Protein 3AK2 (pdb70)

Structure (mmCIF, N/CA/C/O backbone):
data_3AK2
#
_entry.id   3AK2
#
_cell.length_a   69.064
_cell.length_b   71.782
_cell.length_c   76.853
_cell.angle_alpha   90.00
_cell.angle_beta   91.81
_cell.angle_gamma   90.00
#
_symmetry.space_group_name_H-M   'P 1 21 1'
#
loop_
_entity.id
_entity.type
_entity.pdbx_description
1 polymer 'Superoxide dismutase [Mn/Fe]'
2 non-polymer 'MANGANESE (II) ION'
3 non-polymer 1,2-ETHANEDIOL
4 water water
#
loop_
_atom_site.group_PDB
_atom_site.id
_atom_site.type_symbol
_atom_site.label_atom_id
_atom_site.label_alt_id
_atom_site.label_comp_id
_atom_site.label_asym_id
_atom_site.label_entity_id
_atom_site.label_seq_id
_atom_site.pdbx_PDB_ins_code
_atom_site.Cartn_x
_atom_site.Cartn_y
_atom_site.Cartn_z
_atom_site.occupancy
_atom_site.B_iso_or_equiv
_atom_site.auth_seq_id
_atom_site.auth_comp_id
_atom_site.auth_asym_id
_atom_site.auth_atom_id
_atom_site.pdbx_PDB_model_num
ATOM 1 N N . MET A 1 1 ? 12.610 4.130 54.396 1.00 24.22 1 MET A N 1
ATOM 2 C CA . MET A 1 1 ? 13.423 4.571 53.226 1.00 24.06 1 MET A CA 1
ATOM 3 C C . MET A 1 1 ? 14.907 4.598 53.576 1.00 23.52 1 MET A C 1
ATOM 4 O O . MET A 1 1 ? 15.293 5.045 54.659 1.00 23.67 1 MET A O 1
ATOM 9 N N . VAL A 1 2 ? 15.729 4.108 52.651 1.00 22.56 2 VAL A N 1
ATOM 10 C CA . VAL A 1 2 ? 17.185 4.109 52.800 1.00 21.73 2 VAL A CA 1
ATOM 11 C C . VAL A 1 2 ? 17.793 4.874 51.626 1.00 21.05 2 VAL A C 1
ATOM 12 O O . VAL A 1 2 ? 17.385 4.681 50.479 1.00 21.02 2 VAL A O 1
ATOM 16 N N . SER A 1 3 ? 18.757 5.746 51.917 1.00 20.18 3 SER A N 1
ATOM 17 C CA . SER A 1 3 ? 19.440 6.513 50.877 1.00 19.37 3 SER A CA 1
ATOM 18 C C . SER A 1 3 ? 20.140 5.581 49.894 1.00 18.75 3 SER A C 1
ATOM 19 O O . SER A 1 3 ? 20.750 4.586 50.296 1.00 18.67 3 SER A O 1
ATOM 22 N N . PHE A 1 4 ? 20.042 5.912 48.608 1.00 18.03 4 PHE A N 1
ATOM 23 C CA . PHE A 1 4 ? 20.603 5.085 47.541 1.00 17.48 4 PHE A CA 1
ATOM 24 C C . PHE A 1 4 ? 22.089 4.817 47.722 1.00 17.10 4 PHE A C 1
ATOM 25 O O . PHE A 1 4 ? 22.828 5.661 48.244 1.00 16.94 4 PHE A O 1
ATOM 33 N N . LYS A 1 5 ? 22.515 3.629 47.297 1.00 16.69 5 LYS A N 1
ATOM 34 C CA . LYS A 1 5 ? 23.932 3.312 47.238 1.00 16.53 5 LYS A CA 1
ATOM 35 C C . LYS A 1 5 ? 24.532 4.075 46.065 1.00 15.98 5 LYS A C 1
ATOM 36 O O . LYS A 1 5 ? 24.062 3.963 44.929 1.00 16.04 5 LYS A O 1
ATOM 42 N N . ARG A 1 6 ? 25.558 4.862 46.364 1.00 15.51 6 ARG A N 1
ATOM 43 C CA . ARG A 1 6 ? 26.217 5.697 45.370 1.00 15.23 6 ARG A CA 1
ATOM 44 C C . ARG A 1 6 ? 27.059 4.863 44.429 1.00 14.38 6 ARG A C 1
ATOM 45 O O . ARG A 1 6 ? 27.680 3.876 44.839 1.00 14.70 6 ARG A O 1
ATOM 53 N N . TYR A 1 7 ? 27.076 5.269 43.163 1.00 13.25 7 TYR A N 1
ATOM 54 C CA . TYR A 1 7 ? 28.033 4.736 42.202 1.00 12.47 7 TYR A CA 1
ATOM 55 C C . TYR A 1 7 ? 29.405 5.304 42.520 1.00 12.40 7 TYR A C 1
ATOM 56 O O . TYR A 1 7 ? 29.524 6.401 43.069 1.00 12.23 7 TYR A O 1
ATOM 65 N N . GLU A 1 8 ? 30.437 4.534 42.199 1.00 12.55 8 GLU A N 1
ATOM 66 C CA . GLU A 1 8 ? 31.819 4.935 42.449 1.00 13.53 8 GLU A CA 1
ATOM 67 C C . GLU A 1 8 ? 32.652 4.694 41.208 1.00 12.85 8 GLU A C 1
ATOM 68 O O . GLU A 1 8 ? 32.413 3.737 40.465 1.00 12.75 8 GLU A O 1
ATOM 74 N N . LEU A 1 9 ? 33.639 5.558 40.998 1.00 12.69 9 LEU A N 1
ATOM 75 C CA . LEU A 1 9 ? 34.607 5.377 39.927 1.00 12.30 9 LEU A CA 1
ATOM 76 C C . LEU A 1 9 ? 35.578 4.250 40.282 1.00 12.35 9 LEU A C 1
ATOM 77 O O . LEU A 1 9 ? 36.302 4.351 41.275 1.00 12.60 9 LEU A O 1
ATOM 82 N N . PRO A 1 10 ? 35.595 3.171 39.478 1.00 12.17 10 PRO A N 1
ATOM 83 C CA . PRO A 1 10 ? 36.570 2.121 39.762 1.00 12.77 10 PRO A CA 1
ATOM 84 C C . PRO A 1 10 ? 37.965 2.543 39.309 1.00 13.34 10 PRO A C 1
ATOM 85 O O . PRO A 1 10 ? 38.089 3.361 38.394 1.00 13.18 10 PRO A O 1
ATOM 89 N N . PRO A 1 11 ? 39.018 1.992 39.940 1.00 13.72 11 PRO A N 1
ATOM 90 C CA . PRO A 1 11 ? 40.348 2.210 39.378 1.00 14.05 11 PRO A CA 1
ATOM 91 C C . PRO A 1 11 ? 40.476 1.415 38.086 1.00 13.80 11 PRO A C 1
ATOM 92 O O . PRO A 1 11 ? 39.705 0.475 37.865 1.00 14.10 11 PRO A O 1
ATOM 96 N N . LEU A 1 12 ? 41.428 1.789 37.238 1.00 13.74 12 LEU A N 1
ATOM 97 C CA . LEU A 1 12 ? 41.769 0.959 36.087 1.00 13.75 12 LEU A CA 1
ATOM 98 C C . LEU A 1 12 ? 42.467 -0.317 36.566 1.00 13.94 12 LEU A C 1
ATOM 99 O O . LEU A 1 12 ? 43.036 -0.336 37.659 1.00 13.82 12 LEU A O 1
ATOM 104 N N . PRO A 1 13 ? 42.409 -1.393 35.760 1.00 14.09 13 PRO A N 1
ATOM 105 C CA . PRO A 1 13 ? 43.135 -2.626 36.089 1.00 14.31 13 PRO A CA 1
ATOM 106 C C . PRO A 1 13 ? 44.640 -2.556 35.799 1.00 14.48 13 PRO A C 1
ATOM 107 O O . PRO A 1 13 ? 45.353 -3.536 36.014 1.00 15.03 13 PRO A O 1
ATOM 111 N N . TYR A 1 14 ? 45.103 -1.407 35.315 1.00 14.18 14 TYR A N 1
ATOM 112 C CA . TYR A 1 14 ? 46.483 -1.210 34.858 1.00 14.04 14 TYR A CA 1
ATOM 113 C C . TYR A 1 14 ? 46.765 0.285 34.923 1.00 13.83 14 TYR A C 1
ATOM 114 O O . TYR A 1 14 ? 45.840 1.086 35.103 1.00 13.53 14 TYR A O 1
ATOM 123 N N . ASN A 1 15 ? 48.032 0.666 34.785 1.00 13.58 15 ASN A N 1
ATOM 124 C CA . ASN A 1 15 ? 48.414 2.075 34.779 1.00 13.47 15 ASN A CA 1
ATOM 125 C C . ASN A 1 15 ? 47.970 2.788 33.500 1.00 13.58 15 ASN A C 1
ATOM 126 O O . ASN A 1 15 ? 47.662 2.141 32.496 1.00 13.53 15 ASN A O 1
ATOM 131 N N . TYR A 1 16 ? 47.945 4.120 33.538 1.00 13.34 16 TYR A N 1
ATOM 132 C CA . TYR A 1 16 ? 47.471 4.913 32.401 1.00 13.47 16 TYR A CA 1
ATOM 133 C C . TYR A 1 16 ? 48.265 4.697 31.109 1.00 13.57 16 TYR A C 1
ATOM 134 O O . TYR A 1 16 ? 47.707 4.801 30.017 1.00 13.14 16 TYR A O 1
ATOM 143 N N . ASN A 1 17 ? 49.560 4.403 31.226 1.00 13.70 17 ASN A N 1
ATOM 144 C CA . ASN A 1 17 ? 50.398 4.180 30.042 1.00 14.39 17 ASN A CA 1
ATOM 145 C C . ASN A 1 17 ? 50.502 2.712 29.614 1.00 14.25 17 ASN A C 1
ATOM 146 O O . ASN A 1 17 ? 51.258 2.378 28.699 1.00 14.26 17 ASN A O 1
ATOM 151 N N . ALA A 1 18 ? 49.728 1.845 30.260 1.00 14.29 18 ALA A N 1
ATOM 152 C CA . ALA A 1 18 ? 49.882 0.401 30.071 1.00 14.28 18 ALA A CA 1
ATOM 153 C C . ALA A 1 18 ? 49.356 -0.136 28.741 1.00 14.35 18 ALA A C 1
ATOM 154 O O . ALA A 1 18 ? 49.668 -1.267 28.370 1.00 14.61 18 ALA A O 1
ATOM 156 N N . LEU A 1 19 ? 48.567 0.666 28.028 1.00 13.98 19 LEU A N 1
ATOM 157 C CA . LEU A 1 19 ? 48.006 0.229 26.746 1.00 14.19 19 LEU A CA 1
ATOM 158 C C . LEU A 1 19 ? 48.746 0.793 25.536 1.00 14.57 19 LEU A C 1
ATOM 159 O O . LEU A 1 19 ? 48.322 0.615 24.390 1.00 14.34 19 LEU A O 1
ATOM 164 N N . GLU A 1 20 ? 49.861 1.468 25.802 1.00 14.97 20 GLU A N 1
ATOM 165 C CA . GLU A 1 20 ? 50.727 1.965 24.740 1.00 15.64 20 GLU A CA 1
ATOM 166 C C . GLU A 1 20 ? 51.373 0.794 24.001 1.00 15.52 20 GLU A C 1
ATOM 167 O O . GLU A 1 20 ? 51.620 -0.253 24.601 1.00 15.78 20 GLU A O 1
ATOM 173 N N . PRO A 1 21 ? 51.637 0.959 22.693 1.00 15.53 21 PRO A N 1
ATOM 174 C CA . PRO A 1 21 ? 51.447 2.171 21.893 1.00 15.34 21 PRO A CA 1
ATOM 175 C C . PRO A 1 21 ? 50.034 2.357 21.324 1.00 15.03 21 PRO A C 1
ATOM 176 O O . PRO A 1 21 ? 49.778 3.347 20.647 1.00 15.04 21 PRO A O 1
ATOM 180 N N . TYR A 1 22 ? 49.136 1.417 21.606 1.00 14.69 22 TYR A N 1
ATOM 181 C CA . TYR A 1 22 ? 47.822 1.373 20.954 1.00 14.36 22 TYR A CA 1
ATOM 182 C C . TYR A 1 22 ? 46.850 2.454 21.414 1.00 13.84 22 TYR A C 1
ATOM 183 O O . TYR A 1 22 ? 46.110 3.007 20.601 1.00 13.67 22 TYR A O 1
ATOM 192 N N . ILE A 1 23 ? 46.862 2.757 22.709 1.00 13.46 23 ILE A N 1
ATOM 193 C CA . ILE A 1 23 ? 46.116 3.895 23.239 1.00 13.32 23 ILE A CA 1
ATOM 194 C C . ILE A 1 23 ? 47.040 4.659 24.179 1.00 13.35 23 ILE A C 1
ATOM 195 O O . ILE A 1 23 ? 47.515 4.104 25.168 1.00 13.08 23 ILE A O 1
ATOM 200 N N . ILE A 1 24 ? 47.292 5.928 23.864 1.00 13.28 24 ILE A N 1
ATOM 201 C CA . ILE A 1 24 ? 48.282 6.721 24.605 1.00 13.81 24 ILE A CA 1
ATOM 202 C C . ILE A 1 24 ? 47.848 7.076 26.027 1.00 13.67 24 ILE A C 1
ATOM 203 O O . ILE A 1 24 ? 46.647 7.146 26.337 1.00 13.17 24 ILE A O 1
ATOM 208 N N . GLU A 1 25 ? 48.843 7.309 26.879 1.00 13.48 25 GLU A N 1
ATOM 209 C CA . GLU A 1 25 ? 48.631 7.625 28.287 1.00 13.69 25 GLU A CA 1
ATOM 210 C C . GLU A 1 25 ? 47.686 8.804 28.506 1.00 13.22 25 GLU A C 1
ATOM 211 O O . GLU A 1 25 ? 46.828 8.744 29.389 1.00 12.69 25 GLU A O 1
ATOM 217 N N . GLU A 1 26 ? 47.837 9.869 27.717 1.00 13.14 26 GLU A N 1
ATOM 218 C CA . GLU A 1 26 ? 47.029 11.068 27.944 1.00 13.40 26 GLU A CA 1
ATOM 219 C C . GLU A 1 26 ? 45.545 10.778 27.763 1.00 12.74 26 GLU A C 1
ATOM 220 O O . GLU A 1 26 ? 44.717 11.286 28.520 1.00 12.95 26 GLU A O 1
ATOM 226 N N . ILE A 1 27 ? 45.219 9.965 26.762 1.00 12.31 27 ILE A N 1
ATOM 227 C CA . ILE A 1 27 ? 43.832 9.549 26.552 1.00 12.05 27 ILE A CA 1
ATOM 228 C C . ILE A 1 27 ? 43.323 8.746 27.742 1.00 12.31 27 ILE A C 1
ATOM 229 O O . ILE A 1 27 ? 42.276 9.058 28.297 1.00 12.26 27 ILE A O 1
ATOM 234 N N . MET A 1 28 ? 44.071 7.728 28.150 1.00 11.84 28 MET A N 1
ATOM 235 C CA . MET A 1 28 ? 43.630 6.887 29.254 1.00 12.06 28 MET A CA 1
ATOM 236 C C . MET A 1 28 ? 43.356 7.712 30.507 1.00 12.17 28 MET A C 1
ATOM 237 O O . MET A 1 28 ? 42.351 7.496 31.189 1.00 11.91 28 MET A O 1
ATOM 242 N N . LYS A 1 29 ? 44.238 8.669 30.795 1.00 12.01 29 LYS A N 1
ATOM 243 C CA . LYS A 1 29 ? 44.101 9.513 31.982 1.00 12.37 29 LYS A CA 1
ATOM 244 C C . LYS A 1 29 ? 42.871 10.422 31.921 1.00 12.18 29 LYS A C 1
ATOM 245 O O . LYS A 1 29 ? 42.065 10.438 32.851 1.00 12.14 29 LYS A O 1
ATOM 251 N N . LEU A 1 30 ? 42.724 11.178 30.836 1.00 11.84 30 LEU A N 1
ATOM 252 C CA . LEU A 1 30 ? 41.552 12.038 30.672 1.00 11.48 30 LEU A CA 1
ATOM 253 C C . LEU A 1 30 ? 40.272 11.217 30.639 1.00 10.97 30 LEU A C 1
ATOM 254 O O . LEU A 1 30 ? 39.259 11.605 31.212 1.00 10.51 30 LEU A O 1
ATOM 259 N N . HIS A 1 31 ? 40.326 10.081 29.960 1.00 10.58 31 HIS A N 1
ATOM 260 C CA . HIS A 1 31 ? 39.145 9.260 29.750 1.00 10.35 31 HIS A CA 1
ATOM 261 C C . HIS A 1 31 ? 38.588 8.769 31.082 1.00 10.68 31 HIS A C 1
ATOM 262 O O . HIS A 1 31 ? 37.375 8.776 31.313 1.00 10.82 31 HIS A O 1
ATOM 269 N N . HIS A 1 32 ? 39.498 8.363 31.958 1.00 10.71 32 HIS A N 1
ATOM 270 C CA . HIS A 1 32 ? 39.150 7.826 33.256 1.00 10.98 32 HIS A CA 1
ATOM 271 C C . HIS A 1 32 ? 38.800 8.940 34.237 1.00 11.17 32 HIS A C 1
ATOM 272 O O . HIS A 1 32 ? 37.721 8.933 34.839 1.00 11.08 32 HIS A O 1
ATOM 279 N N . GLN A 1 33 ? 39.715 9.898 34.383 1.00 11.66 33 GLN A N 1
ATOM 280 C CA . GLN A 1 33 ? 39.606 10.939 35.408 1.00 12.25 33 GLN A CA 1
ATOM 281 C C .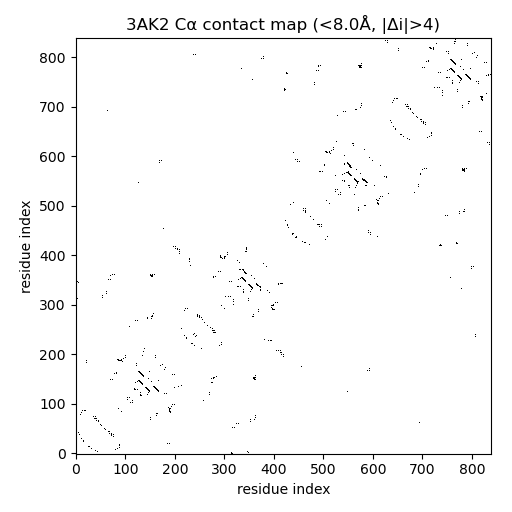 GLN A 1 33 ? 38.572 12.007 35.101 1.00 12.00 33 GLN A C 1
ATOM 282 O O . GLN A 1 33 ? 37.988 12.586 36.019 1.00 12.50 33 GLN A O 1
ATOM 288 N N . LYS A 1 34 ? 38.358 12.285 33.819 1.00 11.71 34 LYS A N 1
ATOM 289 C CA . LYS A 1 34 ? 37.414 13.325 33.434 1.00 12.00 34 LYS A CA 1
ATOM 290 C C . LYS A 1 34 ? 36.090 12.726 32.981 1.00 11.78 34 LYS A C 1
ATOM 291 O O . LYS A 1 34 ? 35.057 12.955 33.608 1.00 11.97 34 LYS A O 1
ATOM 297 N N . HIS A 1 35 ? 36.122 11.925 31.924 1.00 11.18 35 HIS A N 1
ATOM 298 C CA . HIS A 1 35 ? 34.879 11.430 31.336 1.00 10.72 35 HIS A CA 1
ATOM 299 C C . HIS A 1 35 ? 34.155 10.404 32.206 1.00 10.23 35 HIS A C 1
ATOM 300 O O . HIS A 1 35 ? 32.999 10.609 32.570 1.00 9.95 35 HIS A O 1
ATOM 307 N N . HIS A 1 36 ? 34.823 9.313 32.561 1.00 9.70 36 HIS A N 1
ATOM 308 C CA . HIS A 1 36 ? 34.143 8.302 33.356 1.00 9.50 36 HIS A CA 1
ATOM 309 C C . HIS A 1 36 ? 33.685 8.904 34.691 1.00 9.76 36 HIS A C 1
ATOM 310 O O . HIS A 1 36 ? 32.543 8.702 35.109 1.00 9.54 36 HIS A O 1
ATOM 317 N N . ASN A 1 37 ? 34.555 9.677 35.336 1.00 10.08 37 ASN A N 1
ATOM 318 C CA . ASN A 1 37 ? 34.199 10.339 36.595 1.00 10.72 37 ASN A CA 1
ATOM 319 C C . ASN A 1 37 ? 32.932 11.183 36.476 1.00 10.70 37 ASN A C 1
ATOM 320 O O . ASN A 1 37 ? 32.082 11.182 37.370 1.00 10.43 37 ASN A O 1
ATOM 325 N N . THR A 1 38 ? 32.804 11.894 35.361 1.00 10.85 38 THR A N 1
ATOM 326 C CA . THR A 1 38 ? 31.641 12.741 35.119 1.00 11.18 38 THR A CA 1
ATOM 327 C C . THR A 1 38 ? 30.348 11.924 35.069 1.00 10.64 38 THR A C 1
ATOM 328 O O . THR A 1 38 ? 29.322 12.354 35.595 1.00 10.53 38 THR A O 1
ATOM 332 N N . TYR A 1 39 ? 30.397 10.744 34.455 1.00 10.00 39 TYR A N 1
ATOM 333 C CA . TYR A 1 39 ? 29.198 9.903 34.393 1.00 9.80 39 TYR A CA 1
ATOM 334 C C . TYR A 1 39 ? 28.814 9.372 35.768 1.00 9.78 39 TYR A C 1
ATOM 335 O O . TYR A 1 39 ? 27.633 9.340 36.125 1.00 9.57 39 TYR A O 1
ATOM 344 N N . VAL A 1 40 ? 29.809 8.980 36.557 1.00 9.78 40 VAL A N 1
ATOM 345 C CA . VAL A 1 40 ? 29.552 8.552 37.927 1.00 10.36 40 VAL A CA 1
ATOM 346 C C . VAL A 1 40 ? 28.846 9.669 38.698 1.00 10.69 40 VAL A C 1
ATOM 347 O O . VAL A 1 40 ? 27.798 9.448 39.308 1.00 10.79 40 VAL A O 1
ATOM 351 N N . LYS A 1 41 ? 29.413 10.872 38.651 1.00 10.70 41 LYS A N 1
ATOM 352 C CA . LYS A 1 41 ? 28.815 12.022 39.330 1.00 11.07 41 LYS A CA 1
ATOM 353 C C . LYS A 1 41 ? 27.405 12.318 38.816 1.00 10.61 41 LYS A C 1
ATOM 354 O O . LYS A 1 41 ? 26.508 12.611 39.603 1.00 10.56 41 LYS A O 1
ATOM 360 N N . GLY A 1 42 ? 27.219 12.247 37.499 1.00 9.99 42 GLY A N 1
ATOM 361 C CA . GLY A 1 42 ? 25.922 12.518 36.892 1.00 9.92 42 GLY A CA 1
ATOM 362 C C . GLY A 1 42 ? 24.852 11.528 37.308 1.00 9.77 42 GLY A C 1
ATOM 363 O O . GLY A 1 42 ? 23.695 11.904 37.509 1.00 9.95 42 GLY A O 1
ATOM 364 N N . ALA A 1 43 ? 25.229 10.257 37.427 1.00 9.46 43 ALA A N 1
ATOM 365 C CA . ALA A 1 43 ? 24.285 9.228 37.848 1.00 9.32 43 ALA A CA 1
ATOM 366 C C . ALA A 1 43 ? 23.872 9.457 39.298 1.00 9.61 43 ALA A C 1
ATOM 367 O O . ALA A 1 43 ? 22.683 9.399 39.630 1.00 9.70 43 ALA A O 1
ATOM 369 N N . ASN A 1 44 ? 24.849 9.750 40.150 1.00 9.50 44 ASN A N 1
ATOM 370 C CA . ASN A 1 44 ? 24.557 10.077 41.545 1.00 9.96 44 ASN A CA 1
ATOM 371 C C . ASN A 1 44 ? 23.691 11.325 41.709 1.00 10.04 44 ASN A C 1
ATOM 372 O O . ASN A 1 44 ? 22.783 11.339 42.540 1.00 10.27 44 ASN A O 1
ATOM 377 N N . ALA A 1 45 ? 23.964 12.357 40.910 1.00 9.98 45 ALA A N 1
ATOM 378 C CA . ALA A 1 45 ? 23.205 13.606 40.975 1.00 10.28 45 ALA A CA 1
ATOM 379 C C . ALA A 1 45 ? 21.739 13.373 40.615 1.00 10.25 45 ALA A C 1
ATOM 380 O O . ALA A 1 45 ? 20.842 13.948 41.234 1.00 10.56 45 ALA A O 1
ATOM 382 N N . ALA A 1 46 ? 21.491 12.526 39.620 1.00 9.84 46 ALA A N 1
ATOM 383 C CA . ALA A 1 46 ? 20.117 12.200 39.245 1.00 10.06 46 ALA A CA 1
ATOM 384 C C . ALA A 1 46 ? 19.392 11.468 40.369 1.00 10.51 46 ALA A C 1
ATOM 385 O O . ALA A 1 46 ? 18.240 11.774 40.678 1.00 10.82 46 ALA A O 1
ATOM 387 N N . LEU A 1 47 ? 20.069 10.511 40.996 1.00 10.92 47 LEU A N 1
ATOM 388 C CA . LEU A 1 47 ? 19.457 9.772 42.096 1.00 11.56 47 LEU A CA 1
ATOM 389 C C . LEU A 1 47 ? 19.210 10.653 43.318 1.00 11.71 47 LEU A C 1
ATOM 390 O O . LEU A 1 47 ? 18.243 10.445 44.049 1.00 11.68 47 LEU A O 1
ATOM 395 N N . GLU A 1 48 ? 20.072 11.644 43.530 1.00 11.99 48 GLU A N 1
ATOM 396 C CA . GLU A 1 48 ? 19.873 12.603 44.614 1.00 12.56 48 GLU A CA 1
ATOM 397 C C . GLU A 1 48 ? 18.598 13.422 44.405 1.00 12.12 48 GLU A C 1
ATOM 398 O O . GLU A 1 48 ? 17.853 13.680 45.358 1.00 12.12 48 GLU A O 1
ATOM 404 N N . LYS A 1 49 ? 18.346 13.826 43.162 1.00 11.49 49 LYS A N 1
ATOM 405 C CA . LYS A 1 49 ? 17.112 14.530 42.823 1.00 11.56 49 LYS A CA 1
ATOM 406 C C . LYS A 1 49 ? 15.875 13.672 43.065 1.00 11.58 49 LYS A C 1
ATOM 407 O O . LYS A 1 49 ? 14.874 14.153 43.605 1.00 11.39 49 LYS A O 1
ATOM 413 N N . ILE A 1 50 ? 15.941 12.402 42.674 1.00 11.49 50 ILE A N 1
ATOM 414 C CA . ILE A 1 50 ? 14.840 11.481 42.921 1.00 12.21 50 ILE A CA 1
ATOM 415 C C . ILE A 1 50 ? 14.600 11.343 44.427 1.00 12.37 50 ILE A C 1
ATOM 416 O O . ILE A 1 50 ? 13.456 11.410 44.884 1.00 11.43 50 ILE A O 1
ATOM 421 N N . GLU A 1 51 ? 15.678 11.197 45.193 1.00 12.53 51 GLU A N 1
ATOM 422 C CA . GLU A 1 51 ? 15.589 11.108 46.652 1.00 13.84 51 GLU A CA 1
ATOM 423 C C . GLU A 1 51 ? 14.912 12.338 47.272 1.00 13.78 51 GLU A C 1
ATOM 424 O O . GLU A 1 51 ? 13.979 12.205 48.070 1.00 14.19 51 GLU A O 1
ATOM 430 N N . LYS A 1 52 ? 15.377 13.527 46.901 1.00 13.82 52 LYS A N 1
ATOM 431 C CA . LYS A 1 52 ? 14.798 14.769 47.417 1.00 14.12 52 LYS A CA 1
ATOM 432 C C . LYS A 1 52 ? 13.323 14.920 47.033 1.00 14.29 52 LYS A C 1
ATOM 433 O O . LYS A 1 52 ? 12.511 15.405 47.831 1.00 14.41 52 LYS A O 1
ATOM 439 N N . HIS A 1 53 ? 12.980 14.506 45.817 1.00 14.54 53 HIS A N 1
ATOM 440 C CA . HIS A 1 53 ? 11.589 14.472 45.372 1.00 15.44 53 HIS A CA 1
ATOM 441 C C . HIS A 1 53 ? 10.742 13.567 46.266 1.00 15.72 53 HIS A C 1
ATOM 442 O O . HIS A 1 53 ? 9.670 13.967 46.728 1.00 15.75 53 HIS A O 1
ATOM 449 N N . LEU A 1 54 ? 11.232 12.353 46.508 1.00 16.09 54 LEU A N 1
ATOM 450 C CA . LEU A 1 54 ? 10.511 11.367 47.308 1.00 16.92 54 LEU A CA 1
ATOM 451 C C . LEU A 1 54 ? 10.361 11.808 48.763 1.00 17.25 54 LEU A C 1
ATOM 452 O O . LEU A 1 54 ? 9.402 11.426 49.432 1.00 17.61 54 LEU A O 1
ATOM 457 N N . LYS A 1 55 ? 11.301 12.624 49.238 1.00 17.51 55 LYS A N 1
ATOM 458 C CA . LYS A 1 55 ? 11.249 13.161 50.600 1.00 18.13 55 LYS A CA 1
ATOM 459 C C . LYS A 1 55 ? 10.394 14.429 50.711 1.00 18.20 55 LYS A C 1
ATOM 460 O O . LYS A 1 55 ? 10.241 14.986 51.803 1.00 18.68 55 LYS A O 1
ATOM 466 N N . GLY A 1 56 ? 9.830 14.869 49.586 1.00 17.99 56 GLY A N 1
ATOM 467 C CA . GLY A 1 56 ? 8.975 16.059 49.543 1.00 18.02 56 GLY A CA 1
ATOM 468 C C . GLY A 1 56 ? 9.738 17.355 49.735 1.00 17.90 56 GLY A C 1
ATOM 469 O O . GLY A 1 56 ? 9.207 18.320 50.294 1.00 18.37 56 GLY A O 1
ATOM 470 N N . GLU A 1 57 ? 10.979 17.384 49.252 1.00 17.39 57 GLU A N 1
ATOM 471 C CA . GLU A 1 57 ? 11.879 18.517 49.459 1.00 16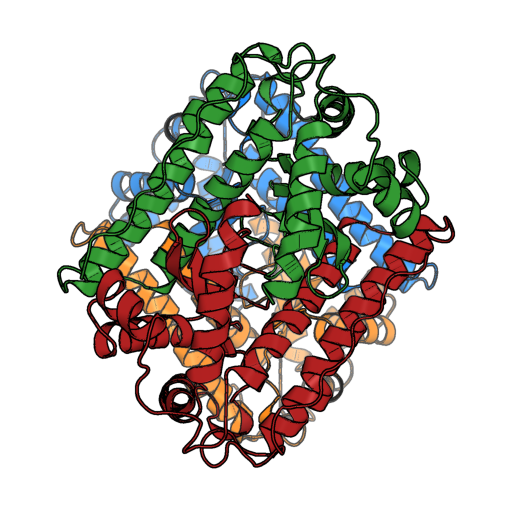.92 57 GLU A CA 1
ATOM 472 C C . GLU A 1 57 ? 12.035 19.425 48.240 1.00 16.31 57 GLU A C 1
ATOM 473 O O . GLU A 1 57 ? 12.324 20.612 48.385 1.00 16.07 57 GLU A O 1
ATOM 479 N N . ILE A 1 58 ? 11.869 18.864 47.045 1.00 15.28 58 ILE A N 1
ATOM 480 C CA . ILE A 1 58 ? 11.989 19.628 45.802 1.00 14.75 58 ILE A CA 1
ATOM 481 C C . ILE A 1 58 ? 10.966 19.157 44.781 1.00 14.43 58 ILE A C 1
ATOM 482 O O . ILE A 1 58 ? 10.374 18.086 44.934 1.00 14.33 58 ILE A O 1
ATOM 487 N N . GLN A 1 59 ? 10.774 19.968 43.744 1.00 14.46 59 GLN A N 1
ATOM 488 C CA . GLN A 1 59 ? 10.015 19.575 42.567 1.00 14.69 59 GLN A CA 1
ATOM 489 C C . GLN A 1 59 ? 10.995 19.091 41.515 1.00 14.78 59 GLN A C 1
ATOM 490 O O . GLN A 1 59 ? 12.071 19.675 41.346 1.00 15.15 59 GLN A O 1
ATOM 496 N N . ILE A 1 60 ? 10.625 18.022 40.814 1.00 14.36 60 ILE A N 1
ATOM 497 C CA . ILE A 1 60 ? 11.433 17.529 39.697 1.00 13.92 60 ILE A CA 1
ATOM 498 C C . ILE A 1 60 ? 10.601 17.323 38.442 1.00 13.65 60 ILE A C 1
ATOM 499 O O . ILE A 1 60 ? 9.389 17.108 38.504 1.00 14.11 60 ILE A O 1
ATOM 504 N N . ASP A 1 61 ? 11.280 17.401 37.304 1.00 13.14 61 ASP A N 1
ATOM 505 C CA . ASP A 1 61 ? 10.740 16.953 36.037 1.00 12.71 61 ASP A CA 1
ATOM 506 C C . ASP A 1 61 ? 11.182 15.498 35.938 1.00 11.93 61 ASP A C 1
ATOM 507 O O . ASP A 1 61 ? 12.360 15.213 35.713 1.00 11.11 61 ASP A O 1
ATOM 512 N N . VAL A 1 62 ? 10.240 14.583 36.144 1.00 11.39 62 VAL A N 1
ATOM 513 C CA . VAL A 1 62 ? 10.533 13.151 36.205 1.00 11.40 62 VAL A CA 1
ATOM 514 C C . VAL A 1 62 ? 11.203 12.659 34.915 1.00 10.55 62 VAL A C 1
ATOM 515 O O . VAL A 1 62 ? 12.213 11.957 34.960 1.00 10.19 62 VAL A O 1
ATOM 519 N N . ARG A 1 63 ? 10.661 13.057 33.772 1.00 9.84 63 ARG A N 1
ATOM 520 C CA . ARG A 1 63 ? 11.231 12.668 32.485 1.00 9.51 63 ARG A CA 1
ATOM 521 C C . ARG A 1 63 ? 12.683 13.131 32.349 1.00 9.40 63 ARG A C 1
ATOM 522 O O . ARG A 1 63 ? 13.559 12.365 31.940 1.00 9.41 63 ARG A O 1
ATOM 530 N N . ALA A 1 64 ? 12.934 14.386 32.703 1.00 9.31 64 ALA A N 1
ATOM 531 C CA . ALA A 1 64 ? 14.265 14.963 32.586 1.00 9.31 64 ALA A CA 1
ATOM 532 C C . ALA A 1 64 ? 15.271 14.263 33.494 1.00 9.07 64 ALA A C 1
ATOM 533 O O . ALA A 1 64 ? 16.372 13.911 33.061 1.00 9.01 64 ALA A O 1
ATOM 535 N N . VAL A 1 65 ? 14.896 14.043 34.751 1.00 9.39 65 VAL A N 1
ATOM 536 C CA . VAL A 1 65 ? 15.816 13.421 35.697 1.00 9.40 65 VAL A CA 1
ATOM 537 C C . VAL A 1 65 ? 16.116 11.984 35.269 1.00 8.73 65 VAL A C 1
ATOM 538 O O . VAL A 1 65 ? 17.253 11.520 35.377 1.00 8.56 65 VAL A O 1
ATOM 542 N N . MET A 1 66 ? 15.110 11.289 34.750 1.00 9.02 66 MET A N 1
ATOM 543 C CA . MET A 1 66 ? 15.343 9.926 34.287 1.00 8.88 66 MET A CA 1
ATOM 544 C C . MET A 1 66 ? 16.190 9.860 33.019 1.00 8.54 66 MET A C 1
ATOM 545 O O . MET A 1 66 ? 16.991 8.939 32.864 1.00 8.55 66 MET A O 1
ATOM 550 N N . ARG A 1 67 ? 16.046 10.847 32.133 1.00 7.91 67 ARG A N 1
ATOM 551 C CA . ARG A 1 67 ? 16.949 10.960 30.989 1.00 8.04 67 ARG A CA 1
ATOM 552 C C . ARG A 1 67 ? 18.396 11.170 31.445 1.00 7.81 67 ARG A C 1
ATOM 553 O O . ARG A 1 67 ? 19.317 10.576 30.877 1.00 7.97 67 ARG A O 1
ATOM 561 N N . ASP A 1 68 ? 18.584 11.990 32.479 1.00 8.00 68 ASP A N 1
ATOM 562 C CA . ASP A 1 68 ? 19.909 12.229 33.053 1.00 8.39 68 ASP A CA 1
ATOM 563 C C . ASP A 1 68 ? 20.458 10.946 33.669 1.00 8.04 68 ASP A C 1
ATOM 564 O O . ASP A 1 68 ? 21.630 10.596 33.471 1.00 8.18 68 ASP A O 1
ATOM 569 N N . PHE A 1 69 ? 19.618 10.254 34.438 1.00 8.01 69 PHE A N 1
ATOM 570 C CA . PHE A 1 69 ? 20.020 8.982 35.022 1.00 7.99 69 PHE A CA 1
ATOM 571 C C . PHE A 1 69 ? 20.392 7.974 33.937 1.00 7.30 69 PHE A C 1
ATOM 572 O O . PHE A 1 69 ? 21.437 7.337 34.018 1.00 8.25 69 PHE A O 1
ATOM 580 N N . SER A 1 70 ? 19.547 7.842 32.922 1.00 7.62 70 SER A N 1
ATOM 581 C CA . SER A 1 70 ? 19.793 6.903 31.841 1.00 7.81 70 SER A CA 1
ATOM 582 C C . SER A 1 70 ? 21.162 7.124 31.210 1.00 7.66 70 SER A C 1
ATOM 583 O O . SER A 1 70 ? 21.963 6.196 31.103 1.00 7.80 70 SER A O 1
ATOM 586 N N . PHE A 1 71 ? 21.436 8.357 30.790 1.00 7.55 71 PHE A N 1
ATOM 587 C CA . PHE A 1 71 ? 22.688 8.641 30.100 1.00 7.59 71 PHE A CA 1
ATOM 588 C C . PHE A 1 71 ? 23.903 8.373 30.979 1.00 7.38 71 PHE A C 1
ATOM 589 O O . PHE A 1 71 ? 24.870 7.736 30.543 1.00 7.60 71 PHE A O 1
ATOM 597 N N . ASN A 1 72 ? 23.859 8.865 32.211 1.00 7.53 72 ASN A N 1
ATOM 598 C CA . ASN A 1 72 ? 25.025 8.788 33.073 1.00 7.70 72 ASN A CA 1
ATOM 599 C C . ASN A 1 72 ? 25.240 7.407 33.666 1.00 7.86 72 ASN A C 1
ATOM 600 O O . ASN A 1 72 ? 26.381 6.931 33.728 1.00 8.08 72 ASN A O 1
ATOM 605 N N . TYR A 1 73 ? 24.158 6.743 34.067 1.00 8.01 73 TYR A N 1
ATOM 606 C CA . TYR A 1 73 ? 24.269 5.353 34.486 1.00 8.11 73 TYR A CA 1
ATOM 607 C C . TYR A 1 73 ? 24.846 4.507 33.349 1.00 7.58 73 TYR A C 1
ATOM 608 O O . TYR A 1 73 ? 25.777 3.721 33.553 1.00 8.26 73 TYR A O 1
ATOM 617 N N . ALA A 1 74 ? 24.299 4.675 32.151 1.00 7.73 74 ALA A N 1
ATOM 618 C CA . ALA A 1 74 ? 24.805 3.951 30.999 1.00 7.72 74 ALA A CA 1
ATOM 619 C C . ALA A 1 74 ? 26.291 4.241 30.771 1.00 7.87 74 ALA A C 1
ATOM 620 O O . ALA A 1 74 ? 27.072 3.326 30.525 1.00 8.11 74 ALA A O 1
ATOM 622 N N . GLY A 1 75 ? 26.693 5.508 30.843 1.00 7.84 75 GLY A N 1
ATOM 623 C CA . GLY A 1 75 ? 28.102 5.849 30.677 1.00 8.13 75 GLY A CA 1
ATOM 624 C C . GLY A 1 75 ? 28.947 5.133 31.710 1.00 8.31 75 GLY A C 1
ATOM 625 O O . GLY A 1 75 ? 30.009 4.584 31.405 1.00 8.76 75 GLY A O 1
ATOM 626 N N . HIS A 1 76 ? 28.466 5.119 32.944 1.00 8.53 76 HIS A N 1
ATOM 627 C CA . HIS A 1 76 ? 29.177 4.460 34.019 1.00 8.74 76 HIS A CA 1
ATOM 628 C C . HIS A 1 76 ? 29.358 2.959 33.759 1.00 8.87 76 HIS A C 1
ATOM 629 O O . HIS A 1 76 ? 30.485 2.459 33.757 1.00 9.18 76 HIS A O 1
ATOM 636 N N . ILE A 1 77 ? 28.269 2.236 33.524 1.00 8.59 77 ILE A N 1
ATOM 637 C CA . ILE A 1 77 ? 28.404 0.795 33.331 1.00 9.14 77 ILE A CA 1
ATOM 638 C C . ILE A 1 77 ? 29.207 0.433 32.076 1.00 9.16 77 ILE A C 1
ATOM 639 O O . ILE A 1 77 ? 30.004 -0.501 32.103 1.00 9.20 77 ILE A O 1
ATOM 644 N N . MET A 1 78 ? 29.026 1.185 30.992 1.00 8.69 78 MET A N 1
ATOM 645 C CA . MET A 1 78 ? 29.761 0.899 29.761 1.00 8.89 78 MET A CA 1
ATOM 646 C C . MET A 1 78 ? 31.266 1.069 29.954 1.00 8.96 78 MET A C 1
ATOM 647 O O . MET A 1 78 ? 32.042 0.226 29.506 1.00 8.85 78 MET A O 1
ATOM 652 N N . HIS A 1 79 ? 31.688 2.133 30.638 1.00 8.99 79 HIS A N 1
ATOM 653 C CA . HIS A 1 79 ? 33.123 2.309 30.912 1.00 9.57 79 HIS A CA 1
ATOM 654 C C . HIS A 1 79 ? 33.646 1.273 31.902 1.00 10.04 79 HIS A C 1
ATOM 655 O O . HIS A 1 79 ? 34.784 0.822 31.789 1.00 10.45 79 HIS A O 1
ATOM 662 N N . THR A 1 80 ? 32.809 0.890 32.861 1.00 10.24 80 THR A N 1
ATOM 663 C CA . THR A 1 80 ? 33.159 -0.141 33.837 1.00 11.09 80 THR A CA 1
ATOM 664 C C . THR A 1 80 ? 33.480 -1.475 33.157 1.00 10.80 80 THR A C 1
ATOM 665 O O . THR A 1 80 ? 34.365 -2.201 33.610 1.00 10.91 80 THR A O 1
ATOM 669 N N . ILE A 1 81 ? 32.781 -1.782 32.068 1.00 10.20 81 ILE A N 1
ATOM 670 C CA . ILE A 1 81 ? 33.071 -2.980 31.278 1.00 10.27 81 ILE A CA 1
ATOM 671 C C . ILE A 1 81 ? 34.283 -2.743 30.362 1.00 10.35 81 ILE A C 1
ATOM 672 O O . ILE A 1 81 ? 35.146 -3.616 30.219 1.00 10.70 81 ILE A O 1
ATOM 677 N N . PHE A 1 82 ? 34.354 -1.549 29.773 1.00 10.23 82 PHE A N 1
ATOM 678 C CA . PHE A 1 82 ? 35.411 -1.177 28.826 1.00 10.31 82 PHE A CA 1
ATOM 679 C C . PHE A 1 82 ? 36.833 -1.375 29.369 1.00 10.24 82 PHE A C 1
ATOM 680 O O . PHE A 1 82 ? 37.683 -1.949 28.681 1.00 10.73 82 PHE A O 1
ATOM 688 N N . TRP A 1 83 ? 37.099 -0.918 30.592 1.00 10.32 83 TRP A N 1
ATOM 689 C CA . TRP A 1 83 ? 38.473 -0.988 31.101 1.00 10.74 83 TRP A CA 1
ATOM 690 C C . TRP A 1 83 ? 39.016 -2.423 31.241 1.00 10.98 83 TRP A C 1
ATOM 691 O O . TRP A 1 83 ? 40.069 -2.727 30.678 1.00 11.36 83 TRP A O 1
ATOM 702 N N . PRO A 1 84 ? 38.318 -3.304 31.993 1.00 11.13 84 PRO A N 1
ATOM 703 C CA . PRO A 1 84 ? 38.813 -4.685 32.087 1.00 11.23 84 PRO A CA 1
ATOM 704 C C . PRO A 1 84 ? 38.685 -5.497 30.795 1.00 11.35 84 PRO A C 1
ATOM 705 O O . PRO A 1 84 ? 39.315 -6.555 30.675 1.00 11.28 84 PRO A O 1
ATOM 709 N N . ASN A 1 85 ? 37.888 -5.016 29.840 1.00 11.05 85 ASN A N 1
ATOM 710 C CA . ASN A 1 85 ? 37.856 -5.586 28.488 1.00 11.17 85 ASN A CA 1
ATOM 711 C C . ASN A 1 85 ? 39.194 -5.421 27.769 1.00 11.45 85 ASN A C 1
ATOM 712 O O . ASN A 1 85 ? 39.398 -6.006 26.704 1.00 11.54 85 ASN A O 1
ATOM 717 N N . MET A 1 86 ? 40.084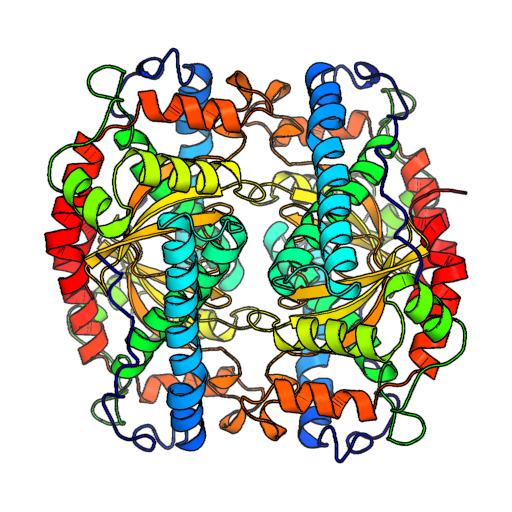 -4.601 28.327 1.00 11.56 86 MET A N 1
ATOM 718 C CA . MET A 1 86 ? 41.408 -4.384 27.749 1.00 11.98 86 MET A CA 1
ATOM 719 C C . MET A 1 86 ? 42.488 -4.818 28.730 1.00 12.37 86 MET A C 1
ATOM 720 O O . MET A 1 86 ? 42.229 -4.976 29.922 1.00 12.25 86 MET A O 1
ATOM 725 N N . ALA A 1 87 ? 43.693 -5.026 28.209 1.00 13.09 87 ALA A N 1
ATOM 726 C CA . ALA A 1 87 ? 44.844 -5.402 29.023 1.00 13.84 87 ALA A CA 1
ATOM 727 C C . ALA A 1 87 ? 46.106 -5.006 28.275 1.00 14.52 87 ALA A C 1
ATOM 728 O O . ALA A 1 87 ? 46.078 -4.890 27.047 1.00 14.35 87 ALA A O 1
ATOM 730 N N . PRO A 1 88 ? 47.221 -4.794 29.006 1.00 15.35 88 PRO A N 1
ATOM 731 C CA . PRO A 1 88 ? 48.479 -4.464 28.340 1.00 16.02 88 PRO A CA 1
ATOM 732 C C . PRO A 1 88 ? 48.812 -5.504 27.271 1.00 16.72 88 PRO A C 1
ATOM 733 O O . PRO A 1 88 ? 48.557 -6.695 27.483 1.00 16.49 88 PRO A O 1
ATOM 737 N N . PRO A 1 89 ? 49.362 -5.061 26.123 1.00 17.50 89 PRO A N 1
ATOM 738 C CA . PRO A 1 89 ? 49.682 -5.986 25.027 1.00 18.40 89 PRO A CA 1
ATOM 739 C C . PRO A 1 89 ? 50.462 -7.203 25.531 1.00 19.09 89 PRO A C 1
ATOM 740 O O . PRO A 1 89 ? 51.408 -7.053 26.306 1.00 19.52 89 PRO A O 1
ATOM 744 N N . GLY A 1 90 ? 50.055 -8.396 25.104 1.00 19.63 90 GLY A N 1
ATOM 745 C CA . GLY A 1 90 ? 50.594 -9.644 25.653 1.00 20.15 90 GLY A CA 1
ATOM 746 C C . GLY A 1 90 ? 49.483 -10.432 26.321 1.00 20.38 90 GLY A C 1
ATOM 747 O O . GLY A 1 90 ? 48.991 -11.416 25.763 1.00 20.90 90 GLY A O 1
ATOM 748 N N . LYS A 1 91 ? 49.083 -9.999 27.518 1.00 20.48 91 LYS A N 1
ATOM 749 C CA . LYS A 1 91 ? 47.838 -10.473 28.117 1.00 20.56 91 LYS A CA 1
ATOM 750 C C . LYS A 1 91 ? 46.678 -10.016 27.232 1.00 20.35 91 LYS A C 1
ATOM 751 O O . LYS A 1 91 ? 45.694 -10.739 27.053 1.00 20.58 91 LYS A O 1
ATOM 757 N N . GLY A 1 92 ? 46.811 -8.810 26.683 1.00 19.88 92 GLY A N 1
ATOM 758 C CA . GLY A 1 92 ? 45.850 -8.277 25.726 1.00 19.52 92 GLY A CA 1
ATOM 759 C C . GLY A 1 92 ? 46.219 -8.644 24.303 1.00 19.21 92 GLY A C 1
ATOM 760 O O . GLY A 1 92 ? 47.391 -8.882 23.993 1.00 19.28 92 GLY A O 1
ATOM 761 N N . GLY A 1 93 ? 45.213 -8.691 23.436 1.00 18.70 93 GLY A N 1
ATOM 762 C CA . GLY A 1 93 ? 45.421 -9.003 22.029 1.00 18.62 93 GLY A CA 1
ATOM 763 C C . GLY A 1 93 ? 45.297 -10.478 21.716 1.00 18.64 93 GLY A C 1
ATOM 764 O O . GLY A 1 93 ? 44.820 -11.264 22.538 1.00 18.35 93 GLY A O 1
ATOM 765 N N . GLY A 1 94 ? 45.731 -10.849 20.516 1.00 18.86 94 GLY A N 1
ATOM 766 C CA . GLY A 1 94 ? 45.658 -12.229 20.059 1.00 19.21 94 GLY A CA 1
ATOM 767 C C . GLY A 1 94 ? 44.249 -12.668 19.714 1.00 19.63 94 GLY A C 1
ATOM 768 O O . GLY A 1 94 ? 43.369 -11.841 19.449 1.00 19.49 94 GLY A O 1
ATOM 769 N N . THR A 1 95 ? 44.043 -13.980 19.727 1.00 19.91 95 THR A N 1
ATOM 770 C CA . THR A 1 95 ? 42.777 -14.582 19.332 1.00 20.29 95 THR A CA 1
ATOM 771 C C . THR A 1 95 ? 42.230 -15.411 20.488 1.00 19.94 95 THR A C 1
ATOM 772 O O . THR A 1 95 ? 42.996 -16.103 21.166 1.00 20.24 95 THR A O 1
ATOM 776 N N . PRO A 1 96 ? 40.905 -15.346 20.721 1.00 19.32 96 PRO A N 1
ATOM 777 C CA . PRO A 1 96 ? 40.301 -16.043 21.850 1.00 19.11 96 PRO A CA 1
ATOM 778 C C . PRO A 1 96 ? 40.250 -17.558 21.687 1.00 18.99 96 PRO A C 1
ATOM 779 O O . PRO A 1 96 ? 40.288 -18.074 20.565 1.00 18.83 96 PRO A O 1
ATOM 783 N N . GLY A 1 97 ? 40.176 -18.246 22.822 1.00 19.00 97 GLY A N 1
ATOM 784 C CA . GLY A 1 97 ? 39.871 -19.669 22.863 1.00 18.82 97 GLY A CA 1
ATOM 785 C C . GLY A 1 97 ? 38.576 -19.884 23.623 1.00 18.70 97 GLY A C 1
ATOM 786 O O . GLY A 1 97 ? 37.724 -18.989 23.682 1.00 18.77 97 GLY A O 1
ATOM 787 N N . GLY A 1 98 ? 38.423 -21.077 24.189 1.00 18.43 98 GLY A N 1
ATOM 788 C CA . GLY A 1 98 ? 37.307 -21.398 25.070 1.00 18.09 98 GLY A CA 1
ATOM 789 C C . GLY A 1 98 ? 35.923 -21.242 24.474 1.00 17.74 98 GLY A C 1
ATOM 790 O O . GLY A 1 98 ? 35.717 -21.451 23.273 1.00 17.43 98 GLY A O 1
ATOM 791 N N . ARG A 1 99 ? 34.976 -20.867 25.331 1.00 17.53 99 ARG A N 1
ATOM 792 C CA . ARG A 1 99 ? 33.574 -20.742 24.946 1.00 17.63 99 ARG A CA 1
ATOM 793 C C . ARG A 1 99 ? 33.342 -19.577 23.985 1.00 17.05 99 ARG A C 1
ATOM 794 O O . ARG A 1 99 ? 32.491 -19.667 23.098 1.00 17.10 99 ARG A O 1
ATOM 802 N N . VAL A 1 100 ? 34.103 -18.495 24.162 1.00 16.48 100 VAL A N 1
ATOM 803 C CA . VAL A 1 100 ? 34.036 -17.339 23.262 1.00 16.23 100 VAL A CA 1
ATOM 804 C C . VAL A 1 100 ? 34.368 -17.757 21.828 1.00 15.37 100 VAL A C 1
ATOM 805 O O . VAL A 1 100 ? 33.607 -17.470 20.905 1.00 14.22 100 VAL A O 1
ATOM 809 N N . ALA A 1 101 ? 35.493 -18.450 21.647 1.00 15.02 101 ALA A N 1
ATOM 810 C CA . ALA A 1 101 ? 35.880 -18.939 20.326 1.00 14.98 101 ALA A CA 1
ATOM 811 C C . ALA A 1 101 ? 34.845 -19.903 19.755 1.00 14.83 101 ALA A C 1
ATOM 812 O O . ALA A 1 101 ? 34.557 -19.869 18.562 1.00 14.80 101 ALA A O 1
ATOM 814 N N . ASP A 1 102 ? 34.283 -20.751 20.613 1.00 14.94 102 ASP A N 1
ATOM 815 C CA . ASP A 1 102 ? 33.283 -21.722 20.174 1.00 15.39 102 ASP A CA 1
ATOM 816 C C . ASP A 1 102 ? 32.040 -21.042 19.606 1.00 15.16 102 ASP A C 1
ATOM 817 O O . ASP A 1 102 ? 31.580 -21.386 18.519 1.00 15.10 102 ASP A O 1
ATOM 822 N N . LEU A 1 103 ? 31.499 -20.074 20.342 1.00 15.23 103 LEU A N 1
ATOM 823 C CA . LEU A 1 103 ? 30.328 -19.344 19.864 1.00 15.33 103 LEU A CA 1
ATOM 824 C C . LEU A 1 103 ? 30.646 -18.485 18.643 1.00 15.35 103 LEU A C 1
ATOM 825 O O . LEU A 1 103 ? 29.828 -18.370 17.732 1.00 14.84 103 LEU A O 1
ATOM 830 N N . ILE A 1 104 ? 31.840 -17.903 18.610 1.00 15.57 104 ILE A N 1
ATOM 831 C CA . ILE A 1 104 ? 32.266 -17.129 17.447 1.00 16.25 104 ILE A CA 1
ATOM 832 C C . ILE A 1 104 ? 32.318 -18.006 16.188 1.00 16.93 104 ILE A C 1
ATOM 833 O O . ILE A 1 104 ? 31.906 -17.577 15.107 1.00 16.81 104 ILE A O 1
ATOM 838 N N . GLU A 1 105 ? 32.798 -19.239 16.345 1.00 17.91 105 GLU A N 1
ATOM 839 C CA . GLU A 1 105 ? 32.846 -20.205 15.248 1.00 19.26 105 GLU A CA 1
ATOM 840 C C . GLU A 1 105 ? 31.445 -20.585 14.763 1.00 19.56 105 GLU A C 1
ATOM 841 O O . GLU A 1 105 ? 31.177 -20.583 13.560 1.00 20.33 105 GLU A O 1
ATOM 847 N N . LYS A 1 106 ? 30.558 -20.887 15.707 1.00 19.79 106 LYS A N 1
ATOM 848 C CA . LYS A 1 106 ? 29.216 -21.379 15.391 1.00 20.07 106 LYS A CA 1
ATOM 849 C C . LYS A 1 106 ? 28.292 -20.314 14.813 1.00 19.90 106 LYS A C 1
ATOM 850 O O . LYS A 1 106 ? 27.420 -20.614 13.993 1.00 20.35 106 LYS A O 1
ATOM 856 N N . GLN A 1 107 ? 28.486 -19.071 15.235 1.00 19.45 107 GLN A N 1
ATOM 857 C CA . GLN A 1 107 ? 27.561 -18.003 14.873 1.00 18.80 107 GLN A CA 1
ATOM 858 C C . GLN A 1 107 ? 28.060 -17.088 13.774 1.00 18.39 107 GLN A C 1
ATOM 859 O O . GLN A 1 107 ? 27.287 -16.695 12.896 1.00 18.43 107 GLN A O 1
ATOM 865 N N . PHE A 1 108 ? 29.339 -16.734 13.833 1.00 17.51 108 PHE A N 1
ATOM 866 C CA . PHE A 1 108 ? 29.895 -15.766 12.894 1.00 17.15 108 PHE A CA 1
ATOM 867 C C . PHE A 1 108 ? 30.748 -16.419 11.814 1.00 17.16 108 PHE A C 1
ATOM 868 O O . PHE A 1 108 ? 31.203 -15.747 10.894 1.00 17.09 108 PHE A O 1
ATOM 876 N N . GLY A 1 109 ? 30.945 -17.731 11.925 1.00 17.20 109 GLY A N 1
ATOM 877 C CA . GLY A 1 109 ? 31.760 -18.472 10.967 1.00 17.37 109 GLY A CA 1
ATOM 878 C C . GLY A 1 109 ? 33.250 -18.279 11.190 1.00 17.35 109 GLY A C 1
ATOM 879 O O . GLY A 1 109 ? 34.039 -18.336 10.246 1.00 18.05 109 GLY A O 1
ATOM 880 N N . GLY A 1 110 ? 33.636 -18.045 12.441 1.00 16.99 110 GLY A N 1
ATOM 881 C CA . GLY A 1 110 ? 35.048 -17.948 12.800 1.00 16.77 110 GLY A CA 1
ATOM 882 C C . GLY A 1 110 ? 35.501 -16.559 13.203 1.00 16.54 110 GLY A C 1
ATOM 883 O O . GLY A 1 110 ? 34.776 -15.572 13.015 1.00 16.23 110 GLY A O 1
ATOM 884 N N . PHE A 1 111 ? 36.711 -16.482 13.750 1.00 16.37 111 PHE A N 1
ATOM 885 C CA . PHE A 1 111 ? 37.213 -15.235 14.321 1.00 16.50 111 PHE A CA 1
ATOM 886 C C . PHE A 1 111 ? 37.377 -14.095 13.319 1.00 16.54 111 PHE A C 1
ATOM 887 O O . PHE A 1 111 ? 37.027 -12.956 13.624 1.00 16.51 111 PHE A O 1
ATOM 895 N N . GLU A 1 112 ? 37.906 -14.384 12.135 1.00 16.31 112 GLU A N 1
ATOM 896 C CA . GLU A 1 112 ? 38.116 -13.326 11.147 1.00 16.44 112 GLU A CA 1
ATOM 897 C C . GLU A 1 112 ? 36.804 -12.706 10.655 1.00 16.16 112 GLU A C 1
ATOM 898 O O . GLU A 1 112 ? 36.715 -11.487 10.497 1.00 16.09 112 GLU A O 1
ATOM 904 N N . LYS A 1 113 ? 35.791 -13.539 10.430 1.00 15.99 113 LYS A N 1
ATOM 905 C CA . LYS A 1 113 ? 34.468 -13.042 10.046 1.00 15.78 113 LYS A CA 1
ATOM 906 C C . LYS A 1 113 ? 33.849 -12.196 11.164 1.00 15.30 113 LYS A C 1
ATOM 907 O O . LYS A 1 113 ? 33.295 -11.124 10.900 1.00 15.04 113 LYS A O 1
ATOM 913 N N . PHE A 1 114 ? 33.963 -12.673 12.405 1.00 14.67 114 PHE A N 1
ATOM 914 C CA . PHE A 1 114 ? 33.509 -11.913 13.574 1.00 14.50 114 PHE A CA 1
ATOM 915 C C . PHE A 1 114 ? 34.234 -10.572 13.688 1.00 14.46 114 PHE A C 1
ATOM 916 O O . PHE A 1 114 ? 33.604 -9.531 13.886 1.00 13.91 114 PHE A O 1
ATOM 924 N N . LYS A 1 115 ? 35.561 -10.606 13.579 1.00 14.20 115 LYS A N 1
ATOM 925 C CA . LYS A 1 115 ? 36.381 -9.413 13.739 1.00 14.00 115 LYS A CA 1
ATOM 926 C C . LYS A 1 115 ? 36.008 -8.355 12.703 1.00 13.88 115 LYS A C 1
ATOM 927 O O . LYS A 1 115 ? 35.874 -7.173 13.030 1.00 14.02 115 LYS A O 1
ATOM 933 N N . ALA A 1 116 ? 35.824 -8.785 11.458 1.00 13.62 116 ALA A N 1
ATOM 934 C CA . ALA A 1 116 ? 35.442 -7.872 10.390 1.00 13.46 116 ALA A CA 1
ATOM 935 C C . ALA A 1 116 ? 34.086 -7.221 10.669 1.00 13.17 116 ALA A C 1
ATOM 936 O O . ALA A 1 116 ? 33.912 -6.025 10.443 1.00 13.10 116 ALA A O 1
ATOM 938 N N . LEU A 1 117 ? 33.133 -8.003 11.168 1.00 12.75 117 LEU A N 1
ATOM 939 C CA . LEU A 1 117 ? 31.795 -7.480 11.437 1.00 12.36 117 LEU A CA 1
ATOM 940 C C . LEU A 1 117 ? 31.793 -6.536 12.634 1.00 12.46 117 LEU A C 1
ATOM 941 O O . LEU A 1 117 ? 31.209 -5.452 12.576 1.00 12.27 117 LEU A O 1
ATOM 946 N N . PHE A 1 118 ? 32.452 -6.953 13.710 1.00 11.95 118 PHE A N 1
ATOM 947 C CA . PHE A 1 118 ? 32.571 -6.120 14.900 1.00 12.06 118 PHE A CA 1
ATOM 948 C C . PHE A 1 118 ? 33.285 -4.812 14.569 1.00 12.04 118 PHE A C 1
ATOM 949 O O . PHE A 1 118 ? 32.853 -3.741 15.000 1.00 12.05 118 PHE A O 1
ATOM 957 N N . SER A 1 119 ? 34.367 -4.893 13.796 1.00 12.31 119 SER A N 1
ATOM 958 C CA . SER A 1 119 ? 35.096 -3.695 13.387 1.00 12.47 119 SER A CA 1
ATOM 959 C C . SER A 1 119 ? 34.227 -2.758 12.561 1.00 12.54 119 SER A C 1
ATOM 960 O O . SER A 1 119 ? 34.274 -1.545 12.754 1.00 12.36 119 SER A O 1
ATOM 963 N N . ALA A 1 120 ? 33.429 -3.319 11.655 1.00 12.48 120 ALA A N 1
ATOM 964 C CA . ALA A 1 120 ? 32.523 -2.515 10.836 1.00 12.36 120 ALA A CA 1
ATOM 965 C C . ALA A 1 120 ? 31.458 -1.850 11.702 1.00 12.33 120 ALA A C 1
ATOM 966 O O . ALA A 1 120 ? 31.151 -0.669 11.522 1.00 12.54 120 ALA A O 1
ATOM 968 N N . ALA A 1 121 ? 30.902 -2.604 12.646 1.00 11.93 121 ALA A N 1
ATOM 969 C CA . ALA A 1 121 ? 29.930 -2.039 13.586 1.00 11.80 121 ALA A CA 1
ATOM 970 C 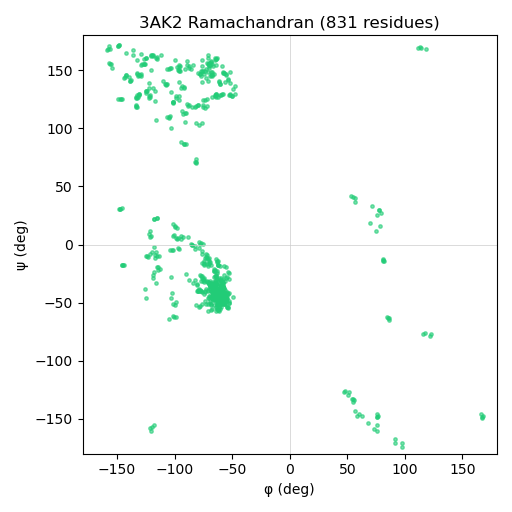C . ALA A 1 121 ? 30.528 -0.859 14.357 1.00 11.96 121 ALA A C 1
ATOM 971 O O . ALA A 1 121 ? 29.900 0.193 14.473 1.00 11.90 121 ALA A O 1
ATOM 973 N N . ALA A 1 122 ? 31.747 -1.027 14.866 1.00 11.38 122 ALA A N 1
ATOM 974 C CA . ALA A 1 122 ? 32.412 0.036 15.625 1.00 11.76 122 ALA A CA 1
ATOM 975 C C . ALA A 1 122 ? 32.730 1.262 14.769 1.00 11.84 122 ALA A C 1
ATOM 976 O O . ALA A 1 122 ? 32.479 2.400 15.173 1.00 12.10 122 ALA A O 1
ATOM 978 N N . LYS A 1 123 ? 33.281 1.024 13.584 1.00 11.97 123 LYS A N 1
ATOM 979 C CA . LYS A 1 123 ? 33.698 2.113 12.709 1.00 12.29 123 LYS A CA 1
ATOM 980 C C . LYS A 1 123 ? 32.531 2.972 12.244 1.00 12.33 123 LYS A C 1
ATOM 981 O O . LYS A 1 123 ? 32.677 4.188 12.076 1.00 12.85 123 LYS A O 1
ATOM 987 N N . THR A 1 124 ? 31.376 2.341 12.050 1.00 11.89 124 THR A N 1
ATOM 988 C CA . THR A 1 124 ? 30.237 3.022 11.437 1.00 11.91 124 THR A CA 1
ATOM 989 C C . THR A 1 124 ? 29.181 3.519 12.430 1.00 11.62 124 THR A C 1
ATOM 990 O O . THR A 1 124 ? 28.066 3.856 12.032 1.00 11.48 124 THR A O 1
ATOM 994 N N . VAL A 1 125 ? 29.525 3.576 13.714 1.00 11.09 125 VAL A N 1
ATOM 995 C CA . VAL A 1 125 ? 28.647 4.233 14.680 1.00 11.06 125 VAL A CA 1
ATOM 996 C C . VAL A 1 125 ? 28.476 5.678 14.221 1.00 11.49 125 VAL A C 1
ATOM 997 O O . VAL A 1 125 ? 29.453 6.368 13.920 1.00 12.10 125 VAL A O 1
ATOM 1001 N N . GLU A 1 126 ? 27.228 6.121 14.136 1.00 11.46 126 GLU A N 1
ATOM 1002 C CA . GLU A 1 126 ? 26.943 7.469 13.683 1.00 11.53 126 GLU A CA 1
ATOM 1003 C C . GLU A 1 126 ? 26.953 8.418 14.875 1.00 11.86 126 GLU A C 1
ATOM 1004 O O . GLU A 1 126 ? 26.158 8.270 15.801 1.00 12.14 126 GLU A O 1
ATOM 1010 N N . GLY A 1 127 ? 27.848 9.399 14.847 1.00 12.08 127 GLY A N 1
ATOM 1011 C CA . GLY A 1 127 ? 28.122 10.202 16.036 1.00 12.14 127 GLY A CA 1
ATOM 1012 C C . GLY A 1 127 ? 28.965 9.400 17.009 1.00 12.08 127 GLY A C 1
ATOM 1013 O O . GLY A 1 127 ? 29.773 8.563 16.606 1.00 13.35 127 GLY A O 1
ATOM 1014 N N . VAL A 1 128 ? 28.782 9.648 18.295 1.00 11.24 128 VAL A N 1
ATOM 1015 C CA . VAL A 1 128 ? 29.555 8.937 19.298 1.00 10.67 128 VAL A CA 1
ATOM 1016 C C . VAL A 1 128 ? 28.772 7.728 19.806 1.00 10.12 128 VAL A C 1
ATOM 1017 O O . VAL A 1 128 ? 27.540 7.703 19.742 1.00 9.95 128 VAL A O 1
ATOM 1021 N N . GLY A 1 129 ? 29.487 6.716 20.280 1.00 9.41 129 GLY A N 1
ATOM 1022 C CA . GLY A 1 129 ? 28.843 5.519 20.793 1.00 9.07 129 GLY A CA 1
ATOM 1023 C C . GLY A 1 129 ? 29.798 4.368 20.998 1.00 8.82 129 GLY A C 1
ATOM 1024 O O . GLY A 1 129 ? 30.983 4.574 21.288 1.00 8.63 129 GLY A O 1
ATOM 1025 N N . TRP A 1 130 ? 29.272 3.157 20.837 1.00 8.76 130 TRP A N 1
ATOM 1026 C CA . TRP A 1 130 ? 29.966 1.927 21.200 1.00 9.02 130 TRP A CA 1
ATOM 1027 C C . TRP A 1 130 ? 29.692 0.836 20.190 1.00 9.07 130 TRP A C 1
ATOM 1028 O O . TRP A 1 130 ? 28.595 0.750 19.647 1.00 9.03 130 TRP A O 1
ATOM 1039 N N . GLY A 1 131 ? 30.697 -0.006 19.957 1.00 9.10 131 GLY A N 1
ATOM 1040 C CA . GLY A 1 131 ? 30.480 -1.316 19.346 1.00 9.36 131 GLY A CA 1
ATOM 1041 C C . GLY A 1 131 ? 30.335 -2.330 20.465 1.00 9.40 131 GLY A C 1
ATOM 1042 O O . GLY A 1 131 ? 31.106 -2.308 21.424 1.00 9.87 131 GLY A O 1
ATOM 1043 N N . VAL A 1 132 ? 29.337 -3.205 20.358 1.00 9.35 132 VAL A N 1
ATOM 1044 C CA . VAL A 1 132 ? 28.996 -4.109 21.456 1.00 9.57 132 VAL A CA 1
ATOM 1045 C C . VAL A 1 132 ? 28.831 -5.554 21.001 1.00 9.58 132 VAL A C 1
ATOM 1046 O O . VAL A 1 132 ? 28.082 -5.838 20.066 1.00 9.45 132 VAL A O 1
ATOM 1050 N N . LEU A 1 133 ? 29.555 -6.452 21.667 1.00 9.53 133 LEU A N 1
ATOM 1051 C CA . LEU A 1 133 ? 29.285 -7.878 21.584 1.00 9.64 133 LEU A CA 1
ATOM 1052 C C . LEU A 1 133 ? 28.530 -8.263 22.847 1.00 9.29 133 LEU A C 1
ATOM 1053 O O . LEU A 1 133 ? 29.030 -8.072 23.961 1.00 9.44 133 LEU A O 1
ATOM 1058 N N . ALA A 1 134 ? 27.332 -8.810 22.666 1.00 9.78 134 ALA A N 1
ATOM 1059 C CA . ALA A 1 134 ? 26.458 -9.118 23.781 1.00 9.92 134 ALA A CA 1
ATOM 1060 C C . ALA A 1 134 ? 26.022 -10.572 23.776 1.00 10.40 134 ALA A C 1
ATOM 1061 O O . ALA A 1 134 ? 26.012 -11.226 22.731 1.00 10.64 134 ALA A O 1
ATOM 1063 N N . PHE A 1 135 ? 25.675 -11.056 24.962 1.00 10.96 135 PHE A N 1
ATOM 1064 C CA . PHE A 1 135 ? 25.043 -12.352 25.138 1.00 10.96 135 PHE A CA 1
ATOM 1065 C C . PHE A 1 135 ? 23.532 -12.163 25.224 1.00 10.95 135 PHE A C 1
ATOM 1066 O O . PHE A 1 135 ? 23.038 -11.398 26.052 1.00 10.95 135 PHE A O 1
ATOM 1074 N N . ASP A 1 136 ? 22.806 -12.860 24.358 1.00 11.05 136 ASP A N 1
ATOM 1075 C CA . ASP A 1 136 ? 21.350 -12.794 24.313 1.00 11.77 136 ASP A CA 1
ATOM 1076 C C . ASP A 1 136 ? 20.732 -13.852 25.231 1.00 12.32 136 ASP A C 1
ATOM 1077 O O . ASP A 1 136 ? 20.846 -15.042 24.950 1.00 12.53 136 ASP A O 1
ATOM 1082 N N . PRO A 1 137 ? 20.055 -13.429 26.318 1.00 12.58 137 PRO A N 1
ATOM 1083 C CA . PRO A 1 137 ? 19.463 -14.406 27.240 1.00 12.96 137 PRO A CA 1
ATOM 1084 C C . PRO A 1 137 ? 18.344 -15.242 26.615 1.00 13.46 137 PRO A C 1
ATOM 1085 O O . PRO A 1 137 ? 18.068 -16.336 27.099 1.00 14.08 137 PRO A O 1
ATOM 1089 N N . LEU A 1 138 ? 17.709 -14.737 25.558 1.00 13.63 138 LEU A N 1
ATOM 1090 C CA . LEU A 1 138 ? 16.585 -15.442 24.935 1.00 14.13 138 LEU A CA 1
ATOM 1091 C C . LEU A 1 138 ? 17.016 -16.646 24.099 1.00 14.55 138 LEU A C 1
ATOM 1092 O O . LEU A 1 138 ? 16.259 -17.611 23.960 1.00 15.40 138 LEU A O 1
ATOM 1097 N N . THR A 1 139 ? 18.223 -16.579 23.543 1.00 14.45 139 THR A N 1
ATOM 1098 C CA . THR A 1 139 ? 18.743 -17.628 22.664 1.00 14.62 139 THR A CA 1
ATOM 1099 C C . THR A 1 139 ? 20.048 -18.242 23.166 1.00 14.87 139 THR A C 1
ATOM 1100 O O . THR A 1 139 ? 20.526 -19.227 22.600 1.00 14.84 139 THR A O 1
ATOM 1104 N N . GLU A 1 140 ? 20.620 -17.655 24.216 1.00 15.10 140 GLU A N 1
ATOM 1105 C CA . GLU A 1 140 ? 21.933 -18.052 24.740 1.00 15.82 140 GLU A CA 1
ATOM 1106 C C . GLU A 1 140 ? 23.015 -18.049 23.648 1.00 15.71 140 GLU A C 1
ATOM 1107 O O . GLU A 1 140 ? 23.869 -18.942 23.572 1.00 16.33 140 GLU A O 1
ATOM 1113 N N . GLU A 1 141 ? 22.958 -17.009 22.815 1.00 15.19 141 GLU A N 1
ATOM 1114 C CA . GLU A 1 141 ? 23.865 -16.806 21.693 1.00 14.99 141 GLU A CA 1
ATOM 1115 C C . GLU A 1 141 ? 24.442 -15.398 21.732 1.00 13.93 141 GLU A C 1
ATOM 1116 O O . GLU A 1 141 ? 23.905 -14.511 22.403 1.00 13.68 141 GLU A O 1
ATOM 1122 N N . LEU A 1 142 ? 25.521 -15.193 20.983 1.00 12.79 142 LEU A N 1
ATOM 1123 C CA . LEU A 1 142 ? 26.112 -13.873 20.811 1.00 12.38 142 LEU A CA 1
ATOM 1124 C C . LEU A 1 142 ? 25.350 -13.038 19.791 1.00 11.78 142 LEU A C 1
ATOM 1125 O O . LEU A 1 142 ? 24.779 -13.566 18.831 1.00 12.25 142 LEU A O 1
ATOM 1130 N N . ARG A 1 143 ? 25.339 -11.728 20.025 1.00 11.29 143 ARG A N 1
ATOM 1131 C CA . ARG A 1 143 ? 24.784 -10.757 19.091 1.00 11.02 143 ARG A CA 1
ATOM 1132 C C . ARG A 1 143 ? 25.712 -9.551 19.064 1.00 11.05 143 ARG A C 1
ATOM 1133 O O . ARG A 1 143 ? 26.289 -9.186 20.087 1.00 11.06 143 ARG A O 1
ATOM 1141 N N . ILE A 1 144 ? 25.860 -8.935 17.897 1.00 10.77 144 ILE A N 1
ATOM 1142 C CA . ILE A 1 144 ? 26.592 -7.674 17.786 1.00 10.90 144 ILE A CA 1
ATOM 1143 C C . ILE A 1 144 ? 25.601 -6.548 17.525 1.00 10.35 144 ILE A C 1
ATOM 1144 O O . ILE A 1 144 ? 24.656 -6.709 16.746 1.00 10.51 144 ILE A O 1
ATOM 1149 N N . LEU A 1 145 ? 25.809 -5.417 18.194 1.00 10.14 145 LEU A N 1
ATOM 1150 C CA . LEU A 1 145 ? 25.026 -4.212 17.910 1.00 9.79 145 LEU A CA 1
ATOM 1151 C C . LEU A 1 145 ? 25.842 -2.946 18.162 1.00 9.66 145 LEU A C 1
ATOM 1152 O O . LEU A 1 145 ? 26.955 -3.004 18.702 1.00 9.53 145 LEU A O 1
ATOM 1157 N N . GLN A 1 146 ? 25.285 -1.809 17.746 1.00 9.42 146 GLN A N 1
ATOM 1158 C CA . GLN A 1 146 ? 25.828 -0.499 18.081 1.00 9.25 146 GLN A CA 1
ATOM 1159 C C . GLN A 1 146 ? 24.999 0.152 19.170 1.00 8.97 146 GLN A C 1
ATOM 1160 O O . GLN A 1 146 ? 23.783 -0.089 19.284 1.00 9.15 146 GLN A O 1
ATOM 1166 N N . VAL A 1 147 ? 25.654 1.007 19.942 1.00 8.89 147 VAL A N 1
ATOM 1167 C CA . VAL A 1 147 ? 24.964 1.900 20.861 1.00 9.07 147 VAL A CA 1
ATOM 1168 C C . VAL A 1 147 ? 25.407 3.324 20.532 1.00 9.07 147 VAL A C 1
ATOM 1169 O O . VAL A 1 147 ? 26.603 3.575 20.361 1.00 9.63 147 VAL A O 1
ATOM 1173 N N . GLU A 1 148 ? 24.449 4.241 20.409 1.00 8.81 148 GLU A N 1
ATOM 1174 C CA . GLU A 1 148 ? 24.749 5.664 20.225 1.00 9.07 148 GLU A CA 1
ATOM 1175 C C . GLU A 1 148 ? 24.692 6.361 21.582 1.00 9.36 148 GLU A C 1
ATOM 1176 O O . GLU A 1 148 ? 23.948 5.933 22.469 1.00 9.35 148 GLU A O 1
ATOM 1182 N N . LYS A 1 149 ? 25.474 7.428 21.752 1.00 9.24 149 LYS A N 1
ATOM 1183 C CA . LYS A 1 149 ? 25.736 7.976 23.086 1.00 9.10 149 LYS A CA 1
ATOM 1184 C C . LYS A 1 149 ? 26.096 6.804 24.002 1.00 9.00 149 LYS A C 1
ATOM 1185 O O . LYS A 1 149 ? 26.979 6.024 23.657 1.00 9.50 149 LYS A O 1
ATOM 1191 N N . HIS A 1 150 ? 25.414 6.669 25.139 1.00 8.60 150 HIS A N 1
ATOM 1192 C CA . HIS A 1 150 ? 25.557 5.484 25.988 1.00 8.58 150 HIS A CA 1
ATOM 1193 C C . HIS A 1 150 ? 24.279 4.684 26.078 1.00 8.33 150 HIS A C 1
ATOM 1194 O O . HIS A 1 150 ? 24.279 3.566 26.597 1.00 8.45 150 HIS A O 1
ATOM 1201 N N . ASN A 1 151 ? 23.192 5.258 25.570 1.00 7.95 151 ASN A N 1
ATOM 1202 C CA . ASN A 1 151 ? 21.846 4.856 25.973 1.00 7.94 151 ASN A CA 1
ATOM 1203 C C . ASN A 1 151 ? 20.851 5.012 24.838 1.00 8.14 151 ASN A C 1
ATOM 1204 O O . ASN A 1 151 ? 19.685 5.303 25.071 1.00 8.62 151 ASN A O 1
ATOM 1209 N N . VAL A 1 152 ? 21.321 4.846 23.606 1.00 7.85 152 VAL A N 1
ATOM 1210 C CA . VAL A 1 152 ? 20.459 4.876 22.434 1.00 8.48 152 VAL A CA 1
ATOM 1211 C C . VAL A 1 152 ? 20.815 3.644 21.612 1.00 8.19 152 VAL A C 1
ATOM 1212 O O . VAL A 1 152 ? 21.992 3.384 21.346 1.00 8.21 152 VAL A O 1
ATOM 1216 N N . LEU A 1 153 ? 19.790 2.882 21.239 1.00 8.11 153 LEU A N 1
ATOM 1217 C CA . LEU A 1 153 ? 19.909 1.587 20.536 1.00 8.28 153 LEU A CA 1
ATOM 1218 C C . LEU A 1 153 ? 20.225 0.419 21.457 1.00 8.38 153 LEU A C 1
ATOM 1219 O O . LEU A 1 153 ? 20.109 -0.734 21.039 1.00 8.47 153 LEU A O 1
ATOM 1224 N N . MET A 1 154 ? 20.630 0.685 22.695 1.00 8.42 154 MET A N 1
ATOM 1225 C CA . MET A 1 154 ? 20.768 -0.408 23.650 1.00 8.74 154 MET A CA 1
ATOM 1226 C C . MET A 1 154 ? 19.387 -0.967 23.974 1.00 8.79 154 MET A C 1
ATOM 1227 O O . MET A 1 154 ? 18.396 -0.234 23.989 1.00 8.69 154 MET A O 1
ATOM 1232 N N . THR A 1 155 ? 19.328 -2.275 24.200 1.00 9.07 155 THR A N 1
ATOM 1233 C CA . THR A 1 155 ? 18.068 -2.952 24.478 1.00 9.13 155 THR A CA 1
ATOM 1234 C C . THR A 1 155 ? 18.152 -3.611 25.839 1.00 8.89 155 THR A C 1
ATOM 1235 O O . THR A 1 155 ? 19.243 -3.818 26.377 1.00 9.00 155 THR A O 1
ATOM 1239 N N . ALA A 1 156 ? 16.990 -3.955 26.383 1.00 8.69 156 ALA A N 1
ATOM 1240 C CA . ALA A 1 156 ? 16.909 -4.828 27.537 1.00 8.96 156 ALA A CA 1
ATOM 1241 C C . ALA A 1 156 ? 17.451 -6.206 27.166 1.00 9.23 156 ALA A C 1
ATOM 1242 O O . ALA A 1 156 ? 17.544 -6.558 25.983 1.00 9.50 156 ALA A O 1
ATOM 1244 N N . GLY A 1 157 ? 17.827 -6.965 28.189 1.00 9.49 157 GLY A N 1
ATOM 1245 C CA . GLY A 1 157 ? 18.211 -8.368 28.028 1.00 9.94 157 GLY A CA 1
ATOM 1246 C C . GLY A 1 157 ? 19.657 -8.604 27.652 1.00 10.23 157 GLY A C 1
ATOM 1247 O O . GLY A 1 157 ? 20.414 -9.208 28.411 1.00 10.77 157 GLY A O 1
ATOM 1248 N N . LEU A 1 158 ? 20.040 -8.124 26.473 1.00 10.10 158 LEU A N 1
ATOM 1249 C CA . LEU A 1 158 ? 21.402 -8.293 25.971 1.00 10.13 158 LEU A CA 1
ATOM 1250 C C . LEU A 1 158 ? 22.442 -7.877 26.998 1.00 10.31 158 LEU A C 1
ATOM 1251 O O . LEU A 1 158 ? 22.383 -6.776 27.544 1.00 10.75 158 LEU A O 1
ATOM 1256 N N . VAL A 1 159 ? 23.388 -8.774 27.258 1.00 10.20 159 VAL A N 1
ATOM 1257 C CA . VAL A 1 159 ? 24.434 -8.547 28.247 1.00 10.32 159 VAL A CA 1
ATOM 1258 C C . VAL A 1 159 ? 25.742 -8.247 27.521 1.00 10.64 159 VAL A C 1
ATOM 1259 O O . VAL A 1 159 ? 26.315 -9.156 26.919 1.00 10.97 159 VAL A O 1
ATOM 1263 N N . PRO A 1 160 ? 26.224 -6.987 27.559 1.00 10.59 160 PRO A N 1
ATOM 1264 C CA . PRO A 1 160 ? 27.514 -6.701 26.926 1.00 10.77 160 PRO A CA 1
ATOM 1265 C C . PRO A 1 160 ? 28.650 -7.484 27.576 1.00 10.80 160 PRO A C 1
ATOM 1266 O O . PRO A 1 160 ? 28.804 -7.454 28.800 1.00 11.29 160 PRO A O 1
ATOM 1270 N N . ILE A 1 161 ? 29.412 -8.207 26.758 1.00 10.45 161 ILE A N 1
ATOM 1271 C CA . ILE A 1 161 ? 30.597 -8.919 27.250 1.00 11.02 161 ILE A CA 1
ATOM 1272 C C . ILE A 1 161 ? 31.905 -8.339 26.708 1.00 10.91 161 ILE A C 1
ATOM 1273 O O . ILE A 1 161 ? 32.973 -8.541 27.298 1.00 11.03 161 ILE A O 1
ATOM 1278 N N . LEU A 1 162 ? 31.811 -7.622 25.591 1.00 10.62 162 LEU A N 1
ATOM 1279 C CA . LEU A 1 162 ? 32.945 -6.920 25.007 1.00 10.59 162 LEU A CA 1
ATOM 1280 C C . LEU A 1 162 ? 32.445 -5.648 24.339 1.00 10.08 162 LEU A C 1
ATOM 1281 O O . LEU A 1 162 ? 31.554 -5.693 23.494 1.00 10.46 162 LEU A O 1
ATOM 1286 N N . VAL A 1 163 ? 33.029 -4.517 24.724 1.00 10.07 163 VAL A N 1
ATOM 1287 C CA . VAL A 1 163 ? 32.618 -3.223 24.186 1.00 9.90 163 VAL A CA 1
ATOM 1288 C C . VAL A 1 163 ? 33.832 -2.431 23.722 1.00 9.99 163 VAL A C 1
ATOM 1289 O O . VAL A 1 163 ? 34.917 -2.544 24.306 1.00 10.20 163 VAL A O 1
ATOM 1293 N N . ILE A 1 164 ? 33.651 -1.652 22.661 1.00 9.71 164 ILE A N 1
ATOM 1294 C CA . ILE A 1 164 ? 34.658 -0.683 22.240 1.00 9.86 164 ILE A CA 1
ATOM 1295 C C . ILE A 1 164 ? 34.030 0.705 22.228 1.00 9.68 164 ILE A C 1
ATOM 1296 O O . ILE A 1 164 ? 32.974 0.920 21.633 1.00 9.58 164 ILE A O 1
ATOM 1301 N N . ASP A 1 165 ? 34.690 1.635 22.901 1.00 9.61 165 ASP A N 1
ATOM 1302 C CA . ASP A 1 165 ? 34.255 3.019 22.956 1.00 9.92 165 ASP A CA 1
ATOM 1303 C C . ASP A 1 165 ? 34.722 3.724 21.691 1.00 9.98 165 ASP A C 1
ATOM 1304 O O . ASP A 1 165 ? 35.931 3.782 21.424 1.00 10.30 165 ASP A O 1
ATOM 1309 N N . VAL A 1 166 ? 33.778 4.231 20.899 1.00 10.02 166 VAL A N 1
ATOM 1310 C CA . VAL A 1 166 ? 34.119 5.052 19.737 1.00 10.20 166 VAL A CA 1
ATOM 1311 C C . VAL A 1 166 ? 33.623 6.494 19.856 1.00 10.03 166 VAL A C 1
ATOM 1312 O O . VAL A 1 166 ? 33.468 7.193 18.851 1.00 9.97 166 VAL A O 1
ATOM 1316 N N . TRP A 1 167 ? 33.392 6.949 21.086 1.00 9.69 167 TRP A N 1
ATOM 1317 C CA . TRP A 1 167 ? 33.297 8.385 21.312 1.00 9.79 167 TRP A CA 1
ATOM 1318 C C . TRP A 1 167 ? 34.608 9.000 20.848 1.00 10.14 167 TRP A C 1
ATOM 1319 O O . TRP A 1 167 ? 35.661 8.366 20.941 1.00 9.87 167 TRP A O 1
ATOM 1330 N N . GLU A 1 168 ? 34.550 10.230 20.356 1.00 10.25 168 GLU A N 1
ATOM 1331 C CA . GLU A 1 168 ? 35.753 10.874 19.835 1.00 10.85 168 GLU A CA 1
ATOM 1332 C C . GLU A 1 168 ? 36.840 11.002 20.903 1.00 10.88 168 GLU A C 1
ATOM 1333 O O . GLU A 1 168 ? 38.022 10.832 20.600 1.00 10.90 168 GLU A O 1
ATOM 1339 N N . HIS A 1 169 ? 36.445 11.253 22.150 1.00 10.61 169 HIS A N 1
ATOM 1340 C CA . HIS A 1 169 ? 37.415 11.364 23.242 1.00 10.68 169 HIS A CA 1
ATOM 1341 C C . HIS A 1 169 ? 38.233 10.095 23.479 1.00 10.97 169 HIS A C 1
ATOM 1342 O O . HIS A 1 169 ? 39.272 10.147 24.136 1.00 11.33 169 HIS A O 1
ATOM 1349 N N . ALA A 1 170 ? 37.759 8.958 22.975 1.00 10.88 170 ALA A N 1
ATOM 1350 C CA . ALA A 1 170 ? 38.476 7.700 23.147 1.00 10.91 170 ALA A CA 1
ATOM 1351 C C . ALA A 1 170 ? 39.698 7.581 22.231 1.00 11.07 170 ALA A C 1
ATOM 1352 O O . ALA A 1 170 ? 40.569 6.742 22.469 1.00 11.01 170 ALA A O 1
ATOM 1354 N N . TYR A 1 171 ? 39.780 8.421 21.201 1.00 10.96 171 TYR A N 1
ATOM 1355 C CA . TYR A 1 171 ? 40.845 8.257 20.215 1.00 11.43 171 TYR A CA 1
ATOM 1356 C C . TYR A 1 171 ? 41.419 9.534 19.604 1.00 11.70 171 TYR A C 1
ATOM 1357 O O . TYR A 1 171 ? 42.509 9.490 19.029 1.00 11.59 171 TYR A O 1
ATOM 1366 N N . TYR A 1 172 ? 40.707 10.654 19.711 1.00 11.88 172 TYR A N 1
ATOM 1367 C CA . TYR A 1 172 ? 41.040 11.841 18.908 1.00 12.40 172 TYR A CA 1
ATOM 1368 C C . TYR A 1 172 ? 42.448 12.391 19.113 1.00 12.78 172 TYR A C 1
ATOM 1369 O O . TYR A 1 172 ? 43.107 12.777 18.147 1.00 12.98 172 TYR A O 1
ATOM 1378 N N . LEU A 1 173 ? 42.921 12.424 20.354 1.00 12.91 173 LEU A N 1
ATOM 1379 C CA . LEU A 1 173 ? 44.254 12.971 20.622 1.00 13.40 173 LEU A CA 1
ATOM 1380 C C . LEU A 1 173 ? 45.363 12.227 19.885 1.00 13.73 173 LEU A C 1
ATOM 1381 O O . LEU A 1 173 ? 46.380 12.827 19.521 1.00 14.41 173 LEU A O 1
ATOM 1386 N N . GLN A 1 174 ? 45.156 10.931 19.666 1.00 13.83 174 GLN A N 1
ATOM 1387 C CA . GLN A 1 174 ? 46.149 10.071 19.030 1.00 14.06 174 GLN A CA 1
ATOM 1388 C C . GLN A 1 174 ? 45.865 9.849 17.545 1.00 14.04 174 GLN A C 1
ATOM 1389 O O . GLN A 1 174 ? 46.753 10.005 16.700 1.00 14.79 174 GLN A O 1
ATOM 1395 N N . TYR A 1 175 ? 44.625 9.484 17.236 1.00 13.76 175 TYR A N 1
ATOM 1396 C CA . TYR A 1 175 ? 44.244 9.058 15.893 1.00 13.43 175 TYR A CA 1
ATOM 1397 C C . TYR A 1 175 ? 43.532 10.143 15.091 1.00 13.50 175 TYR A C 1
ATOM 1398 O O . TYR A 1 175 ? 43.239 9.948 13.908 1.00 13.48 175 TYR A O 1
ATOM 1407 N N . LYS A 1 176 ? 43.268 11.280 15.736 1.00 13.66 176 LYS A N 1
ATOM 1408 C CA . LYS A 1 176 ? 42.527 12.390 15.128 1.00 14.05 176 LYS A CA 1
ATOM 1409 C C . LYS A 1 176 ? 41.191 11.864 14.588 1.00 13.96 176 LYS A C 1
ATOM 1410 O O . LYS A 1 176 ? 40.500 11.116 15.284 1.00 14.19 176 LYS A O 1
ATOM 1416 N N . ASN A 1 177 ? 40.835 12.229 13.361 1.00 13.62 177 ASN A N 1
ATOM 1417 C CA . ASN A 1 177 ? 39.592 11.769 12.738 1.00 13.79 177 ASN A CA 1
ATOM 1418 C C . ASN A 1 177 ? 39.599 10.291 12.336 1.00 13.74 177 ASN A C 1
ATOM 1419 O O . ASN A 1 177 ? 38.557 9.734 11.978 1.00 14.30 177 ASN A O 1
ATOM 1424 N N . ASP A 1 178 ? 40.770 9.660 12.376 1.00 13.75 178 ASP A N 1
ATOM 1425 C CA . ASP A 1 178 ? 40.926 8.302 11.860 1.00 13.58 178 ASP A CA 1
ATOM 1426 C C . ASP A 1 178 ? 40.470 7.242 12.863 1.00 13.48 178 ASP A C 1
ATOM 1427 O O . ASP A 1 178 ? 41.275 6.483 13.418 1.00 13.14 178 ASP A O 1
ATOM 1432 N N . ARG A 1 179 ? 39.157 7.184 13.068 1.00 13.04 179 ARG A N 1
ATOM 1433 C CA . ARG A 1 179 ? 38.555 6.182 13.937 1.00 12.64 179 ARG A CA 1
ATOM 1434 C C . ARG A 1 179 ? 38.870 4.760 13.467 1.00 12.43 179 ARG A C 1
ATOM 1435 O O . ARG A 1 179 ? 39.044 3.855 14.287 1.00 12.30 179 ARG A O 1
ATOM 1443 N N . GLY A 1 180 ? 38.938 4.569 12.150 1.00 12.73 180 GLY A N 1
ATOM 1444 C CA . GLY A 1 180 ? 39.220 3.254 11.572 1.00 12.80 180 GLY A CA 1
ATOM 1445 C C . GLY A 1 180 ? 40.530 2.663 12.065 1.00 12.97 180 GLY A C 1
ATOM 1446 O O . GLY A 1 180 ? 40.593 1.488 12.443 1.00 13.00 180 GLY A O 1
ATOM 1447 N N . SER A 1 181 ? 41.575 3.488 12.074 1.00 13.14 181 SER A N 1
ATOM 1448 C CA . SER A 1 181 ? 42.882 3.061 12.571 1.00 13.72 181 SER A CA 1
ATOM 1449 C C . SER A 1 181 ? 42.829 2.749 14.066 1.00 13.23 181 SER A C 1
ATOM 1450 O O . SER A 1 181 ? 43.436 1.783 14.520 1.00 13.12 181 SER A O 1
ATOM 1453 N N . TYR A 1 182 ? 42.086 3.555 14.823 1.00 12.79 182 TYR A N 1
ATOM 1454 C CA . TYR A 1 182 ? 41.886 3.287 16.245 1.00 12.62 182 TYR A CA 1
ATOM 1455 C C . TYR A 1 182 ? 41.270 1.913 16.488 1.00 12.28 182 TYR A C 1
ATOM 1456 O O . TYR A 1 182 ? 41.775 1.143 17.306 1.00 12.25 182 TYR A O 1
ATOM 1465 N N . VAL A 1 183 ? 40.186 1.613 15.771 1.00 12.16 183 VAL A N 1
ATOM 1466 C CA . VAL A 1 183 ? 39.476 0.343 15.931 1.00 12.44 183 VAL A CA 1
ATOM 1467 C C . VAL A 1 183 ? 40.383 -0.838 15.586 1.00 12.88 183 VAL A C 1
ATOM 1468 O O . VAL A 1 183 ? 40.411 -1.838 16.306 1.00 12.98 183 VAL A O 1
ATOM 1472 N N . GLU A 1 184 ? 41.134 -0.709 14.494 1.00 13.72 184 GLU A N 1
ATOM 1473 C CA . GLU A 1 184 ? 42.069 -1.754 14.084 1.00 14.24 184 GLU A CA 1
ATOM 1474 C C . GLU A 1 184 ? 43.133 -2.012 15.154 1.00 14.15 184 GLU A C 1
ATOM 1475 O O . GLU A 1 184 ? 43.457 -3.163 15.459 1.00 14.16 184 GLU A O 1
ATOM 1481 N N . ASN A 1 185 ? 43.654 -0.934 15.729 1.00 13.99 185 ASN A N 1
ATOM 1482 C CA . ASN A 1 185 ? 44.674 -1.028 16.769 1.00 14.32 185 ASN A CA 1
ATOM 1483 C C . ASN A 1 185 ? 44.154 -1.561 18.103 1.00 14.03 185 ASN A C 1
ATOM 1484 O O . ASN A 1 185 ? 44.877 -2.242 18.831 1.00 13.95 185 ASN A O 1
ATOM 1489 N N . TRP A 1 186 ? 42.894 -1.264 18.406 1.00 13.75 186 TRP A N 1
ATOM 1490 C CA . TRP A 1 186 ? 42.267 -1.679 19.662 1.00 13.06 186 TRP A CA 1
ATOM 1491 C C . TRP A 1 186 ? 42.282 -3.197 19.869 1.00 13.07 186 TRP A C 1
ATOM 1492 O O . TRP A 1 186 ? 42.394 -3.671 21.000 1.00 12.87 186 TRP A O 1
ATOM 1503 N N . TRP A 1 187 ? 42.203 -3.959 18.779 1.00 13.12 187 TRP A N 1
ATOM 1504 C CA . TRP A 1 187 ? 42.255 -5.419 18.871 1.00 13.35 187 TRP A CA 1
ATOM 1505 C C . TRP A 1 187 ? 43.501 -5.929 19.593 1.00 13.42 187 TRP A C 1
ATOM 1506 O O . TRP A 1 187 ? 43.466 -6.982 20.224 1.00 13.81 187 TRP A O 1
ATOM 1517 N N . ASN A 1 188 ? 44.586 -5.163 19.517 1.00 13.66 188 ASN A N 1
ATOM 1518 C CA . ASN A 1 188 ? 45.851 -5.554 20.139 1.00 14.13 188 ASN A CA 1
ATOM 1519 C C . ASN A 1 188 ? 45.870 -5.465 21.661 1.00 13.92 188 ASN A C 1
ATOM 1520 O O . ASN A 1 188 ? 46.814 -5.938 22.301 1.00 14.35 188 ASN A O 1
ATOM 1525 N N . VAL A 1 189 ? 44.826 -4.870 22.241 1.00 13.59 189 VAL A N 1
ATOM 1526 C CA . VAL A 1 189 ? 44.714 -4.777 23.700 1.00 13.42 189 VAL A CA 1
ATOM 1527 C C . VAL A 1 189 ? 43.459 -5.450 24.282 1.00 13.12 189 VAL A C 1
ATOM 1528 O O . VAL A 1 189 ? 43.194 -5.338 25.476 1.00 13.12 189 VAL A O 1
ATOM 1532 N N . VAL A 1 190 ? 42.702 -6.163 23.450 1.00 13.16 190 VAL A N 1
ATOM 1533 C CA . VAL A 1 190 ? 41.507 -6.862 23.936 1.00 13.06 190 VAL A CA 1
ATOM 1534 C C . VAL A 1 190 ? 41.888 -7.959 24.928 1.00 13.25 190 VAL A C 1
ATOM 1535 O O . VAL A 1 190 ? 42.744 -8.800 24.642 1.00 13.70 190 VAL A O 1
ATOM 1539 N N . ASN A 1 191 ? 41.256 -7.927 26.095 1.00 13.16 191 ASN A N 1
ATOM 1540 C CA . ASN A 1 191 ? 41.485 -8.904 27.146 1.00 13.30 191 ASN A CA 1
ATOM 1541 C C . ASN A 1 191 ? 40.506 -10.067 27.011 1.00 13.65 191 ASN A C 1
ATOM 1542 O O . ASN A 1 191 ? 39.433 -10.071 27.622 1.00 13.30 191 ASN A O 1
ATOM 1547 N N . TRP A 1 192 ? 40.876 -11.059 26.205 1.00 13.84 192 TRP A N 1
ATOM 1548 C CA . TRP A 1 192 ? 39.977 -12.181 25.942 1.00 14.12 192 TRP A CA 1
ATOM 1549 C C . TRP A 1 192 ? 39.669 -13.009 27.187 1.00 14.38 192 TRP A C 1
ATOM 1550 O O . TRP A 1 192 ? 38.609 -13.627 27.271 1.00 14.50 192 TRP A O 1
ATOM 1561 N N . ASP A 1 193 ? 40.579 -13.004 28.159 1.00 14.52 193 ASP A N 1
ATOM 1562 C CA . ASP A 1 193 ? 40.321 -13.646 29.446 1.00 14.91 193 ASP A CA 1
ATOM 1563 C C . ASP A 1 193 ? 39.115 -13.024 30.146 1.00 14.44 193 ASP A C 1
ATOM 1564 O O . ASP A 1 193 ? 38.269 -13.732 30.683 1.00 14.38 193 ASP A O 1
ATOM 1569 N N . ASP A 1 194 ? 39.047 -11.695 30.140 1.00 14.13 194 ASP A N 1
ATOM 1570 C CA . ASP A 1 194 ? 37.920 -10.989 30.738 1.00 13.75 194 ASP A CA 1
ATOM 1571 C C . ASP A 1 194 ? 36.629 -11.308 29.988 1.00 13.32 194 ASP A C 1
ATOM 1572 O O . ASP A 1 194 ? 35.603 -11.592 30.607 1.00 12.96 194 ASP A O 1
ATOM 1577 N N . VAL A 1 195 ? 36.692 -11.283 28.659 1.00 13.29 195 VAL A N 1
ATOM 1578 C CA . VAL A 1 195 ? 35.523 -11.593 27.831 1.00 13.49 195 VAL A CA 1
ATOM 1579 C C . VAL A 1 195 ? 35.015 -13.012 28.107 1.00 13.73 195 VAL A C 1
ATOM 1580 O O . VAL A 1 195 ? 33.812 -13.228 28.246 1.00 13.62 195 VAL A O 1
ATOM 1584 N N . GLU A 1 196 ? 35.942 -13.967 28.197 1.00 14.08 196 GLU A N 1
ATOM 1585 C CA . GLU A 1 196 ? 35.609 -15.360 28.513 1.00 14.73 196 GLU A CA 1
ATOM 1586 C C . GLU A 1 196 ? 34.912 -15.486 29.869 1.00 14.42 196 GLU A C 1
ATOM 1587 O O . GLU A 1 196 ? 33.910 -16.193 30.000 1.00 14.57 196 GLU A O 1
ATOM 1593 N N . LYS A 1 197 ? 35.441 -14.790 30.871 1.00 14.34 197 LYS A N 1
ATOM 1594 C CA . LYS A 1 197 ? 34.844 -14.802 32.203 1.00 14.50 197 LYS A CA 1
ATOM 1595 C C . LYS A 1 197 ? 33.442 -14.188 32.212 1.00 14.18 197 LYS A C 1
ATOM 1596 O O . LYS A 1 197 ? 32.547 -14.687 32.898 1.00 14.20 197 LYS A O 1
ATOM 1602 N N . ARG A 1 198 ? 33.251 -13.125 31.430 1.00 13.79 198 ARG A N 1
ATOM 1603 C CA . ARG A 1 198 ? 31.929 -12.510 31.281 1.00 13.48 198 ARG A CA 1
ATOM 1604 C C . ARG A 1 198 ? 30.937 -13.452 30.605 1.00 13.51 198 ARG A C 1
ATOM 1605 O O . ARG A 1 198 ? 29.801 -13.603 31.065 1.00 12.88 198 ARG A O 1
ATOM 1613 N N . LEU A 1 199 ? 31.377 -14.110 29.536 1.00 13.49 199 LEU A N 1
ATOM 1614 C CA . LEU A 1 199 ? 30.535 -15.090 28.862 1.00 14.00 199 LEU A CA 1
ATOM 1615 C C . LEU A 1 199 ? 30.155 -16.245 29.792 1.00 14.43 199 LEU A C 1
ATOM 1616 O O . LEU A 1 199 ? 29.007 -16.687 29.799 1.00 14.52 199 LEU A O 1
ATOM 1621 N N . GLU A 1 200 ? 31.118 -16.718 30.578 1.00 14.98 200 GLU A N 1
ATOM 1622 C CA . GLU A 1 200 ? 30.853 -17.762 31.565 1.00 15.83 200 GLU A CA 1
ATOM 1623 C C . GLU A 1 200 ? 29.728 -17.343 32.513 1.00 15.67 200 GLU A C 1
ATOM 1624 O O . GLU A 1 200 ? 28.784 -18.102 32.743 1.00 15.69 200 GLU A O 1
ATOM 1630 N N . GLN A 1 201 ? 29.820 -16.128 33.050 1.00 15.48 201 GLN A N 1
ATOM 1631 C CA . GLN A 1 201 ? 28.783 -15.623 33.941 1.00 15.71 201 GLN A CA 1
ATOM 1632 C C . GLN A 1 201 ? 27.428 -15.523 33.244 1.00 15.45 201 GLN A C 1
ATOM 1633 O O . GLN A 1 201 ? 26.410 -15.898 33.819 1.00 15.70 201 GLN A O 1
ATOM 1639 N N . ALA A 1 202 ? 27.429 -15.042 32.002 1.00 15.24 202 ALA A N 1
ATOM 1640 C CA . ALA A 1 202 ? 26.198 -14.926 31.215 1.00 15.35 202 ALA A CA 1
ATOM 1641 C C . ALA A 1 202 ? 25.558 -16.284 30.912 1.00 15.65 202 ALA A C 1
ATOM 1642 O O . ALA A 1 202 ? 24.343 -16.445 31.048 1.00 15.08 202 ALA A O 1
ATOM 1644 N N . LEU A 1 203 ? 26.378 -17.256 30.520 1.00 16.26 203 LEU A N 1
ATOM 1645 C CA . LEU A 1 203 ? 25.898 -18.618 30.269 1.00 17.44 203 LEU A CA 1
ATOM 1646 C C . LEU A 1 203 ? 25.233 -19.217 31.507 1.00 18.14 203 LEU A C 1
ATOM 1647 O O . LEU A 1 203 ? 24.248 -19.949 31.395 1.00 18.75 203 LEU A O 1
ATOM 1652 N N . ASN A 1 204 ? 25.771 -18.883 32.679 1.00 18.68 204 ASN A N 1
ATOM 1653 C CA . ASN A 1 204 ? 25.267 -19.391 33.955 1.00 19.35 204 ASN A CA 1
ATOM 1654 C C . ASN A 1 204 ? 24.056 -18.631 34.499 1.00 19.40 204 ASN A C 1
ATOM 1655 O O . ASN A 1 204 ? 23.214 -19.224 35.177 1.00 20.02 204 ASN A O 1
ATOM 1660 N N . ASN A 1 205 ? 23.970 -17.333 34.198 1.00 19.06 205 ASN A N 1
ATOM 1661 C CA . ASN A 1 205 ? 23.074 -16.420 34.927 1.00 18.74 205 ASN A CA 1
ATOM 1662 C C . ASN A 1 205 ? 21.956 -15.711 34.142 1.00 18.42 205 ASN A C 1
ATOM 1663 O O . ASN A 1 205 ? 20.924 -15.373 34.721 1.00 18.06 205 ASN A O 1
ATOM 1668 N N . ALA A 1 206 ? 22.157 -15.468 32.848 1.00 18.21 206 ALA A N 1
ATOM 1669 C CA . ALA A 1 206 ? 21.319 -14.498 32.121 1.00 18.40 206 ALA A CA 1
ATOM 1670 C C . ALA A 1 206 ? 19.874 -14.919 31.812 1.00 18.50 206 ALA A C 1
ATOM 1671 O O . ALA A 1 206 ? 18.937 -14.177 32.116 1.00 18.36 206 ALA A O 1
ATOM 1673 N N . LYS A 1 207 ? 19.693 -16.096 31.219 1.00 19.04 207 LYS A N 1
ATOM 1674 C CA . LYS A 1 207 ? 18.356 -16.535 30.784 1.00 19.48 207 LYS A CA 1
ATOM 1675 C C . LYS A 1 207 ? 17.254 -16.479 31.871 1.00 19.53 207 LYS A C 1
ATOM 1676 O O . LYS A 1 207 ? 16.185 -15.912 31.621 1.00 19.58 207 LYS A O 1
ATOM 1682 N N . PRO A 1 208 ? 17.507 -17.053 33.072 1.00 19.64 208 PRO A N 1
ATOM 1683 C CA . PRO A 1 208 ? 16.523 -17.042 34.171 1.00 19.69 208 PRO A CA 1
ATOM 1684 C C . PRO A 1 208 ? 15.986 -15.674 34.614 1.00 19.57 208 PRO A C 1
ATOM 1685 O O . PRO A 1 208 ? 14.933 -15.612 35.255 1.00 19.73 208 PRO A O 1
ATOM 1689 N N . LEU A 1 209 ? 16.696 -14.594 34.290 1.00 19.27 209 LEU A N 1
ATOM 1690 C CA . LEU A 1 209 ? 16.234 -13.243 34.616 1.00 19.10 209 LEU A CA 1
ATOM 1691 C C . LEU A 1 209 ? 14.946 -12.889 33.877 1.00 19.38 209 LEU A C 1
ATOM 1692 O O . LEU A 1 209 ? 14.197 -12.011 34.312 1.00 19.42 209 LEU A O 1
ATOM 1697 N N . TYR A 1 210 ? 14.694 -13.586 32.769 1.00 19.56 210 TYR A N 1
ATOM 1698 C CA . TYR A 1 210 ? 13.632 -13.215 31.835 1.00 19.98 210 TYR A CA 1
ATOM 1699 C C . TYR A 1 210 ? 12.640 -14.330 31.544 1.00 20.58 210 TYR A C 1
ATOM 1700 O O . TYR A 1 210 ? 11.443 -14.077 31.392 1.00 20.69 210 TYR A O 1
ATOM 1709 N N . LEU A 1 211 ? 13.154 -15.551 31.451 1.00 21.13 211 LEU A N 1
ATOM 1710 C CA . LEU A 1 211 ? 12.352 -16.725 31.129 1.00 21.73 211 LEU A CA 1
ATOM 1711 C C . LEU A 1 211 ? 12.437 -17.702 32.290 1.00 21.90 211 LEU A C 1
ATOM 1712 O O . LEU A 1 211 ? 13.535 -18.053 32.728 1.00 22.21 211 LEU A O 1
ATOM 1717 N N . LYS B 1 5 ? 20.023 -18.335 16.120 1.00 18.19 5 LYS B N 1
ATOM 1718 C CA . LYS B 1 5 ? 18.729 -18.902 16.596 1.00 18.25 5 LYS B CA 1
ATOM 1719 C C . LYS B 1 5 ? 17.621 -17.866 16.444 1.00 17.82 5 LYS B C 1
ATOM 1720 O O . LYS B 1 5 ? 17.790 -16.701 16.822 1.00 17.90 5 LYS B O 1
ATOM 1726 N N . ARG B 1 6 ? 16.491 -18.298 15.893 1.00 17.44 6 ARG B N 1
ATOM 1727 C CA . ARG B 1 6 ? 15.381 -17.394 15.604 1.00 16.80 6 ARG B CA 1
ATOM 1728 C C . ARG B 1 6 ? 14.460 -17.186 16.805 1.00 15.84 6 ARG B C 1
ATOM 1729 O O . ARG B 1 6 ? 14.316 -18.062 17.668 1.00 16.10 6 ARG B O 1
ATOM 1737 N N . TYR B 1 7 ? 13.850 -16.006 16.847 1.00 14.28 7 TYR B N 1
ATOM 1738 C CA . TYR B 1 7 ? 12.883 -15.647 17.877 1.00 13.43 7 TYR B CA 1
ATOM 1739 C C . TYR B 1 7 ? 11.512 -16.173 17.504 1.00 13.36 7 TYR B C 1
ATOM 1740 O O . TYR B 1 7 ? 11.223 -16.390 16.325 1.00 12.92 7 TYR B O 1
ATOM 1749 N N . GLU B 1 8 ? 10.682 -16.386 18.521 1.00 13.41 8 GLU B N 1
ATOM 1750 C CA . GLU B 1 8 ? 9.336 -16.915 18.353 1.00 14.28 8 GLU B CA 1
ATOM 1751 C C . GLU B 1 8 ? 8.367 -16.071 19.167 1.00 13.80 8 GLU B C 1
ATOM 1752 O O . GLU B 1 8 ? 8.725 -15.557 20.229 1.00 13.86 8 GLU B O 1
ATOM 1758 N N . LEU B 1 9 ? 7.140 -15.939 18.672 1.00 13.59 9 LEU B N 1
ATOM 1759 C CA . LEU B 1 9 ? 6.084 -15.261 19.412 1.00 13.65 9 LEU B CA 1
ATOM 1760 C C . LEU B 1 9 ? 5.576 -16.166 20.532 1.00 13.73 9 LEU B C 1
ATOM 1761 O O . LEU B 1 9 ? 5.093 -17.268 20.260 1.00 14.29 9 LEU B O 1
ATOM 1766 N N . PRO B 1 10 ? 5.688 -15.715 21.794 1.00 13.44 10 PRO B N 1
ATOM 1767 C CA . PRO B 1 10 ? 5.152 -16.532 22.879 1.00 13.85 10 PRO B CA 1
ATOM 1768 C C . PRO B 1 10 ? 3.631 -16.432 22.924 1.00 14.25 10 PRO B C 1
ATOM 1769 O O . PRO B 1 10 ? 3.074 -15.393 22.558 1.00 14.63 10 PRO B O 1
ATOM 1773 N N . PRO B 1 11 ? 2.954 -17.503 23.368 1.00 14.25 11 PRO B N 1
ATOM 1774 C CA . PRO B 1 11 ? 1.527 -17.347 23.625 1.00 14.45 11 PRO B CA 1
ATOM 1775 C C . PRO B 1 11 ? 1.329 -16.432 24.831 1.00 14.25 11 PRO B C 1
ATOM 1776 O O . PRO B 1 11 ? 2.242 -16.286 25.650 1.00 14.47 11 PRO B O 1
ATOM 1780 N N . LEU B 1 12 ? 0.160 -15.811 24.933 1.00 14.35 12 LEU B N 1
ATOM 1781 C CA . LEU B 1 12 ? -0.199 -15.087 26.150 1.00 14.36 12 LEU B CA 1
ATOM 1782 C C . LEU B 1 12 ? -0.394 -16.085 27.297 1.00 14.23 12 LEU B C 1
ATOM 1783 O O . LEU B 1 12 ? -0.674 -17.260 27.051 1.00 14.51 12 LEU B O 1
ATOM 1788 N N . PRO B 1 13 ? -0.220 -15.634 28.553 1.00 14.05 13 PRO B N 1
ATOM 1789 C CA . PRO B 1 13 ? -0.500 -16.506 29.704 1.00 13.96 13 PRO B CA 1
ATOM 1790 C C . PRO B 1 13 ? -1.989 -16.645 30.048 1.00 14.00 13 PRO B C 1
ATOM 1791 O O . PRO B 1 13 ? -2.333 -17.333 31.012 1.00 14.26 13 PRO B O 1
ATOM 1795 N N . TYR B 1 14 ? -2.856 -16.010 29.264 1.00 13.40 14 TYR B N 1
ATOM 1796 C CA . TYR B 1 14 ? -4.289 -15.911 29.571 1.00 13.42 14 TYR B CA 1
ATOM 1797 C C . TYR B 1 14 ? -5.051 -15.623 28.279 1.00 13.81 14 TYR B C 1
ATOM 1798 O O . TYR B 1 14 ? -4.438 -15.288 27.255 1.00 13.94 14 TYR B O 1
ATOM 1807 N N . ASN B 1 15 ? -6.377 -15.755 28.332 1.00 14.09 15 ASN B N 1
ATOM 1808 C CA . ASN B 1 15 ? -7.257 -15.451 27.198 1.00 14.22 15 ASN B CA 1
ATOM 1809 C C . ASN B 1 15 ? -7.104 -13.997 26.752 1.00 13.86 15 ASN B C 1
ATOM 1810 O O . ASN B 1 15 ? -6.760 -13.137 27.565 1.00 13.42 15 ASN B O 1
ATOM 1815 N N . TYR B 1 16 ? -7.393 -13.716 25.482 1.00 13.39 16 TYR B N 1
ATOM 1816 C CA . TYR B 1 16 ? -7.321 -12.337 24.982 1.00 13.16 16 TYR B CA 1
ATOM 1817 C C . TYR B 1 16 ? -8.229 -11.373 25.743 1.00 12.91 16 TYR B C 1
ATOM 1818 O O . TYR B 1 16 ? -7.916 -10.191 25.845 1.00 13.13 16 TYR B O 1
ATOM 1827 N N . ASN B 1 17 ? -9.345 -11.877 26.272 1.00 12.55 17 ASN B N 1
ATOM 1828 C CA . ASN B 1 17 ? -10.279 -11.045 27.035 1.00 12.76 17 ASN B CA 1
ATOM 1829 C C . ASN B 1 17 ? -10.055 -11.079 28.552 1.00 12.61 17 ASN B C 1
ATOM 1830 O O . ASN B 1 17 ? -10.848 -10.513 29.310 1.00 12.63 17 ASN B O 1
ATOM 1835 N N . ALA B 1 18 ? -8.966 -11.713 28.985 1.00 12.72 18 ALA B N 1
ATOM 1836 C CA . ALA B 1 18 ? -8.746 -11.998 30.409 1.00 12.91 18 ALA B CA 1
ATOM 1837 C C . ALA B 1 18 ? -8.420 -10.779 31.267 1.00 12.90 18 ALA B C 1
ATOM 1838 O O . ALA B 1 18 ? -8.540 -10.825 32.492 1.00 13.46 18 ALA B O 1
ATOM 1840 N N . LEU B 1 19 ? -8.004 -9.690 30.623 1.00 12.96 19 LEU B N 1
ATOM 1841 C CA . LEU B 1 19 ? -7.647 -8.476 31.353 1.00 12.91 19 LEU B CA 1
ATOM 1842 C C . LEU B 1 19 ? -8.779 -7.449 31.381 1.00 13.01 19 LEU B C 1
ATOM 1843 O O . LEU B 1 19 ? -8.610 -6.339 31.887 1.00 13.41 19 LEU B O 1
ATOM 1848 N N . GLU B 1 20 ? -9.938 -7.831 30.845 1.00 12.98 20 GLU B N 1
ATOM 1849 C CA . GLU B 1 20 ? -11.119 -6.979 30.883 1.00 13.36 20 GLU B CA 1
ATOM 1850 C C . GLU B 1 20 ? -11.616 -6.818 32.315 1.00 13.43 20 GLU B C 1
ATOM 1851 O O . GLU B 1 20 ? -11.494 -7.749 33.115 1.00 14.05 20 GLU B O 1
ATOM 1857 N N . PRO B 1 21 ? -12.178 -5.641 32.646 1.00 13.30 21 PRO B N 1
ATOM 1858 C CA . PRO B 1 21 ? -12.462 -4.482 31.789 1.00 13.17 21 PRO B CA 1
ATOM 1859 C C . PRO B 1 21 ? -11.281 -3.537 31.536 1.00 13.00 21 PRO B C 1
ATOM 1860 O O . PRO B 1 21 ? -11.421 -2.587 30.769 1.00 13.12 21 PRO B O 1
ATOM 1864 N N . TYR B 1 22 ? -10.143 -3.795 32.171 1.00 12.59 22 TYR B N 1
ATOM 1865 C CA . TYR B 1 22 ? -9.036 -2.831 32.188 1.00 12.44 22 TYR B CA 1
ATOM 1866 C C . TYR B 1 22 ? -8.326 -2.674 30.848 1.00 12.26 22 TYR B C 1
ATOM 1867 O O . TYR B 1 22 ? -7.970 -1.555 30.467 1.00 12.25 22 TYR B O 1
ATOM 1876 N N . ILE B 1 23 ? -8.144 -3.781 30.131 1.00 11.79 23 ILE B N 1
ATOM 1877 C CA . ILE B 1 23 ? -7.655 -3.738 28.754 1.00 11.90 23 ILE B CA 1
ATOM 1878 C C . ILE B 1 23 ? -8.529 -4.665 27.916 1.00 11.98 23 ILE B C 1
ATOM 1879 O O . ILE B 1 23 ? -8.613 -5.872 28.179 1.00 11.81 23 ILE B O 1
ATOM 1884 N N . ILE B 1 24 ? -9.192 -4.089 26.921 1.00 11.84 24 ILE B N 1
ATOM 1885 C CA . ILE B 1 24 ? -10.160 -4.832 26.118 1.00 12.21 24 ILE B CA 1
ATOM 1886 C C . ILE B 1 24 ? -9.530 -5.881 25.195 1.00 12.20 24 ILE B C 1
ATOM 1887 O O . ILE B 1 24 ? -8.377 -5.748 24.755 1.00 12.08 24 ILE B O 1
ATOM 1892 N N . GLU B 1 25 ? -10.316 -6.917 24.909 1.00 12.40 25 GLU B N 1
ATOM 1893 C CA . GLU B 1 25 ? -9.931 -8.006 24.020 1.00 12.74 25 GLU B CA 1
ATOM 1894 C C . GLU B 1 25 ? -9.350 -7.541 22.682 1.00 12.65 25 GLU B C 1
ATOM 1895 O O . GLU B 1 25 ? -8.342 -8.082 22.232 1.00 12.47 25 GLU B O 1
ATOM 1901 N N . GLU B 1 26 ? -9.976 -6.554 22.041 1.00 12.91 26 GLU B N 1
ATOM 1902 C CA . GLU B 1 26 ? -9.505 -6.120 20.724 1.00 13.18 26 GLU B CA 1
ATOM 1903 C C . GLU B 1 26 ? -8.064 -5.619 20.770 1.00 12.81 26 GLU B C 1
ATOM 1904 O O . GLU B 1 26 ? -7.274 -5.925 19.875 1.00 13.40 26 GLU B O 1
ATOM 1910 N N . ILE B 1 27 ? -7.730 -4.851 21.806 1.00 12.42 27 ILE B N 1
ATOM 1911 C CA . ILE B 1 27 ? -6.360 -4.377 21.986 1.00 12.09 27 ILE B CA 1
ATOM 1912 C C . ILE B 1 27 ? -5.429 -5.566 22.187 1.00 12.08 27 ILE B C 1
ATOM 1913 O O . ILE B 1 27 ? -4.436 -5.702 21.483 1.00 12.12 27 ILE B O 1
ATOM 1918 N N . MET B 1 28 ? -5.764 -6.448 23.125 1.00 11.61 28 MET B N 1
ATOM 1919 C CA . MET B 1 28 ? -4.905 -7.596 23.403 1.00 11.96 28 MET B CA 1
ATOM 1920 C C . MET B 1 28 ? -4.612 -8.413 22.143 1.00 12.08 28 MET B C 1
ATOM 1921 O O . MET B 1 28 ? -3.472 -8.830 21.923 1.00 11.95 28 MET B O 1
ATOM 1926 N N . LYS B 1 29 ? -5.634 -8.618 21.310 1.00 12.38 29 LYS B N 1
ATOM 1927 C CA . LYS B 1 29 ? -5.483 -9.413 20.091 1.00 13.06 29 LYS B CA 1
ATOM 1928 C C . LYS B 1 29 ? -4.613 -8.728 19.032 1.00 12.85 29 LYS B C 1
ATOM 1929 O O . LYS B 1 29 ? -3.698 -9.344 18.485 1.00 12.66 29 LYS B O 1
ATOM 1935 N N . LEU B 1 30 ? -4.893 -7.457 18.749 1.00 12.82 30 LEU B N 1
ATOM 1936 C CA . LEU B 1 30 ? -4.066 -6.681 17.825 1.00 12.67 30 LEU B CA 1
ATOM 1937 C C . LEU B 1 30 ? -2.639 -6.560 18.341 1.00 12.35 30 LEU B C 1
ATOM 1938 O O . LEU B 1 30 ? -1.677 -6.699 17.587 1.00 12.13 30 LEU B O 1
ATOM 1943 N N . HIS B 1 31 ? -2.514 -6.306 19.638 1.00 11.64 31 HIS B N 1
ATOM 1944 C CA . HIS B 1 31 ? -1.224 -6.054 20.255 1.00 11.33 31 HIS B CA 1
ATOM 1945 C C . HIS B 1 31 ? -0.307 -7.271 20.152 1.00 11.38 31 HIS B C 1
ATOM 1946 O O . HIS B 1 31 ? 0.883 -7.151 19.849 1.00 11.65 31 HIS B O 1
ATOM 1953 N N . HIS B 1 32 ? -0.877 -8.441 20.405 1.00 11.45 32 HIS B N 1
ATOM 1954 C CA . HIS B 1 32 ? -0.131 -9.687 20.398 1.00 11.78 32 HIS B CA 1
ATOM 1955 C C . HIS B 1 32 ? 0.061 -10.228 18.978 1.00 12.18 32 HIS B C 1
ATOM 1956 O O . HIS B 1 32 ? 1.187 -10.498 18.555 1.00 11.89 32 HIS B O 1
ATOM 1963 N N . GLN B 1 33 ? -1.035 -10.348 18.236 1.00 12.41 33 GLN B N 1
ATOM 1964 C CA . GLN B 1 33 ? -1.007 -11.010 16.932 1.00 13.40 33 GLN B CA 1
ATOM 1965 C C . GLN B 1 33 ? -0.417 -10.160 15.818 1.00 13.43 33 GLN B C 1
ATOM 1966 O O . GLN B 1 33 ? 0.114 -10.696 14.841 1.00 13.87 33 GLN B O 1
ATOM 1972 N N . LYS B 1 34 ? -0.515 -8.841 15.952 1.00 13.49 34 LYS B N 1
ATOM 1973 C CA . LYS B 1 34 ? 0.055 -7.939 14.959 1.00 13.90 34 LYS B CA 1
ATOM 1974 C C . LYS B 1 34 ? 1.339 -7.276 15.439 1.00 13.55 34 LYS B C 1
ATOM 1975 O O . LYS B 1 34 ? 2.403 -7.508 14.869 1.00 13.77 34 LYS B O 1
ATOM 1981 N N . HIS B 1 35 ? 1.255 -6.459 16.484 1.00 12.74 35 HIS B N 1
ATOM 1982 C CA . HIS B 1 35 ? 2.423 -5.689 16.910 1.00 12.28 35 HIS B CA 1
ATOM 1983 C C . HIS B 1 35 ? 3.582 -6.562 17.395 1.00 11.68 35 HIS B C 1
ATOM 1984 O O . HIS B 1 35 ? 4.681 -6.494 16.844 1.00 11.46 35 HIS B O 1
ATOM 1991 N N . HIS B 1 36 ? 3.346 -7.401 18.398 1.00 11.31 36 HIS B N 1
ATOM 1992 C CA . HIS B 1 36 ? 4.431 -8.232 18.910 1.00 10.78 36 HIS B CA 1
ATOM 1993 C C . HIS B 1 36 ? 4.965 -9.148 17.810 1.00 10.97 36 HIS B C 1
ATOM 1994 O O . HIS B 1 36 ? 6.176 -9.257 17.622 1.00 10.26 36 HIS B O 1
ATOM 2001 N N . ASN B 1 37 ? 4.062 -9.775 17.061 1.00 11.07 37 ASN B N 1
ATOM 2002 C CA . ASN B 1 37 ? 4.487 -10.651 15.974 1.00 11.93 37 ASN B CA 1
ATOM 2003 C C . ASN B 1 37 ? 5.381 -9.930 14.962 1.00 11.69 37 ASN B C 1
ATOM 2004 O O . ASN B 1 37 ? 6.355 -10.499 14.463 1.00 11.38 37 ASN B O 1
ATOM 2009 N N . THR B 1 38 ? 5.061 -8.670 14.679 1.00 11.60 38 THR B N 1
ATOM 2010 C CA . THR B 1 38 ? 5.861 -7.861 13.762 1.00 11.94 38 THR B CA 1
ATOM 2011 C C . THR B 1 38 ? 7.296 -7.669 14.268 1.00 11.60 38 THR B C 1
ATOM 2012 O O . THR B 1 38 ? 8.235 -7.716 13.480 1.00 11.09 38 THR B O 1
ATOM 2016 N N . TYR B 1 39 ? 7.470 -7.487 15.575 1.00 11.03 39 TYR B N 1
ATOM 2017 C CA . TYR B 1 39 ? 8.819 -7.362 16.137 1.00 11.04 39 TYR B CA 1
ATOM 2018 C C . TYR B 1 39 ? 9.603 -8.666 16.060 1.00 10.91 39 TYR B C 1
ATOM 2019 O O . TYR B 1 39 ? 10.797 -8.650 15.762 1.00 10.62 39 TYR B O 1
ATOM 2028 N N . VAL B 1 40 ? 8.937 -9.788 16.325 1.00 11.00 40 VAL B N 1
ATOM 2029 C CA . VAL B 1 40 ? 9.572 -11.097 16.174 1.00 11.51 40 VAL B CA 1
ATOM 2030 C C . VAL B 1 40 ? 10.084 -11.262 14.742 1.00 11.67 40 VAL B C 1
ATOM 2031 O O . VAL B 1 40 ? 11.255 -11.578 14.520 1.00 12.03 40 VAL B O 1
ATOM 2035 N N . LYS B 1 41 ? 9.206 -11.012 13.775 1.00 11.87 41 LYS B N 1
ATOM 2036 C CA . LYS B 1 41 ? 9.560 -11.140 12.365 1.00 12.37 41 LYS B CA 1
ATOM 2037 C C . LYS B 1 41 ? 10.677 -10.183 11.963 1.00 11.96 41 LYS B C 1
ATOM 2038 O O . LYS B 1 41 ? 11.575 -10.562 11.214 1.00 12.13 41 LYS B O 1
ATOM 2044 N N . GLY B 1 42 ? 10.626 -8.951 12.467 1.00 11.53 42 GLY B N 1
ATOM 2045 C CA . GLY B 1 42 ? 11.639 -7.948 12.156 1.00 11.36 42 GLY B CA 1
ATOM 2046 C C . GLY B 1 42 ? 13.006 -8.302 12.710 1.00 11.23 42 GLY B C 1
ATOM 2047 O O . GLY B 1 42 ? 14.027 -8.067 12.057 1.00 11.45 42 GLY B O 1
ATOM 2048 N N . ALA B 1 43 ? 13.034 -8.865 13.915 1.00 11.08 43 ALA B N 1
ATOM 2049 C CA . ALA B 1 43 ? 14.293 -9.288 14.519 1.00 11.33 43 ALA B CA 1
ATOM 2050 C C . ALA B 1 43 ? 14.905 -10.439 13.719 1.00 11.64 43 ALA B C 1
ATOM 2051 O O . ALA B 1 43 ? 16.104 -10.436 13.432 1.00 11.98 43 ALA B O 1
ATOM 2053 N N . ASN B 1 44 ? 14.072 -11.406 13.343 1.00 11.80 44 ASN B N 1
ATOM 2054 C CA . ASN B 1 44 ? 14.527 -12.533 12.536 1.00 12.08 44 ASN B CA 1
ATOM 2055 C C . ASN B 1 44 ? 14.993 -12.101 11.153 1.00 12.17 44 ASN B C 1
ATOM 2056 O O . ASN B 1 44 ? 15.974 -12.635 10.639 1.00 12.65 44 ASN B O 1
ATOM 2061 N N . ALA B 1 45 ? 14.298 -11.134 10.559 1.00 12.16 45 ALA B N 1
ATOM 2062 C CA . ALA B 1 45 ? 14.681 -10.617 9.243 1.00 12.17 45 ALA B CA 1
ATOM 2063 C C . ALA B 1 45 ? 16.056 -9.952 9.285 1.00 12.19 45 ALA B C 1
ATOM 2064 O O . ALA B 1 45 ? 16.851 -10.102 8.356 1.00 12.20 45 ALA B O 1
ATOM 2066 N N . ALA B 1 46 ? 16.339 -9.231 10.367 1.00 12.34 46 ALA B N 1
ATOM 2067 C CA . ALA B 1 46 ? 17.640 -8.590 10.541 1.00 12.73 46 ALA B CA 1
ATOM 2068 C C . ALA B 1 46 ? 18.745 -9.633 10.699 1.00 13.02 46 ALA B C 1
ATOM 2069 O O . ALA B 1 46 ? 19.810 -9.508 10.091 1.00 12.89 46 ALA B O 1
ATOM 2071 N N . LEU B 1 47 ? 18.480 -10.670 11.491 1.00 13.39 47 LEU B N 1
ATOM 2072 C CA . LEU B 1 47 ? 19.435 -11.766 11.664 1.00 14.33 47 LEU B CA 1
ATOM 2073 C C . LEU B 1 47 ? 19.728 -12.503 10.357 1.00 14.31 47 LEU B C 1
ATOM 2074 O O . LEU B 1 47 ? 20.871 -12.886 10.104 1.00 14.17 47 LEU B O 1
ATOM 2079 N N . GLU B 1 48 ? 18.699 -12.704 9.538 1.00 14.42 48 GLU B N 1
ATOM 2080 C CA . GLU B 1 48 ? 18.867 -13.354 8.235 1.00 15.09 48 GLU B CA 1
ATOM 2081 C C . GLU B 1 48 ? 19.815 -12.555 7.338 1.00 14.68 48 GLU B C 1
ATOM 2082 O O . GLU B 1 48 ? 20.673 -13.127 6.657 1.00 14.72 48 GLU B O 1
ATOM 2088 N N . LYS B 1 49 ? 19.662 -11.235 7.352 1.00 14.15 49 LYS B N 1
ATOM 2089 C CA . LYS B 1 49 ? 20.543 -10.345 6.599 1.00 13.93 49 LYS B CA 1
ATOM 2090 C C . LYS B 1 49 ? 21.991 -10.420 7.095 1.00 13.84 49 LYS B C 1
ATOM 2091 O O . LYS B 1 49 ? 22.927 -10.473 6.293 1.00 13.73 49 LYS B O 1
ATOM 2097 N N . ILE B 1 50 ? 22.172 -10.441 8.414 1.00 13.76 50 ILE B N 1
ATOM 2098 C CA . ILE B 1 50 ? 23.508 -10.559 8.990 1.00 14.51 50 ILE B CA 1
ATOM 2099 C C . ILE B 1 50 ? 24.135 -11.898 8.587 1.00 14.86 50 ILE B C 1
ATOM 2100 O O . ILE B 1 50 ? 25.318 -11.952 8.238 1.00 14.99 50 ILE B O 1
ATOM 2105 N N . GLU B 1 51 ? 23.330 -12.960 8.597 1.00 15.31 51 GLU B N 1
ATOM 2106 C CA . GLU B 1 51 ? 23.787 -14.283 8.168 1.00 16.15 51 GLU B CA 1
ATOM 2107 C C . GLU B 1 51 ? 24.291 -14.267 6.726 1.00 16.13 51 GLU B C 1
ATOM 2108 O O . GLU B 1 51 ? 25.387 -14.752 6.439 1.00 15.98 51 GLU B O 1
ATOM 2114 N N . LYS B 1 52 ? 23.490 -13.705 5.824 1.00 16.19 52 LYS B N 1
ATOM 2115 C CA . LYS B 1 52 ? 23.860 -13.635 4.409 1.00 16.65 52 LYS B CA 1
ATOM 2116 C C . LYS B 1 52 ? 25.128 -12.803 4.208 1.00 16.55 52 LYS B C 1
ATOM 2117 O O . LYS B 1 52 ? 25.964 -13.125 3.361 1.00 16.93 52 LYS B O 1
ATOM 2123 N N . HIS B 1 53 ? 25.271 -11.746 5.004 1.00 16.33 53 HIS B N 1
ATOM 2124 C CA . HIS B 1 53 ? 26.464 -10.908 4.995 1.00 16.25 53 HIS B CA 1
ATOM 2125 C C . HIS B 1 53 ? 27.710 -11.691 5.426 1.00 16.53 53 HIS B C 1
ATOM 2126 O O . HIS B 1 53 ? 28.745 -11.638 4.758 1.00 16.60 53 HIS B O 1
ATOM 2133 N N . LEU B 1 54 ? 27.598 -12.419 6.535 1.00 16.73 54 LEU B N 1
ATOM 2134 C CA . LEU B 1 54 ? 28.704 -13.222 7.067 1.00 17.18 54 LEU B CA 1
ATOM 2135 C C . LEU B 1 54 ? 29.117 -14.355 6.130 1.00 17.82 54 LEU B C 1
ATOM 2136 O O . LEU B 1 54 ? 30.301 -14.692 6.039 1.00 18.17 54 LEU B O 1
ATOM 2141 N N . LYS B 1 55 ? 28.142 -14.935 5.436 1.00 18.36 55 LYS B N 1
ATOM 2142 C CA . LYS B 1 55 ? 28.409 -15.979 4.447 1.00 19.08 55 LYS B CA 1
ATOM 2143 C C . LYS B 1 55 ? 28.979 -15.401 3.149 1.00 19.21 55 LYS B C 1
ATOM 2144 O O . LYS B 1 55 ? 29.398 -16.149 2.261 1.00 19.57 55 LYS B O 1
ATOM 2150 N N . GLY B 1 56 ? 28.985 -14.073 3.044 1.00 19.21 56 GLY B N 1
ATOM 2151 C CA . GLY B 1 56 ? 29.516 -13.373 1.875 1.00 19.07 56 GLY B CA 1
ATOM 2152 C C . GLY B 1 56 ? 28.583 -13.357 0.677 1.00 19.19 56 GLY B C 1
ATOM 2153 O O . GLY B 1 56 ? 29.008 -13.063 -0.442 1.00 19.27 56 GLY B O 1
ATOM 2154 N N . GLU B 1 57 ? 27.308 -13.661 0.914 1.00 19.07 57 GLU B N 1
ATOM 2155 C CA . GLU B 1 57 ? 26.295 -13.725 -0.145 1.00 19.15 57 GLU B CA 1
ATOM 2156 C C . GLU B 1 57 ? 25.774 -12.342 -0.525 1.00 19.03 57 GLU B C 1
ATOM 2157 O O . GLU B 1 57 ? 25.443 -12.087 -1.685 1.00 19.23 57 GLU B O 1
ATOM 2163 N N . ILE B 1 58 ? 25.693 -11.462 0.470 1.00 18.74 58 ILE B N 1
ATOM 2164 C CA . ILE B 1 58 ? 25.344 -10.057 0.264 1.00 18.36 58 ILE B CA 1
ATOM 2165 C C . ILE B 1 58 ? 26.287 -9.195 1.099 1.00 18.18 58 ILE B C 1
ATOM 2166 O O . ILE B 1 58 ? 27.014 -9.707 1.953 1.00 17.92 58 ILE B O 1
ATOM 2171 N N . GLN B 1 59 ? 26.286 -7.892 0.839 1.00 18.03 59 GLN B N 1
ATOM 2172 C CA . GLN B 1 59 ? 26.910 -6.936 1.744 1.00 18.21 59 GLN B CA 1
ATOM 2173 C C . GLN B 1 59 ? 25.840 -5.998 2.274 1.00 17.79 59 GLN B C 1
ATOM 2174 O O . GLN B 1 59 ? 25.126 -5.355 1.502 1.00 18.37 59 GLN B O 1
ATOM 2180 N N . ILE B 1 60 ? 25.723 -5.939 3.595 1.00 17.07 60 ILE B N 1
ATOM 2181 C CA . ILE B 1 60 ? 24.699 -5.115 4.230 1.00 16.31 60 ILE B CA 1
ATOM 2182 C C . ILE B 1 60 ? 25.266 -3.794 4.724 1.00 15.74 60 ILE B C 1
ATOM 2183 O O . ILE B 1 60 ? 26.476 -3.663 4.925 1.00 15.78 60 ILE B O 1
ATOM 2188 N N . ASP B 1 61 ? 24.380 -2.815 4.905 1.00 15.12 61 ASP B N 1
ATOM 2189 C CA . ASP B 1 61 ? 24.692 -1.641 5.701 1.00 14.56 61 ASP B CA 1
ATOM 2190 C C . ASP B 1 61 ? 24.598 -2.120 7.144 1.00 13.72 61 ASP B C 1
ATOM 2191 O O . ASP B 1 61 ? 23.503 -2.336 7.671 1.00 13.00 61 ASP B O 1
ATOM 2196 N N . VAL B 1 62 ? 25.755 -2.307 7.767 1.00 12.71 62 VAL B N 1
ATOM 2197 C CA . VAL B 1 62 ? 25.837 -2.903 9.095 1.00 12.42 62 VAL B CA 1
ATOM 2198 C C . VAL B 1 62 ? 25.088 -2.051 10.126 1.00 11.87 62 VAL B C 1
ATOM 2199 O O . VAL B 1 62 ? 24.321 -2.573 10.937 1.00 11.36 62 VAL B O 1
ATOM 2203 N N . ARG B 1 63 ? 25.288 -0.738 10.070 1.00 11.12 63 ARG B N 1
ATOM 2204 C CA . ARG B 1 63 ? 24.595 0.179 10.969 1.00 10.67 63 ARG B CA 1
ATOM 2205 C C . ARG B 1 63 ? 23.080 0.059 10.840 1.00 10.67 63 ARG B C 1
ATOM 2206 O O . ARG B 1 63 ? 22.367 -0.035 11.851 1.00 10.46 63 ARG B O 1
ATOM 2214 N N . ALA B 1 64 ? 22.592 0.058 9.602 1.00 10.51 64 ALA B N 1
ATOM 2215 C CA . ALA B 1 64 ? 21.159 0.026 9.348 1.00 10.41 64 ALA B CA 1
ATOM 2216 C C . ALA B 1 64 ? 20.523 -1.266 9.830 1.00 10.56 64 ALA B C 1
ATOM 2217 O O . ALA B 1 64 ? 19.484 -1.242 10.491 1.00 10.46 64 ALA B O 1
ATOM 2219 N N . VAL B 1 65 ? 21.144 -2.394 9.502 1.00 10.45 65 VAL B N 1
ATOM 2220 C CA . VAL B 1 65 ? 20.601 -3.688 9.893 1.00 10.40 65 VAL B CA 1
ATOM 2221 C C . VAL B 1 65 ? 20.669 -3.880 11.415 1.00 10.01 65 VAL B C 1
ATOM 2222 O O . VAL B 1 65 ? 19.760 -4.453 12.015 1.00 10.09 65 VAL B O 1
ATOM 2226 N N . MET B 1 66 ? 21.726 -3.381 12.047 1.00 9.78 66 MET B N 1
ATOM 2227 C CA . MET B 1 66 ? 21.791 -3.439 13.506 1.00 9.79 66 MET B CA 1
ATOM 2228 C C . MET B 1 66 ? 20.768 -2.527 14.187 1.00 9.63 66 MET B C 1
ATOM 2229 O O . MET B 1 66 ? 20.226 -2.887 15.226 1.00 9.78 66 MET B O 1
ATOM 2234 N N . ARG B 1 67 ? 20.479 -1.370 13.589 1.00 9.14 67 ARG B N 1
ATOM 2235 C CA . ARG B 1 67 ? 19.371 -0.530 14.060 1.00 9.14 67 ARG B CA 1
ATOM 2236 C C . ARG B 1 67 ? 18.039 -1.288 13.989 1.00 9.16 67 ARG B C 1
ATOM 2237 O O . ARG B 1 67 ? 17.223 -1.217 14.920 1.00 8.97 67 ARG B O 1
ATOM 2245 N N . ASP B 1 68 ? 17.824 -2.017 12.891 1.00 8.82 68 ASP B N 1
ATOM 2246 C CA . ASP B 1 68 ? 16.626 -2.841 12.738 1.00 9.19 68 ASP B CA 1
ATOM 2247 C C . ASP B 1 68 ? 16.584 -3.944 13.793 1.00 8.82 68 ASP B C 1
ATOM 2248 O O . ASP B 1 68 ? 15.537 -4.202 14.400 1.00 9.32 68 ASP B O 1
ATOM 2253 N N . PHE B 1 69 ? 17.715 -4.619 13.993 1.00 8.80 69 PHE B N 1
ATOM 2254 C CA . PHE B 1 69 ? 17.788 -5.648 15.022 1.00 8.70 69 PHE B CA 1
ATOM 2255 C C . PHE B 1 69 ? 17.494 -5.068 16.409 1.00 8.43 69 PHE B C 1
ATOM 2256 O O . PHE B 1 69 ? 16.725 -5.638 17.173 1.00 8.42 69 PHE B O 1
ATOM 2264 N N . SER B 1 70 ? 18.129 -3.945 16.729 1.00 8.18 70 SER B N 1
ATOM 2265 C CA . SER B 1 70 ? 17.954 -3.293 18.020 1.00 8.03 70 SER B CA 1
ATOM 2266 C C . SER B 1 70 ? 16.483 -3.009 18.305 1.00 8.19 70 SER B C 1
ATOM 2267 O O . SER B 1 70 ? 15.956 -3.426 19.335 1.00 8.62 70 SER B O 1
ATOM 2270 N N . PHE B 1 71 ? 15.815 -2.337 17.379 1.00 7.87 71 PHE B N 1
ATOM 2271 C CA . PHE B 1 71 ? 14.427 -1.962 17.593 1.00 8.50 71 PHE B CA 1
ATOM 2272 C C . PHE B 1 71 ? 13.516 -3.175 17.759 1.00 8.63 71 PHE B C 1
ATOM 2273 O O . PHE B 1 71 ? 12.683 -3.224 18.667 1.00 8.83 71 PHE B O 1
ATOM 2281 N N . ASN B 1 72 ? 13.673 -4.150 16.872 1.00 8.99 72 ASN B N 1
ATOM 2282 C CA . ASN B 1 72 ? 12.777 -5.295 16.860 1.00 9.05 72 ASN B CA 1
ATOM 2283 C C . ASN B 1 72 ? 13.066 -6.304 17.959 1.00 8.93 72 ASN B C 1
ATOM 2284 O O . ASN B 1 72 ? 12.137 -6.831 18.578 1.00 9.43 72 ASN B O 1
ATOM 2289 N N . TYR B 1 73 ? 14.343 -6.558 18.226 1.00 8.91 73 TYR B N 1
ATOM 2290 C CA . TYR B 1 73 ? 14.702 -7.367 19.378 1.00 8.90 73 TYR B CA 1
ATOM 2291 C C . TYR B 1 73 ? 14.149 -6.740 20.658 1.00 8.64 73 TYR B C 1
ATOM 2292 O O . TYR B 1 73 ? 13.548 -7.431 21.486 1.00 9.00 73 TYR B O 1
ATOM 2301 N N . ALA B 1 74 ? 14.370 -5.438 20.823 1.00 8.78 74 ALA B N 1
ATOM 2302 C CA . ALA B 1 74 ? 13.877 -4.729 21.999 1.00 8.27 74 ALA B CA 1
ATOM 2303 C C . ALA B 1 74 ? 12.357 -4.825 22.091 1.00 8.45 74 ALA B C 1
ATOM 2304 O O . ALA B 1 74 ? 11.818 -5.121 23.158 1.00 8.40 74 ALA B O 1
ATOM 2306 N N . GLY B 1 75 ? 11.665 -4.638 20.972 1.00 8.28 75 GLY B N 1
ATOM 2307 C CA . GLY B 1 75 ? 10.214 -4.810 20.969 1.00 8.70 75 GLY B CA 1
ATOM 2308 C C . GLY B 1 75 ? 9.804 -6.197 21.427 1.00 8.80 75 GLY B C 1
ATOM 2309 O O . GLY B 1 75 ? 8.891 -6.363 22.247 1.00 9.38 75 GLY B O 1
ATOM 2310 N N . HIS B 1 76 ? 10.499 -7.203 20.912 1.00 8.98 76 HIS B N 1
ATOM 2311 C CA . HIS B 1 76 ? 10.221 -8.576 21.289 1.00 9.19 76 HIS B CA 1
ATOM 2312 C C . HIS B 1 76 ? 10.427 -8.829 22.786 1.00 9.33 76 HIS B C 1
ATOM 2313 O O . HIS B 1 76 ? 9.519 -9.314 23.457 1.00 9.38 76 HIS B O 1
ATOM 2320 N N . ILE B 1 77 ? 11.596 -8.494 23.325 1.00 9.26 77 ILE B N 1
ATOM 2321 C CA . ILE B 1 77 ? 11.835 -8.772 24.737 1.00 9.66 77 ILE B CA 1
ATOM 2322 C C . ILE B 1 77 ? 10.923 -7.956 25.658 1.00 9.76 77 ILE B C 1
ATOM 2323 O O . ILE B 1 77 ? 10.441 -8.468 26.671 1.00 9.74 77 ILE B O 1
ATOM 2328 N N . MET B 1 78 ? 10.668 -6.697 25.303 1.00 9.37 78 MET B N 1
ATOM 2329 C CA . MET B 1 78 ? 9.802 -5.858 26.130 1.00 9.26 78 MET B CA 1
ATOM 2330 C C . MET B 1 78 ? 8.367 -6.409 26.201 1.00 9.11 78 MET B C 1
ATOM 2331 O O . MET B 1 78 ? 7.784 -6.471 27.286 1.00 9.32 78 MET B O 1
ATOM 2336 N N . HIS B 1 79 ? 7.813 -6.839 25.065 1.00 9.37 79 HIS B N 1
ATOM 2337 C CA . HIS B 1 79 ? 6.477 -7.448 25.078 1.00 9.56 79 HIS B CA 1
ATOM 2338 C C . HIS B 1 79 ? 6.475 -8.810 25.767 1.00 10.05 79 HIS B C 1
ATOM 2339 O O . HIS B 1 79 ? 5.511 -9.161 26.452 1.00 10.18 79 HIS B O 1
ATOM 2346 N N . THR B 1 80 ? 7.563 -9.557 25.607 1.00 10.44 80 THR B N 1
ATOM 2347 C CA . THR B 1 80 ? 7.730 -10.842 26.289 1.00 11.11 80 THR B CA 1
ATOM 2348 C C . THR B 1 80 ? 7.626 -10.703 27.814 1.00 11.07 80 THR B C 1
ATOM 2349 O O . THR B 1 80 ? 7.063 -11.572 28.484 1.00 11.29 80 THR B O 1
ATOM 2353 N N . ILE B 1 81 ? 8.156 -9.610 28.358 1.00 10.73 81 ILE B N 1
ATOM 2354 C CA . ILE B 1 81 ? 8.055 -9.326 29.787 1.00 10.60 81 ILE B CA 1
ATOM 2355 C C . ILE B 1 81 ? 6.670 -8.756 30.132 1.00 10.42 81 ILE B C 1
ATOM 2356 O O . ILE B 1 81 ? 6.068 -9.123 31.145 1.00 10.87 81 ILE B O 1
ATOM 2361 N N . PHE B 1 82 ? 6.164 -7.888 29.261 1.00 9.90 82 PHE B N 1
ATOM 2362 C CA . PHE B 1 82 ? 4.883 -7.203 29.452 1.00 9.96 82 PHE B CA 1
ATOM 2363 C C . PHE B 1 82 ? 3.703 -8.154 29.705 1.00 10.25 82 PHE B C 1
ATOM 2364 O O . PHE B 1 82 ? 2.909 -7.923 30.624 1.00 10.92 82 PHE B O 1
ATOM 2372 N N . TRP B 1 83 ? 3.579 -9.217 28.911 1.00 10.40 83 TRP B N 1
ATOM 2373 C CA . TRP B 1 83 ? 2.404 -10.092 29.058 1.00 10.47 83 TRP B CA 1
ATOM 2374 C C . TRP B 1 83 ? 2.307 -10.776 30.428 1.00 10.74 83 TRP B C 1
ATOM 2375 O O . TRP B 1 83 ? 1.289 -10.635 31.100 1.00 10.60 83 TRP B O 1
ATOM 2386 N N . PRO B 1 84 ? 3.351 -11.522 30.843 1.00 10.60 84 PRO B N 1
ATOM 2387 C CA . PRO B 1 84 ? 3.294 -12.151 32.167 1.00 10.94 84 PRO B CA 1
ATOM 2388 C C . PRO B 1 84 ? 3.381 -11.165 33.335 1.00 11.09 84 PRO B C 1
ATOM 2389 O O . PRO B 1 84 ? 3.062 -11.541 34.465 1.00 11.75 84 PRO B O 1
ATOM 2393 N N . ASN B 1 85 ? 3.812 -9.927 33.072 1.00 11.09 85 ASN B N 1
ATOM 2394 C CA . ASN B 1 85 ? 3.735 -8.847 34.063 1.00 10.99 85 ASN B CA 1
ATOM 2395 C C . ASN B 1 85 ? 2.291 -8.521 34.429 1.00 10.99 85 ASN B C 1
ATOM 2396 O O . ASN B 1 85 ? 2.043 -7.799 35.394 1.00 11.29 85 ASN B O 1
ATOM 2401 N N . MET B 1 86 ? 1.349 -9.010 33.626 1.00 11.32 86 MET B N 1
ATOM 2402 C CA . MET B 1 86 ? -0.071 -8.822 33.902 1.00 11.44 86 MET B CA 1
ATOM 2403 C C . MET B 1 86 ? -0.751 -10.155 34.183 1.00 11.84 86 MET B C 1
ATOM 2404 O O . MET B 1 86 ? -0.214 -11.218 33.868 1.00 11.89 86 MET B O 1
ATOM 2409 N N . ALA B 1 87 ? -1.921 -10.081 34.805 1.00 12.32 87 ALA B N 1
ATOM 2410 C CA . ALA B 1 87 ? -2.725 -11.258 35.105 1.00 12.72 87 ALA B CA 1
ATOM 2411 C C . ALA B 1 87 ? -4.171 -10.816 35.229 1.00 12.93 87 ALA B C 1
ATOM 2412 O O . ALA B 1 87 ? -4.441 -9.647 35.521 1.00 12.94 87 ALA B O 1
ATOM 2414 N N . PRO B 1 88 ? -5.117 -11.747 35.003 1.00 13.52 88 PRO B N 1
ATOM 2415 C CA . PRO B 1 88 ? -6.524 -11.398 35.190 1.00 13.98 88 PRO B CA 1
ATOM 2416 C C . PRO B 1 88 ? -6.773 -10.815 36.584 1.00 14.63 88 PRO B C 1
ATOM 2417 O O . PRO B 1 88 ? -6.145 -11.267 37.548 1.00 14.07 88 PRO B O 1
ATOM 2421 N N . PRO B 1 89 ? -7.667 -9.809 36.690 1.00 15.73 89 PRO B N 1
ATOM 2422 C CA . PRO B 1 89 ? -7.922 -9.172 37.988 1.00 16.72 89 PRO B CA 1
ATOM 2423 C C . PRO B 1 89 ? -8.237 -10.205 39.071 1.00 17.54 89 PRO B C 1
ATOM 2424 O O . PRO B 1 89 ? -9.081 -11.079 38.869 1.00 18.02 89 PRO B O 1
ATOM 2428 N N . GLY B 1 90 ? -7.546 -10.101 40.202 1.00 18.23 90 GLY B N 1
ATOM 2429 C CA . GLY B 1 90 ? -7.586 -11.126 41.245 1.00 19.04 90 GLY B CA 1
ATOM 2430 C C . GLY B 1 90 ? -6.167 -11.593 41.494 1.00 19.61 90 GLY B C 1
ATOM 2431 O O . GLY B 1 90 ? -5.539 -11.198 42.483 1.00 20.15 90 GLY B O 1
ATOM 2432 N N . LYS B 1 91 ? -5.652 -12.424 40.588 1.00 19.95 91 LYS B N 1
ATOM 2433 C CA . LYS B 1 91 ? -4.220 -12.721 40.555 1.00 20.05 91 LYS B CA 1
ATOM 2434 C C . LYS B 1 91 ? -3.467 -11.434 40.219 1.00 19.93 91 LYS B C 1
ATOM 2435 O O . LYS B 1 91 ? -2.414 -11.146 40.797 1.00 20.22 91 LYS B O 1
ATOM 2441 N N . GLY B 1 92 ? -4.025 -10.666 39.284 1.00 19.81 92 GLY B N 1
ATOM 2442 C CA . GLY B 1 92 ? -3.505 -9.347 38.940 1.00 19.89 92 GLY B CA 1
ATOM 2443 C C . GLY B 1 92 ? -4.095 -8.258 39.816 1.00 20.03 92 GLY B C 1
ATOM 2444 O O . GLY B 1 92 ? -5.217 -8.387 40.317 1.00 20.08 92 GLY B O 1
ATOM 2445 N N . GLY B 1 93 ? -3.331 -7.184 40.006 1.00 19.81 93 GLY B N 1
ATOM 2446 C CA . GLY B 1 93 ? -3.782 -6.023 40.766 1.00 20.21 93 GLY B CA 1
ATOM 2447 C C . GLY B 1 93 ? -3.319 -6.020 42.208 1.00 20.35 93 GLY B C 1
ATOM 2448 O O . GLY B 1 93 ? -2.534 -6.872 42.623 1.00 20.31 93 GLY B O 1
ATOM 2449 N N . GLY B 1 94 ? -3.804 -5.045 42.969 1.00 20.93 94 GLY B N 1
ATOM 2450 C CA . GLY B 1 94 ? -3.507 -4.967 44.394 1.00 21.50 94 GLY B CA 1
ATOM 2451 C C . GLY B 1 94 ? -2.108 -4.474 44.708 1.00 22.02 94 GLY B C 1
ATOM 2452 O O . GLY B 1 94 ? -1.483 -3.786 43.899 1.00 21.68 94 GLY B O 1
ATOM 2453 N N . THR B 1 95 ? -1.620 -4.851 45.887 1.00 22.44 95 THR B N 1
ATOM 2454 C CA . THR B 1 95 ? -0.372 -4.331 46.441 1.00 23.05 95 THR B CA 1
ATOM 2455 C C . THR B 1 95 ? 0.630 -5.471 46.651 1.00 23.12 95 THR B C 1
ATOM 2456 O O . THR B 1 95 ? 0.260 -6.532 47.162 1.00 23.61 95 THR B O 1
ATOM 2460 N N . PRO B 1 96 ? 1.899 -5.262 46.245 1.00 23.03 96 PRO B N 1
ATOM 2461 C CA . PRO B 1 96 ? 2.916 -6.304 46.367 1.00 22.99 96 PRO B CA 1
ATOM 2462 C C . PRO B 1 96 ? 3.348 -6.585 47.806 1.00 22.84 96 PRO B C 1
ATOM 2463 O O . PRO B 1 96 ? 3.234 -5.719 48.679 1.00 23.09 96 PRO B O 1
ATOM 2467 N N . GLY B 1 97 ? 3.836 -7.800 48.028 1.00 22.62 97 GLY B N 1
ATOM 2468 C CA . GLY B 1 97 ? 4.467 -8.181 49.285 1.00 22.17 97 GLY B CA 1
ATOM 2469 C C . GLY B 1 97 ? 5.901 -8.607 49.039 1.00 21.91 97 GLY B C 1
ATOM 2470 O O . GLY B 1 97 ? 6.513 -8.209 48.044 1.00 21.76 97 GLY B O 1
ATOM 2471 N N . GLY B 1 98 ? 6.442 -9.399 49.962 1.00 21.49 98 GLY B N 1
ATOM 2472 C CA . GLY B 1 98 ? 7.754 -10.025 49.804 1.00 21.04 98 GLY B CA 1
ATOM 2473 C C . GLY B 1 98 ? 8.920 -9.089 49.547 1.00 20.71 98 GLY B C 1
ATOM 2474 O O . GLY B 1 98 ? 8.984 -7.982 50.093 1.00 20.59 98 GLY B O 1
ATOM 2475 N N . ARG B 1 99 ? 9.839 -9.548 48.702 1.00 20.35 99 ARG B N 1
ATOM 2476 C CA . ARG B 1 99 ? 11.073 -8.831 48.394 1.00 20.24 99 ARG B CA 1
ATOM 2477 C C . ARG B 1 99 ? 10.822 -7.532 47.628 1.00 19.63 99 ARG B C 1
ATOM 2478 O O . ARG B 1 99 ? 11.538 -6.547 47.826 1.00 19.26 99 ARG B O 1
ATOM 2486 N N . VAL B 1 100 ? 9.809 -7.533 46.761 1.00 19.17 100 VAL B N 1
ATOM 2487 C CA . VAL B 1 100 ? 9.466 -6.336 45.986 1.00 18.99 100 VAL B CA 1
ATOM 2488 C C . VAL B 1 100 ? 8.979 -5.215 46.906 1.00 18.68 100 VAL B C 1
ATOM 2489 O O . VAL B 1 100 ? 9.421 -4.074 46.777 1.00 18.49 100 VAL B O 1
ATOM 2493 N N . ALA B 1 101 ? 8.096 -5.546 47.846 1.00 18.55 101 ALA B N 1
ATOM 2494 C CA . ALA B 1 101 ? 7.613 -4.567 48.824 1.00 18.41 101 ALA B CA 1
ATOM 2495 C C . ALA B 1 101 ? 8.747 -4.030 49.697 1.00 18.20 101 ALA B C 1
ATOM 2496 O O . ALA B 1 101 ? 8.792 -2.833 49.997 1.00 17.96 101 ALA B O 1
ATOM 2498 N N . ASP B 1 102 ? 9.662 -4.914 50.089 1.00 18.06 102 ASP B N 1
ATOM 2499 C CA . ASP B 1 102 ? 10.812 -4.536 50.908 1.00 18.20 102 ASP B CA 1
ATOM 2500 C C . ASP B 1 102 ? 11.709 -3.521 50.191 1.00 17.68 102 ASP B C 1
ATOM 2501 O O . ASP B 1 102 ? 12.053 -2.485 50.763 1.00 17.55 102 ASP B O 1
ATOM 2506 N N . LEU B 1 103 ? 12.074 -3.811 48.941 1.00 17.01 103 LEU B N 1
ATOM 2507 C CA . LEU B 1 103 ? 12.891 -2.881 48.155 1.00 16.60 103 LEU B CA 1
ATOM 2508 C C . LEU B 1 103 ? 12.139 -1.589 47.815 1.00 16.21 103 LEU B C 1
ATOM 2509 O O . LEU B 1 103 ? 12.746 -0.521 47.751 1.00 16.09 103 LEU B O 1
ATOM 2514 N N . ILE B 1 104 ? 10.826 -1.685 47.606 1.00 15.92 104 ILE B N 1
ATOM 2515 C CA . ILE B 1 104 ? 9.993 -0.496 47.385 1.00 15.98 104 ILE B CA 1
ATOM 2516 C C . ILE B 1 104 ? 9.985 0.427 48.614 1.00 16.27 104 ILE B C 1
ATOM 2517 O O . ILE B 1 104 ? 10.024 1.653 48.480 1.00 16.06 104 ILE B O 1
ATOM 2522 N N . GLU B 1 105 ? 9.965 -0.166 49.805 1.00 16.64 105 GLU B N 1
ATOM 2523 C CA . GLU B 1 105 ? 10.086 0.598 51.042 1.00 17.38 105 GLU B CA 1
ATOM 2524 C C . GLU B 1 105 ? 11.449 1.294 51.113 1.00 17.26 105 GLU B C 1
ATOM 2525 O O . GLU B 1 105 ? 11.527 2.498 51.355 1.00 17.36 105 GLU B O 1
ATOM 2531 N N . LYS B 1 106 ? 12.516 0.538 50.871 1.00 17.27 106 LYS B N 1
ATOM 2532 C CA . LYS B 1 106 ? 13.878 1.069 50.974 1.00 17.32 106 LYS B CA 1
ATOM 2533 C C . LYS B 1 106 ? 14.215 2.114 49.903 1.00 16.86 106 LYS B C 1
ATOM 2534 O O . LYS B 1 106 ? 14.772 3.171 50.217 1.00 16.80 106 LYS B O 1
ATOM 2540 N N . GLN B 1 107 ? 13.867 1.826 48.650 1.00 16.43 107 GLN B N 1
ATOM 2541 C CA . GLN B 1 107 ? 14.200 2.717 47.539 1.00 15.82 107 GLN B CA 1
ATOM 2542 C C . GLN B 1 107 ? 13.272 3.923 47.409 1.00 15.60 107 GLN B C 1
ATOM 2543 O O . GLN B 1 107 ? 13.734 5.023 47.112 1.00 15.68 107 GLN B O 1
ATOM 2549 N N . PHE B 1 108 ? 11.977 3.723 47.652 1.00 15.01 108 PHE B N 1
ATOM 2550 C CA . PHE B 1 108 ? 10.979 4.747 47.317 1.00 14.77 108 PHE B CA 1
ATOM 2551 C C . PHE B 1 108 ? 10.162 5.288 48.488 1.00 15.00 108 PHE B C 1
ATOM 2552 O O . PHE B 1 108 ? 9.397 6.238 48.319 1.00 15.04 108 PHE B O 1
ATOM 2560 N N . GLY B 1 109 ? 10.325 4.698 49.668 1.00 15.26 109 GLY B N 1
ATOM 2561 C CA . GLY B 1 109 ? 9.549 5.117 50.833 1.00 15.93 109 GLY B CA 1
ATOM 2562 C C . GLY B 1 109 ? 8.124 4.598 50.841 1.00 16.17 109 GLY B C 1
ATOM 2563 O O . GLY B 1 109 ? 7.222 5.241 51.385 1.00 16.70 109 GLY B O 1
ATOM 2564 N N . GLY B 1 110 ? 7.916 3.436 50.230 1.00 16.02 110 GLY B N 1
ATOM 2565 C CA . GLY B 1 110 ? 6.626 2.760 50.294 1.00 16.03 110 GLY B CA 1
ATOM 2566 C C . GLY B 1 110 ? 5.886 2.691 48.977 1.00 16.17 110 GLY B C 1
ATOM 2567 O O . GLY B 1 110 ? 6.264 3.346 47.998 1.00 15.71 110 GLY B O 1
ATOM 2568 N N . PHE B 1 111 ? 4.817 1.900 48.954 1.00 16.09 111 PHE B N 1
ATOM 2569 C CA . PHE B 1 111 ? 4.093 1.645 47.716 1.00 16.34 111 PHE B CA 1
ATOM 2570 C C . PHE B 1 111 ? 3.435 2.878 47.108 1.00 16.39 111 PHE B C 1
ATOM 2571 O O . PHE B 1 111 ? 3.481 3.064 45.891 1.00 16.11 111 PHE B O 1
ATOM 2579 N N . GLU B 1 112 ? 2.821 3.716 47.938 1.00 16.33 112 GLU B N 1
ATOM 2580 C CA . GLU B 1 112 ? 2.129 4.889 47.410 1.00 16.57 112 GLU B CA 1
ATOM 2581 C C . GLU B 1 112 ? 3.075 5.855 46.699 1.00 15.84 112 GLU B C 1
ATOM 2582 O O . GLU B 1 112 ? 2.755 6.348 45.618 1.00 15.55 112 GLU B O 1
ATOM 2588 N N . LYS B 1 113 ? 4.246 6.094 47.288 1.00 15.25 113 LYS B N 1
ATOM 2589 C CA . LYS B 1 113 ? 5.258 6.943 46.656 1.00 14.79 113 LYS B CA 1
ATOM 2590 C C . LYS B 1 113 ? 5.815 6.308 45.379 1.00 14.05 113 LYS B C 1
ATOM 2591 O O . LYS B 1 113 ? 5.973 6.990 44.367 1.00 13.58 113 LYS B O 1
ATOM 2597 N N . PHE B 1 114 ? 6.093 5.004 45.428 1.00 13.44 114 PHE B N 1
ATOM 2598 C CA . PHE B 1 114 ? 6.527 4.271 44.241 1.00 13.17 114 PHE B CA 1
ATOM 2599 C C . PHE B 1 114 ? 5.492 4.377 43.124 1.00 13.09 114 PHE B C 1
ATOM 2600 O O . PHE B 1 114 ? 5.834 4.664 41.976 1.00 12.78 114 PHE B O 1
ATOM 2608 N N . LYS B 1 115 ? 4.228 4.133 43.462 1.00 12.76 115 LYS B N 1
ATOM 2609 C CA . LYS B 1 115 ? 3.160 4.132 42.470 1.00 12.81 115 LYS B CA 1
ATOM 2610 C C . LYS B 1 115 ? 3.032 5.497 41.795 1.00 12.72 115 LYS B C 1
ATOM 2611 O O . LYS B 1 115 ? 2.885 5.581 40.573 1.00 12.71 115 LYS B O 1
ATOM 2617 N N . ALA B 1 116 ? 3.092 6.560 42.595 1.00 12.70 116 ALA B N 1
ATOM 2618 C CA . ALA B 1 116 ? 3.036 7.918 42.066 1.00 12.76 116 ALA B CA 1
ATOM 2619 C C . ALA B 1 116 ? 4.203 8.199 41.108 1.00 12.70 116 ALA B C 1
ATOM 2620 O O . ALA B 1 116 ? 4.005 8.776 40.041 1.00 12.74 116 ALA B O 1
ATOM 2622 N N . LEU B 1 117 ? 5.407 7.765 41.478 1.00 12.34 117 LEU B N 1
ATOM 2623 C CA . LEU B 1 117 ? 6.583 7.993 40.647 1.00 12.08 117 LEU B CA 1
ATOM 2624 C C . LEU B 1 117 ? 6.552 7.160 39.366 1.00 11.81 117 LEU B C 1
ATOM 2625 O O . LEU B 1 117 ? 6.822 7.680 38.285 1.00 11.53 117 LEU B O 1
ATOM 2630 N N . PHE B 1 118 ? 6.219 5.875 39.495 1.00 11.13 118 PHE B N 1
ATOM 2631 C CA . PHE B 1 118 ? 6.111 4.995 38.337 1.00 11.19 118 PHE B CA 1
ATOM 2632 C C . PHE B 1 118 ? 5.028 5.487 37.382 1.00 11.13 118 PHE B C 1
ATOM 2633 O O . PHE B 1 118 ? 5.247 5.539 36.172 1.00 11.10 118 PHE B O 1
ATOM 2641 N N . SER B 1 119 ? 3.868 5.861 37.928 1.00 11.02 119 SER B N 1
ATOM 2642 C CA . SER B 1 119 ? 2.774 6.386 37.117 1.00 11.15 119 SER B CA 1
ATOM 2643 C C . SER B 1 119 ? 3.185 7.657 36.382 1.00 10.90 119 SER B C 1
ATOM 2644 O O . SER B 1 119 ? 2.864 7.823 35.210 1.00 10.64 119 SER B O 1
ATOM 2647 N N . ALA B 1 120 ? 3.895 8.550 37.069 1.00 10.72 120 ALA B N 1
ATOM 2648 C CA . ALA B 1 120 ? 4.385 9.780 36.435 1.00 10.72 120 ALA B CA 1
ATOM 2649 C C . ALA B 1 120 ? 5.359 9.469 35.299 1.00 10.38 120 ALA B C 1
ATOM 2650 O O . ALA B 1 120 ? 5.269 10.059 34.219 1.00 10.45 120 ALA B O 1
ATOM 2652 N N . ALA B 1 121 ? 6.278 8.535 35.539 1.00 10.50 121 ALA B N 1
ATOM 2653 C CA . ALA B 1 121 ? 7.216 8.106 34.506 1.00 10.62 121 ALA B CA 1
ATOM 2654 C C . ALA B 1 121 ? 6.490 7.563 33.276 1.00 10.54 121 ALA B C 1
ATOM 2655 O O . ALA B 1 121 ? 6.822 7.921 32.145 1.00 10.91 121 ALA B O 1
ATOM 2657 N N . ALA B 1 122 ? 5.487 6.718 33.498 1.00 10.31 122 ALA B N 1
ATOM 2658 C CA . ALA B 1 122 ? 4.732 6.126 32.397 1.00 10.51 122 ALA B CA 1
ATOM 2659 C C . ALA B 1 122 ? 3.924 7.167 31.628 1.00 10.58 122 ALA B C 1
ATOM 2660 O O . ALA B 1 122 ? 3.948 7.207 30.401 1.00 10.81 122 ALA B O 1
ATOM 2662 N N . LYS B 1 123 ? 3.207 8.014 32.364 1.00 11.16 123 LYS B N 1
ATOM 2663 C CA . LYS B 1 123 ? 2.334 9.010 31.749 1.00 11.86 123 LYS B CA 1
ATOM 2664 C C . LYS B 1 123 ? 3.102 10.023 30.903 1.00 11.96 123 LYS B C 1
ATOM 2665 O O . LYS B 1 123 ? 2.596 10.495 29.880 1.00 12.54 123 LYS B O 1
ATOM 2671 N N . THR B 1 124 ? 4.328 10.339 31.321 1.00 11.78 124 THR B N 1
ATOM 2672 C CA . THR B 1 124 ? 5.093 11.408 30.674 1.00 11.55 124 THR B CA 1
ATOM 2673 C C . THR B 1 124 ? 6.166 10.940 29.684 1.00 11.25 124 THR B C 1
ATOM 2674 O O . THR B 1 124 ? 7.047 11.719 29.319 1.00 11.19 124 THR B O 1
ATOM 2678 N N . VAL B 1 125 ? 6.081 9.693 29.223 1.00 10.85 125 VAL B N 1
ATOM 2679 C CA . VAL B 1 125 ? 6.940 9.244 28.128 1.00 10.75 125 VAL B CA 1
ATOM 2680 C C . VAL B 1 125 ? 6.645 10.134 26.924 1.00 10.93 125 VAL B C 1
ATOM 2681 O O . VAL B 1 125 ? 5.483 10.334 26.555 1.00 11.52 125 VAL B O 1
ATOM 2685 N N . GLU B 1 126 ? 7.693 10.702 26.335 1.00 10.84 126 GLU B N 1
ATOM 2686 C CA . GLU B 1 126 ? 7.518 11.572 25.185 1.00 10.59 126 GLU B CA 1
ATOM 2687 C C . GLU B 1 126 ? 7.453 10.739 23.917 1.00 10.94 126 GLU B C 1
ATOM 2688 O O . GLU B 1 126 ? 8.410 10.046 23.572 1.00 11.31 126 GLU B O 1
ATOM 2694 N N . GLY B 1 127 ? 6.326 10.811 23.217 1.00 11.22 127 GLY B N 1
ATOM 2695 C CA . GLY B 1 127 ? 6.062 9.892 22.120 1.00 11.61 127 GLY B CA 1
ATOM 2696 C C . GLY B 1 127 ? 5.674 8.539 22.678 1.00 11.70 127 GLY B C 1
ATOM 2697 O O . GLY B 1 127 ? 5.041 8.443 23.730 1.00 13.03 127 GLY B O 1
ATOM 2698 N N . VAL B 1 128 ? 6.059 7.488 21.975 1.00 10.87 128 VAL B N 1
ATOM 2699 C CA . VAL B 1 128 ? 5.743 6.140 22.411 1.00 10.43 128 VAL B CA 1
ATOM 2700 C C . VAL B 1 128 ? 6.913 5.546 23.180 1.00 9.87 128 VAL B C 1
ATOM 2701 O O . VAL B 1 128 ? 8.067 5.938 22.981 1.00 9.38 128 VAL B O 1
ATOM 2705 N N . GLY B 1 129 ? 6.611 4.617 24.079 1.00 9.37 129 GLY B N 1
ATOM 2706 C CA . GLY B 1 129 ? 7.644 3.964 24.864 1.00 8.76 129 GLY B CA 1
ATOM 2707 C C . GLY B 1 129 ? 7.091 3.182 26.030 1.00 8.32 129 GLY B C 1
ATOM 2708 O O . GLY B 1 129 ? 5.976 2.642 25.951 1.00 8.86 129 GLY B O 1
ATOM 2709 N N . TRP B 1 130 ? 7.876 3.131 27.105 1.00 8.29 130 TRP B N 1
ATOM 2710 C CA . TRP B 1 130 ? 7.618 2.252 28.241 1.00 8.57 130 TRP B CA 1
ATOM 2711 C C . TRP B 1 130 ? 7.973 2.933 29.546 1.00 8.82 130 TRP B C 1
ATOM 2712 O O . TRP B 1 130 ? 8.942 3.697 29.608 1.00 8.65 130 TRP B O 1
ATOM 2723 N N . GLY B 1 131 ? 7.209 2.629 30.594 1.00 9.13 131 GLY B N 1
ATOM 2724 C CA . GLY B 1 131 ? 7.656 2.877 31.958 1.00 9.33 131 GLY B CA 1
ATOM 2725 C C . GLY B 1 131 ? 8.300 1.593 32.449 1.00 9.53 131 GLY B C 1
ATOM 2726 O O . GLY B 1 131 ? 7.769 0.504 32.209 1.00 9.50 131 GLY B O 1
ATOM 2727 N N . VAL B 1 132 ? 9.447 1.701 33.115 1.00 9.53 132 VAL B N 1
ATOM 2728 C CA . VAL B 1 132 ? 10.229 0.516 33.476 1.00 9.85 132 VAL B CA 1
ATOM 2729 C C . VAL B 1 132 ? 10.679 0.563 34.928 1.00 9.71 132 VAL B C 1
ATOM 2730 O O . VAL B 1 132 ? 11.277 1.542 35.360 1.00 9.96 132 VAL B O 1
ATOM 2734 N N . LEU B 1 133 ? 10.370 -0.498 35.673 1.00 9.86 133 LEU B N 1
ATOM 2735 C CA . LEU B 1 133 ? 10.987 -0.750 36.965 1.00 10.22 133 LEU B CA 1
ATOM 2736 C C . LEU B 1 133 ? 12.050 -1.820 36.759 1.00 9.90 133 LEU B C 1
ATOM 2737 O O . LEU B 1 133 ? 11.756 -2.919 36.278 1.00 10.33 133 LEU B O 1
ATOM 2742 N N . ALA B 1 134 ? 13.284 -1.490 37.123 1.00 10.00 134 ALA B N 1
ATOM 2743 C CA . ALA B 1 134 ? 14.420 -2.352 36.846 1.00 9.85 134 ALA B CA 1
ATOM 2744 C C . ALA B 1 134 ? 15.244 -2.623 38.092 1.00 10.13 134 ALA B C 1
ATOM 2745 O O . ALA B 1 134 ? 15.235 -1.839 39.041 1.00 10.30 134 ALA B O 1
ATOM 2747 N N . PHE B 1 135 ? 15.953 -3.746 38.069 1.00 10.27 135 PHE B N 1
ATOM 2748 C CA . PHE B 1 135 ? 16.900 -4.090 39.111 1.00 10.34 135 PHE B CA 1
ATOM 2749 C C . PHE B 1 135 ? 18.299 -3.718 38.619 1.00 10.29 135 PHE B C 1
ATOM 2750 O O . PHE B 1 135 ? 18.703 -4.114 37.519 1.00 10.22 135 PHE B O 1
ATOM 2758 N N . ASP B 1 136 ? 19.028 -2.962 39.432 1.00 10.13 136 ASP B N 1
ATOM 2759 C CA . ASP B 1 136 ? 20.362 -2.500 39.075 1.00 10.88 136 ASP B CA 1
ATOM 2760 C C . ASP B 1 136 ? 21.393 -3.483 39.613 1.00 11.36 136 ASP B C 1
ATOM 2761 O O . ASP B 1 136 ? 21.538 -3.610 40.825 1.00 11.57 136 ASP B O 1
ATOM 2766 N N . PRO B 1 137 ? 22.131 -4.169 38.717 1.00 11.77 137 PRO B N 1
ATOM 2767 C CA . PRO B 1 137 ? 23.117 -5.150 39.176 1.00 12.52 137 PRO B CA 1
ATOM 2768 C C . PRO B 1 137 ? 24.287 -4.540 39.948 1.00 12.73 137 PRO B C 1
ATOM 2769 O O . PRO B 1 137 ? 24.948 -5.250 40.705 1.00 13.56 137 PRO B O 1
ATOM 2773 N N . LEU B 1 138 ? 24.539 -3.245 39.760 1.00 12.76 138 LEU B N 1
ATOM 2774 C CA . LEU B 1 138 ? 25.681 -2.590 40.393 1.00 13.23 138 LEU B CA 1
ATOM 2775 C C . LEU B 1 138 ? 25.446 -2.257 41.868 1.00 13.52 138 LEU B C 1
ATOM 2776 O O . LEU B 1 138 ? 26.401 -2.172 42.642 1.00 14.63 138 LEU B O 1
ATOM 2781 N N . THR B 1 139 ? 24.183 -2.074 42.250 1.00 13.24 139 THR B N 1
ATOM 2782 C CA . THR B 1 139 ? 23.831 -1.674 43.617 1.00 13.20 139 THR B CA 1
ATOM 2783 C C . THR B 1 139 ? 22.836 -2.628 44.265 1.00 13.23 139 THR B C 1
ATOM 2784 O O . THR B 1 139 ? 22.566 -2.524 45.463 1.00 13.30 139 THR B O 1
ATOM 2788 N N . GLU B 1 140 ? 22.285 -3.538 43.466 1.00 13.31 140 GLU B N 1
ATOM 2789 C CA . GLU B 1 140 ? 21.204 -4.433 43.895 1.00 13.75 140 GLU B CA 1
ATOM 2790 C C . GLU B 1 140 ? 19.998 -3.662 44.450 1.00 13.65 140 GLU B C 1
ATOM 2791 O O . GLU B 1 140 ? 19.376 -4.054 45.442 1.00 14.35 140 GLU B O 1
ATOM 2797 N N . GLU B 1 141 ? 19.680 -2.560 43.774 1.00 13.20 141 GLU B N 1
ATOM 2798 C CA . GLU B 1 141 ? 18.538 -1.715 44.113 1.00 12.79 141 GLU B CA 1
ATOM 2799 C C . GLU B 1 141 ? 17.626 -1.534 42.908 1.00 12.40 141 GLU B C 1
ATOM 2800 O O . GLU B 1 141 ? 18.042 -1.733 41.764 1.00 12.32 141 GLU B O 1
ATOM 2806 N N . LEU B 1 142 ? 16.382 -1.150 43.174 1.00 11.66 142 LEU B N 1
ATOM 2807 C CA . LEU B 1 142 ? 15.431 -0.825 42.126 1.00 11.23 142 LEU B CA 1
ATOM 2808 C C . LEU B 1 142 ? 15.692 0.556 41.553 1.00 11.09 142 LEU B C 1
ATOM 2809 O O . LEU B 1 142 ? 16.128 1.465 42.265 1.00 11.13 142 LEU B O 1
ATOM 2814 N N . ARG B 1 143 ? 15.422 0.694 40.258 1.00 10.73 143 ARG B N 1
ATOM 2815 C CA . ARG B 1 143 ? 15.519 1.968 39.551 1.00 10.62 143 ARG B CA 1
ATOM 2816 C C . ARG B 1 143 ? 14.322 2.064 38.622 1.00 10.87 143 ARG B C 1
ATOM 2817 O O . ARG B 1 143 ? 13.926 1.067 38.027 1.00 11.62 143 ARG B O 1
ATOM 2825 N N . ILE B 1 144 ? 13.739 3.253 38.506 1.00 10.61 144 ILE B N 1
ATOM 2826 C CA . ILE B 1 144 ? 12.687 3.505 37.526 1.00 10.55 144 ILE B CA 1
ATOM 2827 C C . ILE B 1 144 ? 13.255 4.366 36.402 1.00 10.21 144 ILE B C 1
ATOM 2828 O O . ILE B 1 144 ? 14.008 5.306 36.653 1.00 10.73 144 ILE B O 1
ATOM 2833 N N . LEU B 1 145 ? 12.905 4.034 35.165 1.00 9.94 145 LEU B N 1
ATOM 2834 C CA . LEU B 1 145 ? 13.276 4.870 34.028 1.00 9.59 145 LEU B CA 1
ATOM 2835 C C . LEU B 1 145 ? 12.214 4.794 32.942 1.00 9.06 145 LEU B C 1
ATOM 2836 O O . LEU B 1 145 ? 11.279 3.989 33.023 1.00 9.13 145 LEU B O 1
ATOM 2841 N N . GLN B 1 146 ? 12.355 5.649 31.936 1.00 8.70 146 GLN B N 1
ATOM 2842 C CA . GLN B 1 146 ? 11.543 5.587 30.732 1.00 8.66 146 GLN B CA 1
ATOM 2843 C C . GLN B 1 146 ? 12.367 5.014 29.594 1.00 8.47 146 GLN B C 1
ATOM 2844 O O . GLN B 1 146 ? 13.594 5.183 29.543 1.00 8.31 146 GLN B O 1
ATOM 2850 N N . VAL B 1 147 ? 11.682 4.363 28.665 1.00 8.19 147 VAL B N 1
ATOM 2851 C CA . VAL B 1 147 ? 12.286 3.940 27.413 1.00 8.44 147 VAL B CA 1
ATOM 2852 C C . VAL B 1 147 ? 11.430 4.532 26.306 1.00 8.60 147 VAL B C 1
ATOM 2853 O O . VAL B 1 147 ? 10.207 4.444 26.363 1.00 9.37 147 VAL B O 1
ATOM 2857 N N . GLU B 1 148 ? 12.064 5.185 25.336 1.00 8.22 148 GLU B N 1
ATOM 2858 C CA . GLU B 1 148 ? 11.351 5.655 24.152 1.00 8.61 148 GLU B CA 1
ATOM 2859 C C . GLU B 1 148 ? 11.486 4.638 23.020 1.00 8.40 148 GLU B C 1
ATOM 2860 O O . GLU B 1 148 ? 12.488 3.920 22.936 1.00 8.51 148 GLU B O 1
ATOM 2866 N N . LYS B 1 149 ? 10.479 4.557 22.153 1.00 8.45 149 LYS B N 1
ATOM 2867 C CA . LYS B 1 149 ? 10.381 3.443 21.205 1.00 9.07 149 LYS B CA 1
ATOM 2868 C C . LYS B 1 149 ? 10.525 2.155 22.023 1.00 8.83 149 LYS B C 1
ATOM 2869 O O . LYS B 1 149 ? 9.837 2.002 23.032 1.00 9.10 149 LYS B O 1
ATOM 2875 N N . HIS B 1 150 ? 11.406 1.248 21.611 1.00 8.54 150 HIS B N 1
ATOM 2876 C CA . HIS B 1 150 ? 11.763 0.100 22.444 1.00 8.37 150 HIS B CA 1
ATOM 2877 C C . HIS B 1 150 ? 13.197 0.133 22.919 1.00 8.20 150 HIS B C 1
ATOM 2878 O O . HIS B 1 150 ? 13.584 -0.659 23.774 1.00 8.06 150 HIS B O 1
ATOM 2885 N N . ASN B 1 151 ? 13.967 1.064 22.362 1.00 7.75 151 ASN B N 1
ATOM 2886 C CA . ASN B 1 151 ? 15.419 0.959 22.346 1.00 8.06 151 ASN B CA 1
ATOM 2887 C C . ASN B 1 151 ? 16.100 2.312 22.423 1.00 8.18 151 ASN B C 1
ATOM 2888 O O . ASN B 1 151 ? 17.184 2.494 21.872 1.00 8.50 151 ASN B O 1
ATOM 2893 N N . VAL B 1 152 ? 15.453 3.263 23.087 1.00 7.91 152 VAL B N 1
ATOM 2894 C CA . VAL B 1 152 ? 16.037 4.582 23.297 1.00 8.32 152 VAL B CA 1
ATOM 2895 C C . VAL B 1 152 ? 15.885 4.884 24.781 1.00 8.29 152 VAL B C 1
ATOM 2896 O O . VAL B 1 152 ? 14.792 4.735 25.331 1.00 8.25 152 VAL B O 1
ATOM 2900 N N . LEU B 1 153 ? 16.990 5.267 25.421 1.00 8.09 153 LEU B N 1
ATOM 2901 C CA . LEU B 1 153 ? 17.085 5.493 26.879 1.00 8.38 153 LEU B CA 1
ATOM 2902 C C . LEU B 1 153 ? 17.288 4.229 27.695 1.00 8.27 153 LEU B C 1
ATOM 2903 O O . LEU B 1 153 ? 17.637 4.304 28.859 1.00 8.19 153 LEU B O 1
ATOM 2908 N N . MET B 1 154 ? 17.077 3.061 27.097 1.00 8.40 154 MET B N 1
ATOM 2909 C CA . MET B 1 154 ? 17.426 1.843 27.807 1.00 8.37 154 MET B CA 1
ATOM 2910 C C . MET B 1 154 ? 18.949 1.764 27.946 1.00 8.50 154 MET B C 1
ATOM 2911 O O . MET B 1 154 ? 19.695 2.232 27.073 1.00 8.73 154 MET B O 1
ATOM 2916 N N . THR B 1 155 ? 19.403 1.207 29.063 1.00 8.54 155 THR B N 1
ATOM 2917 C CA . THR B 1 155 ? 20.827 1.083 29.330 1.00 9.12 155 THR B CA 1
ATOM 2918 C C . THR B 1 155 ? 21.199 -0.389 29.467 1.00 8.72 155 THR B C 1
ATOM 2919 O O . THR B 1 155 ? 20.332 -1.245 29.676 1.00 9.40 155 THR B O 1
ATOM 2923 N N . ALA B 1 156 ? 22.491 -0.676 29.372 1.00 8.66 156 ALA B N 1
ATOM 2924 C CA . ALA B 1 156 ? 23.013 -1.971 29.773 1.00 8.92 156 ALA B CA 1
ATOM 2925 C C . ALA B 1 156 ? 22.830 -2.160 31.279 1.00 8.83 156 ALA B C 1
ATOM 2926 O O . ALA B 1 156 ? 22.613 -1.196 32.024 1.00 8.21 156 ALA B O 1
ATOM 2928 N N . GLY B 1 157 ? 22.889 -3.414 31.714 1.00 9.08 157 GLY B N 1
ATOM 2929 C CA . GLY B 1 157 ? 22.889 -3.754 33.135 1.00 10.23 157 GLY B CA 1
ATOM 2930 C C . GLY B 1 157 ? 21.516 -3.887 33.753 1.00 10.14 157 GLY B C 1
ATOM 2931 O O . GLY B 1 157 ? 21.130 -4.968 34.206 1.00 11.04 157 GLY B O 1
ATOM 2932 N N . LEU B 1 158 ? 20.783 -2.778 33.790 1.00 10.03 158 LEU B N 1
ATOM 2933 C CA . LEU B 1 158 ? 19.448 -2.743 34.381 1.00 10.05 158 LEU B CA 1
ATOM 2934 C C . LEU B 1 158 ? 18.568 -3.857 33.844 1.00 10.02 158 LEU B C 1
ATOM 2935 O O . LEU B 1 158 ? 18.425 -4.013 32.636 1.00 10.09 158 LEU B O 1
ATOM 2940 N N . VAL B 1 159 ? 17.977 -4.621 34.762 1.00 9.88 159 VAL B N 1
ATOM 2941 C CA . VAL B 1 159 ? 17.114 -5.746 34.415 1.00 10.39 159 VAL B CA 1
ATOM 2942 C C . VAL B 1 159 ? 15.660 -5.343 34.653 1.00 10.15 159 VAL B C 1
ATOM 2943 O O . VAL B 1 159 ? 15.262 -5.155 35.806 1.00 10.50 159 VAL B O 1
ATOM 2947 N N . PRO B 1 160 ? 14.866 -5.168 33.576 1.00 10.25 160 PRO B N 1
ATOM 2948 C CA . PRO B 1 160 ? 13.450 -4.868 33.792 1.00 10.33 160 PRO B CA 1
ATOM 2949 C C . PRO B 1 160 ? 12.706 -6.002 34.488 1.00 10.41 160 PRO B C 1
ATOM 2950 O O . PRO B 1 160 ? 12.785 -7.163 34.056 1.00 10.44 160 PRO B O 1
ATOM 2954 N N . ILE B 1 161 ? 11.989 -5.655 35.553 1.00 10.47 161 ILE B N 1
ATOM 2955 C CA . ILE B 1 161 ? 11.160 -6.630 36.274 1.00 10.68 161 ILE B CA 1
ATOM 2956 C C . ILE B 1 161 ? 9.666 -6.315 36.185 1.00 10.68 161 ILE B C 1
ATOM 2957 O O . ILE B 1 161 ? 8.826 -7.192 36.414 1.00 11.03 161 ILE B O 1
ATOM 2962 N N . LEU B 1 162 ? 9.343 -5.069 35.845 1.00 10.60 162 LEU B N 1
ATOM 2963 C CA . LEU B 1 162 ? 7.967 -4.640 35.621 1.00 10.25 162 LEU B CA 1
ATOM 2964 C C . LEU B 1 162 ? 7.980 -3.543 34.574 1.00 10.03 162 LEU B C 1
ATOM 2965 O O . LEU B 1 162 ? 8.678 -2.531 34.736 1.00 10.37 162 LEU B O 1
ATOM 2970 N N . VAL B 1 163 ? 7.212 -3.741 33.507 1.00 9.76 163 VAL B N 1
ATOM 2971 C CA . VAL B 1 163 ? 7.137 -2.758 32.430 1.00 9.93 163 VAL B CA 1
ATOM 2972 C C . VAL B 1 163 ? 5.688 -2.430 32.089 1.00 9.89 163 VAL B C 1
ATOM 2973 O O . VAL B 1 163 ? 4.807 -3.298 32.168 1.00 10.06 163 VAL B O 1
ATOM 2977 N N . ILE B 1 164 ? 5.443 -1.177 31.717 1.00 9.71 164 ILE B N 1
ATOM 2978 C CA . ILE B 1 164 ? 4.152 -0.795 31.158 1.00 9.50 164 ILE B CA 1
ATOM 2979 C C . ILE B 1 164 ? 4.354 -0.206 29.767 1.00 9.09 164 ILE B C 1
ATOM 2980 O O . ILE B 1 164 ? 5.163 0.704 29.572 1.00 9.28 164 ILE B O 1
ATOM 2985 N N . ASP B 1 165 ? 3.628 -0.747 28.799 1.00 9.05 165 ASP B N 1
ATOM 2986 C CA . ASP B 1 165 ? 3.659 -0.255 27.433 1.00 9.41 165 ASP B CA 1
ATOM 2987 C C . ASP B 1 165 ? 2.778 0.977 27.327 1.00 9.44 165 ASP B C 1
ATOM 2988 O O . ASP B 1 165 ? 1.579 0.900 27.605 1.00 9.28 165 ASP B O 1
ATOM 2993 N N . VAL B 1 166 ? 3.364 2.111 26.943 1.00 9.13 166 VAL B N 1
ATOM 2994 C CA . VAL B 1 166 ? 2.582 3.320 26.695 1.00 9.24 166 VAL B CA 1
ATOM 2995 C C . VAL B 1 166 ? 2.689 3.788 25.243 1.00 9.27 166 VAL B C 1
ATOM 2996 O O . VAL B 1 166 ? 2.438 4.954 24.932 1.00 9.58 166 VAL B O 1
ATOM 3000 N N . TRP B 1 167 ? 3.047 2.872 24.346 1.00 8.96 167 TRP B N 1
ATOM 3001 C CA . TRP B 1 167 ? 2.786 3.108 22.932 1.00 9.39 167 TRP B CA 1
ATOM 3002 C C . TRP B 1 167 ? 1.292 3.350 22.774 1.00 9.48 167 TRP B C 1
ATOM 3003 O O . TRP B 1 167 ? 0.478 2.775 23.514 1.00 9.70 167 TRP B O 1
ATOM 3014 N N . GLU B 1 168 ? 0.924 4.189 21.813 1.00 9.92 168 GLU B N 1
ATOM 3015 C CA . GLU B 1 168 ? -0.482 4.515 21.621 1.00 10.56 168 GLU B CA 1
ATOM 3016 C C . GLU B 1 168 ? -1.327 3.274 21.324 1.00 10.74 168 GLU B C 1
ATOM 3017 O O . GLU B 1 168 ? -2.461 3.176 21.794 1.00 11.42 168 GLU B O 1
ATOM 3023 N N . HIS B 1 169 ? -0.770 2.310 20.593 1.00 10.79 169 HIS B N 1
ATOM 3024 C CA . HIS B 1 169 ? -1.511 1.086 20.282 1.00 10.78 169 HIS B CA 1
ATOM 3025 C C . HIS B 1 169 ? -1.889 0.266 21.520 1.00 11.05 169 HIS B C 1
ATOM 3026 O O . HIS B 1 169 ? -2.780 -0.584 21.459 1.00 11.14 169 HIS B O 1
ATOM 3033 N N . ALA B 1 170 ? -1.229 0.528 22.642 1.00 10.69 170 ALA B N 1
ATOM 3034 C CA . ALA B 1 170 ? -1.509 -0.213 23.868 1.00 10.83 170 ALA B CA 1
ATOM 3035 C C . ALA B 1 170 ? -2.818 0.208 24.527 1.00 10.99 170 ALA B C 1
ATOM 3036 O O . ALA B 1 170 ? -3.339 -0.510 25.378 1.00 11.16 170 ALA B O 1
ATOM 3038 N N . TYR B 1 171 ? -3.348 1.368 24.144 1.00 10.96 171 TYR B N 1
ATOM 3039 C CA . TYR B 1 171 ? -4.515 1.908 24.842 1.00 11.02 171 TYR B CA 1
ATOM 3040 C C . TYR B 1 171 ? -5.515 2.677 23.994 1.00 10.99 171 TYR B C 1
ATOM 3041 O O . TYR B 1 171 ? -6.648 2.881 24.426 1.00 11.32 171 TYR B O 1
ATOM 3050 N N . TYR B 1 172 ? -5.112 3.114 22.803 1.00 10.90 172 TYR B N 1
ATOM 3051 C CA . TYR B 1 172 ? -5.904 4.104 22.070 1.00 11.23 172 TYR B CA 1
ATOM 3052 C C . TYR B 1 172 ? -7.347 3.697 21.773 1.00 11.50 172 TYR B C 1
ATOM 3053 O O . TYR B 1 172 ? -8.255 4.520 21.895 1.00 11.58 172 TYR B O 1
ATOM 3062 N N . LEU B 1 173 ? -7.562 2.440 21.397 1.00 11.97 173 LEU B N 1
ATOM 3063 C CA . LEU B 1 173 ? -8.914 1.992 21.044 1.00 12.36 173 LEU B CA 1
ATOM 3064 C C . LEU B 1 173 ? -9.905 2.145 22.192 1.00 12.42 173 LEU B C 1
ATOM 3065 O O . LEU B 1 173 ? -11.094 2.376 21.961 1.00 13.25 173 LEU B O 1
ATOM 3070 N N . GLN B 1 174 ? -9.403 2.027 23.418 1.00 12.25 174 GLN B N 1
ATOM 3071 C CA . GLN B 1 174 ? -10.238 2.014 24.609 1.00 12.46 174 GLN B CA 1
ATOM 3072 C C . GLN B 1 174 ? -10.199 3.346 25.346 1.00 12.40 174 GLN B C 1
ATOM 3073 O O . GLN B 1 174 ? -11.242 3.876 25.740 1.00 12.61 174 GLN B O 1
ATOM 3079 N N . TYR B 1 175 ? -8.994 3.880 25.532 1.00 12.08 175 TYR B N 1
ATOM 3080 C CA . TYR B 1 175 ? -8.781 5.086 26.330 1.00 12.04 175 TYR B CA 1
ATOM 3081 C C . TYR B 1 175 ? -8.569 6.337 25.493 1.00 11.95 175 TYR B C 1
ATOM 3082 O O . TYR B 1 175 ? -8.476 7.439 26.041 1.00 12.04 175 TYR B O 1
ATOM 3091 N N . LYS B 1 176 ? -8.513 6.166 24.172 1.00 12.45 176 LYS B N 1
ATOM 3092 C CA . LYS B 1 176 ? -8.266 7.275 23.246 1.00 12.67 176 LYS B CA 1
ATOM 3093 C C . LYS B 1 176 ? -6.972 7.985 23.649 1.00 12.63 176 LYS B C 1
ATOM 3094 O O . LYS B 1 176 ? -5.985 7.322 23.965 1.00 12.62 176 LYS B O 1
ATOM 3100 N N . ASN B 1 177 ? -6.979 9.315 23.663 1.00 12.39 177 ASN B N 1
ATOM 3101 C CA . ASN B 1 177 ? -5.807 10.096 24.060 1.00 12.61 177 ASN B CA 1
ATOM 3102 C C . ASN B 1 177 ? -5.481 10.018 25.550 1.00 12.48 177 ASN B C 1
ATOM 3103 O O . ASN B 1 177 ? -4.415 10.473 25.979 1.00 13.13 177 ASN B O 1
ATOM 3108 N N . ASP B 1 178 ? -6.400 9.462 26.339 1.00 12.26 178 ASP B N 1
ATOM 3109 C CA . ASP B 1 178 ? -6.277 9.503 27.790 1.00 12.20 178 ASP B CA 1
ATOM 3110 C C . ASP B 1 178 ? -5.349 8.413 28.324 1.00 11.83 178 ASP B C 1
ATOM 3111 O O . ASP B 1 178 ? -5.786 7.446 28.964 1.00 11.61 178 ASP B O 1
ATOM 3116 N N . ARG B 1 179 ? -4.057 8.599 28.065 1.00 11.86 179 ARG B N 1
ATOM 3117 C CA . ARG B 1 179 ? -3.032 7.692 28.551 1.00 11.54 179 ARG B CA 1
ATOM 3118 C C . ARG B 1 179 ? -3.055 7.622 30.070 1.00 11.32 179 ARG B C 1
ATOM 3119 O O . ARG B 1 179 ? -2.827 6.562 30.649 1.00 11.00 179 ARG B O 1
ATOM 3127 N N . GLY B 1 180 ? -3.339 8.758 30.708 1.00 11.41 180 GLY B N 1
ATOM 3128 C CA . GLY B 1 180 ? -3.415 8.822 32.165 1.00 11.71 180 GLY B CA 1
ATOM 3129 C C . GLY B 1 180 ? -4.386 7.814 32.760 1.00 11.76 180 GLY B C 1
ATOM 3130 O O . GLY B 1 180 ? -4.056 7.116 33.721 1.00 12.18 180 GLY B O 1
ATOM 3131 N N . SER B 1 181 ? -5.580 7.732 32.175 1.00 12.09 181 SER B N 1
ATOM 3132 C CA . SER B 1 181 ? -6.599 6.787 32.630 1.00 12.23 181 SER B CA 1
ATOM 3133 C C . SER B 1 181 ? -6.158 5.341 32.390 1.00 11.81 181 SER B C 1
ATOM 3134 O O . SER B 1 181 ? -6.373 4.472 33.232 1.00 11.55 181 SER B O 1
ATOM 3137 N N . TYR B 1 182 ? -5.531 5.095 31.243 1.00 11.52 182 TYR B N 1
ATOM 3138 C CA . TYR B 1 182 ? -4.969 3.779 30.951 1.00 11.29 182 TYR B CA 1
ATOM 3139 C C . TYR B 1 182 ? -3.974 3.344 32.026 1.00 11.11 182 TYR B C 1
ATOM 3140 O O . TYR B 1 182 ? -4.081 2.245 32.574 1.00 11.54 182 TYR B O 1
ATOM 3149 N N . VAL B 1 183 ? -3.012 4.213 32.329 1.00 11.34 183 VAL B N 1
ATOM 3150 C CA . VAL B 1 183 ? -2.003 3.923 33.343 1.00 11.66 183 VAL B CA 1
ATOM 3151 C C . VAL B 1 183 ? -2.652 3.632 34.702 1.00 12.09 183 VAL B C 1
ATOM 3152 O O . VAL B 1 183 ? -2.294 2.651 35.365 1.00 12.46 183 VAL B O 1
ATOM 3156 N N . GLU B 1 184 ? -3.614 4.468 35.100 1.00 12.90 184 GLU B N 1
ATOM 3157 C CA . GLU B 1 184 ? -4.340 4.257 36.357 1.00 13.35 184 GLU B CA 1
ATOM 3158 C C . GLU B 1 184 ? -5.046 2.901 36.388 1.00 12.77 184 GLU B C 1
ATOM 3159 O O . GLU B 1 184 ? -5.026 2.210 37.408 1.00 13.12 184 GLU B O 1
ATOM 3165 N N . ASN B 1 185 ? -5.640 2.516 35.261 1.00 12.78 185 ASN B N 1
ATOM 3166 C CA . ASN B 1 185 ? -6.355 1.245 35.161 1.00 12.98 185 ASN B CA 1
ATOM 3167 C C . ASN B 1 185 ? -5.449 0.021 35.085 1.00 12.80 185 ASN B C 1
ATOM 3168 O O . ASN B 1 185 ? -5.803 -1.047 35.582 1.00 13.07 185 ASN B O 1
ATOM 3173 N N . TRP B 1 186 ? -4.278 0.188 34.475 1.00 12.61 186 TRP B N 1
ATOM 3174 C CA . TRP B 1 186 ? -3.311 -0.895 34.317 1.00 11.86 186 TRP B CA 1
ATOM 3175 C C . TRP B 1 186 ? -2.869 -1.501 35.659 1.00 11.90 186 TRP B C 1
ATOM 3176 O O . TRP B 1 186 ? -2.595 -2.703 35.742 1.00 11.68 186 TRP B O 1
ATOM 3187 N N . TRP B 1 187 ? -2.827 -0.689 36.715 1.00 12.08 187 TRP B N 1
ATOM 3188 C CA . TRP B 1 187 ? -2.432 -1.195 38.034 1.00 12.38 187 TRP B CA 1
ATOM 3189 C C . TRP B 1 187 ? -3.303 -2.355 38.503 1.00 12.39 187 TRP B C 1
ATOM 3190 O O . TRP B 1 187 ? -2.854 -3.195 39.282 1.00 12.86 187 TRP B O 1
ATOM 3201 N N . ASN B 1 188 ? -4.538 -2.400 38.002 1.00 12.58 188 ASN B N 1
ATOM 3202 C CA . ASN B 1 188 ? -5.504 -3.434 38.383 1.00 12.87 188 ASN B CA 1
ATOM 3203 C C . ASN B 1 188 ? -5.202 -4.812 37.813 1.00 12.91 188 ASN B C 1
ATOM 3204 O O . ASN B 1 188 ? -5.821 -5.803 38.216 1.00 13.14 188 ASN B O 1
ATOM 3209 N N . VAL B 1 189 ? -4.259 -4.883 36.876 1.00 12.50 189 VAL B N 1
ATOM 3210 C CA . VAL B 1 189 ? -3.893 -6.165 36.282 1.00 12.31 189 VAL B CA 1
ATOM 3211 C C . VAL B 1 189 ? -2.411 -6.523 36.457 1.00 11.67 189 VAL B C 1
ATOM 3212 O O . VAL B 1 189 ? -1.939 -7.481 35.859 1.00 11.49 189 VAL B O 1
ATOM 3216 N N . VAL B 1 190 ? -1.694 -5.779 37.301 1.00 11.60 190 VAL B N 1
ATOM 3217 C CA . VAL B 1 190 ? -0.281 -6.072 37.550 1.00 11.94 190 VAL B CA 1
ATOM 3218 C C . VAL B 1 190 ? -0.134 -7.404 38.279 1.00 12.32 190 VAL B C 1
ATOM 3219 O O . VAL B 1 190 ? -0.760 -7.633 39.311 1.00 12.69 190 VAL B O 1
ATOM 3223 N N . ASN B 1 191 ? 0.691 -8.278 37.717 1.00 11.96 191 ASN B N 1
ATOM 3224 C CA . ASN B 1 191 ? 0.932 -9.597 38.277 1.00 12.52 191 ASN B CA 1
ATOM 3225 C C . ASN B 1 191 ? 2.129 -9.528 39.212 1.00 12.43 191 ASN B C 1
ATOM 3226 O O . ASN B 1 191 ? 3.265 -9.783 38.803 1.00 12.00 191 ASN B O 1
ATOM 3231 N N . TRP B 1 192 ? 1.876 -9.178 40.470 1.00 12.61 192 TRP B N 1
ATOM 3232 C CA . TRP B 1 192 ? 2.962 -9.012 41.429 1.00 13.11 192 TRP B CA 1
ATOM 3233 C C . TRP B 1 192 ? 3.726 -10.299 41.729 1.00 13.49 192 TRP B C 1
ATOM 3234 O O . TRP B 1 192 ? 4.907 -10.249 42.064 1.00 13.67 192 TRP B O 1
ATOM 3245 N N . ASP B 1 193 ? 3.058 -11.446 41.598 1.00 13.84 193 ASP B N 1
ATOM 3246 C CA . ASP B 1 193 ? 3.734 -12.737 41.736 1.00 14.60 193 ASP B CA 1
ATOM 3247 C C . ASP B 1 193 ? 4.821 -12.912 40.673 1.00 14.17 193 ASP B C 1
ATOM 3248 O O . ASP B 1 193 ? 5.899 -13.428 40.958 1.00 14.13 193 ASP B O 1
ATOM 3253 N N . ASP B 1 194 ? 4.531 -12.470 39.452 1.00 13.86 194 ASP B N 1
ATOM 3254 C CA . A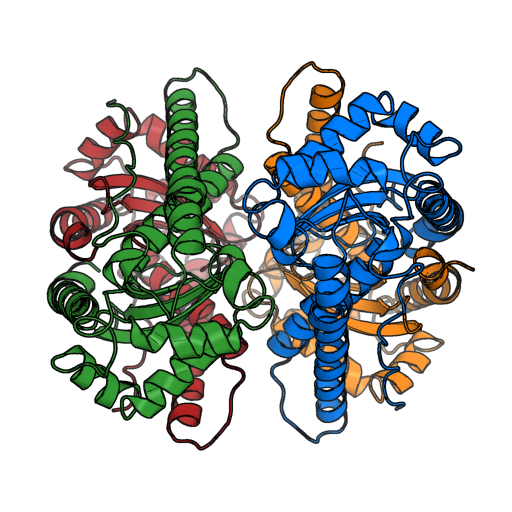SP B 1 194 ? 5.514 -12.501 38.370 1.00 13.48 194 ASP B CA 1
ATOM 3255 C C . ASP B 1 194 ? 6.683 -11.551 38.652 1.00 13.23 194 ASP B C 1
ATOM 3256 O O . ASP B 1 194 ? 7.843 -11.922 38.490 1.00 13.01 194 ASP B O 1
ATOM 3261 N N . VAL B 1 195 ? 6.368 -10.336 39.096 1.00 12.79 195 VAL B N 1
ATOM 3262 C CA . VAL B 1 195 ? 7.397 -9.343 39.412 1.00 12.85 195 VAL B CA 1
ATOM 3263 C C . VAL B 1 195 ? 8.299 -9.862 40.536 1.00 12.95 195 VAL B C 1
ATOM 3264 O O . VAL B 1 195 ? 9.525 -9.726 40.477 1.00 12.65 195 VAL B O 1
ATOM 3268 N N . GLU B 1 196 ? 7.682 -10.484 41.543 1.00 13.47 196 GLU B N 1
ATOM 3269 C CA . GLU B 1 196 ? 8.407 -11.060 42.676 1.00 13.96 196 GLU B CA 1
ATOM 3270 C C . GLU B 1 196 ? 9.386 -12.144 42.220 1.00 13.91 196 GLU B C 1
ATOM 3271 O O . GLU B 1 196 ? 10.540 -12.170 42.653 1.00 13.85 196 GLU B O 1
ATOM 3277 N N . LYS B 1 197 ? 8.923 -13.026 41.337 1.00 14.13 197 LYS B N 1
ATOM 3278 C CA . LYS B 1 197 ? 9.767 -14.081 40.780 1.00 14.52 197 LYS B CA 1
ATOM 3279 C C . LYS B 1 197 ? 10.945 -13.505 39.991 1.00 14.01 197 LYS B C 1
ATOM 3280 O O . LYS B 1 197 ? 12.069 -14.008 40.084 1.00 14.49 197 LYS B O 1
ATOM 3286 N N . ARG B 1 198 ? 10.681 -12.452 39.216 1.00 13.71 198 ARG B N 1
ATOM 3287 C CA . ARG B 1 198 ? 11.741 -11.769 38.463 1.00 13.51 198 ARG B CA 1
ATOM 3288 C C . ARG B 1 198 ? 12.771 -11.142 39.390 1.00 13.51 198 ARG B C 1
ATOM 3289 O O . ARG B 1 198 ? 13.972 -11.228 39.137 1.00 13.92 198 ARG B O 1
ATOM 3297 N N . LEU B 1 199 ? 12.301 -10.528 40.473 1.00 13.77 199 LEU B N 1
ATOM 3298 C CA . LEU B 1 199 ? 13.212 -9.936 41.443 1.00 14.16 199 LEU B CA 1
ATOM 3299 C C . LEU B 1 199 ? 14.063 -10.999 42.131 1.00 14.54 199 LEU B C 1
ATOM 3300 O O . LEU B 1 199 ? 15.259 -10.796 42.338 1.00 14.60 199 LEU B O 1
ATOM 3305 N N . GLU B 1 200 ? 13.449 -12.132 42.472 1.00 15.09 200 GLU B N 1
ATOM 3306 C CA . GLU B 1 200 ? 14.188 -13.240 43.076 1.00 15.94 200 GLU B CA 1
ATOM 3307 C C . GLU B 1 200 ? 15.339 -13.674 42.169 1.00 15.69 200 GLU B C 1
ATOM 3308 O O . GLU B 1 200 ? 16.471 -13.841 42.625 1.00 15.52 200 GLU B O 1
ATOM 3314 N N . GLN B 1 201 ? 15.047 -13.841 40.881 1.00 15.78 201 GLN B N 1
ATOM 3315 C CA . GLN B 1 201 ? 16.079 -14.226 39.922 1.00 15.80 201 GLN B CA 1
ATOM 3316 C C . GLN B 1 201 ? 17.173 -13.164 39.808 1.00 15.41 201 GLN B C 1
ATOM 3317 O O . GLN B 1 201 ? 18.359 -13.491 39.775 1.00 15.71 201 GLN B O 1
ATOM 3323 N N . ALA B 1 202 ? 16.770 -11.896 39.785 1.00 15.21 202 ALA B N 1
ATOM 3324 C CA . ALA B 1 202 ? 17.726 -10.793 39.686 1.00 15.28 202 ALA B CA 1
ATOM 3325 C C . ALA B 1 202 ? 18.657 -10.716 40.899 1.00 15.63 202 ALA B C 1
ATOM 3326 O O . ALA B 1 202 ? 19.866 -10.524 40.751 1.00 15.62 202 ALA B O 1
ATOM 3328 N N . LEU B 1 203 ? 18.093 -10.897 42.090 1.00 16.09 203 LEU B N 1
ATOM 3329 C CA . LEU B 1 203 ? 18.879 -10.915 43.325 1.00 16.97 203 LEU B CA 1
ATOM 3330 C C . LEU B 1 203 ? 19.939 -12.021 43.327 1.00 17.49 203 LEU B C 1
ATOM 3331 O O . LEU B 1 203 ? 21.046 -11.828 43.835 1.00 18.05 203 LEU B O 1
ATOM 3336 N N . ASN B 1 204 ? 19.598 -13.170 42.749 1.00 17.76 204 ASN B N 1
ATOM 3337 C CA . ASN B 1 204 ? 20.516 -14.302 42.675 1.00 18.28 204 ASN B CA 1
ATOM 3338 C C . ASN B 1 204 ? 21.541 -14.197 41.545 1.00 18.03 204 ASN B C 1
ATOM 3339 O O . ASN B 1 204 ? 22.686 -14.629 41.706 1.00 18.59 204 ASN B O 1
ATOM 3344 N N . ASN B 1 205 ? 21.130 -13.617 40.416 1.00 17.59 205 ASN B N 1
ATOM 3345 C CA . ASN B 1 205 ? 21.872 -13.749 39.154 1.00 17.16 205 ASN B CA 1
ATOM 3346 C C . ASN B 1 205 ? 22.449 -12.489 38.499 1.00 16.60 205 ASN B C 1
ATOM 3347 O O . ASN B 1 205 ? 23.403 -12.593 37.729 1.00 16.24 205 ASN B O 1
ATOM 3352 N N . ALA B 1 206 ? 21.884 -11.318 38.786 1.00 16.25 206 ALA B N 1
ATOM 3353 C CA . ALA B 1 206 ? 22.223 -10.107 38.019 1.00 16.31 206 ALA B CA 1
ATOM 3354 C C . ALA B 1 206 ? 23.630 -9.553 38.267 1.00 16.30 206 ALA B C 1
ATOM 3355 O O . ALA B 1 206 ? 24.379 -9.301 37.324 1.00 15.80 206 ALA B O 1
ATOM 3357 N N . LYS B 1 207 ? 23.987 -9.363 39.533 1.00 16.73 207 LYS B N 1
ATOM 3358 C CA . LYS B 1 207 ? 25.271 -8.746 39.879 1.00 17.75 207 LYS B CA 1
ATOM 3359 C C . LYS B 1 207 ? 26.512 -9.405 39.224 1.00 18.21 207 LYS B C 1
ATOM 3360 O O . LYS B 1 207 ? 27.323 -8.697 38.618 1.00 18.48 207 LYS B O 1
ATOM 3366 N N . PRO B 1 208 ? 26.652 -10.748 39.323 1.00 18.91 208 PRO B N 1
ATOM 3367 C CA . PRO B 1 208 ? 27.807 -11.451 38.732 1.00 19.23 208 PRO B CA 1
ATOM 3368 C C . PRO B 1 208 ? 28.044 -11.269 37.222 1.00 19.33 208 PRO B C 1
ATOM 3369 O O . PRO B 1 208 ? 29.147 -11.544 36.746 1.00 19.57 208 PRO B O 1
ATOM 3373 N N . LEU B 1 209 ? 27.033 -10.821 36.478 1.00 19.31 209 LEU B N 1
ATOM 3374 C CA . LEU B 1 209 ? 27.177 -10.601 35.035 1.00 19.05 209 LEU B CA 1
ATOM 3375 C C . LEU B 1 209 ? 28.160 -9.479 34.716 1.00 19.30 209 LEU B C 1
ATOM 3376 O O . LEU B 1 209 ? 28.719 -9.426 33.615 1.00 19.42 209 LEU B O 1
ATOM 3381 N N . TYR B 1 210 ? 28.365 -8.595 35.691 1.00 19.15 210 TYR B N 1
ATOM 3382 C CA . TYR B 1 210 ? 29.074 -7.338 35.472 1.00 19.50 210 TYR B CA 1
ATOM 3383 C C . TYR B 1 210 ? 30.247 -7.149 36.414 1.00 20.19 210 TYR B C 1
ATOM 3384 O O . TYR B 1 210 ? 31.334 -6.744 35.994 1.00 20.53 210 TYR B O 1
ATOM 3393 N N . LEU B 1 211 ? 30.007 -7.425 37.690 1.00 21.15 211 LEU B N 1
ATOM 3394 C CA . LEU B 1 211 ? 31.055 -7.425 38.691 1.00 22.04 211 LEU B CA 1
ATOM 3395 C C . LEU B 1 211 ? 31.375 -8.887 38.974 1.00 22.75 211 LEU B C 1
ATOM 3396 O O . LEU B 1 211 ? 30.647 -9.564 39.704 1.00 23.03 211 LEU B O 1
ATOM 3401 N N . LEU B 1 212 ? 32.456 -9.367 38.361 1.00 23.74 212 LEU B N 1
ATOM 3402 C CA . LEU B 1 212 ? 32.813 -10.788 38.380 1.00 24.50 212 LEU B CA 1
ATOM 3403 C C . LEU B 1 212 ? 33.072 -11.321 39.791 1.00 25.10 212 LEU B C 1
ATOM 3404 O O . LEU B 1 212 ? 33.681 -10.629 40.610 1.00 25.38 212 LEU B O 1
ATOM 3409 N N . PRO B 1 213 ? 32.600 -12.551 40.080 1.00 25.58 213 PRO B N 1
ATOM 3410 C CA . PRO B 1 213 ? 32.820 -13.168 41.385 1.00 25.90 213 PRO B CA 1
ATOM 3411 C C . PRO B 1 213 ? 34.152 -13.912 41.458 1.00 26.08 213 PRO B C 1
ATOM 3412 O O . PRO B 1 213 ? 35.186 -13.367 41.071 1.00 26.38 213 PRO B O 1
ATOM 3416 N N . MET C 1 1 ? 13.386 12.744 -15.818 1.00 31.19 1 MET C N 1
ATOM 3417 C CA . MET C 1 1 ? 14.201 12.577 -14.580 1.00 31.11 1 MET C CA 1
ATOM 3418 C C . MET C 1 1 ? 15.630 13.081 -14.779 1.00 30.72 1 MET C C 1
ATOM 3419 O O . MET C 1 1 ? 16.370 12.575 -15.629 1.00 30.85 1 MET C O 1
ATOM 3424 N N . VAL C 1 2 ? 16.000 14.089 -13.994 1.00 30.11 2 VAL C N 1
ATOM 3425 C CA . VAL C 1 2 ? 17.352 14.641 -14.013 1.00 29.56 2 VAL C CA 1
ATOM 3426 C C . VAL C 1 2 ? 18.086 14.280 -12.717 1.00 28.97 2 VAL C C 1
ATOM 3427 O O . VAL C 1 2 ? 17.492 14.282 -11.635 1.00 28.95 2 VAL C O 1
ATOM 3431 N N . SER C 1 3 ? 19.369 13.952 -12.846 1.00 28.16 3 SER C N 1
ATOM 3432 C CA . SER C 1 3 ? 20.202 13.581 -11.705 1.00 27.35 3 SER C CA 1
ATOM 3433 C C . SER C 1 3 ? 20.310 14.727 -10.705 1.00 26.70 3 SER C C 1
ATOM 3434 O O . SER C 1 3 ? 20.426 15.891 -11.097 1.00 26.67 3 SER C O 1
ATOM 3437 N N . PHE C 1 4 ? 20.273 14.384 -9.418 1.00 25.79 4 PHE C N 1
ATOM 3438 C CA . PHE C 1 4 ? 20.284 15.368 -8.332 1.00 24.90 4 PHE C CA 1
ATOM 3439 C C . PHE C 1 4 ? 21.477 16.320 -8.389 1.00 24.35 4 PHE C C 1
ATOM 3440 O O . PHE C 1 4 ? 22.577 15.935 -8.800 1.00 24.18 4 PHE C O 1
ATOM 3448 N N . LYS C 1 5 ? 21.245 17.563 -7.977 1.00 23.67 5 LYS C N 1
ATOM 3449 C CA . LYS C 1 5 ? 22.323 18.524 -7.799 1.00 23.02 5 LYS C CA 1
ATOM 3450 C C . LYS C 1 5 ? 23.130 18.134 -6.568 1.00 22.20 5 LYS C C 1
ATOM 3451 O O . LYS C 1 5 ? 22.575 17.956 -5.479 1.00 22.16 5 LYS C O 1
ATOM 3457 N N . ARG C 1 6 ? 24.436 17.976 -6.762 1.00 21.13 6 ARG C N 1
ATOM 3458 C CA . ARG C 1 6 ? 25.339 17.539 -5.704 1.00 20.00 6 ARG C CA 1
ATOM 3459 C C . ARG C 1 6 ? 25.606 18.636 -4.692 1.00 19.01 6 ARG C C 1
ATOM 3460 O O . ARG C 1 6 ? 25.640 19.821 -5.034 1.00 18.72 6 ARG C O 1
ATOM 3468 N N . TYR C 1 7 ? 25.799 18.226 -3.443 1.00 17.40 7 TYR C N 1
ATOM 3469 C CA . TYR C 1 7 ? 26.294 19.125 -2.409 1.00 16.40 7 TYR C CA 1
ATOM 3470 C C . TYR C 1 7 ? 27.784 19.339 -2.602 1.00 16.16 7 TYR C C 1
ATOM 3471 O O . TYR C 1 7 ? 28.482 18.462 -3.114 1.00 15.81 7 TYR C O 1
ATOM 3480 N N . GLU C 1 8 ? 28.252 20.519 -2.212 1.00 16.29 8 GLU C N 1
ATOM 3481 C CA . GLU C 1 8 ? 29.651 20.901 -2.384 1.00 16.64 8 GLU C CA 1
ATOM 3482 C C . GLU C 1 8 ? 30.212 21.423 -1.072 1.00 16.38 8 GLU C C 1
ATOM 3483 O O . GLU C 1 8 ? 29.490 22.037 -0.286 1.00 16.60 8 GLU C O 1
ATOM 3489 N N . LEU C 1 9 ? 31.498 21.176 -0.844 1.00 16.31 9 LEU C N 1
ATOM 3490 C CA . LEU C 1 9 ? 32.184 21.708 0.322 1.00 16.47 9 LEU C CA 1
ATOM 3491 C C . LEU C 1 9 ? 32.456 23.199 0.115 1.00 16.41 9 LEU C C 1
ATOM 3492 O O . LEU C 1 9 ? 33.162 23.575 -0.828 1.00 16.65 9 LEU C O 1
ATOM 3497 N N . PRO C 1 10 ? 31.885 24.058 0.980 1.00 16.39 10 PRO C N 1
ATOM 3498 C CA . PRO C 1 10 ? 32.137 25.489 0.852 1.00 16.44 10 PRO C CA 1
ATOM 3499 C C . PRO C 1 10 ? 33.532 25.815 1.372 1.00 16.68 10 PRO C C 1
ATOM 3500 O O . PRO C 1 10 ? 33.952 25.249 2.385 1.00 16.82 10 PRO C O 1
ATOM 3504 N N . PRO C 1 11 ? 34.258 26.712 0.683 1.00 16.69 11 PRO C N 1
ATOM 3505 C CA . PRO C 1 11 ? 35.557 27.106 1.214 1.00 16.77 11 PRO C CA 1
ATOM 3506 C C . PRO C 1 11 ? 35.398 27.875 2.521 1.00 16.68 11 PRO C C 1
ATOM 3507 O O . PRO C 1 11 ? 34.357 28.495 2.747 1.00 16.59 11 PRO C O 1
ATOM 3511 N N . LEU C 1 12 ? 36.416 27.825 3.374 1.00 16.73 12 LEU C N 1
ATOM 3512 C CA . LEU C 1 12 ? 36.433 28.645 4.581 1.00 16.71 12 LEU C CA 1
ATOM 3513 C C . LEU C 1 12 ? 36.507 30.127 4.192 1.00 16.64 12 LEU C C 1
ATOM 3514 O O . LEU C 1 12 ? 37.102 30.465 3.163 1.00 16.95 12 LEU C O 1
ATOM 3519 N N . PRO C 1 13 ? 35.885 31.014 4.992 1.00 16.61 13 PRO C N 1
ATOM 3520 C CA . PRO C 1 13 ? 35.940 32.458 4.729 1.00 16.92 13 PRO C CA 1
ATOM 3521 C C . PRO C 1 13 ? 37.263 33.114 5.145 1.00 17.03 13 PRO C C 1
ATOM 3522 O O . PRO C 1 13 ? 37.433 34.322 4.969 1.00 17.47 13 PRO C O 1
ATOM 3526 N N . TYR C 1 14 ? 38.186 32.317 5.677 1.00 16.82 14 TYR C N 1
ATOM 3527 C CA . TYR C 1 14 ? 39.437 32.809 6.256 1.00 16.69 14 TYR C CA 1
ATOM 3528 C C . TYR C 1 14 ? 40.472 31.686 6.243 1.00 16.87 14 TYR C C 1
ATOM 3529 O O . TYR C 1 14 ? 40.144 30.529 5.951 1.00 16.94 14 TYR C O 1
ATOM 3538 N N . ASN C 1 15 ? 41.720 32.033 6.556 1.00 16.98 15 ASN C N 1
ATOM 3539 C CA . ASN C 1 15 ? 42.796 31.054 6.677 1.00 17.31 15 ASN C CA 1
ATOM 3540 C C . ASN C 1 15 ? 42.546 30.066 7.818 1.00 17.00 15 ASN C C 1
ATOM 3541 O O . ASN C 1 15 ? 41.841 30.387 8.778 1.00 17.08 15 ASN C O 1
ATOM 3546 N N . TYR C 1 16 ? 43.130 28.873 7.708 1.00 16.87 16 TYR C N 1
ATOM 3547 C CA . TYR C 1 16 ? 42.991 27.842 8.742 1.00 16.86 16 TYR C CA 1
ATOM 3548 C C . TYR C 1 16 ? 43.435 28.326 10.124 1.00 16.87 16 TYR C C 1
ATOM 3549 O O . TYR C 1 16 ? 42.896 27.879 11.136 1.00 16.34 16 TYR C O 1
ATOM 3558 N N . ASN C 1 17 ? 44.415 29.229 10.161 1.00 16.74 17 ASN C N 1
ATOM 3559 C CA . ASN C 1 17 ? 44.960 29.737 11.422 1.00 16.65 17 ASN C CA 1
ATOM 3560 C C . ASN C 1 17 ? 44.356 31.070 11.867 1.00 16.32 17 ASN C C 1
ATOM 3561 O O . ASN C 1 17 ? 44.795 31.656 12.857 1.00 16.59 17 ASN C O 1
ATOM 3566 N N . ALA C 1 18 ? 43.343 31.539 11.143 1.00 16.16 18 ALA C N 1
ATOM 3567 C CA . ALA C 1 18 ? 42.792 32.878 11.361 1.00 16.04 18 ALA C CA 1
ATOM 3568 C C . ALA C 1 18 ? 42.010 33.045 12.669 1.00 15.92 18 ALA C C 1
ATOM 3569 O O . ALA C 1 18 ? 41.774 34.168 13.112 1.00 15.84 18 ALA C O 1
ATOM 3571 N N . LEU C 1 19 ? 41.610 31.931 13.282 1.00 15.64 19 LEU C N 1
ATOM 3572 C CA . LEU C 1 19 ? 40.813 31.985 14.511 1.00 15.54 19 LEU C CA 1
ATOM 3573 C C . LEU C 1 19 ? 41.653 31.785 15.775 1.00 15.69 19 LEU C C 1
ATOM 3574 O O . LEU C 1 19 ? 41.123 31.715 16.892 1.00 15.50 19 LEU C O 1
ATOM 3579 N N . GLU C 1 20 ? 42.968 31.711 15.590 1.00 15.99 20 GLU C N 1
ATOM 3580 C CA . GLU C 1 20 ? 43.896 31.637 16.712 1.00 16.43 20 GLU C CA 1
ATOM 3581 C C . GLU C 1 20 ? 43.909 32.952 17.496 1.00 16.51 20 GLU C C 1
ATOM 3582 O O . GLU C 1 20 ? 43.692 34.022 16.917 1.00 16.59 20 GLU C O 1
ATOM 3588 N N . PRO C 1 21 ? 44.153 32.882 18.819 1.00 16.39 21 PRO C N 1
ATOM 3589 C CA . PRO C 1 21 ? 44.483 31.707 19.633 1.00 16.29 21 PRO C CA 1
ATOM 3590 C C . PRO C 1 21 ? 43.282 30.860 20.079 1.00 16.09 21 PRO C C 1
ATOM 3591 O O . PRO C 1 21 ? 43.471 29.831 20.732 1.00 16.37 21 PRO C O 1
ATOM 3595 N N . TYR C 1 22 ? 42.073 31.281 19.716 1.00 15.65 22 TYR C N 1
ATOM 3596 C CA . TYR C 1 22 ? 40.843 30.686 20.255 1.00 15.33 22 TYR C CA 1
ATOM 3597 C C . TYR C 1 22 ? 40.521 29.298 19.717 1.00 15.23 22 TYR C C 1
ATOM 3598 O O . TYR C 1 22 ? 40.079 28.436 20.472 1.00 14.76 22 TYR C O 1
ATOM 3607 N N . ILE C 1 23 ? 40.745 29.080 18.425 1.00 14.76 23 ILE C N 1
ATOM 3608 C CA . ILE C 1 23 ? 40.642 27.746 17.830 1.00 14.95 23 ILE C CA 1
ATOM 3609 C C . ILE C 1 23 ? 41.871 27.526 16.960 1.00 15.21 23 ILE C C 1
ATOM 3610 O O . ILE C 1 23 ? 42.099 28.267 15.999 1.00 15.30 23 ILE C O 1
ATOM 3615 N N . ILE C 1 24 ? 42.665 26.516 17.304 1.00 15.34 24 ILE C N 1
ATOM 3616 C CA . ILE C 1 24 ? 43.950 26.288 16.637 1.00 15.93 24 ILE C CA 1
ATOM 3617 C C . ILE C 1 24 ? 43.809 25.825 15.188 1.00 15.96 24 ILE C C 1
ATOM 3618 O O . ILE C 1 24 ? 42.793 25.234 14.801 1.00 15.98 24 ILE C O 1
ATOM 3623 N N . GLU C 1 25 ? 44.845 26.113 14.401 1.00 16.16 25 GLU C N 1
ATOM 3624 C CA . GLU C 1 25 ? 44.906 25.774 12.983 1.00 16.19 25 GLU C CA 1
ATOM 3625 C C . GLU C 1 25 ? 44.635 24.295 12.703 1.00 15.90 25 GLU C C 1
ATOM 3626 O O . GLU C 1 25 ? 43.912 23.967 11.759 1.00 15.68 25 GLU C O 1
ATOM 3632 N N . GLU C 1 26 ? 45.196 23.407 13.523 1.00 15.69 26 GLU C N 1
ATOM 3633 C CA . GLU C 1 26 ? 45.029 21.971 13.298 1.00 15.70 26 GLU C CA 1
ATOM 3634 C C . GLU C 1 26 ? 43.567 21.534 13.370 1.00 15.13 26 GLU C C 1
ATOM 3635 O O . GLU C 1 26 ? 43.121 20.725 12.556 1.00 15.04 26 GLU C O 1
ATOM 3641 N N . ILE C 1 27 ? 42.830 22.070 14.340 1.00 14.69 27 ILE C N 1
ATOM 3642 C CA . ILE C 1 27 ? 41.402 21.785 14.450 1.00 14.31 27 ILE C CA 1
ATOM 3643 C C . ILE C 1 27 ? 40.684 22.272 13.190 1.00 14.28 27 ILE C C 1
ATOM 3644 O O . ILE C 1 27 ? 39.964 21.506 12.561 1.00 13.86 27 ILE C O 1
ATOM 3649 N N . MET C 1 28 ? 40.908 23.528 12.803 1.00 14.25 28 MET C N 1
ATOM 3650 C CA . MET C 1 28 ? 40.236 24.082 11.624 1.00 14.45 28 MET C CA 1
ATOM 3651 C C . MET C 1 28 ? 40.476 23.237 10.368 1.00 14.67 28 MET C C 1
ATOM 3652 O O . MET C 1 28 ? 39.546 22.991 9.599 1.00 14.78 28 MET C O 1
ATOM 3657 N N . LYS C 1 29 ? 41.716 22.784 10.177 1.00 14.61 29 LYS C N 1
ATOM 3658 C CA . LYS C 1 29 ? 42.073 21.959 9.019 1.00 15.06 29 LYS C CA 1
ATOM 3659 C C . LYS C 1 29 ? 41.348 20.615 9.037 1.00 14.49 29 LYS C C 1
ATOM 3660 O O . LYS C 1 29 ? 40.683 20.258 8.068 1.00 14.59 29 LYS C O 1
ATOM 3666 N N . LEU C 1 30 ? 41.469 19.883 10.144 1.00 13.93 30 LEU C N 1
ATOM 3667 C CA . LEU C 1 30 ? 40.800 18.588 10.287 1.00 13.68 30 LEU C CA 1
ATOM 3668 C C . LEU C 1 30 ? 39.290 18.736 10.184 1.00 12.86 30 LEU C C 1
ATOM 3669 O O . LEU C 1 30 ? 38.622 17.961 9.506 1.00 12.73 30 LEU C O 1
ATOM 3674 N N . HIS C 1 31 ? 38.770 19.760 10.844 1.00 12.41 31 HIS C N 1
ATOM 3675 C CA . HIS C 1 31 ? 37.336 19.949 10.953 1.00 12.37 31 HIS C CA 1
ATOM 3676 C C . HIS C 1 31 ? 36.696 20.205 9.595 1.00 12.66 31 HIS C C 1
ATOM 3677 O O . HIS C 1 31 ? 35.671 19.602 9.257 1.00 13.14 31 HIS C O 1
ATOM 3684 N N . HIS C 1 32 ? 37.321 21.084 8.815 1.00 13.02 32 HIS C N 1
ATOM 3685 C CA . HIS C 1 32 ? 36.847 21.407 7.475 1.00 13.49 32 HIS C CA 1
ATOM 3686 C C . HIS C 1 32 ? 37.181 20.302 6.459 1.00 13.61 32 HIS C C 1
ATOM 3687 O O . HIS C 1 32 ? 36.302 19.824 5.738 1.00 13.76 32 HIS C O 1
ATOM 3694 N N . GLN C 1 33 ? 38.447 19.891 6.418 1.00 14.13 33 GLN C N 1
ATOM 3695 C CA . GLN C 1 33 ? 38.930 18.982 5.372 1.00 14.47 33 GLN C CA 1
ATOM 3696 C C . GLN C 1 33 ? 38.545 17.523 5.564 1.00 14.65 33 GLN C C 1
ATOM 3697 O O . GLN C 1 33 ? 38.378 16.793 4.588 1.00 14.96 33 GLN C O 1
ATOM 3703 N N . LYS C 1 34 ? 38.423 17.088 6.814 1.00 14.78 34 LYS C N 1
ATOM 3704 C CA . LYS C 1 34 ? 38.019 15.712 7.082 1.00 15.02 34 LYS C CA 1
ATOM 3705 C C . LYS C 1 34 ? 36.528 15.629 7.399 1.00 14.74 34 LYS C C 1
ATOM 3706 O O . LYS C 1 34 ? 35.772 15.012 6.653 1.00 14.69 34 LYS C O 1
ATOM 3712 N N . HIS C 1 35 ? 36.101 16.281 8.479 1.00 14.29 35 HIS C N 1
ATOM 3713 C CA . HIS C 1 35 ? 34.728 16.116 8.963 1.00 14.00 35 HIS C CA 1
ATOM 3714 C C . HIS C 1 35 ? 33.670 16.695 8.023 1.00 13.77 35 HIS C C 1
ATOM 3715 O O . HIS C 1 35 ? 32.767 15.975 7.597 1.00 13.41 35 HIS C O 1
ATOM 3722 N N . HIS C 1 36 ? 33.778 17.976 7.677 1.00 13.67 36 HIS C N 1
ATOM 3723 C CA . HIS C 1 36 ? 32.766 18.574 6.807 1.00 13.56 36 HIS C CA 1
ATOM 3724 C C . HIS C 1 36 ? 32.725 17.856 5.454 1.00 14.01 36 HIS C C 1
ATOM 3725 O O . HIS C 1 36 ? 31.646 17.541 4.946 1.00 14.06 36 HIS C O 1
ATOM 3732 N N . ASN C 1 37 ? 33.896 17.570 4.887 1.00 14.33 37 ASN C N 1
ATOM 3733 C CA . ASN C 1 37 ? 33.963 16.848 3.619 1.00 14.98 37 ASN C CA 1
ATOM 3734 C C . ASN C 1 37 ? 33.244 15.503 3.680 1.00 14.69 37 ASN C C 1
ATOM 3735 O O . ASN C 1 37 ? 32.578 15.107 2.724 1.00 14.48 37 ASN C O 1
ATOM 3740 N N . THR C 1 38 ? 33.370 14.812 4.810 1.00 14.60 38 THR C N 1
ATOM 3741 C CA . THR C 1 38 ? 32.713 13.518 4.991 1.00 14.64 38 THR C CA 1
ATOM 3742 C C . THR C 1 38 ? 31.184 13.637 4.914 1.00 14.14 38 THR C C 1
ATOM 3743 O O . THR C 1 38 ? 30.530 12.797 4.293 1.00 13.79 38 THR C O 1
ATOM 3747 N N . TYR C 1 39 ? 30.625 14.692 5.508 1.00 13.60 39 TYR C N 1
ATOM 3748 C CA . TYR C 1 39 ? 29.173 14.896 5.468 1.00 13.90 39 TYR C CA 1
ATOM 3749 C C . TYR C 1 39 ? 28.684 15.209 4.056 1.00 14.08 39 TYR C C 1
ATOM 3750 O O . TYR C 1 39 ? 27.636 14.722 3.639 1.00 14.19 39 TYR C O 1
ATOM 3759 N N . VAL C 1 40 ? 29.452 16.012 3.320 1.00 14.34 40 VAL C N 1
ATOM 3760 C CA . VAL C 1 40 ? 29.134 16.306 1.920 1.00 14.63 40 VAL C CA 1
ATOM 3761 C C . VAL C 1 40 ? 29.078 15.012 1.101 1.00 14.62 40 VAL C C 1
ATOM 3762 O O . VAL C 1 40 ? 28.102 14.758 0.386 1.00 14.66 40 VAL C O 1
ATOM 3766 N N . LYS C 1 41 ? 30.120 14.193 1.229 1.00 14.69 41 LYS C N 1
ATOM 3767 C CA . LYS C 1 41 ? 30.198 12.912 0.528 1.00 14.96 41 LYS C CA 1
ATOM 3768 C C . LYS C 1 41 ? 29.068 11.974 0.940 1.00 14.65 41 LYS C C 1
ATOM 3769 O O . LYS C 1 41 ? 28.486 11.290 0.097 1.00 14.51 41 LYS C O 1
ATOM 3775 N N . GLY C 1 42 ? 28.759 11.954 2.234 1.00 14.27 42 GLY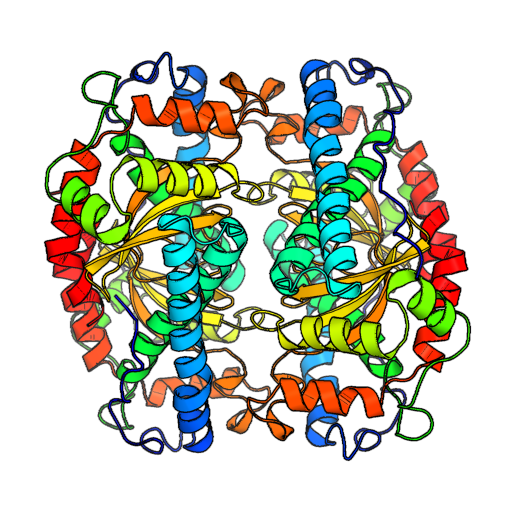 C N 1
ATOM 3776 C CA . GLY C 1 42 ? 27.688 11.109 2.758 1.00 13.69 42 GLY C CA 1
ATOM 3777 C C . GLY C 1 42 ? 26.306 11.495 2.257 1.00 13.51 42 GLY C C 1
ATOM 3778 O O . GLY C 1 42 ? 25.479 10.627 1.981 1.00 13.37 42 GLY C O 1
ATOM 3779 N N . ALA C 1 43 ? 26.056 12.798 2.144 1.00 13.32 43 ALA C N 1
ATOM 3780 C CA . ALA C 1 43 ? 24.767 13.295 1.662 1.00 13.74 43 ALA C CA 1
ATOM 3781 C C . ALA C 1 43 ? 24.588 12.929 0.194 1.00 14.05 43 ALA C C 1
ATOM 3782 O O . ALA C 1 43 ? 23.522 12.471 -0.215 1.00 14.21 43 ALA C O 1
ATOM 3784 N N . ASN C 1 44 ? 25.649 13.117 -0.587 1.00 14.26 44 ASN C N 1
ATOM 3785 C CA . ASN C 1 44 ? 25.645 12.745 -1.999 1.00 14.48 44 ASN C CA 1
ATOM 3786 C C . ASN C 1 44 ? 25.488 11.240 -2.213 1.00 14.64 44 ASN C C 1
ATOM 3787 O O . ASN C 1 44 ? 24.754 10.809 -3.107 1.00 14.91 44 ASN C O 1
ATOM 3792 N N . ALA C 1 45 ? 26.164 10.445 -1.384 1.00 14.80 45 ALA C N 1
ATOM 3793 C CA . ALA C 1 45 ? 26.077 8.983 -1.463 1.00 14.70 45 ALA C CA 1
ATOM 3794 C C . ALA C 1 45 ? 24.659 8.467 -1.211 1.00 14.86 45 ALA C C 1
ATOM 3795 O O . ALA C 1 45 ? 24.211 7.528 -1.873 1.00 14.88 45 ALA C O 1
ATOM 3797 N N . ALA C 1 46 ? 23.963 9.076 -0.252 1.00 14.68 46 ALA C N 1
ATOM 3798 C CA . ALA C 1 46 ? 22.574 8.714 0.033 1.00 14.77 46 ALA C CA 1
ATOM 3799 C C . ALA C 1 46 ? 21.674 9.019 -1.164 1.00 15.06 46 ALA C C 1
ATOM 3800 O O . ALA C 1 46 ? 20.855 8.189 -1.559 1.00 15.13 46 ALA C O 1
ATOM 3802 N N . LEU C 1 47 ? 21.845 10.201 -1.754 1.00 15.34 47 LEU C N 1
ATOM 3803 C CA . LEU C 1 47 ? 21.038 10.587 -2.912 1.00 15.84 47 LEU C CA 1
ATOM 3804 C C . LEU C 1 47 ? 21.313 9.717 -4.140 1.00 16.04 47 LEU C C 1
ATOM 3805 O O . LEU C 1 47 ? 20.402 9.453 -4.928 1.00 15.79 47 LEU C O 1
ATOM 3810 N N . GLU C 1 48 ? 22.559 9.266 -4.291 1.00 16.46 48 GLU C N 1
ATOM 3811 C CA . GLU C 1 48 ? 22.920 8.318 -5.348 1.00 17.43 48 GLU C CA 1
ATOM 3812 C C . GLU C 1 48 ? 22.152 7.003 -5.200 1.00 17.14 48 GLU C C 1
ATOM 3813 O O . GLU C 1 48 ? 21.701 6.430 -6.193 1.00 17.34 48 GLU C O 1
ATOM 3819 N N . LYS C 1 49 ? 22.001 6.532 -3.964 1.00 16.94 49 LYS C N 1
ATOM 3820 C CA . LYS C 1 49 ? 21.232 5.315 -3.696 1.00 16.87 49 LYS C CA 1
ATOM 3821 C C . LYS C 1 49 ? 19.753 5.503 -4.024 1.00 16.82 49 LYS C C 1
ATOM 3822 O O . LYS C 1 49 ? 19.125 4.620 -4.608 1.00 16.71 49 LYS C O 1
ATOM 3828 N N . ILE C 1 50 ? 19.207 6.659 -3.658 1.00 16.77 50 ILE C N 1
ATOM 3829 C CA . ILE C 1 50 ? 17.820 6.983 -3.979 1.00 17.11 50 ILE C CA 1
ATOM 3830 C C . ILE C 1 50 ? 17.620 6.992 -5.497 1.00 17.42 50 ILE C C 1
ATOM 3831 O O . ILE C 1 50 ? 16.630 6.458 -5.996 1.00 17.12 50 ILE C O 1
ATOM 3836 N N . GLU C 1 51 ? 18.579 7.572 -6.218 1.00 17.97 51 GLU C N 1
ATOM 3837 C CA . GLU C 1 51 ? 18.542 7.604 -7.681 1.00 18.84 51 GLU C CA 1
ATOM 3838 C C . GLU C 1 51 ? 18.505 6.201 -8.290 1.00 18.97 51 GLU C C 1
ATOM 3839 O O . GLU C 1 51 ? 17.669 5.921 -9.153 1.00 18.82 51 GLU C O 1
ATOM 3845 N N . LYS C 1 52 ? 19.398 5.327 -7.830 1.00 19.08 52 LYS C N 1
ATOM 3846 C CA . LYS C 1 52 ? 19.455 3.947 -8.326 1.00 19.61 52 LYS C CA 1
ATOM 3847 C C . LYS C 1 52 ? 18.174 3.171 -8.016 1.00 19.73 52 LYS C C 1
ATOM 3848 O O . LYS C 1 52 ? 17.748 2.323 -8.803 1.00 19.70 52 LYS C O 1
ATOM 3854 N N . HIS C 1 53 ? 17.564 3.479 -6.873 1.00 19.77 53 HIS C N 1
ATOM 3855 C CA . HIS C 1 53 ? 16.278 2.909 -6.480 1.00 20.17 53 HIS C CA 1
ATOM 3856 C C . HIS C 1 53 ? 15.173 3.350 -7.443 1.00 20.53 53 HIS C C 1
ATOM 3857 O O . HIS C 1 53 ? 14.403 2.520 -7.933 1.00 20.42 53 HIS C O 1
ATOM 3864 N N . LEU C 1 54 ? 15.112 4.652 -7.717 1.00 20.90 54 LEU C N 1
ATOM 3865 C CA . LEU C 1 54 ? 14.105 5.219 -8.618 1.00 21.68 54 LEU C CA 1
ATOM 3866 C C . LEU C 1 54 ? 14.260 4.711 -10.052 1.00 22.21 54 LEU C C 1
ATOM 3867 O O . LEU C 1 54 ? 13.273 4.585 -10.781 1.00 22.54 54 LEU C O 1
ATOM 3872 N N . LYS C 1 55 ? 15.497 4.411 -10.442 1.00 22.74 55 LYS C N 1
ATOM 3873 C CA . LYS C 1 55 ? 15.790 3.883 -11.777 1.00 23.39 55 LYS C CA 1
ATOM 3874 C C . LYS C 1 55 ? 15.707 2.352 -11.836 1.00 23.44 55 LYS C C 1
ATOM 3875 O O . LYS C 1 55 ? 16.035 1.742 -12.860 1.00 23.78 55 LYS C O 1
ATOM 3881 N N . GLY C 1 56 ? 15.264 1.743 -10.735 1.00 23.48 56 GLY C N 1
ATOM 3882 C CA . GLY C 1 56 ? 15.026 0.299 -10.663 1.00 23.40 56 GLY C CA 1
ATOM 3883 C C . GLY C 1 56 ? 16.260 -0.586 -10.696 1.00 23.40 56 GLY C C 1
ATOM 3884 O O . GLY C 1 56 ? 16.159 -1.783 -10.976 1.00 23.63 56 GLY C O 1
ATOM 3885 N N . GLU C 1 57 ? 17.420 -0.005 -10.402 1.00 23.30 57 GLU C N 1
ATOM 3886 C CA . GLU C 1 57 ? 18.686 -0.740 -10.419 1.00 23.34 57 GLU C CA 1
ATOM 3887 C C . GLU C 1 57 ? 18.922 -1.488 -9.109 1.00 23.07 57 GLU C C 1
ATOM 3888 O O . GLU C 1 57 ? 19.522 -2.567 -9.098 1.00 23.19 57 GLU C O 1
ATOM 3894 N N . ILE C 1 58 ? 18.453 -0.901 -8.010 1.00 22.63 58 ILE C N 1
ATOM 3895 C CA . ILE C 1 58 ? 18.523 -1.519 -6.682 1.00 22.27 58 ILE C CA 1
ATOM 3896 C C . ILE C 1 58 ? 17.194 -1.335 -5.943 1.00 21.94 58 ILE C C 1
ATOM 3897 O O . ILE C 1 58 ? 16.371 -0.507 -6.335 1.00 21.63 58 ILE C O 1
ATOM 3902 N N . GLN C 1 59 ? 16.983 -2.122 -4.891 1.00 21.71 59 GLN C N 1
ATOM 3903 C CA . GLN C 1 59 ? 15.859 -1.910 -3.982 1.00 21.52 59 GLN C CA 1
ATOM 3904 C C . GLN C 1 59 ? 16.405 -1.562 -2.603 1.00 20.88 59 GLN C C 1
ATOM 3905 O O . GLN C 1 59 ? 16.953 -2.423 -1.909 1.00 21.34 59 GLN C O 1
ATOM 3911 N N . ILE C 1 60 ? 16.265 -0.295 -2.221 1.00 19.84 60 ILE C N 1
ATOM 3912 C CA . ILE C 1 60 ? 16.864 0.211 -0.985 1.00 18.75 60 ILE C CA 1
ATOM 3913 C C . ILE C 1 60 ? 15.953 0.071 0.223 1.00 17.73 60 ILE C C 1
ATOM 3914 O O . ILE C 1 60 ? 14.734 -0.038 0.088 1.00 17.42 60 ILE C O 1
ATOM 3919 N N . ASP C 1 61 ? 16.572 0.069 1.401 1.00 16.56 61 ASP C N 1
ATOM 3920 C CA . ASP C 1 61 ? 15.869 0.311 2.647 1.00 15.67 61 ASP C CA 1
ATOM 3921 C C . ASP C 1 61 ? 15.687 1.823 2.728 1.00 14.59 61 ASP C C 1
ATOM 3922 O O . ASP C 1 61 ? 16.628 2.561 3.032 1.00 13.81 61 ASP C O 1
ATOM 3927 N N . VAL C 1 62 ? 14.472 2.271 2.430 1.00 13.81 62 VAL C N 1
ATOM 3928 C CA . VAL C 1 62 ? 14.149 3.691 2.357 1.00 13.40 62 VAL C CA 1
ATOM 3929 C C . VAL C 1 62 ? 14.435 4.398 3.691 1.00 12.64 62 VAL C C 1
ATOM 3930 O O . VAL C 1 62 ? 15.025 5.478 3.709 1.00 12.56 62 VAL C O 1
ATOM 3934 N N . ARG C 1 63 ? 14.045 3.770 4.798 1.00 11.66 63 ARG C N 1
ATOM 3935 C CA . ARG C 1 63 ? 14.311 4.319 6.126 1.00 11.06 63 ARG C CA 1
ATOM 3936 C C . ARG C 1 63 ? 15.809 4.523 6.362 1.00 10.59 63 ARG C C 1
ATOM 3937 O O . ARG C 1 63 ? 16.228 5.589 6.817 1.00 10.89 63 ARG C O 1
ATOM 3945 N N . ALA C 1 64 ? 16.599 3.494 6.061 1.00 10.61 64 ALA C N 1
ATOM 3946 C CA . ALA C 1 64 ? 18.036 3.524 6.303 1.00 10.40 64 ALA C CA 1
ATOM 3947 C C . ALA C 1 64 ? 18.710 4.619 5.489 1.00 10.49 64 ALA C C 1
ATOM 3948 O O . ALA C 1 64 ? 19.512 5.392 6.015 1.00 10.43 64 ALA C O 1
ATOM 3950 N N . VAL C 1 65 ? 18.374 4.689 4.205 1.00 10.61 65 VAL C N 1
ATOM 3951 C CA . VAL C 1 65 ? 19.026 5.644 3.321 1.00 11.09 65 VAL C CA 1
ATOM 3952 C C . VAL C 1 65 ? 18.617 7.066 3.689 1.00 10.48 65 VAL C C 1
ATOM 3953 O O . VAL C 1 65 ? 19.437 7.980 3.627 1.00 11.38 65 VAL C O 1
ATOM 3957 N N . MET C 1 66 ? 17.360 7.249 4.093 1.00 10.58 66 MET C N 1
ATOM 3958 C CA . MET C 1 66 ? 16.911 8.568 4.524 1.00 10.43 66 MET C CA 1
ATOM 3959 C C . MET C 1 66 ? 17.540 8.999 5.855 1.00 10.04 66 MET C C 1
ATOM 3960 O O . MET C 1 66 ? 17.818 10.184 6.046 1.00 10.22 66 MET C O 1
ATOM 3965 N N . ARG C 1 67 ? 17.791 8.043 6.750 1.00 9.81 67 ARG C N 1
ATOM 3966 C CA . ARG C 1 67 ? 18.552 8.331 7.973 1.00 9.71 67 ARG C CA 1
ATOM 3967 C C . ARG C 1 67 ? 19.964 8.815 7.630 1.00 10.00 67 ARG C C 1
ATOM 3968 O O . ARG C 1 67 ? 20.470 9.766 8.236 1.00 9.67 67 ARG C O 1
ATOM 3976 N N . ASP C 1 68 ? 20.589 8.154 6.655 1.00 10.30 68 ASP C N 1
ATOM 3977 C CA . ASP C 1 68 ? 21.905 8.559 6.154 1.00 10.70 68 ASP C CA 1
ATOM 3978 C C . ASP C 1 68 ? 21.852 9.961 5.554 1.00 10.46 68 ASP C C 1
ATOM 3979 O O . ASP C 1 68 ? 22.715 10.798 5.826 1.00 10.57 68 ASP C O 1
ATOM 3984 N N . PHE C 1 69 ? 20.846 10.213 4.722 1.00 10.44 69 PHE C N 1
ATOM 3985 C CA . PHE C 1 69 ? 20.681 11.538 4.146 1.00 10.79 69 PHE C CA 1
ATOM 3986 C C . PHE C 1 69 ? 20.483 12.593 5.232 1.00 10.62 69 PHE C C 1
ATOM 3987 O O . PHE C 1 69 ? 21.114 13.651 5.214 1.00 10.65 69 PHE C O 1
ATOM 3995 N N . SER C 1 70 ? 19.592 12.304 6.174 1.00 10.01 70 SER C N 1
ATOM 3996 C CA . SER C 1 70 ? 19.290 13.233 7.252 1.00 10.16 70 SER C CA 1
ATOM 3997 C C . SER C 1 70 ? 20.550 13.663 7.994 1.00 10.00 70 SER C C 1
ATOM 3998 O O . SER C 1 70 ? 20.824 14.853 8.124 1.00 10.24 70 SER C O 1
ATOM 4001 N N . PHE C 1 71 ? 21.311 12.690 8.481 1.00 10.05 71 PHE C N 1
ATOM 4002 C CA . PHE C 1 71 ? 22.494 12.989 9.278 1.00 10.15 71 PHE C CA 1
ATOM 4003 C C . PHE C 1 71 ? 23.531 13.783 8.486 1.00 10.36 71 PHE C C 1
ATOM 4004 O O . PHE C 1 71 ? 24.070 14.775 8.976 1.00 10.55 71 PHE C O 1
ATOM 4012 N N . ASN C 1 72 ? 23.811 13.325 7.270 1.00 10.42 72 ASN C N 1
ATOM 4013 C CA . ASN C 1 72 ? 24.854 13.948 6.467 1.00 10.92 72 ASN C CA 1
ATOM 4014 C C . ASN C 1 72 ? 24.463 15.301 5.884 1.00 11.05 72 ASN C C 1
ATOM 4015 O O . ASN C 1 72 ? 25.271 16.226 5.892 1.00 11.07 72 ASN C O 1
ATOM 4020 N N . TYR C 1 73 ? 23.230 15.426 5.400 1.00 11.11 73 TYR C N 1
ATOM 4021 C CA . TYR C 1 73 ? 22.725 16.732 4.979 1.00 11.12 73 TYR C CA 1
ATOM 4022 C C . TYR C 1 73 ? 22.778 17.722 6.144 1.00 11.25 73 TYR C C 1
ATOM 4023 O O . TYR C 1 73 ? 23.227 18.863 5.988 1.00 11.51 73 TYR C O 1
ATOM 4032 N N . ALA C 1 74 ? 22.305 17.288 7.310 1.00 11.02 74 ALA C N 1
ATOM 4033 C CA . ALA C 1 74 ? 22.320 18.146 8.486 1.00 10.63 74 ALA C CA 1
ATOM 4034 C C . ALA C 1 74 ? 23.748 18.552 8.842 1.00 10.60 74 ALA C C 1
ATOM 4035 O O . ALA C 1 74 ? 24.016 19.726 9.115 1.00 10.73 74 ALA C O 1
ATOM 4037 N N . GLY C 1 75 ? 24.663 17.585 8.831 1.00 10.29 75 GLY C N 1
ATOM 4038 C CA . GLY C 1 75 ? 26.076 17.884 9.068 1.00 10.79 75 GLY C CA 1
ATOM 4039 C C . GLY C 1 75 ? 26.582 18.943 8.106 1.00 11.06 75 GLY C C 1
ATOM 4040 O O . GLY C 1 75 ? 27.252 19.899 8.502 1.00 11.31 75 GLY C O 1
ATOM 4041 N N . HIS C 1 76 ? 26.231 18.774 6.838 1.00 11.49 76 HIS C N 1
ATOM 4042 C CA . HIS C 1 76 ? 26.644 19.706 5.803 1.00 11.84 76 HIS C CA 1
ATOM 4043 C C . HIS C 1 76 ? 26.118 21.118 6.054 1.00 11.96 76 HIS C C 1
ATOM 4044 O O . HIS C 1 76 ? 26.899 22.070 6.098 1.00 12.32 76 HIS C O 1
ATOM 4051 N N . ILE C 1 77 ? 24.809 21.265 6.237 1.00 11.85 77 ILE C N 1
ATOM 4052 C CA . ILE C 1 77 ? 24.241 22.603 6.392 1.00 11.97 77 ILE C CA 1
ATOM 4053 C C . ILE C 1 77 ? 24.672 23.285 7.700 1.00 12.06 77 ILE C C 1
ATOM 4054 O O . ILE C 1 77 ? 24.921 24.492 7.722 1.00 12.28 77 ILE C O 1
ATOM 4059 N N . MET C 1 78 ? 24.784 22.509 8.777 1.00 11.42 78 MET C N 1
ATOM 4060 C CA . MET C 1 78 ? 25.205 23.073 10.061 1.00 11.19 78 MET C CA 1
ATOM 4061 C C . MET C 1 78 ? 26.636 23.620 10.010 1.00 11.23 78 MET C C 1
ATOM 4062 O O . MET C 1 78 ? 26.896 24.712 10.517 1.00 11.45 78 MET C O 1
ATOM 4067 N N . HIS C 1 79 ? 27.549 22.874 9.389 1.00 11.30 79 HIS C N 1
ATOM 4068 C CA . HIS C 1 79 ? 28.921 23.359 9.214 1.00 11.68 79 HIS C CA 1
ATOM 4069 C C . HIS C 1 79 ? 29.002 24.536 8.242 1.00 12.26 79 HIS C C 1
ATOM 4070 O O . HIS C 1 79 ? 29.791 25.459 8.451 1.00 12.52 79 HIS C O 1
ATOM 4077 N N . THR C 1 80 ? 28.171 24.509 7.203 1.00 12.41 80 THR C N 1
ATOM 4078 C CA . THR C 1 80 ? 28.090 25.611 6.242 1.00 12.94 80 THR C CA 1
ATOM 4079 C C . THR C 1 80 ? 27.728 26.927 6.935 1.00 13.04 80 THR C C 1
ATOM 4080 O O . THR C 1 80 ? 28.233 27.990 6.563 1.00 13.45 80 THR C O 1
ATOM 4084 N N . ILE C 1 81 ? 26.863 26.857 7.943 1.00 12.89 81 ILE C N 1
ATOM 4085 C CA . ILE C 1 81 ? 26.512 28.036 8.729 1.00 12.89 81 ILE C CA 1
ATOM 4086 C C . ILE C 1 81 ? 27.620 28.368 9.740 1.00 12.73 81 ILE C C 1
ATOM 4087 O O . ILE C 1 81 ? 27.954 29.539 9.954 1.00 13.19 81 ILE C O 1
ATOM 4092 N N . PHE C 1 82 ? 28.199 27.327 10.334 1.00 12.19 82 PHE C N 1
ATOM 4093 C CA . PHE C 1 82 ? 29.218 27.456 11.379 1.00 11.96 82 PHE C CA 1
ATOM 4094 C C . PHE C 1 82 ? 30.426 28.300 10.959 1.00 12.22 82 PHE C C 1
ATOM 4095 O O . PHE C 1 82 ? 30.850 29.178 11.710 1.00 12.36 82 PHE C O 1
ATOM 4103 N N . TRP C 1 83 ? 30.974 28.041 9.774 1.00 12.18 83 TRP C N 1
ATOM 4104 C CA . TRP C 1 83 ? 32.203 28.741 9.356 1.00 12.38 83 TRP C CA 1
ATOM 4105 C C . TRP C 1 83 ? 32.055 30.273 9.249 1.00 12.77 83 TRP C C 1
ATOM 4106 O O . TRP C 1 83 ? 32.802 30.994 9.906 1.00 12.75 83 TRP C O 1
ATOM 4117 N N . PRO C 1 84 ? 31.102 30.773 8.429 1.00 12.89 84 PRO C N 1
ATOM 4118 C CA . PRO C 1 84 ? 30.926 32.229 8.339 1.00 13.19 84 PRO C CA 1
ATOM 4119 C C . PRO C 1 84 ? 30.327 32.859 9.599 1.00 13.54 84 PRO C C 1
ATOM 4120 O 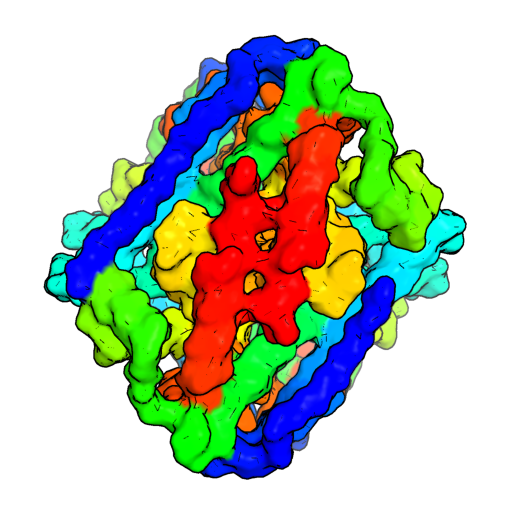O . PRO C 1 84 ? 30.373 34.080 9.755 1.00 13.94 84 PRO C O 1
ATOM 4124 N N . ASN C 1 85 ? 29.766 32.034 10.487 1.00 13.44 85 ASN C N 1
ATOM 4125 C CA . ASN C 1 85 ? 29.368 32.483 11.821 1.00 13.51 85 ASN C CA 1
ATOM 4126 C C . ASN C 1 85 ? 30.567 32.942 12.653 1.00 13.35 85 ASN C C 1
ATOM 4127 O O . ASN C 1 85 ? 30.396 33.560 13.697 1.00 13.18 85 ASN C O 1
ATOM 4132 N N . MET C 1 86 ? 31.773 32.600 12.202 1.00 13.75 86 MET C N 1
ATOM 4133 C CA . MET C 1 86 ? 33.000 33.024 12.875 1.00 14.33 86 MET C CA 1
ATOM 4134 C C . MET C 1 86 ? 33.823 33.945 11.979 1.00 14.85 86 MET C C 1
ATOM 4135 O O . MET C 1 86 ? 33.642 33.965 10.764 1.00 14.49 86 MET C O 1
ATOM 4140 N N . ALA C 1 87 ? 34.710 34.719 12.596 1.00 15.49 87 ALA C N 1
ATOM 4141 C CA . ALA C 1 87 ? 35.592 35.634 11.873 1.00 16.22 87 ALA C CA 1
ATOM 4142 C C . ALA C 1 87 ? 36.838 35.873 12.717 1.00 16.81 87 ALA C C 1
ATOM 4143 O O . ALA C 1 87 ? 36.774 35.774 13.946 1.00 16.40 87 ALA C O 1
ATOM 4145 N N . PRO C 1 88 ? 37.982 36.177 12.067 1.00 17.44 88 PRO C N 1
ATOM 4146 C CA . PRO C 1 88 ? 39.203 36.490 12.816 1.00 18.10 88 PRO C CA 1
ATOM 4147 C C . PRO C 1 88 ? 38.957 37.569 13.874 1.00 18.88 88 PRO C C 1
ATOM 4148 O O . PRO C 1 88 ? 38.225 38.525 13.604 1.00 18.78 88 PRO C O 1
ATOM 4152 N N . PRO C 1 89 ? 39.545 37.411 15.077 1.00 19.63 89 PRO C N 1
ATOM 4153 C CA . PRO C 1 89 ? 39.365 38.393 16.149 1.00 20.30 89 PRO C CA 1
ATOM 4154 C C . PRO C 1 89 ? 39.575 39.820 15.640 1.00 20.93 89 PRO C C 1
ATOM 4155 O O . PRO C 1 89 ? 40.573 40.104 14.974 1.00 21.39 89 PRO C O 1
ATOM 4159 N N . GLY C 1 90 ? 38.620 40.694 15.944 1.00 21.43 90 GLY C N 1
ATOM 4160 C CA . GLY C 1 90 ? 38.558 42.030 15.355 1.00 21.98 90 GLY C CA 1
ATOM 4161 C C . GLY C 1 90 ? 37.222 42.158 14.656 1.00 22.23 90 GLY C C 1
ATOM 4162 O O . GLY C 1 90 ? 36.289 42.764 15.192 1.00 22.73 90 GLY C O 1
ATOM 4163 N N . LYS C 1 91 ? 37.127 41.572 13.462 1.00 22.41 91 LYS C N 1
ATOM 4164 C CA . LYS C 1 91 ? 35.838 41.385 12.797 1.00 22.43 91 LYS C CA 1
ATOM 4165 C C . LYS C 1 91 ? 34.992 40.428 13.637 1.00 22.14 91 LYS C C 1
ATOM 4166 O O . LYS C 1 91 ? 33.785 40.623 13.797 1.00 22.59 91 LYS C O 1
ATOM 4172 N N . GLY C 1 92 ? 35.646 39.398 14.170 1.00 21.77 92 GLY C N 1
ATOM 4173 C CA . GLY C 1 92 ? 35.008 38.452 15.078 1.00 21.10 92 GLY C CA 1
ATOM 4174 C C . GLY C 1 92 ? 35.148 38.868 16.529 1.00 20.87 92 GLY C C 1
ATOM 4175 O O . GLY C 1 92 ? 36.118 39.536 16.905 1.00 20.97 92 GLY C O 1
ATOM 4176 N N . GLY C 1 93 ? 34.174 38.469 17.344 1.00 20.25 93 GLY C N 1
ATOM 4177 C CA . GLY C 1 93 ? 34.173 38.777 18.773 1.00 19.98 93 GLY C CA 1
ATOM 4178 C C . GLY C 1 93 ? 33.337 39.983 19.149 1.00 19.91 93 GLY C C 1
ATOM 4179 O O . GLY C 1 93 ? 32.595 40.524 18.325 1.00 19.67 93 GLY C O 1
ATOM 4180 N N . GLY C 1 94 ? 33.459 40.400 20.406 1.00 19.83 94 GLY C N 1
ATOM 4181 C CA . GLY C 1 94 ? 32.705 41.535 20.920 1.00 19.91 94 GLY C CA 1
ATOM 4182 C C . GLY C 1 94 ? 31.219 41.256 21.026 1.00 19.96 94 GLY C C 1
ATOM 4183 O O . GLY C 1 94 ? 30.796 40.105 21.166 1.00 19.83 94 GLY C O 1
ATOM 4184 N N . THR C 1 95 ? 30.429 42.320 20.946 1.00 19.94 95 THR C N 1
ATOM 4185 C CA . THR C 1 95 ? 28.987 42.244 21.145 1.00 20.26 95 THR C CA 1
ATOM 4186 C C . THR C 1 95 ? 28.259 42.727 19.892 1.00 20.29 95 THR C C 1
ATOM 4187 O O . THR C 1 95 ? 28.783 43.572 19.162 1.00 20.54 95 THR C O 1
ATOM 4191 N N . PRO C 1 96 ? 27.051 42.192 19.631 1.00 20.39 96 PRO C N 1
ATOM 4192 C CA . PRO C 1 96 ? 26.322 42.591 18.433 1.00 20.53 96 PRO C CA 1
ATOM 4193 C C . PRO C 1 96 ? 25.686 43.969 18.554 1.00 20.81 96 PRO C C 1
ATOM 4194 O O . PRO C 1 96 ? 25.465 44.465 19.661 1.00 20.53 96 PRO C O 1
ATOM 4198 N N . GLY C 1 97 ? 25.409 44.570 17.403 1.00 21.14 97 GLY C N 1
ATOM 4199 C CA . GLY C 1 97 ? 24.580 45.763 17.322 1.00 21.54 97 GLY C CA 1
ATOM 4200 C C . GLY C 1 97 ? 23.381 45.453 16.446 1.00 21.79 97 GLY C C 1
ATOM 4201 O O . GLY C 1 97 ? 23.040 44.282 16.240 1.00 21.89 97 GLY C O 1
ATOM 4202 N N . GLY C 1 98 ? 22.736 46.500 15.939 1.00 21.94 98 GLY C N 1
ATOM 4203 C CA . GLY C 1 98 ? 21.660 46.354 14.960 1.00 21.95 98 GLY C CA 1
ATOM 4204 C C . GLY C 1 98 ? 20.467 45.542 15.426 1.00 21.97 98 GLY C C 1
ATOM 4205 O O . GLY C 1 98 ? 20.108 45.565 16.605 1.00 21.94 98 GLY C O 1
ATOM 4206 N N . ARG C 1 99 ? 19.862 44.818 14.489 1.00 21.91 99 ARG C N 1
ATOM 4207 C CA . ARG C 1 99 ? 18.641 44.056 14.746 1.00 22.12 99 ARG C CA 1
ATOM 4208 C C . ARG C 1 99 ? 18.855 42.888 15.710 1.00 21.63 99 ARG C C 1
ATOM 4209 O O . ARG C 1 99 ? 17.960 42.557 16.494 1.00 21.63 99 ARG C O 1
ATOM 4217 N N . VAL C 1 100 ? 20.034 42.269 15.644 1.00 21.22 100 VAL C N 1
ATOM 4218 C CA . VAL C 1 100 ? 20.392 41.177 16.555 1.00 20.80 100 VAL C CA 1
ATOM 4219 C C . VAL C 1 100 ? 20.340 41.659 18.002 1.00 20.62 100 VAL C C 1
ATOM 4220 O O . VAL C 1 100 ? 19.695 41.033 18.844 1.00 20.03 100 VAL C O 1
ATOM 4224 N N . ALA C 1 101 ? 20.996 42.785 18.275 1.00 20.51 101 ALA C N 1
ATOM 4225 C CA . ALA C 1 101 ? 20.994 43.371 19.614 1.00 20.68 101 ALA C CA 1
ATOM 4226 C C . ALA C 1 101 ? 19.585 43.738 20.079 1.00 20.81 101 ALA C C 1
ATOM 4227 O O . ALA C 1 101 ? 19.253 43.565 21.253 1.00 20.89 101 ALA C O 1
ATOM 4229 N N . ASP C 1 102 ? 18.761 44.228 19.149 1.00 21.10 102 ASP C N 1
ATOM 4230 C CA . ASP C 1 102 ? 17.376 44.606 19.444 1.00 21.58 102 ASP C CA 1
ATOM 4231 C C . ASP C 1 102 ? 16.531 43.429 19.922 1.00 21.40 102 ASP C C 1
ATOM 4232 O O . ASP C 1 102 ? 15.854 43.522 20.950 1.00 21.46 102 ASP C O 1
ATOM 4237 N N . LEU C 1 103 ? 16.557 42.336 19.161 1.00 21.43 103 LEU C N 1
ATOM 4238 C CA . LEU C 1 103 ? 15.780 41.148 19.510 1.00 21.52 103 LEU C CA 1
ATOM 4239 C C . LEU C 1 103 ? 16.321 40.475 20.764 1.00 21.53 103 LEU C C 1
ATOM 4240 O O . LEU C 1 103 ? 15.552 39.960 21.571 1.00 21.38 103 LEU C O 1
ATOM 4245 N N . ILE C 1 104 ? 17.642 40.495 20.926 1.00 21.52 104 ILE C N 1
ATOM 4246 C CA . ILE C 1 104 ? 18.279 39.955 22.129 1.00 21.74 104 ILE C CA 1
ATOM 4247 C C . ILE C 1 104 ? 17.812 40.691 23.392 1.00 22.49 104 ILE C C 1
ATOM 4248 O O . ILE C 1 104 ? 17.548 40.065 24.419 1.00 22.53 104 ILE C O 1
ATOM 4253 N N . GLU C 1 105 ? 17.682 42.014 23.298 1.00 23.38 105 GLU C N 1
ATOM 4254 C CA . GLU C 1 105 ? 17.155 42.816 24.400 1.00 24.24 105 GLU C CA 1
ATOM 4255 C C . GLU C 1 105 ? 15.694 42.461 24.697 1.00 24.43 105 GLU C C 1
ATOM 4256 O O . GLU C 1 105 ? 15.320 42.267 25.857 1.00 24.72 105 GLU C O 1
ATOM 4262 N N . LYS C 1 106 ? 14.884 42.357 23.645 1.00 24.64 106 LYS C N 1
ATOM 4263 C CA . LYS C 1 106 ? 13.456 42.053 23.777 1.00 24.84 106 LYS C CA 1
ATOM 4264 C C . LYS C 1 106 ? 13.166 40.614 24.222 1.00 24.60 106 LYS C C 1
ATOM 4265 O O . LYS C 1 106 ? 12.317 40.389 25.087 1.00 24.84 106 LYS C O 1
ATOM 4271 N N . GLN C 1 107 ? 13.863 39.647 23.629 1.00 24.24 107 GLN C N 1
ATOM 4272 C CA . GLN C 1 107 ? 13.634 38.235 23.944 1.00 23.66 107 GLN C CA 1
ATOM 4273 C C . GLN C 1 107 ? 14.316 37.779 25.236 1.00 23.27 107 GLN C C 1
ATOM 4274 O O . GLN C 1 107 ? 13.731 37.019 26.010 1.00 23.42 107 GLN C O 1
ATOM 4280 N N . PHE C 1 108 ? 15.540 38.249 25.472 1.00 22.56 108 PHE C N 1
ATOM 4281 C CA . PHE C 1 108 ? 16.377 37.684 26.536 1.00 22.03 108 PHE C CA 1
ATOM 4282 C C . PHE C 1 108 ? 16.750 38.652 27.653 1.00 22.20 108 PHE C C 1
ATOM 4283 O O . PHE C 1 108 ? 17.410 38.264 28.618 1.00 22.32 108 PHE C O 1
ATOM 4291 N N . GLY C 1 109 ? 16.327 39.907 27.522 1.00 22.21 109 GLY C N 1
ATOM 4292 C CA . GLY C 1 109 ? 16.632 40.928 28.519 1.00 22.36 109 GLY C CA 1
ATOM 4293 C C . GLY C 1 109 ? 18.064 41.431 28.463 1.00 22.21 109 GLY C C 1
ATOM 4294 O O . GLY C 1 109 ? 18.600 41.896 29.470 1.00 22.73 109 GLY C O 1
ATOM 4295 N N . GLY C 1 110 ? 18.688 41.331 27.291 1.00 22.09 110 GLY C N 1
ATOM 4296 C CA . GLY C 1 110 ? 20.032 41.874 27.080 1.00 21.75 110 GLY C CA 1
ATOM 4297 C C . GLY C 1 110 ? 21.081 40.842 26.706 1.00 21.60 110 GLY C C 1
ATOM 4298 O O . GLY C 1 110 ? 20.847 39.632 26.824 1.00 21.45 110 GLY C O 1
ATOM 4299 N N . PHE C 1 111 ? 22.245 41.323 26.270 1.00 21.30 111 PHE C N 1
ATOM 4300 C CA . PHE C 1 111 ? 23.298 40.448 25.749 1.00 21.44 111 PHE C CA 1
ATOM 4301 C C . PHE C 1 111 ? 23.920 39.506 26.773 1.00 21.57 111 PHE C C 1
ATOM 4302 O O . PHE C 1 111 ? 24.139 38.333 26.474 1.00 21.52 111 PHE C O 1
ATOM 4310 N N . GLU C 1 112 ? 24.230 40.013 27.962 1.00 21.62 112 GLU C N 1
ATOM 4311 C CA . GLU C 1 112 ? 24.870 39.170 28.970 1.00 21.68 112 GLU C CA 1
ATOM 4312 C C . GLU C 1 112 ? 23.947 38.031 29.417 1.00 21.27 112 GLU C C 1
ATOM 4313 O O . GLU C 1 112 ? 24.405 36.905 29.611 1.00 21.39 112 GLU C O 1
ATOM 4319 N N . LYS C 1 113 ? 22.653 38.319 29.546 1.00 20.61 113 LYS C N 1
ATOM 4320 C CA . LYS C 1 113 ? 21.655 37.282 29.834 1.00 20.12 113 LYS C CA 1
ATOM 4321 C C . LYS C 1 113 ? 21.496 36.283 28.681 1.00 19.27 113 LYS C C 1
ATOM 4322 O O . LYS C 1 113 ? 21.375 35.075 28.914 1.00 19.19 113 LYS C O 1
ATOM 4328 N N . PHE C 1 114 ? 21.492 36.785 27.446 1.00 18.14 114 PHE C N 1
ATOM 4329 C CA . PHE C 1 114 ? 21.502 35.917 26.269 1.00 16.85 114 PHE C CA 1
ATOM 4330 C C . PHE C 1 114 ? 22.753 35.038 26.238 1.00 16.51 114 PHE C C 1
ATOM 4331 O O . PHE C 1 114 ? 22.660 33.826 26.014 1.00 15.85 114 PHE C O 1
ATOM 4339 N N . LYS C 1 115 ? 23.917 35.653 26.446 1.00 16.07 115 LYS C N 1
ATOM 4340 C CA . LYS C 1 115 ? 25.193 34.940 26.401 1.00 15.91 115 LYS C CA 1
ATOM 4341 C C . LYS C 1 115 ? 25.237 33.819 27.441 1.00 15.94 115 LYS C C 1
ATOM 4342 O O . LYS C 1 115 ? 25.699 32.719 27.144 1.00 16.09 115 LYS C O 1
ATOM 4348 N N . ALA C 1 116 ? 24.752 34.106 28.647 1.00 16.10 116 ALA C N 1
ATOM 4349 C CA . ALA C 1 116 ? 24.701 33.108 29.719 1.00 16.07 116 ALA C CA 1
ATOM 4350 C C . ALA C 1 116 ? 23.828 31.915 29.324 1.00 16.04 116 ALA C C 1
ATOM 4351 O O . ALA C 1 116 ? 24.207 30.759 29.537 1.00 16.21 116 ALA C O 1
ATOM 4353 N N . LEU C 1 117 ? 22.675 32.197 28.725 1.00 15.51 117 LEU C N 1
ATOM 4354 C CA . LEU C 1 117 ? 21.752 31.141 28.310 1.00 14.96 117 LEU C CA 1
ATOM 4355 C C . LEU C 1 117 ? 22.300 30.323 27.139 1.00 14.42 117 LEU C C 1
ATOM 4356 O O . LEU C 1 117 ? 22.226 29.094 27.153 1.00 14.45 117 LEU C O 1
ATOM 4361 N N . PHE C 1 118 ? 22.856 31.000 26.138 1.00 13.53 118 PHE C N 1
ATOM 4362 C CA . PHE C 1 118 ? 23.407 30.317 24.972 1.00 12.60 118 PHE C CA 1
ATOM 4363 C C . PHE C 1 118 ? 24.620 29.471 25.371 1.00 12.32 118 PHE C C 1
ATOM 4364 O O . PHE C 1 118 ? 24.773 28.330 24.909 1.00 11.92 118 PHE C O 1
ATOM 4372 N N . SER C 1 119 ? 25.470 30.022 26.237 1.00 12.22 119 SER C N 1
ATOM 4373 C CA . SER C 1 119 ? 26.621 29.282 26.747 1.00 12.46 119 SER C CA 1
ATOM 4374 C C . SER C 1 119 ? 26.183 28.025 27.487 1.00 12.36 119 SER C C 1
ATOM 4375 O O . SER C 1 119 ? 26.762 26.962 27.288 1.00 12.24 119 SER C O 1
ATOM 4378 N N . ALA C 1 120 ? 25.163 28.152 28.332 1.00 12.42 120 ALA C N 1
ATOM 4379 C CA . ALA C 1 120 ? 24.648 27.006 29.079 1.00 12.40 120 ALA C CA 1
ATOM 4380 C C . ALA C 1 120 ? 24.094 25.950 28.122 1.00 12.42 120 ALA C C 1
ATOM 4381 O O . ALA C 1 120 ? 24.352 24.759 28.290 1.00 12.59 120 ALA C O 1
ATOM 4383 N N . ALA C 1 121 ? 23.353 26.388 27.109 1.00 12.18 121 ALA C N 1
ATOM 4384 C CA . ALA C 1 121 ? 22.839 25.475 26.091 1.00 12.09 121 ALA C CA 1
ATOM 4385 C C . ALA C 1 121 ? 23.960 24.706 25.392 1.00 12.03 121 ALA C C 1
ATOM 4386 O O . ALA C 1 121 ? 23.872 23.490 25.226 1.00 12.12 121 ALA C O 1
ATOM 4388 N N . ALA C 1 122 ? 25.018 25.412 24.997 1.00 11.67 122 ALA C N 1
ATOM 4389 C CA . ALA C 1 122 ? 26.144 24.783 24.309 1.00 11.55 122 ALA C CA 1
ATOM 4390 C C . ALA C 1 122 ? 26.907 23.818 25.217 1.00 11.39 122 ALA C C 1
ATOM 4391 O O . ALA C 1 122 ? 27.211 22.689 24.824 1.00 11.58 122 ALA C O 1
ATOM 4393 N N . LYS C 1 123 ? 27.209 24.262 26.432 1.00 11.46 123 LYS C N 1
ATOM 4394 C CA . LYS C 1 123 ? 27.999 23.456 27.357 1.00 11.70 123 LYS C CA 1
ATOM 4395 C C . LYS C 1 123 ? 27.300 22.171 27.784 1.00 11.87 123 LYS C C 1
ATOM 4396 O O . LYS C 1 123 ? 27.968 21.164 28.027 1.00 12.17 123 LYS C O 1
ATOM 4402 N N . THR C 1 124 ? 25.969 22.206 27.852 1.00 11.27 124 THR C N 1
ATOM 4403 C CA . THR C 1 124 ? 25.201 21.080 28.393 1.00 11.34 124 THR C CA 1
ATOM 4404 C C . THR C 1 124 ? 24.585 20.165 27.326 1.00 11.06 124 THR C C 1
ATOM 4405 O O . THR C 1 124 ? 23.698 19.362 27.627 1.00 10.99 124 THR C O 1
ATOM 4409 N N . VAL C 1 125 ? 25.049 20.264 26.082 1.00 10.75 125 VAL C N 1
ATOM 4410 C CA . VAL C 1 125 ? 24.637 19.294 25.074 1.00 10.79 125 VAL C CA 1
ATOM 4411 C C . VAL C 1 125 ? 25.080 17.915 25.554 1.00 10.86 125 VAL C C 1
ATOM 4412 O O . VAL C 1 125 ? 26.231 17.719 25.943 1.00 11.44 125 VAL C O 1
ATOM 4416 N N . GLU C 1 126 ? 24.145 16.972 25.568 1.00 10.72 126 GLU C N 1
ATOM 4417 C CA . GLU C 1 126 ? 24.466 15.623 26.006 1.00 10.53 126 GLU C CA 1
ATOM 4418 C C . GLU C 1 126 ? 24.975 14.819 24.816 1.00 10.59 126 GLU C C 1
ATOM 4419 O O . GLU C 1 126 ? 24.258 14.646 23.833 1.00 11.24 126 GLU C O 1
ATOM 4425 N N . GLY C 1 127 ? 26.205 14.324 24.918 1.00 10.72 127 GLY C N 1
ATOM 4426 C CA . GLY C 1 127 ? 26.897 13.759 23.768 1.00 11.13 127 GLY C CA 1
ATOM 4427 C C . GLY C 1 127 ? 27.408 14.888 22.892 1.00 11.03 127 GLY C C 1
ATOM 4428 O O . GLY C 1 127 ? 27.739 15.973 23.380 1.00 12.49 127 GLY C O 1
ATOM 4429 N N . VAL C 1 128 ? 27.448 14.640 21.592 1.00 10.25 128 VAL C N 1
ATOM 4430 C CA . VAL C 1 128 ? 27.902 15.637 20.636 1.00 10.12 128 VAL C CA 1
ATOM 4431 C C . VAL C 1 128 ? 26.694 16.346 20.023 1.00 10.02 128 VAL C C 1
ATOM 4432 O O . VAL C 1 128 ? 25.596 15.788 19.954 1.00 9.62 128 VAL C O 1
ATOM 4436 N N . GLY C 1 129 ? 26.891 17.587 19.593 1.00 9.63 129 GLY C N 1
ATOM 4437 C CA . GLY C 1 129 ? 25.816 18.352 18.990 1.00 9.72 129 GLY C CA 1
ATOM 4438 C C . GLY C 1 129 ? 26.177 19.811 18.859 1.00 9.36 129 GLY C C 1
ATOM 4439 O O . GLY C 1 129 ? 27.356 20.152 18.682 1.00 9.77 129 GLY C O 1
ATOM 4440 N N . TRP C 1 130 ? 25.154 20.656 18.976 1.00 9.14 130 TRP C N 1
ATOM 4441 C CA . TRP C 1 130 ? 25.235 22.079 18.633 1.00 9.42 130 TRP C CA 1
ATOM 4442 C C . TRP C 1 130 ? 24.413 22.908 19.595 1.00 9.63 130 TRP C C 1
ATOM 4443 O O . TRP C 1 130 ? 23.345 22.480 20.025 1.00 9.73 130 TRP C O 1
ATOM 4454 N N . GLY C 1 131 ? 24.905 24.102 19.917 1.00 9.79 131 GLY C N 1
ATOM 4455 C CA . GLY C 1 131 ? 24.062 25.162 20.466 1.00 9.91 131 GLY C CA 1
ATOM 4456 C C . GLY C 1 131 ? 23.563 26.009 19.303 1.00 10.29 131 GLY C C 1
ATOM 4457 O O . GLY C 1 131 ? 24.336 26.332 18.392 1.00 10.64 131 GLY C O 1
ATOM 4458 N N . VAL C 1 132 ? 22.276 26.351 19.314 1.00 10.36 132 VAL C N 1
ATOM 4459 C CA . VAL C 1 132 ? 21.645 27.005 18.165 1.00 10.97 132 VAL C CA 1
ATOM 4460 C C . VAL C 1 132 ? 20.808 28.207 18.581 1.00 10.91 132 VAL C C 1
ATOM 4461 O O . VAL C 1 132 ? 19.943 28.103 19.443 1.00 11.08 132 VAL C O 1
ATOM 4465 N N . LEU C 1 133 ? 21.083 29.350 17.959 1.00 11.30 133 LEU C N 1
ATOM 4466 C CA . LEU C 1 133 ? 20.190 30.493 18.015 1.00 11.68 133 LEU C CA 1
ATOM 4467 C C . LEU C 1 133 ? 19.429 30.522 16.696 1.00 11.79 133 LEU C C 1
ATOM 4468 O O . LEU C 1 133 ? 20.035 30.579 15.622 1.00 11.76 133 LEU C O 1
ATOM 4473 N N . ALA C 1 134 ? 18.104 30.471 16.787 1.00 12.11 134 ALA C N 1
ATOM 4474 C CA . ALA C 1 134 ? 17.261 30.373 15.608 1.00 12.54 134 ALA C CA 1
ATOM 4475 C C . ALA C 1 134 ? 16.196 31.454 15.570 1.00 12.95 134 ALA C C 1
ATOM 4476 O O . ALA C 1 134 ? 15.800 31.995 16.602 1.00 13.26 134 ALA C O 1
ATOM 4478 N N . PHE C 1 135 ? 15.742 31.757 14.359 1.00 13.55 135 PHE C N 1
ATOM 4479 C CA . PHE C 1 135 ? 14.622 32.657 14.145 1.00 13.96 135 PHE C CA 1
ATOM 4480 C C . PHE C 1 135 ? 13.363 31.821 13.912 1.00 13.90 135 PHE C C 1
ATOM 4481 O O . PHE C 1 135 ? 13.348 30.939 13.051 1.00 14.10 135 PHE C O 1
ATOM 4489 N N . ASP C 1 136 ? 12.321 32.098 14.692 1.00 14.17 136 ASP C N 1
ATOM 4490 C CA . ASP C 1 136 ? 11.056 31.359 14.613 1.00 14.45 136 ASP C CA 1
ATOM 4491 C C . ASP C 1 136 ? 10.098 32.033 13.630 1.00 14.76 136 ASP C C 1
ATOM 4492 O O . ASP C 1 136 ? 9.635 33.137 13.901 1.00 14.89 136 ASP C O 1
ATOM 4497 N N . PRO C 1 137 ? 9.784 31.368 12.495 1.00 15.02 137 PRO C N 1
ATOM 4498 C CA . PRO C 1 137 ? 8.877 31.976 11.506 1.00 15.45 137 PRO C CA 1
ATOM 4499 C C . PRO C 1 137 ? 7.455 32.218 12.012 1.00 15.93 137 PRO C C 1
ATOM 4500 O O . PRO C 1 137 ? 6.756 33.082 11.477 1.00 16.26 137 PRO C O 1
ATOM 4504 N N . LEU C 1 138 ? 7.027 31.464 13.022 1.00 16.27 138 LEU C N 1
ATOM 4505 C CA . LEU C 1 138 ? 5.656 31.561 13.522 1.00 16.78 138 LEU C CA 1
ATOM 4506 C C . LEU C 1 138 ? 5.424 32.802 14.382 1.00 17.10 138 LEU C C 1
ATOM 4507 O O . LEU C 1 138 ? 4.309 33.319 14.441 1.00 17.64 138 LEU C O 1
ATOM 4512 N N . THR C 1 139 ? 6.481 33.275 15.039 1.00 17.35 139 THR C N 1
ATOM 4513 C CA . THR C 1 139 ? 6.375 34.397 15.974 1.00 17.59 139 THR C CA 1
ATOM 4514 C C . THR C 1 139 ? 7.287 35.564 15.615 1.00 17.83 139 THR C C 1
ATOM 4515 O O . THR C 1 139 ? 7.175 36.645 16.201 1.00 17.74 139 THR C O 1
ATOM 4519 N N . GLU C 1 140 ? 8.192 35.334 14.665 1.00 17.99 140 GLU C N 1
ATOM 4520 C CA . GLU C 1 140 ? 9.226 36.303 14.285 1.00 18.52 140 GLU C CA 1
ATOM 4521 C C . GLU C 1 140 ? 10.084 36.724 15.487 1.00 18.46 140 GLU C C 1
ATOM 4522 O O . GLU C 1 140 ? 10.461 37.892 15.637 1.00 18.81 140 GLU C O 1
ATOM 4528 N N . GLU C 1 141 ? 10.388 35.739 16.332 1.00 18.08 141 GLU C N 1
ATOM 4529 C CA . GLU C 1 141 ? 11.187 35.926 17.540 1.00 17.77 141 GLU C CA 1
ATOM 4530 C C . GLU C 1 141 ? 12.356 34.947 17.543 1.00 17.03 141 GLU C C 1
ATOM 4531 O O . GLU C 1 141 ? 12.321 33.926 16.851 1.00 16.95 141 GLU C O 1
ATOM 4537 N N . LEU C 1 142 ? 13.383 35.264 18.326 1.00 15.93 142 LEU C N 1
ATOM 4538 C CA . LEU C 1 142 ? 14.523 34.371 18.512 1.00 15.14 142 LEU C CA 1
ATOM 4539 C C . LEU C 1 142 ? 14.191 33.240 19.479 1.00 14.59 142 LEU C C 1
ATOM 4540 O O . LEU C 1 142 ? 13.410 33.416 20.420 1.00 15.06 142 LEU C O 1
ATOM 4545 N N . ARG C 1 143 ? 14.791 32.079 19.223 1.00 13.90 143 ARG C N 1
ATOM 4546 C CA . ARG C 1 143 ? 14.687 30.910 20.095 1.00 13.53 143 ARG C CA 1
ATOM 4547 C C . ARG C 1 143 ? 16.060 30.261 20.209 1.00 13.13 143 ARG C C 1
ATOM 4548 O O . ARG C 1 143 ? 16.808 30.203 19.234 1.00 13.41 143 ARG C O 1
ATOM 4556 N N . ILE C 1 144 ? 16.394 29.782 21.403 1.00 12.20 144 ILE C N 1
ATOM 4557 C CA . ILE C 1 144 ? 17.609 29.000 21.605 1.00 11.94 144 ILE C CA 1
ATOM 4558 C C . ILE C 1 144 ? 17.232 27.532 21.824 1.00 11.25 144 ILE C C 1
ATOM 4559 O O . ILE C 1 144 ? 16.271 27.224 22.529 1.00 11.67 144 ILE C O 1
ATOM 4564 N N . LEU C 1 145 ? 17.977 26.635 21.190 1.00 11.43 145 LEU C N 1
ATOM 4565 C CA . LEU C 1 145 ? 17.800 25.205 21.423 1.00 11.11 145 LEU C CA 1
ATOM 4566 C C . LEU C 1 145 ? 19.118 24.467 21.247 1.00 10.88 145 LEU C C 1
ATOM 4567 O O . LEU C 1 145 ? 20.121 25.041 20.806 1.00 10.88 145 LEU C O 1
ATOM 4572 N N . GLN C 1 146 ? 19.106 23.190 21.614 1.00 10.47 146 GLN C N 1
ATOM 4573 C CA . GLN C 1 146 ? 20.207 22.280 21.345 1.00 9.88 146 GLN C CA 1
ATOM 4574 C C . GLN C 1 146 ? 19.858 21.344 20.201 1.00 9.60 146 GLN C C 1
ATOM 4575 O O . GLN C 1 146 ? 18.687 21.019 19.974 1.00 9.81 146 GLN C O 1
ATOM 4581 N N . VAL C 1 147 ? 20.888 20.894 19.497 1.00 9.46 147 VAL C N 1
ATOM 4582 C CA . VAL C 1 147 ? 20.754 19.810 18.536 1.00 9.60 147 VAL C CA 1
ATOM 4583 C C . VAL C 1 147 ? 21.761 18.729 18.911 1.00 10.00 147 VAL C C 1
ATOM 4584 O O . VAL C 1 147 ? 22.914 19.036 19.189 1.00 10.34 147 VAL C O 1
ATOM 4588 N N . GLU C 1 148 ? 21.315 17.476 18.969 1.00 9.78 148 GLU C N 1
ATOM 4589 C CA . GLU C 1 148 ? 22.224 16.350 19.199 1.00 9.62 148 GLU C CA 1
ATOM 4590 C C . GLU C 1 148 ? 22.591 15.716 17.866 1.00 9.55 148 GLU C C 1
ATOM 4591 O O . GLU C 1 148 ? 21.802 15.760 16.920 1.00 9.31 148 GLU C O 1
ATOM 4597 N N . LYS C 1 149 ? 23.790 15.134 17.787 1.00 9.53 149 LYS C N 1
ATOM 4598 C CA . LYS C 1 149 ? 24.385 14.782 16.494 1.00 10.05 149 LYS C CA 1
ATOM 4599 C C . LYS C 1 149 ? 24.243 16.013 15.587 1.00 10.01 149 LYS C C 1
ATOM 4600 O O . LYS C 1 149 ? 24.648 17.106 15.988 1.00 9.99 149 LYS C O 1
ATOM 4606 N N . HIS C 1 150 ? 23.649 15.849 14.406 1.00 9.90 150 HIS C N 1
ATOM 4607 C CA . HIS C 1 150 ? 23.305 16.984 13.540 1.00 10.08 150 HIS C CA 1
ATOM 4608 C C . HIS C 1 150 ? 21.821 17.128 13.313 1.00 10.03 150 HIS C C 1
ATOM 4609 O O . HIS C 1 150 ? 21.358 18.146 12.793 1.00 10.21 150 HIS C O 1
ATOM 4616 N N . ASN C 1 151 ? 21.080 16.102 13.719 1.00 9.54 151 ASN C N 1
ATOM 4617 C CA . ASN C 1 151 ? 19.735 15.875 13.218 1.00 9.41 151 ASN C CA 1
ATOM 4618 C C . ASN C 1 151 ? 18.821 15.284 14.279 1.00 9.21 151 ASN C C 1
ATOM 4619 O O . ASN C 1 151 ? 17.923 14.511 13.961 1.00 9.83 151 ASN C O 1
ATOM 4624 N N . VAL C 1 152 ? 19.068 15.642 15.536 1.00 9.01 152 VAL C N 1
ATOM 4625 C CA . VAL C 1 152 ? 18.229 15.190 16.644 1.00 9.10 152 VAL C CA 1
ATOM 4626 C C . VAL C 1 152 ? 17.917 16.425 17.477 1.00 8.99 152 VAL C C 1
ATOM 4627 O O . VAL C 1 152 ? 18.823 17.165 17.858 1.00 9.32 152 VAL C O 1
ATOM 4631 N N . LEU C 1 153 ? 16.628 16.634 17.742 1.00 9.09 153 LEU C N 1
ATOM 4632 C CA . LEU C 1 153 ? 16.081 17.824 18.428 1.00 9.44 153 LEU C CA 1
ATOM 4633 C C . LEU C 1 153 ? 15.900 19.030 17.515 1.00 9.65 153 LEU C C 1
ATOM 4634 O O . LEU C 1 153 ? 15.248 19.999 17.895 1.00 9.66 153 LEU C O 1
ATOM 4639 N N . MET C 1 154 ? 16.471 18.985 16.315 1.00 9.99 154 MET C N 1
ATOM 4640 C CA . MET C 1 154 ? 16.168 20.039 15.362 1.00 10.22 154 MET C CA 1
ATOM 4641 C C . MET C 1 154 ? 14.713 19.908 14.916 1.00 10.66 154 MET C C 1
ATOM 4642 O O . MET C 1 154 ? 14.172 18.798 14.826 1.00 10.58 154 MET C O 1
ATOM 4647 N N . THR C 1 155 ? 14.076 21.050 14.674 1.00 10.84 155 THR C N 1
ATOM 4648 C CA . THR C 1 155 ? 12.680 21.088 14.268 1.00 11.38 155 THR C CA 1
ATOM 4649 C C . THR C 1 155 ? 12.558 21.755 12.908 1.00 11.27 155 THR C C 1
ATOM 4650 O O . THR C 1 155 ? 13.472 22.453 12.459 1.00 11.13 155 THR C O 1
ATOM 4654 N N . ALA C 1 156 ? 11.415 21.548 12.265 1.00 11.11 156 ALA C N 1
ATOM 4655 C CA . ALA C 1 156 ? 11.031 22.323 11.100 1.00 11.22 156 ALA C CA 1
ATOM 4656 C C . ALA C 1 156 ? 10.842 23.788 11.490 1.00 11.42 156 ALA C C 1
ATOM 4657 O O . ALA C 1 156 ? 10.659 24.116 12.667 1.00 11.09 156 ALA C O 1
ATOM 4659 N N . GLY C 1 157 ? 10.898 24.663 10.488 1.00 11.85 157 GLY C N 1
ATOM 4660 C CA . GLY C 1 157 ? 10.583 26.077 10.667 1.00 12.28 157 GLY C CA 1
ATOM 4661 C C . GLY C 1 157 ? 11.730 26.930 11.164 1.00 12.42 157 GLY C C 1
ATOM 4662 O O . GLY C 1 157 ? 12.177 27.848 10.473 1.00 12.83 157 GLY C O 1
ATOM 4663 N N . LEU C 1 158 ? 12.208 26.631 12.368 1.00 12.23 158 LEU C N 1
ATOM 4664 C CA . LEU C 1 158 ? 13.286 27.398 12.988 1.00 12.33 158 LEU C CA 1
ATOM 4665 C C . LEU C 1 158 ? 14.471 27.531 12.055 1.00 12.25 158 LEU C C 1
ATOM 4666 O O . LEU C 1 158 ? 14.947 26.542 11.506 1.00 12.46 158 LEU C O 1
ATOM 4671 N N . VAL C 1 159 ? 14.932 28.765 11.875 1.00 12.52 159 VAL C N 1
ATOM 4672 C CA . VAL C 1 159 ? 16.053 29.060 10.987 1.00 12.59 159 VAL C CA 1
ATOM 4673 C C . VAL C 1 159 ? 17.289 29.389 11.825 1.00 12.65 159 VAL C C 1
ATOM 4674 O O . VAL C 1 159 ? 17.317 30.435 12.472 1.00 13.13 159 VAL C O 1
ATOM 4678 N N . PRO C 1 160 ? 18.306 28.499 11.835 1.00 12.83 160 PRO C N 1
ATOM 4679 C CA . PRO C 1 160 ? 19.511 28.824 12.603 1.00 12.81 160 PRO C CA 1
ATOM 4680 C C . PRO C 1 160 ? 20.232 30.035 12.025 1.00 12.85 160 PRO C C 1
ATOM 4681 O O . PRO C 1 160 ? 20.480 30.086 10.814 1.00 13.43 160 PRO C O 1
ATOM 4685 N N . ILE C 1 161 ? 20.535 31.006 12.885 1.00 12.69 161 ILE C N 1
ATOM 4686 C CA . ILE C 1 161 ? 21.309 32.179 12.469 1.00 12.93 161 ILE C CA 1
ATOM 4687 C C . ILE C 1 161 ? 22.679 32.244 13.148 1.00 12.63 161 ILE C C 1
ATOM 4688 O O . ILE C 1 161 ? 23.581 32.930 12.672 1.00 12.80 161 ILE C O 1
ATOM 4693 N N . LEU C 1 162 ? 22.829 31.518 14.254 1.00 12.33 162 LEU C N 1
ATOM 4694 C CA . LEU C 1 162 ? 24.114 31.392 14.936 1.00 12.10 162 LEU C CA 1
ATOM 4695 C C . LEU C 1 162 ? 24.203 30.008 15.560 1.00 11.76 162 LEU C C 1
ATOM 4696 O O . LEU C 1 162 ? 23.313 29.604 16.312 1.00 11.92 162 LEU C O 1
ATOM 4701 N N . VAL C 1 163 ? 25.263 29.281 15.227 1.00 11.57 163 VAL C N 1
ATOM 4702 C CA . VAL C 1 163 ? 25.456 27.931 15.757 1.00 11.53 163 VAL C CA 1
ATOM 4703 C C . VAL C 1 163 ? 26.866 27.761 16.314 1.00 11.40 163 VAL C C 1
ATOM 4704 O O . VAL C 1 163 ? 27.827 28.345 15.801 1.00 11.40 163 VAL C O 1
ATOM 4708 N N . ILE C 1 164 ? 26.979 26.968 17.376 1.00 11.06 164 ILE C N 1
ATOM 4709 C CA . ILE C 1 164 ? 28.279 26.546 17.884 1.00 11.04 164 ILE C CA 1
ATOM 4710 C C . ILE C 1 164 ? 28.357 25.019 17.883 1.00 10.91 164 ILE C C 1
ATOM 4711 O O . ILE C 1 164 ? 27.483 24.332 18.418 1.00 10.52 164 ILE C O 1
ATOM 4716 N N . ASP C 1 165 ? 29.398 24.498 17.252 1.00 10.59 165 ASP C N 1
ATOM 4717 C CA . ASP C 1 165 ? 29.663 23.072 17.215 1.00 11.14 165 ASP C CA 1
ATOM 4718 C C . ASP C 1 165 ? 30.311 22.640 18.520 1.00 11.15 165 ASP C C 1
ATOM 4719 O O . ASP C 1 165 ? 31.386 23.129 18.872 1.00 11.47 165 ASP C O 1
ATOM 4724 N N . VAL C 1 166 ? 29.658 21.723 19.235 1.00 10.55 166 VAL C N 1
ATOM 4725 C CA . VAL C 1 166 ? 30.245 21.149 20.453 1.00 10.79 166 VAL C CA 1
ATOM 4726 C C . VAL C 1 166 ? 30.479 19.642 20.350 1.00 10.64 166 VAL C C 1
ATOM 4727 O O . VAL C 1 166 ? 30.586 18.944 21.364 1.00 10.74 166 VAL C O 1
ATOM 4731 N N . TRP C 1 167 ? 30.567 19.134 19.124 1.00 10.33 167 TRP C N 1
ATOM 4732 C CA . TRP C 1 167 ? 31.155 17.822 18.916 1.00 10.40 167 TRP C CA 1
ATOM 4733 C C . TRP C 1 167 ? 32.573 17.846 19.482 1.00 10.46 167 TRP C C 1
ATOM 4734 O O . TRP C 1 167 ? 33.249 18.876 19.448 1.00 10.74 167 TRP C O 1
ATOM 4745 N N . GLU C 1 168 ? 33.031 16.714 20.003 1.00 10.20 168 GLU C N 1
ATOM 4746 C CA . GLU C 1 168 ? 34.358 16.656 20.612 1.00 10.55 168 GLU C CA 1
ATOM 4747 C C . GLU C 1 168 ? 35.463 17.067 19.631 1.00 11.01 168 GLU C C 1
ATOM 4748 O O . GLU C 1 168 ? 36.407 17.759 20.020 1.00 11.11 168 GLU C O 1
ATOM 4754 N N . HIS C 1 169 ? 35.314 16.708 18.357 1.00 10.87 169 HIS C N 1
ATOM 4755 C CA . HIS C 1 169 ? 36.310 17.081 17.345 1.00 11.45 169 HIS C CA 1
ATOM 4756 C C . HIS C 1 169 ? 36.471 18.594 17.139 1.00 11.73 169 HIS C C 1
ATOM 4757 O O . HIS C 1 169 ? 37.479 19.041 16.584 1.00 12.52 169 HIS C O 1
ATOM 4764 N N . ALA C 1 170 ? 35.494 19.377 17.590 1.00 11.68 170 ALA C N 1
ATOM 4765 C CA . ALA C 1 170 ? 35.559 20.831 17.453 1.00 11.88 170 ALA C CA 1
ATOM 4766 C C . ALA C 1 170 ? 36.546 21.481 18.425 1.00 12.14 170 ALA C C 1
ATOM 4767 O O . ALA C 1 170 ? 36.934 22.637 18.232 1.00 12.58 170 ALA C O 1
ATOM 4769 N N . TYR C 1 171 ? 36.957 20.750 19.462 1.00 12.25 171 TYR C N 1
ATOM 4770 C CA . TYR C 1 171 ? 37.767 21.352 20.521 1.00 12.39 171 TYR C CA 1
ATOM 4771 C C . TYR C 1 171 ? 38.822 20.466 21.169 1.00 12.51 171 TYR C C 1
ATOM 4772 O O . TYR C 1 171 ? 39.734 20.981 21.815 1.00 12.48 171 TYR C O 1
ATOM 4781 N N . TYR C 1 172 ? 38.713 19.149 21.001 1.00 12.39 172 TYR C N 1
ATOM 4782 C CA . TYR C 1 172 ? 39.469 18.227 21.858 1.00 12.61 172 TYR C CA 1
ATOM 4783 C C . TYR C 1 172 ? 40.987 18.377 21.783 1.00 13.07 172 TYR C C 1
ATOM 4784 O O . TYR C 1 172 ? 41.674 18.301 22.805 1.00 12.73 172 TYR C O 1
ATOM 4793 N N . LEU C 1 173 ? 41.513 18.613 20.586 1.00 13.65 173 LEU C N 1
ATOM 4794 C CA . LEU C 1 173 ? 42.964 18.736 20.425 1.00 14.40 173 LEU C CA 1
ATOM 4795 C C . LEU C 1 173 ? 43.551 19.896 21.230 1.00 14.58 173 LEU C C 1
ATOM 4796 O O . LEU C 1 173 ? 44.696 19.825 21.681 1.00 15.25 173 LEU C O 1
ATOM 4801 N N . GLN C 1 174 ? 42.755 20.944 21.426 1.00 14.59 174 GLN C N 1
ATOM 4802 C CA . GLN C 1 174 ? 43.206 22.147 22.113 1.00 14.78 174 GLN C CA 1
ATOM 4803 C C . GLN C 1 174 ? 42.750 22.182 23.570 1.00 14.78 174 GLN C C 1
ATOM 4804 O O . GLN C 1 174 ? 43.564 22.369 24.480 1.00 15.19 174 GLN C O 1
ATOM 4810 N N . TYR C 1 175 ? 41.449 21.997 23.780 1.00 14.55 175 TYR C N 1
ATOM 4811 C CA . TYR C 1 175 ? 40.839 22.156 25.096 1.00 14.22 175 TYR C CA 1
ATOM 4812 C C . TYR C 1 175 ? 40.684 20.845 25.851 1.00 14.13 175 TYR C C 1
ATOM 4813 O O . TYR C 1 175 ? 40.258 20.845 27.007 1.00 13.97 175 TYR C O 1
ATOM 4822 N N . LYS C 1 176 ? 41.042 19.740 25.197 1.00 14.23 176 LYS C N 1
ATOM 4823 C CA . LYS C 1 176 ? 40.869 18.396 25.758 1.00 14.38 176 LYS C CA 1
ATOM 4824 C C . LYS C 1 176 ? 39.402 18.203 26.167 1.00 14.35 176 LYS C C 1
ATOM 4825 O O . LYS C 1 176 ? 38.500 18.536 25.395 1.00 14.15 176 LYS C O 1
ATOM 4831 N N . ASN C 1 177 ? 39.161 17.689 27.369 1.00 14.12 177 ASN C N 1
ATOM 4832 C CA . ASN C 1 177 ? 37.803 17.499 27.874 1.00 14.30 177 ASN C CA 1
ATOM 4833 C C . ASN C 1 177 ? 37.069 18.797 28.220 1.00 14.09 177 ASN C C 1
ATOM 4834 O O . ASN C 1 177 ? 35.861 18.779 28.463 1.00 14.20 177 ASN C O 1
ATOM 4839 N N . ASP C 1 178 ? 37.798 19.913 28.270 1.00 13.84 178 ASP C N 1
ATOM 4840 C CA . ASP C 1 178 ? 37.255 21.166 28.795 1.00 13.56 178 ASP C CA 1
ATOM 4841 C C . ASP C 1 178 ? 36.416 21.923 27.760 1.00 13.31 178 ASP C C 1
ATOM 4842 O O . ASP C 1 178 ? 36.814 22.985 27.253 1.00 13.42 178 ASP C O 1
ATOM 4847 N N . ARG C 1 179 ? 35.240 21.375 27.471 1.00 12.84 179 ARG C N 1
ATOM 4848 C CA . ARG C 1 179 ? 34.299 22.003 26.554 1.00 12.49 179 ARG C CA 1
ATOM 4849 C C . ARG C 1 179 ? 33.896 23.399 27.025 1.00 12.43 179 ARG C C 1
ATOM 4850 O O . ARG C 1 179 ? 33.707 24.298 26.200 1.00 12.53 179 ARG C O 1
ATOM 4858 N N . GLY C 1 180 ? 33.772 23.577 28.339 1.00 12.28 180 GLY C N 1
ATOM 4859 C CA . GLY C 1 180 ? 33.378 24.858 28.920 1.00 12.44 180 GLY C CA 1
ATOM 4860 C C . GLY C 1 180 ? 34.283 26.004 28.509 1.00 12.71 180 GLY C C 1
ATOM 4861 O O . GLY C 1 180 ? 33.808 27.087 28.152 1.00 12.98 180 GLY C O 1
ATOM 4862 N N . SER C 1 181 ? 35.590 25.765 28.561 1.00 12.41 181 SER C N 1
ATOM 4863 C CA . SER C 1 181 ? 36.568 26.778 28.171 1.00 12.71 181 SER C CA 1
ATOM 4864 C C . SER C 1 181 ? 36.525 27.052 26.670 1.00 12.53 181 SER C C 1
ATOM 4865 O O . SER C 1 181 ? 36.713 28.193 26.239 1.00 12.61 181 SER C O 1
ATOM 4868 N N . TYR C 1 182 ? 36.281 26.010 25.879 1.00 12.28 182 TYR C N 1
ATOM 4869 C CA . TYR C 1 182 ? 36.092 26.163 24.441 1.00 12.41 182 TYR C CA 1
ATOM 4870 C C . TYR C 1 182 ? 34.918 27.086 24.147 1.00 12.59 182 TYR C C 1
ATOM 4871 O O . TYR C 1 182 ? 35.046 28.038 23.370 1.00 12.45 182 TYR C O 1
ATOM 4880 N N . VAL C 1 183 ? 33.780 26.813 24.776 1.00 12.64 183 VAL C N 1
ATOM 4881 C CA . VAL C 1 183 ? 32.585 27.628 24.579 1.00 12.83 183 VAL C CA 1
ATOM 4882 C C . VAL C 1 183 ? 32.847 29.086 24.975 1.00 13.39 183 VAL C C 1
ATOM 4883 O O . VAL C 1 183 ? 32.487 30.008 24.234 1.00 13.17 183 VAL C O 1
ATOM 4887 N N . GLU C 1 184 ? 33.492 29.287 26.123 1.00 13.72 184 GLU C N 1
ATOM 4888 C CA . GLU C 1 184 ? 33.822 30.635 26.587 1.00 14.35 184 GLU C CA 1
ATOM 4889 C C . GLU C 1 184 ? 34.707 31.389 25.587 1.00 14.16 184 GLU C C 1
ATOM 4890 O O . GLU C 1 184 ? 34.477 32.571 25.318 1.00 14.48 184 GLU C O 1
ATOM 4896 N N . ASN C 1 185 ? 35.690 30.696 25.017 1.00 13.82 185 ASN C N 1
ATOM 4897 C CA . ASN C 1 185 ? 36.598 31.312 24.050 1.00 14.21 185 ASN C CA 1
ATOM 4898 C C . ASN C 1 185 ? 35.992 31.535 22.666 1.00 13.97 185 ASN C C 1
ATOM 4899 O O . ASN C 1 185 ? 36.377 32.470 21.964 1.00 13.95 185 ASN C O 1
ATOM 4904 N N . TRP C 1 186 ? 35.051 30.678 22.276 1.00 13.75 186 TRP C N 1
ATOM 4905 C CA . TRP C 1 186 ? 34.403 30.774 20.963 1.00 13.29 186 TRP C CA 1
ATOM 4906 C C . TRP C 1 186 ? 33.719 32.133 20.752 1.00 13.42 186 TRP C C 1
ATOM 4907 O O . TRP C 1 186 ? 33.691 32.654 19.629 1.00 13.30 186 TRP C O 1
ATOM 4918 N N . TRP C 1 187 ? 33.200 32.717 21.830 1.00 13.75 187 TRP C N 1
ATOM 4919 C CA . TRP C 1 187 ? 32.589 34.047 21.770 1.00 13.91 187 TRP C CA 1
ATOM 4920 C C . TRP C 1 187 ? 33.508 35.107 21.170 1.00 14.34 187 TRP C C 1
ATOM 4921 O O . TRP C 1 187 ? 33.036 36.080 20.582 1.00 14.51 187 TRP C O 1
ATOM 4932 N N . ASN C 1 188 ? 34.815 34.910 21.321 1.00 14.63 188 ASN C N 1
ATOM 4933 C CA . ASN C 1 188 ? 35.798 35.871 20.825 1.00 15.13 188 ASN C CA 1
ATOM 4934 C C . ASN C 1 188 ? 36.010 35.827 19.313 1.00 15.13 188 ASN C C 1
ATOM 4935 O O . ASN C 1 188 ? 36.736 36.662 18.764 1.00 15.53 188 ASN C O 1
ATOM 4940 N N . VAL C 1 189 ? 35.374 34.866 18.642 1.00 14.71 189 VAL C N 1
ATOM 4941 C CA . VAL C 1 189 ? 35.435 34.779 17.181 1.00 14.54 189 VAL C CA 1
ATOM 4942 C C . VAL C 1 189 ? 34.064 34.851 16.491 1.00 14.25 189 VAL C C 1
ATOM 4943 O O . VAL C 1 189 ? 33.986 34.675 15.277 1.00 14.47 189 VAL C O 1
ATOM 4947 N N . VAL C 1 190 ? 32.996 35.114 17.248 1.00 14.44 190 VAL C N 1
ATOM 4948 C CA . VAL C 1 190 ? 31.654 35.213 16.655 1.00 14.81 190 VAL C CA 1
ATOM 4949 C C . VAL C 1 190 ? 31.580 36.393 15.689 1.00 15.25 190 VAL C C 1
ATOM 4950 O O . VAL C 1 190 ? 31.971 37.512 16.029 1.00 15.34 190 VAL C O 1
ATOM 4954 N N . ASN C 1 191 ? 31.082 36.122 14.487 1.00 15.35 191 ASN C N 1
ATOM 4955 C CA . ASN C 1 191 ? 30.953 37.121 13.435 1.00 15.64 191 ASN C CA 1
ATOM 4956 C C . ASN C 1 191 ? 29.555 37.722 13.464 1.00 15.70 191 ASN C C 1
ATOM 4957 O O . ASN C 1 191 ? 28.652 37.241 12.777 1.00 15.62 191 ASN C O 1
ATOM 4962 N N . TRP C 1 192 ? 29.372 38.773 14.259 1.00 15.66 192 TRP C N 1
ATOM 4963 C CA . TRP C 1 192 ? 28.047 39.372 14.416 1.00 16.16 192 TRP C CA 1
ATOM 4964 C C . TRP C 1 192 ? 27.495 39.981 13.126 1.00 16.55 192 TRP C C 1
ATOM 4965 O O . TRP C 1 192 ? 26.282 40.046 12.944 1.00 16.69 192 TRP C O 1
ATOM 4976 N N . ASP C 1 193 ? 28.390 40.396 12.231 1.00 16.99 193 ASP C N 1
ATOM 4977 C CA . ASP C 1 193 ? 27.994 40.875 10.909 1.00 17.36 193 ASP C CA 1
ATOM 4978 C C . ASP C 1 193 ? 27.240 39.785 10.145 1.00 17.15 193 ASP C C 1
ATOM 4979 O O . ASP C 1 193 ? 26.188 40.046 9.564 1.00 17.05 193 ASP C O 1
ATOM 4984 N N . ASP C 1 194 ? 27.783 38.568 10.165 1.00 16.90 194 ASP C N 1
ATOM 4985 C CA . ASP C 1 194 ? 27.153 37.412 9.523 1.00 16.66 194 ASP C CA 1
ATOM 4986 C C . ASP C 1 194 ? 25.794 37.087 10.147 1.00 16.43 194 ASP C C 1
ATOM 4987 O O . ASP C 1 194 ? 24.815 36.867 9.433 1.00 16.30 194 ASP C O 1
ATOM 4992 N N . VAL C 1 195 ? 25.738 37.069 11.477 1.00 16.24 195 VAL C N 1
ATOM 4993 C CA . VAL C 1 195 ? 24.493 36.788 12.194 1.00 16.20 195 VAL C CA 1
ATOM 4994 C C . VAL C 1 195 ? 23.421 37.834 11.856 1.00 16.39 195 VAL C C 1
ATOM 4995 O O . VAL C 1 195 ? 22.263 37.492 11.601 1.00 16.17 195 VAL C O 1
ATOM 4999 N N . GLU C 1 196 ? 23.830 39.104 11.834 1.00 16.84 196 GLU C N 1
ATOM 5000 C CA . GLU C 1 196 ? 22.958 40.221 11.462 1.00 17.33 196 GLU C CA 1
ATOM 5001 C C . GLU C 1 196 ? 22.355 40.053 10.065 1.00 17.36 196 GLU C C 1
ATOM 5002 O O . GLU C 1 196 ? 21.156 40.262 9.864 1.00 17.44 196 GLU C O 1
ATOM 5008 N N . LYS C 1 197 ? 23.195 39.664 9.111 1.00 17.49 197 LYS C N 1
ATOM 5009 C CA . LYS C 1 197 ? 22.757 39.446 7.737 1.00 17.74 197 LYS C CA 1
ATOM 5010 C C . LYS C 1 197 ? 21.761 38.289 7.637 1.00 17.38 197 LYS C C 1
ATOM 5011 O O . LYS C 1 197 ? 20.795 38.361 6.877 1.00 17.36 197 LYS C O 1
ATOM 5017 N N . ARG C 1 198 ? 21.991 37.235 8.420 1.00 17.16 198 ARG C N 1
ATOM 5018 C CA . ARG C 1 198 ? 21.071 36.095 8.476 1.00 16.81 198 ARG C CA 1
ATOM 5019 C C . ARG C 1 198 ? 19.729 36.482 9.080 1.00 16.98 198 ARG C C 1
ATOM 5020 O O . ARG C 1 198 ? 18.680 36.068 8.583 1.00 16.91 198 ARG C O 1
ATOM 5028 N N . LEU C 1 199 ? 19.764 37.285 10.141 1.00 17.15 199 LEU C N 1
ATOM 5029 C CA . LEU C 1 199 ? 18.538 37.760 10.776 1.00 17.98 199 LEU C CA 1
ATOM 5030 C C . LEU C 1 199 ? 17.720 38.648 9.837 1.00 18.51 199 LEU C C 1
ATOM 5031 O O . LEU C 1 199 ? 16.489 38.554 9.810 1.00 18.70 199 LEU C O 1
ATOM 5036 N N . GLU C 1 200 ? 18.406 39.503 9.078 1.00 19.33 200 GLU C N 1
ATOM 5037 C CA . GLU C 1 200 ? 17.751 40.364 8.093 1.00 20.00 200 GLU C CA 1
ATOM 5038 C C . GLU C 1 200 ? 16.979 39.524 7.082 1.00 20.18 200 GLU C C 1
ATOM 5039 O O . GLU C 1 200 ? 15.806 39.792 6.805 1.00 20.45 200 GLU C O 1
ATOM 5045 N N . GLN C 1 201 ? 17.646 38.504 6.545 1.00 20.46 201 GLN C N 1
ATOM 5046 C CA . GLN C 1 201 ? 17.024 37.583 5.597 1.00 20.81 201 GLN C CA 1
ATOM 5047 C C . GLN C 1 201 ? 15.847 36.836 6.216 1.00 20.84 201 GLN C C 1
ATOM 5048 O O . GLN C 1 201 ? 14.815 36.668 5.571 1.00 20.58 201 GLN C O 1
ATOM 5054 N N . ALA C 1 202 ? 16.009 36.400 7.465 1.00 21.07 202 ALA C N 1
ATOM 5055 C CA . ALA C 1 202 ? 14.950 35.703 8.197 1.00 21.39 202 ALA C CA 1
ATOM 5056 C C . ALA C 1 202 ? 13.734 36.593 8.472 1.00 21.75 202 ALA C C 1
ATOM 5057 O O . ALA C 1 202 ? 12.591 36.159 8.310 1.00 21.66 202 ALA C O 1
ATOM 5059 N N . LEU C 1 203 ? 13.982 37.836 8.877 1.00 22.20 203 LEU C N 1
ATOM 5060 C CA . LEU C 1 203 ? 12.904 38.798 9.112 1.00 22.87 203 LEU C CA 1
ATOM 5061 C C . LEU C 1 203 ? 12.125 39.115 7.837 1.00 23.19 203 LEU C C 1
ATOM 5062 O O . LEU C 1 203 ? 10.931 39.415 7.894 1.00 23.43 203 LEU C O 1
ATOM 5067 N N . ASN C 1 204 ? 12.812 39.035 6.700 1.00 23.44 204 ASN C N 1
ATOM 5068 C CA . ASN C 1 204 ? 12.219 39.316 5.395 1.00 23.82 204 ASN C CA 1
ATOM 5069 C C . ASN C 1 204 ? 11.560 38.104 4.737 1.00 24.11 204 ASN C C 1
ATOM 5070 O O . ASN C 1 204 ? 10.595 38.259 3.984 1.00 24.32 204 ASN C O 1
ATOM 5075 N N . ASN C 1 205 ? 12.081 36.908 5.014 1.00 24.39 205 ASN C N 1
ATOM 5076 C CA . ASN C 1 205 ? 11.725 35.711 4.241 1.00 24.65 205 ASN C CA 1
ATOM 5077 C C . ASN C 1 205 ? 11.054 34.559 4.993 1.00 24.69 205 ASN C C 1
ATOM 5078 O O . ASN C 1 205 ? 10.320 33.783 4.383 1.00 24.40 205 ASN C O 1
ATOM 5083 N N . ALA C 1 206 ? 11.304 34.439 6.297 1.00 24.85 206 ALA C N 1
ATOM 5084 C CA . ALA C 1 206 ? 10.901 33.242 7.053 1.00 25.20 206 ALA C CA 1
ATOM 5085 C C . ALA C 1 206 ? 9.393 33.060 7.265 1.00 25.46 206 ALA C C 1
ATOM 5086 O O . ALA C 1 206 ? 8.864 31.979 7.003 1.00 25.28 206 ALA C O 1
ATOM 5088 N N . LYS C 1 207 ? 8.710 34.097 7.751 1.00 25.99 207 LYS C N 1
ATOM 5089 C CA . LYS C 1 207 ? 7.256 34.022 7.926 1.00 26.57 207 LYS C CA 1
ATOM 5090 C C . LYS C 1 207 ? 6.519 33.970 6.580 1.00 26.78 207 LYS C C 1
ATOM 5091 O O . LYS C 1 207 ? 5.685 33.083 6.386 1.00 27.00 207 LYS C O 1
ATOM 5097 N N . PRO C 1 208 ? 6.820 34.906 5.646 1.00 26.87 208 PRO C N 1
ATOM 5098 C CA . PRO C 1 208 ? 6.257 34.757 4.297 1.00 26.87 208 PRO C CA 1
ATOM 5099 C C . PRO C 1 208 ? 6.543 33.384 3.683 1.00 26.75 208 PRO C C 1
ATOM 5100 O O . PRO C 1 208 ? 5.800 32.938 2.807 1.00 26.83 208 PRO C O 1
ATOM 5104 N N . LEU C 1 209 ? 7.609 32.730 4.145 1.00 26.47 209 LEU C N 1
ATOM 5105 C CA . LEU C 1 209 ? 7.924 31.362 3.733 1.00 26.12 209 LEU C CA 1
ATOM 5106 C C . LEU C 1 209 ? 6.867 30.373 4.225 1.00 25.93 209 LEU C C 1
ATOM 5107 O O . LEU C 1 209 ? 6.460 29.489 3.474 1.00 26.04 209 LEU C O 1
ATOM 5112 N N . TYR C 1 210 ? 6.433 30.530 5.477 1.00 25.71 210 TYR C N 1
ATOM 5113 C CA . TYR C 1 210 ? 5.422 29.655 6.080 1.00 25.26 210 TYR C CA 1
ATOM 5114 C C . TYR C 1 210 ? 4.061 30.343 6.180 1.00 25.39 210 TYR C C 1
ATOM 5115 O O . TYR C 1 210 ? 3.104 29.781 6.724 1.00 25.29 210 TYR C O 1
ATOM 5124 N N . VAL D 1 2 ? 10.356 41.972 26.657 1.00 25.30 2 VAL D N 1
ATOM 5125 C CA . VAL D 1 2 ? 8.982 41.686 26.149 1.00 25.26 2 VAL D CA 1
ATOM 5126 C C . VAL D 1 2 ? 8.687 40.191 26.254 1.00 25.06 2 VAL D C 1
ATOM 5127 O O . VAL D 1 2 ? 9.459 39.361 25.761 1.00 25.29 2 VAL D O 1
ATOM 5131 N N . SER D 1 3 ? 7.573 39.858 26.903 1.00 24.68 3 SER D N 1
ATOM 5132 C CA . SER D 1 3 ? 7.149 38.468 27.052 1.00 24.31 3 SER D CA 1
ATOM 5133 C C . SER D 1 3 ? 6.923 37.829 25.686 1.00 24.06 3 SER D C 1
ATOM 5134 O O . SER D 1 3 ? 6.348 38.453 24.789 1.00 24.22 3 SER D O 1
ATOM 5137 N N . PHE D 1 4 ? 7.381 36.586 25.541 1.00 23.64 4 PHE D N 1
ATOM 5138 C CA . PHE D 1 4 ? 7.297 35.855 24.275 1.00 23.16 4 PHE D CA 1
ATOM 5139 C C . PHE D 1 4 ? 5.882 35.855 23.699 1.00 22.96 4 PHE D C 1
ATOM 5140 O O . PHE D 1 4 ? 4.898 35.881 24.443 1.00 22.99 4 PHE D O 1
ATOM 5148 N N . LYS D 1 5 ? 5.791 35.835 22.372 1.00 22.82 5 LYS D N 1
ATOM 5149 C CA . LYS D 1 5 ? 4.510 35.704 21.690 1.00 22.69 5 LYS D CA 1
ATOM 5150 C C . LYS D 1 5 ? 4.049 34.254 21.794 1.00 22.07 5 LYS D C 1
ATOM 5151 O O . LYS D 1 5 ? 4.779 33.339 21.404 1.00 22.32 5 LYS D O 1
ATOM 5157 N N . ARG D 1 6 ? 2.848 34.056 22.333 1.00 21.41 6 ARG D N 1
ATOM 5158 C CA . ARG D 1 6 ? 2.295 32.717 22.555 1.00 20.67 6 ARG D CA 1
ATOM 5159 C C . ARG D 1 6 ? 1.914 32.021 21.261 1.00 19.86 6 ARG D C 1
ATOM 5160 O O . ARG D 1 6 ? 1.384 32.645 20.338 1.00 20.21 6 ARG D O 1
ATOM 5168 N N . TYR D 1 7 ? 2.179 30.719 21.208 1.00 18.45 7 TYR D N 1
ATOM 5169 C CA . TYR D 1 7 ? 1.661 29.881 20.137 1.00 17.34 7 TYR D CA 1
ATOM 5170 C C . TYR D 1 7 ? 0.177 29.653 20.366 1.00 17.18 7 TYR D C 1
ATOM 5171 O O . TYR D 1 7 ? -0.294 29.643 21.508 1.00 17.10 7 TYR D O 1
ATOM 5180 N N . GLU D 1 8 ? -0.551 29.491 19.266 1.00 17.17 8 GLU D N 1
ATOM 5181 C CA . GLU D 1 8 ? -1.996 29.328 19.300 1.00 17.64 8 GLU D CA 1
ATOM 5182 C C . GLU D 1 8 ? -2.414 28.147 18.449 1.00 17.14 8 GLU D C 1
ATOM 5183 O O . GLU D 1 8 ? -1.817 27.885 17.403 1.00 17.04 8 GLU D O 1
ATOM 5189 N N . LEU D 1 9 ? -3.456 27.452 18.892 1.00 17.11 9 LEU D N 1
ATOM 5190 C CA . LEU D 1 9 ? -4.063 26.395 18.104 1.00 17.11 9 LEU D CA 1
ATOM 5191 C C . LEU D 1 9 ? -4.829 27.004 16.931 1.00 17.24 9 LEU D C 1
ATOM 5192 O O . LEU D 1 9 ? -5.764 27.783 17.142 1.00 17.23 9 LEU D O 1
ATOM 5197 N N . PRO D 1 10 ? -4.439 26.658 15.690 1.00 17.16 10 PRO D N 1
ATOM 5198 C CA . PRO D 1 10 ? -5.193 27.165 14.547 1.00 17.39 10 PRO D CA 1
ATOM 5199 C C . PRO D 1 10 ? -6.491 26.382 14.371 1.00 17.55 10 PRO D C 1
ATOM 5200 O O . PRO D 1 10 ? -6.537 25.195 14.708 1.00 17.59 10 PRO D O 1
ATOM 5204 N N . PRO D 1 11 ? -7.547 27.033 13.848 1.00 17.55 11 PRO D N 1
ATOM 5205 C CA . PRO D 1 11 ? -8.725 26.254 13.483 1.00 17.59 11 PRO D CA 1
ATOM 5206 C C . PRO D 1 11 ? -8.382 25.378 12.285 1.00 17.50 11 PRO D C 1
ATOM 5207 O O . PRO D 1 11 ? -7.421 25.670 11.567 1.00 17.22 11 PRO D O 1
ATOM 5211 N N . LEU D 1 12 ? -9.140 24.305 12.084 1.00 17.21 12 LEU D N 1
ATOM 5212 C CA . LEU D 1 12 ? -9.006 23.516 10.866 1.00 17.52 12 LEU D CA 1
ATOM 5213 C C . LEU D 1 12 ? -9.542 24.321 9.681 1.00 17.70 12 LEU D C 1
ATOM 5214 O O . LEU D 1 12 ? -10.391 25.198 9.868 1.00 18.04 12 LEU D O 1
ATOM 5219 N N . PRO D 1 13 ? -9.038 24.045 8.463 1.00 17.89 13 PRO D N 1
ATOM 5220 C CA . PRO D 1 13 ? -9.565 24.700 7.260 1.00 18.07 13 PRO D CA 1
ATOM 5221 C C . PRO D 1 13 ? -10.924 24.154 6.804 1.00 18.24 13 PRO D C 1
ATOM 5222 O O . PRO D 1 13 ? -11.471 24.628 5.806 1.00 18.48 13 PRO D O 1
ATOM 5226 N N . TYR D 1 14 ? -11.456 23.176 7.534 1.00 18.09 14 TYR D N 1
ATOM 5227 C CA . TYR D 1 14 ? -12.676 22.454 7.160 1.00 17.93 14 TYR D CA 1
ATOM 5228 C C . TYR D 1 14 ? -13.308 21.866 8.420 1.00 18.10 14 TYR D C 1
ATOM 5229 O O . TYR D 1 14 ? -12.680 21.856 9.483 1.00 18.08 14 TYR D O 1
ATOM 5238 N N . ASN D 1 15 ? -14.542 21.379 8.302 1.00 18.22 15 ASN D N 1
ATOM 5239 C CA . ASN D 1 15 ? -15.222 20.709 9.410 1.00 18.46 15 ASN D CA 1
ATOM 5240 C C . ASN D 1 15 ? -14.530 19.404 9.801 1.00 18.03 15 ASN D C 1
ATOM 5241 O O . ASN D 1 15 ? -13.799 18.818 9.000 1.00 17.96 15 ASN D O 1
ATOM 5246 N N . TYR D 1 16 ? -14.777 18.953 11.028 1.00 17.92 16 TYR D N 1
ATOM 5247 C CA . TYR D 1 16 ? -14.186 17.720 11.542 1.00 17.76 16 TYR D CA 1
ATOM 5248 C C . TYR D 1 16 ? -14.537 16.474 10.721 1.00 17.74 16 TYR D C 1
ATOM 5249 O O . TYR D 1 16 ? -13.751 15.528 10.671 1.00 17.22 16 TYR D O 1
ATOM 5258 N N . ASN D 1 17 ? -15.706 16.476 10.080 1.00 17.75 17 ASN D N 1
ATOM 5259 C CA . ASN D 1 17 ? -16.137 15.342 9.254 1.00 17.90 17 ASN D CA 1
ATOM 5260 C C . ASN D 1 17 ? -15.814 15.477 7.758 1.00 17.69 17 ASN D C 1
ATOM 5261 O O . ASN D 1 17 ? -16.181 14.614 6.957 1.00 17.81 17 ASN D O 1
ATOM 5266 N N . ALA D 1 18 ? -15.110 16.547 7.392 1.00 17.37 18 ALA D N 1
ATOM 5267 C CA . ALA D 1 18 ? -14.911 16.907 5.983 1.00 17.33 18 ALA D CA 1
ATOM 5268 C C . ALA D 1 18 ? -13.968 15.989 5.204 1.00 17.19 18 ALA D C 1
ATOM 5269 O O . ALA D 1 18 ? -13.968 16.006 3.970 1.00 17.14 18 ALA D O 1
ATOM 5271 N N . LEU D 1 19 ? -13.168 15.196 5.914 1.00 16.71 19 LEU D N 1
ATOM 5272 C CA . LEU D 1 19 ? -12.204 14.310 5.257 1.00 16.57 19 LEU D CA 1
ATOM 5273 C C . LEU D 1 19 ? -12.704 12.866 5.182 1.00 16.64 19 LEU D C 1
ATOM 5274 O O . LEU D 1 19 ? -11.972 11.955 4.787 1.00 16.69 19 LEU D O 1
ATOM 5279 N N . GLU D 1 20 ? -13.966 12.667 5.551 1.00 16.89 20 GLU D N 1
ATOM 5280 C CA . GLU D 1 20 ? -14.591 11.354 5.453 1.00 17.15 20 GLU D CA 1
ATOM 5281 C C . GLU D 1 20 ? -14.835 10.980 3.990 1.00 17.01 20 GLU D C 1
ATOM 5282 O O . GLU D 1 20 ? -15.083 11.862 3.163 1.00 17.28 20 GLU D O 1
ATOM 5288 N N . PRO D 1 21 ? -14.768 9.674 3.660 1.00 16.76 21 PRO D N 1
ATOM 5289 C CA . PRO D 1 21 ? -14.569 8.531 4.558 1.00 16.65 21 PRO D CA 1
ATOM 5290 C C . PRO D 1 21 ? -13.106 8.201 4.881 1.00 16.27 21 PRO D C 1
ATOM 5291 O O . PRO D 1 21 ? -12.848 7.250 5.624 1.00 16.26 21 PRO D O 1
ATOM 5295 N N . TYR D 1 22 ? -12.172 8.977 4.335 1.00 15.89 22 TYR D N 1
ATOM 5296 C CA . TYR D 1 22 ? -10.742 8.649 4.408 1.00 15.62 22 TYR D CA 1
ATOM 5297 C C . TYR D 1 22 ? -10.140 8.809 5.799 1.00 15.22 22 TYR D C 1
ATOM 5298 O O . TYR D 1 22 ? -9.323 7.990 6.221 1.00 15.32 22 TYR D O 1
ATOM 5307 N N . ILE D 1 23 ? -10.542 9.861 6.503 1.00 15.01 23 ILE D N 1
ATOM 5308 C CA . ILE D 1 23 ? -10.194 10.022 7.909 1.00 14.95 23 ILE D CA 1
ATOM 5309 C C . ILE D 1 23 ? -11.466 10.403 8.654 1.00 15.02 23 ILE D C 1
ATOM 5310 O O . ILE D 1 23 ? -12.063 11.444 8.373 1.00 15.32 23 ILE D O 1
ATOM 5315 N N . ILE D 1 24 ? -11.871 9.554 9.595 1.00 15.22 24 ILE D N 1
ATOM 5316 C CA . ILE D 1 24 ? -13.146 9.724 10.306 1.00 15.38 24 ILE D CA 1
ATOM 5317 C C . ILE D 1 24 ? -13.161 10.918 11.260 1.00 15.46 24 ILE D C 1
ATOM 5318 O O . ILE D 1 24 ? -12.115 11.356 11.759 1.00 15.06 24 ILE D O 1
ATOM 5323 N N . GLU D 1 25 ? -14.369 11.424 11.509 1.00 15.57 25 GLU D N 1
ATOM 5324 C CA . GLU D 1 25 ? -14.595 12.594 12.348 1.00 15.94 25 GLU D CA 1
ATOM 5325 C C . GLU D 1 25 ? -13.988 12.481 13.749 1.00 15.54 25 GLU D C 1
ATOM 5326 O O . GLU D 1 25 ? -13.397 13.445 14.244 1.00 15.20 25 GLU D O 1
ATOM 5332 N N . GLU D 1 26 ? -14.133 11.320 14.391 1.00 15.53 26 GLU D N 1
ATOM 5333 C CA . GLU D 1 26 ? -13.618 11.169 15.756 1.00 15.40 26 GLU D CA 1
ATOM 5334 C C . GLU D 1 26 ? -12.109 11.384 15.810 1.00 14.93 26 GLU D C 1
ATOM 5335 O O . GLU D 1 26 ? -11.608 12.008 16.744 1.00 15.17 26 GLU D O 1
ATOM 5341 N N . ILE D 1 27 ? -11.397 10.877 14.804 1.00 14.21 27 ILE D N 1
ATOM 5342 C CA . ILE D 1 27 ? -9.951 11.094 14.719 1.00 13.65 27 ILE D CA 1
ATOM 5343 C C . ILE D 1 27 ? -9.638 12.580 14.568 1.00 13.50 27 ILE D C 1
ATOM 5344 O O . ILE D 1 27 ? -8.850 13.119 15.332 1.00 12.94 27 ILE D O 1
ATOM 5349 N N . MET D 1 28 ? -10.280 13.243 13.608 1.00 13.31 28 MET D N 1
ATOM 5350 C CA . MET D 1 28 ? -10.031 14.667 13.387 1.00 13.84 28 MET D CA 1
ATOM 5351 C C . MET D 1 28 ? -10.275 15.492 14.653 1.00 13.95 28 MET D C 1
ATOM 5352 O O . MET D 1 28 ? -9.485 16.378 14.980 1.00 14.13 28 MET D O 1
ATOM 5357 N N . LYS D 1 29 ? -11.351 15.177 15.376 1.00 14.34 29 LYS D N 1
ATOM 5358 C CA . LYS D 1 29 ? -11.685 15.872 16.620 1.00 14.76 29 LYS D CA 1
ATOM 5359 C C . LYS D 1 29 ? -10.618 15.680 17.697 1.00 14.26 29 LYS D C 1
ATOM 5360 O O . LYS D 1 29 ? -10.100 16.654 18.234 1.00 14.51 29 LYS D O 1
ATOM 5366 N N . LEU D 1 30 ? -10.290 14.425 18.005 1.00 13.88 30 LEU D N 1
ATOM 5367 C CA . LEU D 1 30 ? -9.278 14.118 19.014 1.00 13.44 30 LEU D CA 1
ATOM 5368 C C . LEU D 1 30 ? -7.913 14.666 18.614 1.00 12.92 30 LEU D C 1
ATOM 5369 O O . LEU D 1 30 ? -7.185 15.228 19.437 1.00 12.79 30 LEU D O 1
ATOM 5374 N N . HIS D 1 31 ? -7.582 14.503 17.340 1.00 12.83 31 HIS D N 1
ATOM 5375 C CA . HIS D 1 31 ? -6.280 14.893 16.829 1.00 12.72 31 HIS D CA 1
ATOM 5376 C C . HIS D 1 31 ? -6.035 16.392 16.996 1.00 12.88 31 HIS D C 1
ATOM 5377 O O . HIS D 1 31 ? -4.964 16.814 17.437 1.00 12.85 31 HIS D O 1
ATOM 5384 N N . HIS D 1 32 ? -7.050 17.183 16.659 1.00 13.20 32 HIS D N 1
ATOM 5385 C CA . HIS D 1 32 ? -6.977 18.638 16.725 1.00 13.94 32 HIS D CA 1
ATOM 5386 C C . HIS D 1 32 ? -7.134 19.128 18.169 1.00 14.14 32 HIS D C 1
ATOM 5387 O O . HIS D 1 32 ? -6.283 19.861 18.682 1.00 14.15 32 HIS D O 1
ATOM 5394 N N . GLN D 1 33 ? -8.209 18.694 18.826 1.00 14.59 33 GLN D N 1
ATOM 5395 C CA . GLN D 1 33 ? -8.598 19.228 20.138 1.00 15.45 33 GLN D CA 1
ATOM 5396 C C . GLN D 1 33 ? -7.743 18.724 21.290 1.00 15.29 33 GLN D C 1
ATOM 5397 O O . GLN D 1 33 ? -7.542 19.439 22.272 1.00 15.63 33 GLN D O 1
ATOM 5403 N N . LYS D 1 34 ? -7.251 17.493 21.176 1.00 15.03 34 LYS D N 1
ATOM 5404 C CA . LYS D 1 34 ? -6.419 16.915 22.225 1.00 14.85 34 LYS D CA 1
ATOM 5405 C C . LYS D 1 34 ? -4.935 16.985 21.872 1.00 14.51 34 LYS D C 1
ATOM 5406 O O . LYS D 1 34 ? -4.168 17.651 22.560 1.00 14.47 34 LYS D O 1
ATOM 5412 N N . HIS D 1 35 ? -4.537 16.316 20.795 1.00 14.08 35 HIS D N 1
ATOM 5413 C CA . HIS D 1 35 ? -3.111 16.187 20.482 1.00 13.60 35 HIS D CA 1
ATOM 5414 C C . HIS D 1 35 ? -2.449 17.499 20.066 1.00 13.49 35 HIS D C 1
ATOM 5415 O O . HIS D 1 35 ? -1.482 17.930 20.697 1.00 13.09 35 HIS D O 1
ATOM 5422 N N . HIS D 1 36 ? -2.974 18.152 19.032 1.00 13.18 36 HIS D N 1
ATOM 5423 C CA . HIS D 1 36 ? -2.371 19.406 18.592 1.00 13.14 36 HIS D CA 1
ATOM 5424 C C . HIS D 1 36 ? -2.384 20.435 19.724 1.00 13.53 36 HIS D C 1
ATOM 5425 O O . HIS D 1 36 ? -1.375 21.101 19.972 1.00 13.45 36 HIS D O 1
ATOM 5432 N N . ASN D 1 37 ? -3.511 20.545 20.427 1.00 13.76 37 ASN D N 1
ATOM 5433 C CA . ASN D 1 37 ? -3.606 21.482 21.544 1.00 14.45 37 ASN D CA 1
ATOM 5434 C C . ASN D 1 37 ? -2.559 21.225 22.631 1.00 14.21 37 ASN D C 1
ATOM 5435 O O . ASN D 1 37 ? -2.027 22.162 23.231 1.00 13.83 37 ASN D O 1
ATOM 5440 N N . THR D 1 38 ? -2.254 19.954 22.874 1.00 13.93 38 THR D N 1
ATOM 5441 C CA . THR D 1 38 ? -1.228 19.596 23.854 1.00 14.06 38 THR D CA 1
ATOM 5442 C C . THR D 1 38 ? 0.157 20.122 23.454 1.00 13.54 38 THR D C 1
ATOM 5443 O O . THR D 1 38 ? 0.917 20.585 24.306 1.00 13.21 38 THR D O 1
ATOM 5447 N N . TYR D 1 39 ? 0.474 20.069 22.163 1.00 13.18 39 TYR D N 1
ATOM 5448 C CA . TYR D 1 39 ? 1.771 20.566 21.693 1.00 13.30 39 TYR D CA 1
ATOM 5449 C C . TYR D 1 39 ? 1.860 22.081 21.796 1.00 13.36 39 TYR D C 1
ATOM 5450 O O . TYR D 1 39 ? 2.906 22.616 22.153 1.00 12.98 39 TYR D O 1
ATOM 5459 N N . VAL D 1 40 ? 0.757 22.766 21.497 1.00 13.36 40 VAL D N 1
ATOM 5460 C CA . VAL D 1 40 ? 0.692 24.220 21.661 1.00 14.02 40 VAL D CA 1
ATOM 5461 C C . VAL D 1 40 ? 0.955 24.585 23.124 1.00 13.82 40 VAL D C 1
ATOM 5462 O O . VAL D 1 40 ? 1.819 25.418 23.424 1.00 13.96 40 VAL D O 1
ATOM 5466 N N . LYS D 1 41 ? 0.230 23.933 24.030 1.00 14.02 41 LYS D N 1
ATOM 5467 C CA . LYS D 1 41 ? 0.382 24.175 25.464 1.00 14.20 41 LYS D CA 1
ATOM 5468 C C . LYS D 1 41 ? 1.799 23.870 25.951 1.00 13.76 41 LYS D C 1
ATOM 5469 O O . LYS D 1 41 ? 2.365 24.628 26.740 1.00 13.68 41 LYS D O 1
ATOM 5475 N N . GLY D 1 42 ? 2.369 22.770 25.461 1.00 13.17 42 GLY D N 1
ATOM 5476 C CA . GLY D 1 42 ? 3.723 22.359 25.827 1.00 12.93 42 GLY D CA 1
ATOM 5477 C C . GLY D 1 42 ? 4.796 23.315 25.331 1.00 12.56 42 GLY D C 1
ATOM 5478 O O . GLY D 1 42 ? 5.780 23.559 26.027 1.00 12.39 42 GLY D O 1
ATOM 5479 N N . ALA D 1 43 ? 4.613 23.858 24.128 1.00 12.32 43 ALA D N 1
ATOM 5480 C CA . ALA D 1 43 ? 5.568 24.818 23.573 1.00 12.42 43 ALA D CA 1
ATOM 5481 C C . ALA D 1 43 ? 5.545 26.102 24.396 1.00 12.32 43 ALA D C 1
ATOM 5482 O O . ALA D 1 43 ? 6.595 26.635 24.764 1.00 11.98 43 ALA D O 1
ATOM 5484 N N . ASN D 1 44 ? 4.341 26.578 24.701 1.00 12.50 44 ASN D N 1
ATOM 5485 C CA . ASN D 1 44 ? 4.180 27.742 25.562 1.00 12.77 44 ASN D CA 1
ATOM 5486 C C . ASN D 1 44 ? 4.737 27.513 26.964 1.00 12.63 44 ASN D C 1
ATOM 5487 O O . ASN D 1 44 ? 5.396 28.387 27.513 1.00 12.91 44 ASN D O 1
ATOM 5492 N N . ALA D 1 45 ? 4.491 26.332 27.530 1.00 12.54 45 ALA D N 1
ATOM 5493 C CA . ALA D 1 45 ? 4.982 26.012 28.870 1.00 12.55 45 ALA D CA 1
ATOM 5494 C C . ALA D 1 45 ? 6.508 26.026 28.950 1.00 12.57 45 ALA D C 1
ATOM 5495 O O . ALA D 1 45 ? 7.076 26.473 29.952 1.00 12.89 45 ALA D O 1
ATOM 5497 N N . ALA D 1 46 ? 7.173 25.544 27.901 1.00 12.46 46 ALA D N 1
ATOM 5498 C CA . ALA D 1 46 ? 8.632 25.551 27.870 1.00 12.33 46 ALA D CA 1
ATOM 5499 C C . ALA D 1 46 ? 9.156 26.988 27.843 1.00 12.46 46 ALA D C 1
ATOM 5500 O O . ALA D 1 46 ? 10.107 27.325 28.553 1.00 11.98 46 ALA D O 1
ATOM 5502 N N . LEU D 1 47 ? 8.511 27.839 27.049 1.00 12.96 47 LEU D N 1
ATOM 5503 C CA . LEU D 1 47 ? 8.911 29.244 26.978 1.00 13.59 47 LEU D CA 1
ATOM 5504 C C . LEU D 1 47 ? 8.616 30.024 28.265 1.00 13.68 47 LEU D C 1
ATOM 5505 O O . LEU D 1 47 ? 9.359 30.946 28.604 1.00 13.94 47 LEU D O 1
ATOM 5510 N N . GLU D 1 48 ? 7.557 29.640 28.982 1.00 13.90 48 GLU D N 1
ATOM 5511 C CA . GLU D 1 48 ? 7.269 30.211 30.307 1.00 14.53 48 GLU D CA 1
ATOM 5512 C C . GLU D 1 48 ? 8.398 29.881 31.287 1.00 14.53 48 GLU D C 1
ATOM 5513 O O . GLU D 1 48 ? 8.795 30.723 32.095 1.00 14.53 48 GLU D O 1
ATOM 5519 N N . LYS D 1 49 ? 8.914 28.655 31.211 1.00 14.43 49 LYS D N 1
ATOM 5520 C CA . LYS D 1 49 ? 10.040 28.249 32.050 1.00 14.60 49 LYS D CA 1
ATOM 5521 C C . LYS D 1 49 ? 11.286 29.048 31.702 1.00 14.39 49 LYS D C 1
ATOM 5522 O O . LYS D 1 49 ? 11.990 29.528 32.591 1.00 14.43 49 LYS D O 1
ATOM 5528 N N . ILE D 1 50 ? 11.553 29.202 30.410 1.00 13.95 50 ILE D N 1
ATOM 5529 C CA . ILE D 1 50 ? 12.684 30.009 29.968 1.00 13.99 50 ILE D CA 1
ATOM 5530 C C . ILE D 1 50 ? 12.533 31.455 30.474 1.00 13.75 50 ILE D C 1
ATOM 5531 O O . ILE D 1 50 ? 13.511 32.059 30.936 1.00 13.66 50 ILE D O 1
ATOM 5536 N N . GLU D 1 51 ? 11.308 31.979 30.434 1.00 13.56 51 GLU D N 1
ATOM 5537 C CA . GLU D 1 51 ? 11.046 33.346 30.900 1.00 14.36 51 GLU D CA 1
ATOM 5538 C C . GLU D 1 51 ? 11.323 33.513 32.396 1.00 14.38 51 GLU D C 1
ATOM 5539 O O . GLU D 1 51 ? 11.976 34.477 32.799 1.00 14.52 51 GLU D O 1
ATOM 5545 N N . LYS D 1 52 ? 10.838 32.580 33.213 1.00 14.51 52 LYS D N 1
ATOM 5546 C CA . LYS D 1 52 ? 11.100 32.630 34.654 1.00 14.93 52 LYS D CA 1
ATOM 5547 C C . LYS D 1 52 ? 12.604 32.579 34.950 1.00 15.17 52 LYS D C 1
ATOM 5548 O O . LYS D 1 52 ? 13.081 33.227 35.885 1.00 15.54 52 LYS D O 1
ATOM 5554 N N . HIS D 1 53 ? 13.343 31.822 34.137 1.00 15.54 53 HIS D N 1
ATOM 5555 C CA . HIS D 1 53 ? 14.800 31.751 34.233 1.00 16.18 53 HIS D CA 1
ATOM 5556 C C . HIS D 1 53 ? 15.437 33.089 33.869 1.00 16.10 53 HIS D C 1
ATOM 5557 O O . HIS D 1 53 ? 16.320 33.574 34.578 1.00 16.26 53 HIS D O 1
ATOM 5564 N N . LEU D 1 54 ? 14.974 33.679 32.768 1.00 15.96 54 LEU D N 1
ATOM 5565 C CA . LEU D 1 54 ? 15.485 34.964 32.295 1.00 16.03 54 LEU D CA 1
ATOM 5566 C C . LEU D 1 54 ? 15.202 36.090 33.284 1.00 15.86 54 LEU D C 1
ATOM 5567 O O . LEU D 1 54 ? 15.994 37.025 33.408 1.00 16.40 54 LEU D O 1
ATOM 5572 N N . LYS D 1 55 ? 14.074 35.992 33.986 1.00 15.61 55 LYS D N 1
ATOM 5573 C CA . LYS D 1 55 ? 13.701 36.967 35.014 1.00 15.22 55 LYS D CA 1
ATOM 5574 C C . LYS D 1 55 ? 14.454 36.727 36.324 1.00 15.33 55 LYS D C 1
ATOM 5575 O O . LYS D 1 55 ? 14.296 37.484 37.286 1.00 15.53 55 LYS D O 1
ATOM 5581 N N . GLY D 1 56 ? 15.266 35.671 36.349 1.00 14.93 56 GLY D N 1
ATOM 5582 C CA . GLY D 1 56 ? 16.085 35.321 37.508 1.00 15.08 56 GLY D CA 1
ATOM 5583 C C . GLY D 1 56 ? 15.316 34.696 38.659 1.00 15.17 56 GLY D C 1
ATOM 5584 O O . GLY D 1 56 ? 15.855 34.541 39.757 1.00 15.46 56 GLY D O 1
ATOM 5585 N N . GLU D 1 57 ? 14.062 34.326 38.408 1.00 14.98 57 GLU D N 1
ATOM 5586 C CA . GLU D 1 57 ? 13.174 33.817 39.455 1.00 14.95 57 GLU D CA 1
ATOM 5587 C C . GLU D 1 57 ? 13.446 32.356 39.779 1.00 15.42 57 GLU D C 1
ATOM 5588 O O . GLU D 1 57 ? 13.394 31.938 40.934 1.00 15.08 57 GLU D O 1
ATOM 5594 N N . ILE D 1 58 ? 13.726 31.571 38.748 1.00 16.32 58 ILE D N 1
ATOM 5595 C CA . ILE D 1 58 ? 14.070 30.175 38.953 1.00 17.72 58 ILE D CA 1
ATOM 5596 C C . ILE D 1 58 ? 15.316 29.841 38.136 1.00 18.31 58 ILE D C 1
ATOM 5597 O O . ILE D 1 58 ? 15.676 30.566 37.204 1.00 18.85 58 ILE D O 1
ATOM 5602 N N . GLN D 1 59 ? 16.003 28.779 38.532 1.00 18.89 59 GLN D N 1
ATOM 5603 C CA . GLN D 1 59 ? 17.063 28.220 37.713 1.00 19.49 59 GLN D CA 1
ATOM 5604 C C . GLN D 1 59 ? 16.482 26.976 37.068 1.00 19.22 59 GLN D C 1
ATOM 5605 O O . GLN D 1 59 ? 15.851 26.158 37.740 1.00 19.80 59 GLN D O 1
ATOM 5611 N N . ILE D 1 60 ? 16.660 26.846 35.760 1.00 18.66 60 ILE D N 1
ATOM 5612 C CA . ILE D 1 60 ? 16.182 25.646 35.083 1.00 17.90 60 ILE D CA 1
ATOM 5613 C C . ILE D 1 60 ? 17.321 24.776 34.570 1.00 16.78 60 ILE D C 1
ATOM 5614 O O . ILE D 1 60 ? 18.471 25.223 34.470 1.00 16.75 60 ILE D O 1
ATOM 5619 N N . ASP D 1 61 ? 16.978 23.527 34.274 1.00 15.66 61 ASP D N 1
ATOM 5620 C CA . ASP D 1 61 ? 17.832 22.630 33.525 1.00 14.67 61 ASP D CA 1
ATOM 5621 C C . ASP D 1 61 ? 17.616 23.011 32.068 1.00 13.51 61 ASP D C 1
ATOM 5622 O O . ASP D 1 61 ? 16.581 22.702 31.477 1.00 12.36 61 ASP D O 1
ATOM 5627 N N . VAL D 1 62 ? 18.594 23.708 31.506 1.00 12.90 62 VAL D N 1
ATOM 5628 C CA . VAL D 1 62 ? 18.487 24.259 30.161 1.00 12.80 62 VAL D CA 1
ATOM 5629 C C . VAL D 1 62 ? 18.259 23.161 29.115 1.00 11.87 62 VAL D C 1
ATOM 5630 O O . VAL D 1 62 ? 17.395 23.290 28.247 1.00 11.78 62 VAL D O 1
ATOM 5634 N N . ARG D 1 63 ? 19.019 22.077 29.220 1.00 11.00 63 ARG D N 1
ATOM 5635 C CA . ARG D 1 63 ? 18.860 20.946 28.313 1.00 10.33 63 ARG D CA 1
ATOM 5636 C C . ARG D 1 63 ? 17.435 20.382 28.349 1.00 9.95 63 ARG D C 1
ATOM 5637 O O . ARG D 1 63 ? 16.822 20.148 27.299 1.00 9.78 63 ARG D O 1
ATOM 5645 N N . ALA D 1 64 ? 16.917 20.169 29.555 1.00 9.92 64 ALA D N 1
ATOM 5646 C CA . ALA D 1 64 ? 15.588 19.588 29.726 1.00 9.76 64 ALA D CA 1
ATOM 5647 C C . ALA D 1 64 ? 14.497 20.462 29.118 1.00 9.55 64 ALA D C 1
ATOM 5648 O O . ALA D 1 64 ? 13.614 19.976 28.399 1.00 9.57 64 ALA D O 1
ATOM 5650 N N . VAL D 1 65 ? 14.558 21.758 29.408 1.00 9.71 65 VAL D N 1
ATOM 5651 C CA . VAL D 1 65 ? 13.522 22.668 28.946 1.00 10.29 65 VAL D CA 1
ATOM 5652 C C . VAL D 1 65 ? 13.588 22.842 27.429 1.00 9.78 65 VAL D C 1
ATOM 5653 O O . VAL D 1 65 ? 12.556 22.936 26.762 1.00 9.79 65 VAL D O 1
ATOM 5657 N N . MET D 1 66 ? 14.796 22.848 26.879 1.00 9.96 66 MET D N 1
ATOM 5658 C CA . MET D 1 66 ? 14.934 22.961 25.436 1.00 9.96 66 MET D CA 1
ATOM 5659 C C . MET D 1 66 ? 14.476 21.701 24.711 1.00 9.73 66 MET D C 1
ATOM 5660 O O . MET D 1 66 ? 13.907 21.790 23.628 1.00 9.86 66 MET D O 1
ATOM 5665 N N . ARG D 1 67 ? 14.672 20.534 25.324 1.00 9.30 67 ARG D N 1
ATOM 5666 C CA . ARG D 1 67 ? 14.098 19.303 24.770 1.00 9.31 67 ARG D CA 1
ATOM 5667 C C . ARG D 1 67 ? 12.570 19.382 24.729 1.00 9.23 67 ARG D C 1
ATOM 5668 O O . ARG D 1 67 ? 11.954 18.978 23.739 1.00 8.96 67 ARG D O 1
ATOM 5676 N N . ASP D 1 68 ? 11.968 19.923 25.791 1.00 9.35 68 ASP D N 1
ATOM 5677 C CA . ASP D 1 68 ? 10.518 20.134 25.834 1.00 9.73 68 ASP D CA 1
ATOM 5678 C C . ASP D 1 68 ? 10.057 21.109 24.759 1.00 9.84 68 ASP D C 1
ATOM 5679 O O . ASP D 1 68 ? 9.051 20.873 24.080 1.00 9.50 68 ASP D O 1
ATOM 5684 N N . PHE D 1 69 ? 10.786 22.214 24.623 1.00 9.47 69 PHE D N 1
ATOM 5685 C CA . PHE D 1 69 ? 10.473 23.192 23.595 1.00 9.78 69 PHE D CA 1
ATOM 5686 C C . PHE D 1 69 ? 10.555 22.542 22.222 1.00 9.43 69 PHE D C 1
ATOM 5687 O O . PHE D 1 69 ? 9.639 22.668 21.417 1.00 9.46 69 PHE D O 1
ATOM 5695 N N . SER D 1 70 ? 11.661 21.847 21.969 1.00 9.36 70 SER D N 1
ATOM 5696 C CA . SER D 1 70 ? 11.897 21.205 20.686 1.00 9.91 70 SER D CA 1
ATOM 5697 C C . SER D 1 70 ? 10.747 20.287 20.281 1.00 9.57 70 SER D C 1
ATOM 5698 O O . SER D 1 70 ? 10.179 20.424 19.195 1.00 9.91 70 SER D O 1
ATOM 5701 N N . PHE D 1 71 ? 10.386 19.363 21.164 1.00 9.45 71 PHE D N 1
ATOM 5702 C CA . PHE D 1 71 ? 9.347 18.402 20.836 1.00 9.44 71 PHE D CA 1
ATOM 5703 C C . PHE D 1 71 ? 7.997 19.073 20.587 1.00 9.41 71 PHE D C 1
ATOM 5704 O O . PHE D 1 71 ? 7.315 18.764 19.607 1.00 9.52 71 PHE D O 1
ATOM 5712 N N . ASN D 1 72 ? 7.618 19.988 21.475 1.00 9.72 72 ASN D N 1
ATOM 5713 C CA . ASN D 1 72 ? 6.300 20.597 21.393 1.00 10.06 72 ASN D CA 1
ATOM 5714 C C . ASN D 1 72 ? 6.178 21.644 20.301 1.00 10.26 72 ASN D C 1
ATOM 5715 O O . ASN D 1 72 ? 5.171 21.679 19.598 1.00 10.52 72 ASN D O 1
ATOM 5720 N N . TYR D 1 73 ? 7.204 22.475 20.138 1.00 10.40 73 TYR D N 1
ATOM 5721 C CA . TYR D 1 73 ? 7.228 23.388 18.998 1.00 10.40 73 TYR D CA 1
ATOM 5722 C C . TYR D 1 73 ? 7.127 22.597 17.691 1.00 10.30 73 TYR D C 1
ATOM 5723 O O . TYR D 1 73 ? 6.336 22.935 16.804 1.00 10.59 73 TYR D O 1
ATOM 5732 N N . ALA D 1 74 ? 7.923 21.537 17.577 1.00 10.57 74 ALA D N 1
ATOM 5733 C CA . ALA D 1 74 ? 7.911 20.715 16.371 1.00 10.64 74 ALA D CA 1
ATOM 5734 C C . ALA D 1 74 ? 6.530 20.101 16.145 1.00 10.56 74 ALA D C 1
ATOM 5735 O O . ALA D 1 74 ? 6.016 20.115 15.029 1.00 10.72 74 ALA D O 1
ATOM 5737 N N . GLY D 1 75 ? 5.917 19.589 17.208 1.00 10.38 75 GLY D N 1
ATOM 5738 C CA . GLY D 1 75 ? 4.554 19.065 17.118 1.00 10.47 75 GLY D CA 1
ATOM 5739 C C . GLY D 1 75 ? 3.593 20.115 16.595 1.00 10.54 75 GLY D C 1
ATOM 5740 O O . GLY D 1 75 ? 2.793 19.856 15.690 1.00 10.71 75 GLY D O 1
ATOM 5741 N N . HIS D 1 76 ? 3.695 21.316 17.150 1.00 10.94 76 HIS D N 1
ATOM 5742 C CA . HIS D 1 76 ? 2.847 22.418 16.732 1.00 11.23 76 HIS D CA 1
ATOM 5743 C C . HIS D 1 76 ? 3.021 22.759 15.248 1.00 11.41 76 HIS D C 1
ATOM 5744 O O . HIS D 1 76 ? 2.035 22.796 14.502 1.00 11.66 76 HIS D O 1
ATOM 5751 N N . ILE D 1 77 ? 4.256 23.001 14.811 1.00 11.10 77 ILE D N 1
ATOM 5752 C CA . ILE D 1 77 ? 4.471 23.374 13.412 1.00 11.58 77 ILE D CA 1
ATOM 5753 C C . ILE D 1 77 ? 4.108 22.261 12.429 1.00 11.45 77 ILE D C 1
ATOM 5754 O O . ILE D 1 77 ? 3.512 22.522 11.384 1.00 11.88 77 ILE D O 1
ATOM 5759 N N . MET D 1 78 ? 4.436 21.017 12.771 1.00 11.01 78 MET D N 1
ATOM 5760 C CA . MET D 1 78 ? 4.124 19.910 11.878 1.00 11.04 78 MET D CA 1
ATOM 5761 C C . MET D 1 78 ? 2.614 19.757 11.684 1.00 11.04 78 MET D C 1
ATOM 5762 O O . MET D 1 78 ? 2.159 19.566 10.559 1.00 11.03 78 MET D O 1
ATOM 5767 N N . HIS D 1 79 ? 1.841 19.858 12.767 1.00 11.20 79 HIS D N 1
ATOM 5768 C CA . HIS D 1 79 ? 0.380 19.775 12.649 1.00 11.68 79 HIS D CA 1
ATOM 5769 C C . HIS D 1 79 ? -0.215 20.989 11.938 1.00 12.15 79 HIS D C 1
ATOM 5770 O O . HIS D 1 79 ? -1.198 20.861 11.211 1.00 12.32 79 HIS D O 1
ATOM 5777 N N . THR D 1 80 ? 0.404 22.151 12.135 1.00 12.40 80 THR D N 1
ATOM 5778 C CA . THR D 1 80 ? 0.000 23.387 11.464 1.00 13.21 80 THR D CA 1
ATOM 5779 C C . THR D 1 80 ? 0.107 23.252 9.944 1.00 13.03 80 THR D C 1
ATOM 5780 O O . THR D 1 80 ? -0.709 23.803 9.208 1.00 13.44 80 THR D O 1
ATOM 5784 N N . ILE D 1 81 ? 1.105 22.508 9.480 1.00 12.78 81 ILE D N 1
ATOM 5785 C CA . ILE D 1 81 ? 1.264 22.241 8.051 1.00 12.87 81 ILE D CA 1
ATOM 5786 C C . ILE D 1 81 ? 0.316 21.114 7.610 1.00 12.79 81 ILE D C 1
ATOM 5787 O O . ILE D 1 81 ? -0.296 21.178 6.538 1.00 12.72 81 ILE D O 1
ATOM 5792 N N . PHE D 1 82 ? 0.188 20.103 8.464 1.00 12.37 82 PHE D N 1
ATOM 5793 C CA . PHE D 1 82 ? -0.604 18.905 8.187 1.00 12.11 82 PHE D CA 1
ATOM 5794 C C . PHE D 1 82 ? -2.062 19.198 7.818 1.00 12.21 82 PHE D C 1
ATOM 5795 O O . PHE D 1 82 ? -2.568 18.639 6.845 1.00 12.29 82 PHE D O 1
ATOM 5803 N N . TRP D 1 83 ? -2.732 20.065 8.579 1.00 12.14 83 TRP D N 1
ATOM 5804 C CA . TRP D 1 83 ? -4.161 20.311 8.328 1.00 12.56 83 TRP D CA 1
ATOM 5805 C C . TRP D 1 83 ? -4.445 20.913 6.937 1.00 12.80 83 TRP D C 1
ATOM 5806 O O . TRP D 1 83 ? -5.218 20.332 6.177 1.00 12.85 83 TRP D O 1
ATOM 5817 N N . PRO D 1 84 ? -3.833 22.072 6.601 1.00 12.67 84 PRO D N 1
ATOM 5818 C CA . PRO D 1 84 ? -4.062 22.646 5.264 1.00 12.92 84 PRO D CA 1
ATOM 5819 C C . PRO D 1 84 ? -3.456 21.827 4.115 1.00 13.17 84 PRO D C 1
ATOM 5820 O O . PRO D 1 84 ? -3.851 22.016 2.965 1.00 13.62 84 PRO D O 1
ATOM 5824 N N . ASN D 1 85 ? -2.514 20.933 4.422 1.00 12.85 85 ASN D N 1
ATOM 5825 C CA . ASN D 1 85 ? -2.002 19.955 3.453 1.00 13.07 85 ASN D CA 1
ATOM 5826 C C . ASN D 1 85 ? -3.101 19.004 2.970 1.00 13.17 85 ASN D C 1
ATOM 5827 O O . ASN D 1 85 ? -2.911 18.270 1.999 1.00 13.12 85 ASN D O 1
ATOM 5832 N N . MET D 1 86 ? -4.228 18.995 3.680 1.00 13.63 86 MET D N 1
ATOM 5833 C CA . MET D 1 86 ? -5.374 18.169 3.310 1.00 14.00 86 MET D CA 1
ATOM 5834 C C . MET D 1 86 ? -6.579 19.035 2.958 1.00 14.51 86 MET D C 1
ATOM 5835 O O . MET D 1 86 ? -6.644 20.209 3.326 1.00 14.60 86 MET D O 1
ATOM 5840 N N . ALA D 1 87 ? -7.523 18.446 2.231 1.00 15.22 87 ALA D N 1
ATOM 5841 C CA . ALA D 1 87 ? -8.757 19.124 1.854 1.00 15.89 87 ALA D CA 1
ATOM 5842 C C . ALA D 1 87 ? -9.834 18.081 1.583 1.00 16.62 87 ALA D C 1
ATOM 5843 O O . ALA D 1 87 ? -9.508 16.935 1.254 1.00 16.39 87 ALA D O 1
ATOM 5845 N N . PRO D 1 88 ? -11.121 18.466 1.718 1.00 17.46 88 PRO D N 1
ATOM 5846 C CA . PRO D 1 88 ? -12.208 17.534 1.415 1.00 18.17 88 PRO D CA 1
ATOM 5847 C C . PRO D 1 88 ? -12.081 17.012 -0.014 1.00 19.00 88 PRO D C 1
ATOM 5848 O O . PRO D 1 88 ? -11.725 17.783 -0.909 1.00 19.03 88 PRO D O 1
ATOM 5852 N N . PRO D 1 89 ? -12.351 15.708 -0.229 1.00 19.80 89 PRO D N 1
ATOM 5853 C CA . PRO D 1 89 ? -12.219 15.105 -1.560 1.00 20.52 89 PRO D CA 1
ATOM 5854 C C . PRO D 1 89 ? -12.891 15.941 -2.649 1.00 21.17 89 PRO D C 1
ATOM 5855 O O . PRO D 1 89 ? -14.007 16.431 -2.460 1.00 21.41 89 PRO D O 1
ATOM 5859 N N . GLY D 1 90 ? -12.198 16.095 -3.773 1.00 21.62 90 GLY D N 1
ATOM 5860 C CA . GLY D 1 90 ? -12.582 17.046 -4.810 1.00 21.99 90 GLY D CA 1
ATOM 5861 C C . GLY D 1 90 ? -11.477 18.076 -4.887 1.00 22.12 90 GLY D C 1
ATOM 5862 O O . GLY D 1 90 ? -10.640 18.035 -5.794 1.00 22.57 90 GLY D O 1
ATOM 5863 N N . LYS D 1 91 ? -11.464 18.990 -3.918 1.00 21.99 91 LYS D N 1
ATOM 5864 C CA . LYS D 1 91 ? -10.328 19.884 -3.719 1.00 21.81 91 LYS D CA 1
ATOM 5865 C C . LYS D 1 91 ? -9.111 19.048 -3.324 1.00 21.37 91 LYS D C 1
ATOM 5866 O O . LYS D 1 91 ? -8.004 19.278 -3.813 1.00 21.74 91 LYS D O 1
ATOM 5872 N N . GLY D 1 92 ? -9.336 18.077 -2.440 1.00 20.89 92 GLY D N 1
ATOM 5873 C CA . GLY D 1 92 ? -8.301 17.130 -2.043 1.00 20.18 92 GLY D CA 1
ATOM 5874 C C . GLY D 1 92 ? -8.243 15.927 -2.966 1.00 19.75 92 GLY D C 1
ATOM 5875 O O . GLY D 1 92 ? -9.238 15.566 -3.603 1.00 19.64 92 GLY D O 1
ATOM 5876 N N . GLY D 1 93 ? -7.069 15.307 -3.044 1.00 19.21 93 GLY D N 1
ATOM 5877 C CA . GLY D 1 93 ? -6.868 14.118 -3.866 1.00 19.17 93 GLY D CA 1
ATOM 5878 C C . GLY D 1 93 ? -6.398 14.423 -5.273 1.00 19.32 93 GLY D C 1
ATOM 5879 O O . GLY D 1 93 ? -6.052 15.560 -5.594 1.00 19.27 93 GLY D O 1
ATOM 5880 N N . GLY D 1 94 ? -6.384 13.391 -6.110 1.00 19.46 94 GLY D N 1
ATOM 5881 C CA . GLY D 1 94 ? -5.977 13.530 -7.502 1.00 19.98 94 GLY D CA 1
ATOM 5882 C C . GLY D 1 94 ? -4.479 13.655 -7.694 1.00 20.35 94 GLY D C 1
ATOM 5883 O O . GLY D 1 94 ? -3.690 13.301 -6.814 1.00 20.37 94 GLY D O 1
ATOM 5884 N N . THR D 1 95 ? -4.103 14.177 -8.858 1.00 20.57 95 THR D N 1
ATOM 5885 C CA . THR D 1 95 ? -2.715 14.265 -9.298 1.00 20.97 95 THR D CA 1
ATOM 5886 C C . THR D 1 95 ? -2.338 15.741 -9.460 1.00 20.68 95 THR D C 1
ATOM 5887 O O . THR D 1 95 ? -3.093 16.506 -10.064 1.00 20.92 95 THR D O 1
ATOM 5891 N N . PRO D 1 96 ? -1.181 16.152 -8.902 1.00 20.28 96 PRO D N 1
ATOM 5892 C CA . PRO D 1 96 ? -0.758 17.549 -8.959 1.00 20.11 96 PRO D CA 1
ATOM 5893 C C . PRO D 1 96 ? -0.358 18.025 -10.352 1.00 20.08 96 PRO D C 1
ATOM 5894 O O . PRO D 1 96 ? 0.018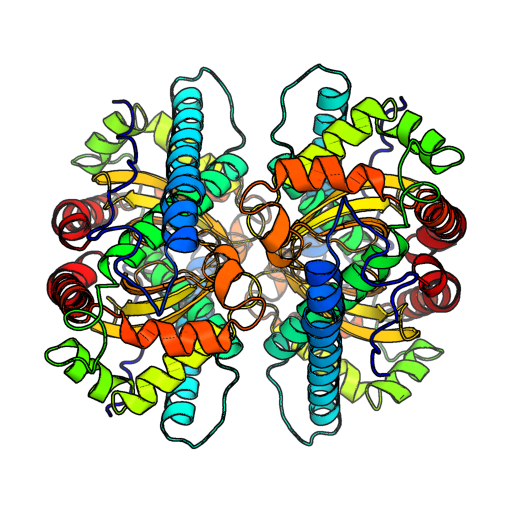 17.221 -11.211 1.00 19.84 96 PRO D O 1
ATOM 5898 N N . GLY D 1 97 ? -0.452 19.335 -10.553 1.00 20.19 97 GLY D N 1
ATOM 5899 C CA . GLY D 1 97 ? 0.098 19.995 -11.732 1.00 20.47 97 GLY D CA 1
ATOM 5900 C C . GLY D 1 97 ? 1.109 21.042 -11.306 1.00 20.66 97 GLY D C 1
ATOM 5901 O O . GLY D 1 97 ? 1.667 20.970 -10.206 1.00 20.67 97 GLY D O 1
ATOM 5902 N N . GLY D 1 98 ? 1.353 22.009 -12.185 1.00 20.76 98 GLY D N 1
ATOM 5903 C CA . GLY D 1 98 ? 2.192 23.163 -11.871 1.00 20.86 98 GLY D CA 1
ATOM 5904 C C . GLY D 1 98 ? 3.641 22.862 -11.536 1.00 20.89 98 GLY D C 1
ATOM 5905 O O . GLY D 1 98 ? 4.234 21.915 -12.057 1.00 20.90 98 GLY D O 1
ATOM 5906 N N . ARG D 1 99 ? 4.205 23.676 -10.649 1.00 20.93 99 ARG D N 1
ATOM 5907 C CA . ARG D 1 99 ? 5.626 23.604 -10.317 1.00 21.11 99 ARG D CA 1
ATOM 5908 C C . ARG D 1 99 ? 5.990 22.339 -9.544 1.00 20.69 99 ARG D C 1
ATOM 5909 O O . ARG D 1 99 ? 7.065 21.773 -9.748 1.00 20.68 99 ARG D O 1
ATOM 5917 N N . VAL D 1 100 ? 5.088 21.888 -8.675 1.00 20.25 100 VAL D N 1
ATOM 5918 C CA . VAL D 1 100 ? 5.338 20.677 -7.895 1.00 19.90 100 VAL D CA 1
ATOM 5919 C C . VAL D 1 100 ? 5.356 19.435 -8.793 1.00 19.59 100 VAL D C 1
ATOM 5920 O O . VAL D 1 100 ? 6.218 18.575 -8.636 1.00 19.21 100 VAL D O 1
ATOM 5924 N N . ALA D 1 101 ? 4.439 19.368 -9.758 1.00 19.36 101 ALA D N 1
ATOM 5925 C CA . ALA D 1 101 ? 4.436 18.269 -10.726 1.00 19.39 101 ALA D CA 1
ATOM 5926 C C . ALA D 1 101 ? 5.721 18.261 -11.547 1.00 19.52 101 ALA D C 1
ATOM 5927 O O . ALA D 1 101 ? 6.274 17.201 -11.832 1.00 19.45 101 ALA D O 1
ATOM 5929 N N . ASP D 1 102 ? 6.188 19.453 -11.912 1.00 19.80 102 ASP D N 1
ATOM 5930 C CA . ASP D 1 102 ? 7.411 19.616 -12.691 1.00 20.32 102 ASP D CA 1
ATOM 5931 C C . ASP D 1 102 ? 8.650 19.108 -11.946 1.00 20.24 102 ASP D C 1
ATOM 5932 O O . ASP D 1 102 ? 9.471 18.389 -12.520 1.00 20.06 102 ASP D O 1
ATOM 5937 N N . LEU D 1 103 ? 8.778 19.474 -10.671 1.00 20.06 103 LEU D N 1
ATOM 5938 C CA . LEU D 1 103 ? 9.899 19.008 -9.852 1.00 20.26 103 LEU D CA 1
ATOM 5939 C C . LEU D 1 103 ? 9.792 17.520 -9.538 1.00 20.15 103 LEU D C 1
ATOM 5940 O O . LEU D 1 103 ? 10.808 16.832 -9.440 1.00 20.13 103 LEU D O 1
ATOM 5945 N N . ILE D 1 104 ? 8.563 17.029 -9.384 1.00 20.17 104 ILE D N 1
ATOM 5946 C CA . ILE D 1 104 ? 8.323 15.597 -9.182 1.00 20.35 104 ILE D CA 1
ATOM 5947 C C . ILE D 1 104 ? 8.816 14.791 -10.395 1.00 21.00 104 ILE D C 1
ATOM 5948 O O . ILE D 1 104 ? 9.447 13.742 -10.236 1.00 21.02 104 ILE D O 1
ATOM 5953 N N . GLU D 1 105 ? 8.557 15.302 -11.599 1.00 21.78 105 GLU D N 1
ATOM 5954 C CA . GLU D 1 105 ? 9.086 14.692 -12.824 1.00 22.58 105 GLU D CA 1
ATOM 5955 C C . GLU D 1 105 ? 10.618 14.667 -12.842 1.00 22.82 105 GLU D C 1
ATOM 5956 O O . GLU D 1 105 ? 11.224 13.649 -13.182 1.00 23.12 105 GLU D O 1
ATOM 5962 N N . LYS D 1 106 ? 11.230 15.787 -12.461 1.00 23.01 106 LYS D N 1
ATOM 5963 C CA . LYS D 1 106 ? 12.688 15.947 -12.505 1.00 23.10 106 LYS D CA 1
ATOM 5964 C C . LYS D 1 106 ? 13.430 15.175 -11.408 1.00 22.90 106 LYS D C 1
ATOM 5965 O O . LYS D 1 106 ? 14.409 14.480 -11.690 1.00 23.15 106 LYS D O 1
ATOM 5971 N N . GLN D 1 107 ? 12.970 15.305 -10.165 1.00 22.56 107 GLN D N 1
ATOM 5972 C CA . GLN D 1 107 ? 13.610 14.638 -9.029 1.00 21.94 107 GLN D CA 1
ATOM 5973 C C . GLN D 1 107 ? 13.327 13.137 -8.971 1.00 21.68 107 GLN D C 1
ATOM 5974 O O . GLN D 1 107 ? 14.231 12.344 -8.700 1.00 21.80 107 GLN D O 1
ATOM 5980 N N . PHE D 1 108 ? 12.078 12.753 -9.228 1.00 21.00 108 PHE D N 1
ATOM 5981 C CA . PHE D 1 108 ? 11.625 11.389 -8.934 1.00 20.46 108 PHE D CA 1
ATOM 5982 C C . PHE D 1 108 ? 11.221 10.557 -10.149 1.00 20.46 108 PHE D C 1
ATOM 5983 O O . PHE D 1 108 ? 10.950 9.363 -10.021 1.00 20.47 108 PHE D O 1
ATOM 5991 N N . GLY D 1 109 ? 11.187 11.179 -11.322 1.00 20.30 109 GLY D N 1
ATOM 5992 C CA . GLY D 1 109 ? 10.807 10.472 -12.542 1.00 20.35 109 GLY D CA 1
ATOM 5993 C C . GLY D 1 109 ? 9.308 10.301 -12.688 1.00 20.33 109 GLY D C 1
ATOM 5994 O O . GLY D 1 109 ? 8.843 9.351 -13.321 1.00 20.70 109 GLY D O 1
ATOM 5995 N N . GLY D 1 110 ? 8.546 11.218 -12.098 1.00 20.10 110 GLY D N 1
ATOM 5996 C CA . GLY D 1 110 ? 7.099 11.232 -12.276 1.00 19.77 110 GLY D CA 1
ATOM 5997 C C . GLY D 1 110 ? 6.308 10.930 -11.022 1.00 19.47 110 GLY D C 1
ATOM 5998 O O . GLY D 1 110 ? 6.862 10.482 -10.010 1.00 19.23 110 GLY D O 1
ATOM 5999 N N . PHE D 1 111 ? 5.002 11.164 -11.096 1.00 19.28 111 PHE D N 1
ATOM 6000 C CA . PHE D 1 111 ? 4.141 11.066 -9.924 1.00 19.14 111 PHE D CA 1
ATOM 6001 C C . PHE D 1 111 ? 4.047 9.672 -9.321 1.00 19.16 111 PHE D C 1
ATOM 6002 O O . PHE D 1 111 ? 4.074 9.526 -8.100 1.00 19.13 111 PHE D O 1
ATOM 6010 N N . GLU D 1 112 ? 3.936 8.648 -10.161 1.00 19.07 112 GLU D N 1
ATOM 6011 C CA . GLU D 1 112 ? 3.798 7.287 -9.648 1.00 19.15 112 GLU D CA 1
ATOM 6012 C C . GLU D 1 112 ? 5.041 6.828 -8.881 1.00 18.62 112 GLU D C 1
ATOM 6013 O O . GLU D 1 112 ? 4.920 6.217 -7.815 1.00 18.54 112 GLU D O 1
ATOM 6019 N N . LYS D 1 113 ? 6.223 7.151 -9.404 1.00 18.14 113 LYS D N 1
ATOM 6020 C CA . LYS D 1 113 ? 7.479 6.858 -8.708 1.00 17.71 113 LYS D CA 1
ATOM 6021 C C . LYS D 1 113 ? 7.610 7.662 -7.414 1.00 17.19 113 LYS D C 1
ATOM 6022 O O . LYS D 1 113 ? 7.997 7.110 -6.382 1.00 17.03 113 LYS D O 1
ATOM 6028 N N . PHE D 1 114 ? 7.286 8.955 -7.470 1.00 16.66 114 PHE D N 1
ATOM 6029 C CA . PHE D 1 114 ? 7.254 9.795 -6.271 1.00 15.96 114 PHE D CA 1
ATOM 6030 C C . PHE D 1 114 ? 6.318 9.214 -5.215 1.00 15.77 114 PHE D C 1
ATOM 6031 O O . PHE D 1 114 ? 6.693 9.082 -4.049 1.00 15.14 114 PHE D O 1
ATOM 6039 N N . LYS D 1 115 ? 5.098 8.884 -5.630 1.00 15.54 115 LYS D N 1
ATOM 6040 C CA . LYS D 1 115 ? 4.075 8.395 -4.715 1.00 15.64 115 LYS D CA 1
ATOM 6041 C C . LYS D 1 115 ? 4.532 7.121 -4.013 1.00 15.28 115 LYS D C 1
ATOM 6042 O O . LYS D 1 115 ? 4.349 6.975 -2.802 1.00 15.24 115 LYS D O 1
ATOM 6048 N N . ALA D 1 116 ? 5.129 6.208 -4.777 1.00 14.81 116 ALA D N 1
ATOM 6049 C CA . ALA D 1 116 ? 5.636 4.958 -4.226 1.00 14.62 116 ALA D CA 1
ATOM 6050 C C . ALA D 1 116 ? 6.734 5.211 -3.190 1.00 14.38 116 ALA D C 1
ATOM 6051 O O . ALA D 1 116 ? 6.732 4.601 -2.118 1.00 14.47 116 ALA D O 1
ATOM 6053 N N . LEU D 1 117 ? 7.651 6.126 -3.500 1.00 14.02 117 LEU D N 1
ATOM 6054 C CA . LEU D 1 117 ? 8.739 6.466 -2.578 1.00 13.68 117 LEU D CA 1
ATOM 6055 C C . LEU D 1 117 ? 8.232 7.165 -1.314 1.00 13.36 117 LEU D C 1
ATOM 6056 O O . LEU D 1 117 ? 8.646 6.821 -0.203 1.00 13.57 117 LEU D O 1
ATOM 6061 N N . PHE D 1 118 ? 7.343 8.140 -1.484 1.00 12.85 118 PHE D N 1
ATOM 6062 C CA . PHE D 1 118 ? 6.777 8.857 -0.346 1.00 12.71 118 PHE D CA 1
ATOM 6063 C C . PHE D 1 118 ? 5.973 7.920 0.552 1.00 12.71 118 PHE D C 1
ATOM 6064 O O . PHE D 1 118 ? 6.121 7.949 1.773 1.00 12.40 118 PHE D O 1
ATOM 6072 N N . SER D 1 119 ? 5.132 7.087 -0.059 1.00 12.63 119 SER D N 1
ATOM 6073 C CA . SER D 1 119 ? 4.364 6.093 0.683 1.00 12.78 119 SER D CA 1
ATOM 6074 C C . SER D 1 119 ? 5.268 5.156 1.473 1.00 12.71 119 SER D C 1
ATOM 6075 O O . SER D 1 119 ? 4.987 4.863 2.631 1.00 12.44 119 SER D O 1
ATOM 6078 N N . ALA D 1 120 ? 6.348 4.690 0.846 1.00 12.53 120 ALA D N 1
ATOM 6079 C CA . ALA D 1 120 ? 7.297 3.801 1.522 1.00 12.41 120 ALA D CA 1
ATOM 6080 C C . ALA D 1 120 ? 7.945 4.504 2.709 1.00 12.24 120 ALA D C 1
ATOM 6081 O O . ALA D 1 120 ? 8.073 3.918 3.787 1.00 12.18 120 ALA D O 1
ATOM 6083 N N . ALA D 1 121 ? 8.332 5.763 2.514 1.00 12.31 121 ALA D N 1
ATOM 6084 C CA . ALA D 1 121 ? 8.902 6.566 3.595 1.00 12.06 121 ALA D CA 1
ATOM 6085 C C . ALA D 1 121 ? 7.930 6.704 4.766 1.00 12.08 121 ALA D C 1
ATOM 6086 O O . ALA D 1 121 ? 8.315 6.535 5.921 1.00 12.36 121 ALA D O 1
ATOM 6088 N N . ALA D 1 122 ? 6.667 6.991 4.463 1.00 11.24 122 ALA D N 1
ATOM 6089 C CA . ALA D 1 122 ? 5.656 7.166 5.500 1.00 11.47 122 ALA D CA 1
ATOM 6090 C C . ALA D 1 122 ? 5.364 5.859 6.233 1.00 11.56 122 ALA D C 1
ATOM 6091 O O . ALA D 1 122 ? 5.290 5.828 7.462 1.00 11.57 122 ALA D O 1
ATOM 6093 N N . LYS D 1 123 ? 5.212 4.779 5.471 1.00 11.54 123 LYS D N 1
ATOM 6094 C CA . LYS D 1 123 ? 4.847 3.485 6.041 1.00 12.30 123 LYS D CA 1
ATOM 6095 C C . LYS D 1 123 ? 5.925 2.922 6.954 1.00 12.48 123 LYS D C 1
ATOM 6096 O O . LYS D 1 123 ? 5.615 2.272 7.957 1.00 13.46 123 LYS D O 1
ATOM 6102 N N . THR D 1 124 ? 7.184 3.195 6.620 1.00 12.17 124 THR D N 1
ATOM 6103 C CA . THR D 1 124 ? 8.308 2.586 7.330 1.00 12.26 124 THR D CA 1
ATOM 6104 C C . THR D 1 124 ? 8.947 3.458 8.416 1.00 11.98 124 THR D C 1
ATOM 6105 O O . THR D 1 124 ? 10.039 3.150 8.893 1.00 12.00 124 THR D O 1
ATOM 6109 N N . VAL D 1 125 ? 8.276 4.538 8.816 1.00 11.55 125 VAL D N 1
ATOM 6110 C CA . VAL D 1 125 ? 8.728 5.308 9.973 1.00 11.39 125 VAL D CA 1
ATOM 6111 C C . VAL D 1 125 ? 8.771 4.346 11.164 1.00 11.33 125 VAL D C 1
ATOM 6112 O O . VAL D 1 125 ? 7.809 3.607 11.418 1.00 11.80 125 VAL D O 1
ATOM 6116 N N . GLU D 1 126 ? 9.897 4.334 11.871 1.00 11.27 126 GLU D N 1
ATOM 6117 C CA . GLU D 1 126 ? 10.055 3.437 13.002 1.00 11.33 126 GLU D CA 1
ATOM 6118 C C . GLU D 1 126 ? 9.554 4.130 14.255 1.00 11.58 126 GLU D C 1
ATOM 6119 O O . GLU D 1 126 ? 10.060 5.181 14.631 1.00 12.06 126 GLU D O 1
ATOM 6125 N N . GLY D 1 127 ? 8.564 3.530 14.907 1.00 11.95 127 GLY D N 1
ATOM 6126 C CA . GLY D 1 127 ? 7.843 4.213 15.971 1.00 12.07 127 GLY D CA 1
ATOM 6127 C C . GLY D 1 127 ? 6.890 5.208 15.340 1.00 11.97 127 GLY D C 1
ATOM 6128 O O . GLY D 1 127 ? 6.390 4.990 14.232 1.00 13.18 127 GLY D O 1
ATOM 6129 N N . VAL D 1 128 ? 6.650 6.310 16.034 1.00 11.17 128 VAL D N 1
ATOM 6130 C CA . VAL D 1 128 ? 5.762 7.352 15.525 1.00 10.61 128 VAL D CA 1
ATOM 6131 C C . VAL D 1 128 ? 6.560 8.457 14.831 1.00 10.27 128 VAL D C 1
ATOM 6132 O O . VAL D 1 128 ? 7.743 8.670 15.115 1.00 9.79 128 VAL D O 1
ATOM 6136 N N . GLY D 1 129 ? 5.914 9.149 13.905 1.00 9.48 129 GLY D N 1
ATOM 6137 C CA . GLY D 1 129 ? 6.573 10.237 13.210 1.00 9.65 129 GLY D CA 1
ATOM 6138 C C . GLY D 1 129 ? 5.829 10.682 11.974 1.00 9.51 129 GLY D C 1
ATOM 6139 O O . GLY D 1 129 ? 4.594 10.636 11.930 1.00 9.96 129 GLY D O 1
ATOM 6140 N N . TRP D 1 130 ? 6.598 11.092 10.967 1.00 9.72 130 TRP D N 1
ATOM 6141 C CA . TRP D 1 130 ? 6.079 11.800 9.801 1.00 10.05 130 TRP D CA 1
ATOM 6142 C C . TRP D 1 130 ? 6.819 11.384 8.544 1.00 10.19 130 TRP D C 1
ATOM 6143 O O . TRP D 1 130 ? 8.031 11.156 8.575 1.00 10.25 130 TRP D O 1
ATOM 6154 N N . GLY D 1 131 ? 6.080 11.293 7.443 1.00 10.31 131 GLY D N 1
ATOM 6155 C CA . GLY D 1 131 ? 6.672 11.307 6.112 1.00 10.34 131 GLY D CA 1
ATOM 6156 C C . GLY D 1 131 ? 6.684 12.751 5.647 1.00 10.85 131 GLY D C 1
ATOM 6157 O O . GLY D 1 131 ? 5.694 13.466 5.813 1.00 11.22 131 GLY D O 1
ATOM 6158 N N . VAL D 1 132 ? 7.808 13.191 5.086 1.00 11.19 132 VAL D N 1
ATOM 6159 C CA . VAL D 1 132 ? 8.007 14.604 4.755 1.00 11.70 132 VAL D CA 1
ATOM 6160 C C . VAL D 1 132 ? 8.550 14.797 3.344 1.00 11.90 132 VAL D C 1
ATOM 6161 O O . VAL D 1 132 ? 9.571 14.210 2.975 1.00 11.67 132 VAL D O 1
ATOM 6165 N N . LEU D 1 133 ? 7.850 15.617 2.566 1.00 11.90 133 LEU D N 1
ATOM 6166 C CA . LEU D 1 133 ? 8.381 16.136 1.316 1.00 12.23 133 LEU D CA 1
ATOM 6167 C C . LEU D 1 133 ? 8.829 17.561 1.592 1.00 12.30 133 LEU D C 1
ATOM 6168 O O . LEU D 1 133 ? 8.037 18.388 2.036 1.00 12.53 133 LEU D O 1
ATOM 6173 N N . ALA D 1 134 ? 10.106 17.833 1.340 1.00 12.73 134 ALA D N 1
ATOM 6174 C CA . ALA D 1 134 ? 10.688 19.124 1.670 1.00 12.98 134 ALA D CA 1
ATOM 6175 C C . ALA D 1 134 ? 11.380 19.769 0.480 1.00 13.31 134 ALA D C 1
ATOM 6176 O O . ALA D 1 134 ? 11.813 19.090 -0.453 1.00 13.63 134 ALA D O 1
ATOM 6178 N N . PHE D 1 135 ? 11.479 21.091 0.539 1.00 13.65 135 PHE D N 1
ATOM 6179 C CA . PHE D 1 135 ? 12.267 21.857 -0.403 1.00 14.28 135 PHE D CA 1
ATOM 6180 C C . PHE D 1 135 ? 13.646 22.130 0.195 1.00 14.34 135 PHE D C 1
ATOM 6181 O O . PHE D 1 135 ? 13.759 22.622 1.324 1.00 14.22 135 PHE D O 1
ATOM 6189 N N . ASP D 1 136 ? 14.685 21.800 -0.566 1.00 14.46 136 ASP D N 1
ATOM 6190 C CA . ASP D 1 136 ? 16.065 22.003 -0.135 1.00 14.93 136 ASP D CA 1
ATOM 6191 C C . ASP D 1 136 ? 16.580 23.361 -0.612 1.00 15.57 136 ASP D C 1
ATOM 6192 O O . ASP D 1 136 ? 16.769 23.557 -1.814 1.00 15.46 136 ASP D O 1
ATOM 6197 N N . PRO D 1 137 ? 16.834 24.295 0.325 1.00 16.28 137 PRO D N 1
ATOM 6198 C CA . PRO D 1 137 ? 17.309 25.623 -0.081 1.00 16.80 137 PRO D CA 1
ATOM 6199 C C . PRO D 1 137 ? 18.705 25.613 -0.721 1.00 17.20 137 PRO D C 1
ATOM 6200 O O . PRO D 1 137 ? 19.036 26.533 -1.472 1.00 17.60 137 PRO D O 1
ATOM 6204 N N . LEU D 1 138 ? 19.505 24.586 -0.439 1.00 17.49 138 LEU D N 1
ATOM 6205 C CA . LEU D 1 138 ? 20.873 24.499 -0.966 1.00 17.94 138 LEU D CA 1
ATOM 6206 C C . LEU D 1 138 ? 20.934 24.096 -2.440 1.00 18.28 138 LEU D C 1
ATOM 6207 O O . LEU D 1 138 ? 21.894 24.432 -3.139 1.00 18.71 138 LEU D O 1
ATOM 6212 N N . THR D 1 139 ? 19.917 23.371 -2.902 1.00 18.51 139 THR D N 1
ATOM 6213 C CA . THR D 1 139 ? 19.873 22.880 -4.283 1.00 18.62 139 THR D CA 1
ATOM 6214 C C . THR D 1 139 ? 18.618 23.317 -5.038 1.00 18.71 139 THR D C 1
ATOM 6215 O O . THR D 1 139 ? 18.525 23.129 -6.252 1.00 18.76 139 THR D O 1
ATOM 6219 N N . GLU D 1 140 ? 17.658 23.890 -4.313 1.00 18.75 140 GLU D N 1
ATOM 6220 C CA . GLU D 1 140 ? 16.340 24.247 -4.858 1.00 19.23 140 GLU D CA 1
ATOM 6221 C C . GLU D 1 140 ? 15.614 23.041 -5.471 1.00 18.89 140 GLU D C 1
ATOM 6222 O O . GLU D 1 140 ? 14.906 23.156 -6.479 1.00 19.25 140 GLU D O 1
ATOM 6228 N N . GLU D 1 141 ? 15.796 21.890 -4.829 1.00 18.23 141 GLU D N 1
ATOM 6229 C CA . GLU D 1 141 ? 15.200 20.631 -5.256 1.00 17.68 141 GLU D CA 1
ATOM 6230 C C . GLU D 1 141 ? 14.384 19.999 -4.135 1.00 16.92 141 GLU D C 1
ATOM 6231 O O . GLU D 1 141 ? 14.566 20.322 -2.957 1.00 16.83 141 GLU D O 1
ATOM 6237 N N . LEU D 1 142 ? 13.492 19.090 -4.512 1.00 16.04 142 LEU D N 1
ATOM 6238 C CA . LEU D 1 142 ? 12.722 18.317 -3.546 1.00 15.37 142 LEU D CA 1
ATOM 6239 C C . LEU D 1 142 ? 13.543 17.194 -2.924 1.00 14.96 142 LEU D C 1
ATOM 6240 O O . LEU D 1 142 ? 14.397 16.590 -3.578 1.00 14.94 142 LEU D O 1
ATOM 6245 N N . ARG D 1 143 ? 13.268 16.928 -1.650 1.00 14.20 143 ARG D N 1
ATOM 6246 C CA . ARG D 1 143 ? 13.879 15.833 -0.907 1.00 13.79 143 ARG D CA 1
ATOM 6247 C C . ARG D 1 143 ? 12.786 15.192 -0.068 1.00 13.55 143 ARG D C 1
ATOM 6248 O O . ARG D 1 143 ? 11.926 15.889 0.466 1.00 13.92 143 ARG D O 1
ATOM 6256 N N . ILE D 1 144 ? 12.812 13.868 0.037 1.00 13.11 144 ILE D N 1
ATOM 6257 C CA . ILE D 1 144 ? 11.907 13.158 0.933 1.00 13.02 144 ILE D CA 1
ATOM 6258 C C . ILE D 1 144 ? 12.710 12.640 2.118 1.00 12.72 144 ILE D C 1
ATOM 6259 O O . ILE D 1 144 ? 13.835 12.160 1.955 1.00 12.74 144 ILE D O 1
ATOM 6264 N N . LEU D 1 145 ? 12.138 12.760 3.312 1.00 12.28 145 LEU D N 1
ATOM 6265 C CA . LEU D 1 145 ? 12.752 12.183 4.504 1.00 12.04 145 LEU D CA 1
ATOM 6266 C C . LEU D 1 145 ? 11.683 11.752 5.503 1.00 11.64 145 LEU D C 1
ATOM 6267 O O . LEU D 1 145 ? 10.496 12.015 5.306 1.00 11.86 145 LEU D O 1
ATOM 6272 N N . GLN D 1 146 ? 12.119 11.062 6.554 1.00 10.88 146 GLN D N 1
ATOM 6273 C CA . GLN D 1 146 ? 11.262 10.716 7.677 1.00 10.39 146 GLN D CA 1
ATOM 6274 C C . GLN D 1 146 ? 11.641 11.579 8.858 1.00 10.14 146 GLN D C 1
ATOM 6275 O O . GLN D 1 146 ? 12.802 11.974 9.003 1.00 9.92 146 GLN D O 1
ATOM 6281 N N . VAL D 1 147 ? 10.665 11.844 9.718 1.00 9.92 147 VAL D N 1
ATOM 6282 C CA . VAL D 1 147 ? 10.922 12.442 11.016 1.00 10.15 147 VAL D CA 1
ATOM 6283 C C . VAL D 1 147 ? 10.333 11.491 12.053 1.00 10.25 147 VAL D C 1
ATOM 6284 O O . VAL D 1 147 ? 9.207 11.025 11.897 1.00 10.94 147 VAL D O 1
ATOM 6288 N N . GLU D 1 148 ? 11.111 11.177 13.086 1.00 9.47 148 GLU D N 1
ATOM 6289 C CA . GLU D 1 148 ? 10.616 10.388 14.211 1.00 9.43 148 GLU D CA 1
ATOM 6290 C C . GLU D 1 148 ? 10.189 11.329 15.324 1.00 9.16 148 GLU D C 1
ATOM 6291 O O . GLU D 1 148 ? 10.758 12.418 15.474 1.00 9.72 148 GLU D O 1
ATOM 6297 N N . LYS D 1 149 ? 9.196 10.914 16.110 1.00 9.29 149 LYS D N 1
ATOM 6298 C CA . LYS D 1 149 ? 8.523 11.830 17.034 1.00 9.50 149 LYS D CA 1
ATOM 6299 C C . LYS D 1 149 ? 8.107 13.061 16.221 1.00 9.56 149 LYS D C 1
ATOM 6300 O O . LYS D 1 149 ? 7.460 12.907 15.187 1.00 9.28 149 LYS D O 1
ATOM 6306 N N . HIS D 1 150 ? 8.480 14.258 16.661 1.00 9.70 150 HIS D N 1
ATOM 6307 C CA . HIS D 1 150 ? 8.303 15.458 15.835 1.00 9.77 150 HIS D CA 1
ATOM 6308 C C . HIS D 1 150 ? 9.619 16.113 15.484 1.00 9.75 150 HIS D C 1
ATOM 6309 O O . HIS D 1 150 ? 9.660 17.028 14.660 1.00 9.72 150 HIS D O 1
ATOM 6316 N N . ASN D 1 151 ? 10.688 15.635 16.114 1.00 9.69 151 ASN D N 1
ATOM 6317 C CA . ASN D 1 151 ? 11.913 16.410 16.247 1.00 9.70 151 ASN D CA 1
ATOM 6318 C C . ASN D 1 151 ? 13.151 15.527 16.250 1.00 9.62 151 ASN D C 1
ATOM 6319 O O . ASN D 1 151 ? 14.145 15.852 16.898 1.00 9.78 151 ASN D O 1
ATOM 6324 N N . VAL D 1 152 ? 13.070 14.398 15.550 1.00 9.21 152 VAL D N 1
ATOM 6325 C CA . VAL D 1 152 ? 14.199 13.482 15.395 1.00 9.43 152 VAL D CA 1
ATOM 6326 C C . VAL D 1 152 ? 14.332 13.159 13.911 1.00 9.28 152 VAL D C 1
ATOM 6327 O O . VAL D 1 152 ? 13.355 12.799 13.263 1.00 9.07 152 VAL D O 1
ATOM 6331 N N . LEU D 1 153 ? 15.547 13.311 13.386 1.00 9.39 153 LEU D N 1
ATOM 6332 C CA . LEU D 1 153 ? 15.865 13.170 11.950 1.00 9.90 153 LEU D CA 1
ATOM 6333 C C . LEU D 1 153 ? 15.536 14.409 11.127 1.00 10.15 153 LEU D C 1
ATOM 6334 O O . LEU D 1 153 ? 15.976 14.515 9.985 1.00 10.52 153 LEU D O 1
ATOM 6339 N N . MET D 1 154 ? 14.758 15.336 11.684 1.00 10.24 154 MET D N 1
ATOM 6340 C CA . MET D 1 154 ? 14.554 16.613 11.004 1.00 10.65 154 MET D CA 1
ATOM 6341 C C . MET D 1 154 ? 15.868 17.386 11.000 1.00 10.80 154 MET D C 1
ATOM 6342 O O . MET D 1 154 ? 16.659 17.303 11.947 1.00 10.65 154 MET D O 1
ATOM 6347 N N . THR D 1 155 ? 16.096 18.129 9.920 1.00 11.11 155 THR D N 1
ATOM 6348 C CA . THR D 1 155 ? 17.328 18.878 9.742 1.00 11.42 155 THR D CA 1
ATOM 6349 C C . THR D 1 155 ? 17.003 20.355 9.591 1.00 11.46 155 THR D C 1
ATOM 6350 O O . THR D 1 155 ? 15.864 20.730 9.281 1.00 11.72 155 THR D O 1
ATOM 6354 N N . ALA D 1 156 ? 18.018 21.190 9.793 1.00 11.55 156 ALA D N 1
ATOM 6355 C CA . ALA D 1 156 ? 17.935 22.594 9.421 1.00 11.63 156 ALA D CA 1
ATOM 6356 C C . ALA D 1 156 ? 17.773 22.699 7.911 1.00 11.80 156 ALA D C 1
ATOM 6357 O O . ALA D 1 156 ? 18.063 21.750 7.174 1.00 11.18 156 ALA D O 1
ATOM 6359 N N . GLY D 1 157 ? 17.294 23.853 7.461 1.00 11.92 157 GLY D N 1
ATOM 6360 C CA . GLY D 1 157 ? 17.244 24.169 6.036 1.00 12.65 157 GLY D CA 1
ATOM 6361 C C . GLY D 1 157 ? 16.013 23.673 5.308 1.00 12.79 157 GLY D C 1
ATOM 6362 O O . GLY D 1 157 ? 15.227 24.471 4.796 1.00 13.41 157 GLY D O 1
ATOM 6363 N N . LEU D 1 158 ? 15.849 22.352 5.258 1.00 12.81 158 LEU D N 1
ATOM 6364 C CA . LEU D 1 158 ? 14.735 21.731 4.539 1.00 12.82 158 LEU D CA 1
ATOM 6365 C C . LEU D 1 158 ? 13.397 22.316 4.970 1.00 13.05 158 LEU D C 1
ATOM 6366 O O . LEU D 1 158 ? 13.105 22.395 6.163 1.00 13.18 158 LEU D O 1
ATOM 6371 N N . VAL D 1 159 ? 12.603 22.744 3.991 1.00 12.90 159 VAL D N 1
ATOM 6372 C CA . VAL D 1 159 ? 11.291 23.325 4.244 1.00 12.96 159 VAL D CA 1
ATOM 6373 C C . VAL D 1 159 ? 10.213 22.300 3.894 1.00 12.95 159 VAL D C 1
ATOM 6374 O O . VAL D 1 159 ? 10.025 21.992 2.718 1.00 12.99 159 VAL D O 1
ATOM 6378 N N . PRO D 1 160 ? 9.506 21.758 4.907 1.00 12.97 160 PRO D N 1
ATOM 6379 C CA . PRO D 1 160 ? 8.422 20.824 4.597 1.00 13.09 160 PRO D CA 1
ATOM 6380 C C . PRO D 1 160 ? 7.298 21.498 3.809 1.00 13.01 160 PRO D C 1
ATOM 6381 O O . PRO D 1 160 ? 6.821 22.568 4.200 1.00 13.36 160 PRO D O 1
ATOM 6385 N N . ILE D 1 161 ? 6.908 20.885 2.694 1.00 12.61 161 ILE D N 1
ATOM 6386 C CA . ILE D 1 161 ? 5.796 21.391 1.877 1.00 12.78 161 ILE D CA 1
ATOM 6387 C C . ILE D 1 161 ? 4.606 20.430 1.862 1.00 12.70 161 ILE D C 1
ATOM 6388 O O . ILE D 1 161 ? 3.478 20.837 1.586 1.00 12.60 161 ILE D O 1
ATOM 6393 N N . LEU D 1 162 ? 4.869 19.157 2.154 1.00 12.44 162 LEU D N 1
ATOM 6394 C CA . LEU D 1 162 ? 3.821 18.155 2.306 1.00 12.33 162 LEU D CA 1
ATOM 6395 C C . LEU D 1 162 ? 4.248 17.168 3.376 1.00 12.26 162 LEU D C 1
ATOM 6396 O O . LEU D 1 162 ? 5.328 16.581 3.291 1.00 12.71 162 LEU D O 1
ATOM 6401 N N . VAL D 1 163 ? 3.392 16.991 4.379 1.00 11.69 163 VAL D N 1
ATOM 6402 C CA . VAL D 1 163 ? 3.667 16.056 5.469 1.00 11.56 163 VAL D CA 1
ATOM 6403 C C . VAL D 1 163 ? 2.496 15.110 5.710 1.00 11.41 163 VAL D C 1
ATOM 6404 O O . VAL D 1 163 ? 1.329 15.488 5.548 1.00 11.60 163 VAL D O 1
ATOM 6408 N N . ILE D 1 164 ? 2.818 13.876 6.079 1.00 11.13 164 ILE D N 1
ATOM 6409 C CA . ILE D 1 164 ? 1.810 12.938 6.547 1.00 10.92 164 ILE D CA 1
ATOM 6410 C C . ILE D 1 164 ? 2.176 12.493 7.954 1.00 10.78 164 ILE D C 1
ATOM 6411 O O . ILE D 1 164 ? 3.306 12.088 8.224 1.00 10.32 164 ILE D O 1
ATOM 6416 N N . ASP D 1 165 ? 1.207 12.603 8.848 1.00 10.53 165 ASP D N 1
ATOM 6417 C CA . ASP D 1 165 ? 1.356 12.180 10.223 1.00 10.69 165 ASP D CA 1
ATOM 6418 C C . ASP D 1 165 ? 1.112 10.682 10.297 1.00 10.52 165 ASP D C 1
ATOM 6419 O O . ASP D 1 165 ? 0.026 10.209 9.948 1.00 10.99 165 ASP D O 1
ATOM 6424 N N . VAL D 1 166 ? 2.128 9.935 10.724 1.00 10.19 166 VAL D N 1
ATOM 6425 C CA . VAL D 1 166 ? 1.960 8.497 10.949 1.00 10.11 166 VAL D CA 1
ATOM 6426 C C . VAL D 1 166 ? 2.139 8.108 12.422 1.00 9.95 166 VAL D C 1
ATOM 6427 O O . VAL D 1 166 ? 2.428 6.955 12.739 1.00 10.13 166 VAL D O 1
ATOM 6431 N N . TRP D 1 167 ? 1.950 9.067 13.328 1.00 9.86 167 TRP D N 1
ATOM 6432 C CA . TRP D 1 167 ? 1.722 8.701 14.722 1.00 10.24 167 TRP D CA 1
ATOM 6433 C C . TRP D 1 167 ? 0.498 7.792 14.768 1.00 10.32 167 TRP D C 1
ATOM 6434 O O . TRP D 1 167 ? -0.428 7.937 13.960 1.00 10.44 167 TRP D O 1
ATOM 6445 N N . GLU D 1 168 ? 0.491 6.853 15.705 1.00 10.27 168 GLU D N 1
ATOM 6446 C CA . GLU D 1 168 ? -0.616 5.907 15.805 1.00 10.86 168 GLU D CA 1
ATOM 6447 C C . GLU D 1 168 ? -1.963 6.612 16.006 1.00 10.79 168 GLU D C 1
ATOM 6448 O O . GLU D 1 168 ? -2.971 6.181 15.434 1.00 10.94 168 GLU D O 1
ATOM 6454 N N . HIS D 1 169 ? -1.973 7.717 16.758 1.00 10.82 169 HIS D N 1
ATOM 6455 C CA . HIS D 1 169 ? -3.215 8.469 16.976 1.00 11.21 169 HIS D CA 1
ATOM 6456 C C . HIS D 1 169 ? -3.825 9.048 15.697 1.00 11.50 169 HIS D C 1
ATOM 6457 O O . HIS D 1 169 ? -5.004 9.395 15.674 1.00 11.89 169 HIS D O 1
ATOM 6464 N N . ALA D 1 170 ? -3.032 9.138 14.632 1.00 11.48 170 ALA D N 1
ATOM 6465 C CA . ALA D 1 170 ? -3.524 9.686 13.373 1.00 11.42 170 ALA D CA 1
ATOM 6466 C C . ALA D 1 170 ? -4.445 8.711 12.639 1.00 11.61 170 ALA D C 1
ATOM 6467 O O . ALA D 1 170 ? -5.202 9.109 11.753 1.00 11.68 170 ALA D O 1
ATOM 6469 N N . TYR D 1 171 ? -4.391 7.432 13.002 1.00 11.63 171 TYR D N 1
ATOM 6470 C CA . TYR D 1 171 ? -5.128 6.433 12.232 1.00 11.69 171 TYR D CA 1
ATOM 6471 C C . TYR D 1 171 ? -5.743 5.286 13.020 1.00 11.80 171 TYR D C 1
ATOM 6472 O O . TYR D 1 171 ? -6.617 4.598 12.494 1.00 12.17 171 TYR D O 1
ATOM 6481 N N . TYR D 1 172 ? -5.294 5.065 14.253 1.00 11.91 172 TYR D N 1
ATOM 6482 C CA . TYR D 1 172 ? -5.609 3.811 14.946 1.00 12.41 172 TYR D CA 1
ATOM 6483 C C . TYR D 1 172 ? -7.099 3.505 15.119 1.00 12.69 172 TYR D C 1
ATOM 6484 O O . TYR D 1 172 ? -7.513 2.364 14.957 1.00 12.62 172 TYR D O 1
ATOM 6493 N N . LEU D 1 173 ? -7.903 4.512 15.439 1.00 12.86 173 LEU D N 1
ATOM 6494 C CA . LEU D 1 173 ? -9.334 4.275 15.673 1.00 13.25 173 LEU D CA 1
ATOM 6495 C C . LEU D 1 173 ? -10.061 3.726 14.450 1.00 13.66 173 LEU D C 1
ATOM 6496 O O . LEU D 1 173 ? -11.046 2.997 14.584 1.00 14.42 173 LEU D O 1
ATOM 6501 N N . GLN D 1 174 ? -9.566 4.079 13.268 1.00 13.54 174 GLN D N 1
ATOM 6502 C CA . GLN D 1 174 ? -10.192 3.697 12.005 1.00 13.77 174 GLN D CA 1
ATOM 6503 C C . GLN D 1 174 ? -9.470 2.521 11.344 1.00 14.07 174 GLN D C 1
ATOM 6504 O O . GLN D 1 174 ? -10.095 1.518 10.978 1.00 14.57 174 GLN D O 1
ATOM 6510 N N . TYR D 1 175 ? -8.152 2.650 11.203 1.00 13.85 175 TYR D N 1
ATOM 6511 C CA . TYR D 1 175 ? -7.337 1.680 10.473 1.00 13.88 175 TYR D CA 1
ATOM 6512 C C . TYR D 1 175 ? -6.667 0.651 11.375 1.00 13.93 175 TYR D C 1
ATOM 6513 O O . TYR D 1 175 ? -6.010 -0.268 10.885 1.00 13.68 175 TYR D O 1
ATOM 6522 N N . LYS D 1 176 ? -6.850 0.795 12.686 1.00 14.22 176 LYS D N 1
ATOM 6523 C CA . LYS D 1 176 ? -6.221 -0.092 13.664 1.00 14.62 176 LYS D CA 1
ATOM 6524 C C . LYS D 1 176 ? -4.709 -0.071 13.424 1.00 14.56 176 LYS D C 1
ATOM 6525 O O . LYS D 1 176 ? -4.135 0.998 13.237 1.00 14.27 176 LYS D O 1
ATOM 6531 N N . ASN D 1 177 ? -4.070 -1.237 13.408 1.00 14.58 177 ASN D N 1
ATOM 6532 C CA . ASN D 1 177 ? -2.624 -1.317 13.206 1.00 14.79 177 ASN D CA 1
ATOM 6533 C C . ASN D 1 177 ? -2.193 -1.053 11.763 1.00 14.53 177 ASN D C 1
ATOM 6534 O O . ASN D 1 177 ? -0.999 -0.892 11.488 1.00 14.56 177 ASN D O 1
ATOM 6539 N N . ASP D 1 178 ? -3.160 -1.023 10.848 1.00 14.18 178 ASP D N 1
ATOM 6540 C CA . ASP D 1 178 ? -2.878 -0.986 9.413 1.00 14.05 178 ASP D CA 1
ATOM 6541 C C . ASP D 1 178 ? -2.543 0.420 8.926 1.00 13.58 178 ASP D C 1
ATOM 6542 O O . ASP D 1 178 ? -3.343 1.078 8.246 1.00 13.36 178 ASP D O 1
ATOM 6547 N N . ARG D 1 179 ? -1.342 0.863 9.284 1.00 13.13 179 ARG D N 1
ATOM 6548 C CA . ARG D 1 179 ? -0.814 2.139 8.835 1.00 12.83 179 ARG D CA 1
ATOM 6549 C C . ARG D 1 179 ? -0.747 2.214 7.314 1.00 12.95 179 ARG D C 1
ATOM 6550 O O . ARG D 1 179 ? -0.995 3.270 6.734 1.00 12.69 179 ARG D O 1
ATOM 6558 N N . GLY D 1 180 ? -0.413 1.091 6.680 1.00 12.95 180 GLY D N 1
ATOM 6559 C CA . GLY D 1 180 ? -0.310 1.019 5.225 1.00 13.29 180 GLY D CA 1
ATOM 6560 C C . GLY D 1 180 ? -1.570 1.456 4.500 1.00 13.51 180 GLY D C 1
ATOM 6561 O O . GLY D 1 180 ? -1.506 2.243 3.560 1.00 13.62 180 GLY D O 1
ATOM 6562 N N . SER D 1 181 ? -2.718 0.950 4.946 1.00 13.93 181 SER D N 1
ATOM 6563 C CA . SER D 1 181 ? -4.001 1.322 4.355 1.00 14.38 181 SER D CA 1
ATOM 6564 C C . SER D 1 181 ? -4.326 2.795 4.600 1.00 13.91 181 SER D C 1
ATOM 6565 O O . SER D 1 181 ? -4.875 3.466 3.728 1.00 13.99 181 SER D O 1
ATOM 6568 N N . TYR D 1 182 ? -3.966 3.301 5.778 1.00 13.37 182 TYR D N 1
ATOM 6569 C CA . TYR D 1 182 ? -4.137 4.721 6.076 1.00 12.85 182 TYR D CA 1
ATOM 6570 C C . TYR D 1 182 ? -3.353 5.594 5.103 1.00 12.88 182 TYR D C 1
ATOM 6571 O O . TYR D 1 182 ? -3.902 6.543 4.545 1.00 12.93 182 TYR D O 1
ATOM 6580 N N . VAL D 1 183 ? -2.077 5.264 4.903 1.00 12.82 183 VAL D N 1
ATOM 6581 C CA . VAL D 1 183 ? -1.214 6.024 4.000 1.00 12.88 183 VAL D CA 1
ATOM 6582 C C . VAL D 1 183 ? -1.792 6.012 2.583 1.00 13.48 183 VAL D C 1
ATOM 6583 O O . VAL D 1 183 ? -1.883 7.056 1.941 1.00 13.61 183 VAL D O 1
ATOM 6587 N N . GLU D 1 184 ? -2.210 4.836 2.116 1.00 13.77 184 GLU D N 1
ATOM 6588 C CA . GLU D 1 184 ? -2.803 4.707 0.783 1.00 14.77 184 GLU D CA 1
ATOM 6589 C C . GLU D 1 184 ? -4.052 5.580 0.627 1.00 14.90 184 GLU D C 1
ATOM 6590 O O . GLU D 1 184 ? -4.234 6.229 -0.405 1.00 15.30 184 GLU D O 1
ATOM 6596 N N . ASN D 1 185 ? -4.892 5.602 1.662 1.00 15.07 185 ASN D N 1
ATOM 6597 C CA . ASN D 1 185 ? -6.128 6.393 1.659 1.00 15.37 185 ASN D CA 1
ATOM 6598 C C . ASN D 1 185 ? -5.906 7.896 1.767 1.00 15.10 185 ASN D C 1
ATOM 6599 O O . ASN D 1 185 ? -6.683 8.686 1.221 1.00 14.91 185 ASN D O 1
ATOM 6604 N N . TRP D 1 186 ? -4.847 8.283 2.473 1.00 14.54 186 TRP D N 1
ATOM 6605 C CA . TRP D 1 186 ? -4.533 9.689 2.724 1.00 13.86 186 TRP D CA 1
ATOM 6606 C C . TRP D 1 186 ? -4.318 10.480 1.432 1.00 13.79 186 TRP D C 1
ATOM 6607 O O . TRP D 1 186 ? -4.661 11.662 1.361 1.00 13.84 186 TRP D O 1
ATOM 6618 N N . TRP D 1 187 ? -3.779 9.821 0.408 1.00 13.80 187 TRP D N 1
ATOM 6619 C CA . TRP D 1 187 ? -3.580 10.457 -0.895 1.00 14.13 187 TRP D CA 1
ATOM 6620 C C . TRP D 1 187 ? -4.856 11.095 -1.450 1.00 14.53 187 TRP D C 1
ATOM 6621 O O . TRP D 1 187 ? -4.795 12.088 -2.174 1.00 14.79 187 TRP D O 1
ATOM 6632 N N . ASN D 1 188 ? -6.005 10.526 -1.096 1.00 14.94 188 ASN D N 1
ATOM 6633 C CA . ASN D 1 188 ? -7.296 11.008 -1.589 1.00 15.48 188 ASN D CA 1
ATOM 6634 C C . ASN D 1 188 ? -7.755 12.331 -0.978 1.00 15.41 188 ASN D C 1
ATOM 6635 O O . ASN D 1 188 ? -8.760 12.909 -1.413 1.00 15.74 188 ASN D O 1
ATOM 6640 N N . VAL D 1 189 ? -7.031 12.811 0.029 1.00 15.10 189 VAL D N 1
ATOM 6641 C CA . VAL D 1 189 ? -7.345 14.107 0.630 1.00 15.02 189 VAL D CA 1
ATOM 6642 C C . VAL D 1 189 ? -6.185 15.112 0.587 1.00 14.69 189 VAL D C 1
ATOM 6643 O O . VAL D 1 189 ? -6.275 16.173 1.198 1.00 14.92 189 VAL D O 1
ATOM 6647 N N . VAL D 1 190 ? -5.114 14.787 -0.138 1.00 14.39 190 VAL D N 1
ATOM 6648 C CA . VAL D 1 190 ? -3.979 15.710 -0.280 1.00 14.47 190 VAL D CA 1
ATOM 6649 C C . VAL D 1 190 ? -4.428 16.970 -1.016 1.00 14.29 190 VAL D C 1
ATOM 6650 O O . VAL D 1 190 ? -5.024 16.889 -2.091 1.00 14.35 190 VAL D O 1
ATOM 6654 N N . ASN D 1 191 ? -4.163 18.121 -0.406 1.00 14.38 191 ASN D N 1
ATOM 6655 C CA . ASN D 1 191 ? -4.493 19.421 -0.979 1.00 14.77 191 ASN D CA 1
ATOM 6656 C C . ASN D 1 191 ? -3.323 19.936 -1.813 1.00 14.66 191 ASN D C 1
ATOM 6657 O O . ASN D 1 191 ? -2.474 20.681 -1.314 1.00 14.75 191 ASN D O 1
ATOM 6662 N N . TRP D 1 192 ? -3.283 19.546 -3.085 1.00 14.93 192 TRP D N 1
ATOM 6663 C CA . TRP D 1 192 ? -2.152 19.902 -3.945 1.00 15.22 192 TRP D CA 1
ATOM 6664 C C . TRP D 1 192 ? -1.985 21.404 -4.214 1.00 15.60 192 TRP D C 1
ATOM 6665 O O . TRP D 1 192 ? -0.868 21.863 -4.458 1.00 15.74 192 TRP D O 1
ATOM 6676 N N . ASP D 1 193 ? -3.079 22.164 -4.151 1.00 15.89 193 ASP D N 1
ATOM 6677 C CA . ASP D 1 193 ? -2.996 23.623 -4.262 1.00 16.44 193 ASP D CA 1
ATOM 6678 C C . ASP D 1 193 ? -2.196 24.214 -3.103 1.00 16.25 193 ASP D C 1
ATOM 6679 O O . ASP D 1 193 ? -1.425 25.156 -3.288 1.00 16.36 193 ASP D O 1
ATOM 6684 N N . ASP D 1 194 ? -2.386 23.650 -1.911 1.00 16.02 194 ASP D N 1
ATOM 6685 C CA . ASP D 1 194 ? -1.643 24.075 -0.728 1.00 15.88 194 ASP D CA 1
ATOM 6686 C C . ASP D 1 194 ? -0.159 23.748 -0.881 1.00 15.72 194 ASP D C 1
ATOM 6687 O O . ASP D 1 194 ? 0.696 24.600 -0.631 1.00 15.65 194 ASP D O 1
ATOM 6692 N N . VAL D 1 195 ? 0.137 22.520 -1.306 1.00 15.52 195 VAL D N 1
ATOM 6693 C CA . VAL D 1 195 ? 1.519 22.086 -1.534 1.00 15.65 195 VAL D CA 1
ATOM 6694 C C . VAL D 1 195 ? 2.197 22.992 -2.570 1.00 15.90 195 VAL D C 1
ATOM 6695 O O . VAL D 1 195 ? 3.333 23.427 -2.374 1.00 15.90 195 VAL D O 1
ATOM 6699 N N . GLU D 1 196 ? 1.479 23.288 -3.654 1.00 16.48 196 GLU D N 1
ATOM 6700 C CA . GLU D 1 196 ? 1.958 24.204 -4.694 1.00 17.19 196 GLU D CA 1
ATOM 6701 C C . GLU D 1 196 ? 2.302 25.595 -4.148 1.00 17.34 196 GLU D C 1
ATOM 6702 O O . GLU D 1 196 ? 3.371 26.131 -4.450 1.00 17.72 196 GLU D O 1
ATOM 6708 N N . LYS D 1 197 ? 1.404 26.165 -3.344 1.00 17.61 197 LYS D N 1
ATOM 6709 C CA . LYS D 1 197 ? 1.639 27.464 -2.702 1.00 18.04 197 LYS D CA 1
ATOM 6710 C C . LYS D 1 197 ? 2.901 27.453 -1.838 1.00 17.85 197 LYS D C 1
ATOM 6711 O O . LYS D 1 197 ? 3.686 28.400 -1.869 1.00 17.68 197 LYS D O 1
ATOM 6717 N N . ARG D 1 198 ? 3.089 26.377 -1.074 1.00 17.60 198 ARG D N 1
ATOM 6718 C CA . ARG D 1 198 ? 4.268 26.229 -0.217 1.00 17.46 198 ARG D CA 1
ATOM 6719 C C . ARG D 1 198 ? 5.558 26.111 -1.019 1.00 17.77 198 ARG D C 1
ATOM 6720 O O . ARG D 1 198 ? 6.562 26.727 -0.670 1.00 17.73 198 ARG D O 1
ATOM 6728 N N . LEU D 1 199 ? 5.527 25.330 -2.097 1.00 18.21 199 LEU D N 1
ATOM 6729 C CA . LEU D 1 199 ? 6.700 25.188 -2.954 1.00 18.87 199 LEU D CA 1
ATOM 6730 C C . LEU D 1 199 ? 7.099 26.522 -3.588 1.00 19.45 199 LEU D C 1
ATOM 6731 O O . LEU D 1 199 ? 8.283 26.861 -3.635 1.00 19.52 199 LEU D O 1
ATOM 6736 N N . GLU D 1 200 ? 6.107 27.271 -4.062 1.00 20.12 200 GLU D N 1
ATOM 6737 C CA . GLU D 1 200 ? 6.358 28.576 -4.671 1.00 20.93 200 GLU D CA 1
ATOM 6738 C C . GLU D 1 200 ? 6.964 29.555 -3.670 1.00 21.08 200 GLU D C 1
ATOM 6739 O O . GLU D 1 200 ? 7.908 30.271 -4.002 1.00 21.16 200 GLU D O 1
ATOM 6745 N N . GLN D 1 201 ? 6.439 29.564 -2.445 1.00 21.17 201 GLN D N 1
ATOM 6746 C CA . GLN D 1 201 ? 7.012 30.379 -1.372 1.00 21.44 201 GLN D CA 1
ATOM 6747 C C . GLN D 1 201 ? 8.456 29.974 -1.090 1.00 21.42 201 GLN D C 1
ATOM 6748 O O . GLN D 1 201 ? 9.318 30.832 -0.910 1.00 21.16 201 GLN D O 1
ATOM 6754 N N . ALA D 1 202 ? 8.710 28.666 -1.073 1.00 21.43 202 ALA D N 1
ATOM 6755 C CA . ALA D 1 202 ? 10.046 28.127 -0.841 1.00 21.67 202 ALA D CA 1
ATOM 6756 C C . ALA D 1 202 ? 11.026 28.507 -1.952 1.00 21.99 202 ALA D C 1
ATOM 6757 O O . ALA D 1 202 ? 12.150 28.935 -1.675 1.00 21.72 202 ALA D O 1
ATOM 6759 N N . LEU D 1 203 ? 10.590 28.363 -3.203 1.00 22.54 203 LEU D N 1
ATOM 6760 C CA . LEU D 1 203 ? 11.395 28.750 -4.363 1.00 23.29 203 LEU D CA 1
ATOM 6761 C C . LEU D 1 203 ? 11.798 30.224 -4.321 1.00 23.70 203 LEU D C 1
ATOM 6762 O O . LEU D 1 203 ? 12.884 30.586 -4.775 1.00 23.83 203 LEU D O 1
ATOM 6767 N N . ASN D 1 204 ? 10.923 31.058 -3.762 1.00 24.34 204 ASN D N 1
ATOM 6768 C CA . ASN D 1 204 ? 11.147 32.502 -3.684 1.00 24.99 204 ASN D CA 1
ATOM 6769 C C . ASN D 1 204 ? 11.880 32.976 -2.425 1.00 25.35 204 ASN D C 1
ATOM 6770 O O . ASN D 1 204 ? 12.533 34.022 -2.449 1.00 25.62 204 ASN D O 1
ATOM 6775 N N . ASN D 1 205 ? 11.775 32.210 -1.337 1.00 25.67 205 ASN D N 1
ATOM 6776 C CA . ASN D 1 205 ? 12.227 32.672 -0.013 1.00 25.98 205 ASN D CA 1
ATOM 6777 C C . ASN D 1 205 ? 13.381 31.911 0.649 1.00 26.01 205 ASN D C 1
ATOM 6778 O O . ASN D 1 205 ? 14.178 32.511 1.373 1.00 26.16 205 ASN D O 1
ATOM 6783 N N . ALA D 1 206 ? 13.460 30.604 0.410 1.00 26.05 206 ALA D N 1
ATOM 6784 C CA . ALA D 1 206 ? 14.285 29.708 1.236 1.00 26.07 206 ALA D CA 1
ATOM 6785 C C . ALA D 1 206 ? 15.806 29.888 1.136 1.00 26.13 206 ALA D C 1
ATOM 6786 O O . ALA D 1 206 ? 16.476 30.036 2.159 1.00 26.14 206 ALA D O 1
ATOM 6788 N N . LYS D 1 207 ? 16.341 29.874 -0.084 1.00 26.21 207 LYS D N 1
ATOM 6789 C CA . LYS D 1 207 ? 17.797 29.925 -0.305 1.00 26.31 207 LYS D CA 1
ATOM 6790 C C . LYS D 1 207 ? 18.532 31.096 0.393 1.00 26.16 207 LYS D C 1
ATOM 6791 O O . LYS D 1 207 ? 19.550 30.862 1.054 1.00 26.18 207 LYS D O 1
ATOM 6797 N N . PRO D 1 208 ? 18.028 32.346 0.251 1.00 26.06 208 PRO D N 1
ATOM 6798 C CA . PRO D 1 208 ? 18.631 33.522 0.904 1.00 25.85 208 PRO D CA 1
ATOM 6799 C C . PRO D 1 208 ? 18.829 33.429 2.423 1.00 25.48 208 PRO D C 1
ATOM 6800 O O . PRO D 1 208 ? 19.686 34.128 2.968 1.00 25.55 208 PRO D O 1
ATOM 6804 N N . LEU D 1 209 ? 18.046 32.586 3.096 1.00 24.92 209 LEU D N 1
ATOM 6805 C CA . LEU D 1 209 ? 18.163 32.412 4.547 1.00 24.35 209 LEU D CA 1
ATOM 6806 C C . LEU D 1 209 ? 19.527 31.848 4.952 1.00 24.15 209 LEU D C 1
ATOM 6807 O O . LEU D 1 209 ? 19.964 32.027 6.093 1.00 23.83 209 LEU D O 1
ATOM 6812 N N . TYR D 1 210 ? 20.191 31.183 4.008 1.00 23.77 210 TYR D N 1
ATOM 6813 C CA . TYR D 1 210 ? 21.415 30.433 4.280 1.00 23.65 210 TYR D CA 1
ATOM 6814 C C . TYR D 1 210 ? 22.588 30.868 3.407 1.00 23.83 210 TYR D C 1
ATOM 6815 O O . TYR D 1 210 ? 23.732 30.882 3.865 1.00 24.11 210 TYR D O 1
#

Secondary structure (DSSP, 8-state):
--PPPPP-PPPPSS-TTTTTTTS-HHHHHHIIIIIIHHHHHHHHHHHHHHHHHHTTS----HHHHHHHHHHHHHHHHHHHHHTTTB-SBTTBSS---HHHHHHHHHHHSSHHHHHHHHHHHHHT-SSSEEEEEEEETTTTEEEEEEEETTTBS--SS-EEEEEEE-SGGGTHHHHTT-HHHHHHHHGGGB-HHHHHHHHHHHHHHSGGGT-/----PPPPSS-TTTTTTTS-HHHHHHIIIIIIHHHHHHHHHHHHHHHHHHTTS----HHHHHHHHHHHHHHHHHHHHHTTTB-SBTTBSS---HHHHHHHHHHHSSHHHHHHHHHHHHHT-SSSEEEEEEEETTTTEEEEEEEETTTBS--SS-EEEEEEE-SGGGTHHHHTT-HHHHHHHHGGGB-HHHHHHHHHHHHHHTGGGTS--/--PPPPP-PPPPSS-TTTTTTTS-HHHHHHIIIIIIHHHHHHHHHHHHHHHHHHTTS----HHHHHHHHHHHHHHHHHHHHHTTTB--BTTBSS---HHHHHHHHHHHSSHHHHHHHHHHHHHT-SSSEEEEEEEETTTTEEEEEEEETTTBS--SS-EEEEEEE-SGGGTHHHHTT-HHHHHHHHGGGB-HHHHHHHHHHHHHHHHHH-/-PPPPP-PPPPSS-TTTTTTTS-HHHHHHIIIIIIHHHHHHHHHHHHHHHHHHTTS----HHHHHHHHHHHHHHHHHHHHHTTTB-SBTTBSS---HHHHHHHHHHHSSHHHHHHHHHHHHHT-SSSEEEEEEEETTTTEEEEEEEETTTBS--SS-EEEEEEE-SGGGTHHHHTT-HHHHHHHHGGGB-HHHHHHHHHHHHHHSGGG-

InterPro domains:
  IPR001189 Manganese/iron superoxide dismutase [PIRSF000349] (5-205)
  IPR001189 Manganese/iron superoxide dismutase [PR01703] (10-21)
  IPR001189 Manganese/iron superoxide dismutase [PR01703] (31-44)
  IPR001189 Manganese/iron superoxide dismutase [PR01703] (70-83)
  IPR001189 Manganese/iron superoxide dismutase [PR01703] (125-133)
  IPR001189 Manganese/iron superoxide dismutase [PR01703] (163-175)
  IPR019831 Manganese/iron superoxide dismutase, N-terminal [PF00081] (6-87)
  IPR019832 Manganese/iron superoxide dismutase, C-terminal [PF02777] (97-198)
  IPR019833 Manganese/iron superoxide dismutase, binding site [PS00088] (165-172)
  IPR036314 Manganese/iron superoxide dismutase, C-terminal domain superfamily [G3DSA:3.55.40.20] (88-214)
  IPR036314 Manganese/iron superoxide dismutase, C-terminal domain superfamily [SSF54719] (92-204)
  IPR036324 Manganese/iron superoxide dismutase, N-terminal domain superfamily [G3DSA:1.10.287.990] (24-87)
  IPR036324 Manganese/iron superoxide dismutase, N-terminal domain superfamily [SSF46609] (4-92)
  IPR050265 Iron/Manganese Superoxide Dismutase [PTHR11404] (3-204)

Organism: Aeropyrum pernix (strain ATCC 700893 / DSM 11879 / JCM 9820 / NBRC 100138 / K1) (NCBI:txid272557)

Sequence (839 aa):
MVSFKRYELPPLPYNYNALEPYIIEEIMKLHHQKHHNTYVKGANAALEKIEKHLKGEIQIDVRAVMRDFSFNYAGHIMHTIFWPNMAPPGKGGGTPGGRVADLIEKQFGGFEKFKALFSAAAKTVEGVGWGVLAFDPLTEELRILQVEKHNVLMTAGLVPILVIDVWEHAYYLQYKNDRGSYVENWWNVVNWDDVEKRLEQALNNAKPLYLKRYELPPLPYNYNALEPYIIEEIMKLHHQKHHNTYVKGANAALEKIEKHLKGEIQIDVRAVMRDFSFNYAGHIMHTIFWPNMAPPGKGGGTPGGRVADLIEKQFGGFEKFKALFSAAAKTVEGVGWGVLAFDPLTEELRILQVEKHNVLMTAGLVPILVIDVWEHAYYLQYKNDRGSYVENWWNVVNWDDVEKRLEQALNNAKPLYLLPMVSFKRYELPPLPYNYNALEPYIIEEIMKLHHQKHHNTYVKGANAALEKIEKHLKGEIQIDVRAVMRDFSFNYAGHIMHTIFWPNMAPPGKGGGTPGGRVADLIEKQFGGFEKFKALFSAAAKTVEGVGWGVLAFDPLTEELRILQVEKHNVLMTAGLVPILVIDVWEHAYYLQYKNDRGSYVENWWNVVNWDDVEKRLEQALNNAKPLYVSFKRYELPPLPYNYNALEPYIIEEIMKLHHQKHHNTYVKGANAALEKIEKHLKGEIQIDVRAVMRDFSFNYAGHIMHTIFWPNMAPPGKGGGTPGGRVADLIEKQFGGFEKFKALFSAAAKTVEGVGWGVLAFDPLTEELRILQVEKHNVLMTAGLVPILVIDVWEHAYYLQYKNDRGSYVENWWNVVNWDDVEKRLEQALNNAKPLY

CATH classification: 1.10.287.990 (+1 more: 3.55.40.20)

Nearest PDB structures (foldseek):
  3ak1-assembly1_D  TM=1.003E+00  e=2.730E-36  Aeropyrum pernix K1
  1p7g-assembly1_A  TM=9.936E-01  e=5.488E-28  Pyrobaculum aerophilum
  1p7g-assembly2_F  TM=9.880E-01  e=3.706E-26  Pyrobaculum aerophilum
  1ma1-assembly1_A  TM=9.801E-01  e=5.739E-23  Methanothermobacter thermautotrophicus
  1ar4-assembly1_A  TM=9.650E-01  e=6.749E-23  Propionibacterium freudenreichii subsp. shermanii

B-factor: mean 16.12, std 6.71, range [7.3, 135.44]

Foldseek 3Di:
DDQDDAADQDDFPDQLCQAPPLFHSVLSCCCRVPVLVVLSVQLRVLSVVVVCVVVVNDDDDVVVSVVSNQLSVLSNVQVVLARLQFGRQPLAADDADDPVQVLCCVPQVGDVSVLVVLLVQLVPADAWWKWFWWQALVVRHIDIHIAHNRHRPDDPQTHGLHMDGQHCSNPCVPCNPPSSSSSVSRNSTGNNVSSNVSSVCCSVPRNVVPD/DADDQDDFPDQLCQAPPLAHSVLSCCCRVPVLVVLSVQLRVLVVVVVCCVVVNDPDPNVVSVVSNQLSVLSNVQVVLARLQFGRQPLAADDADDPVQVLCCVPQVGDVRVLVVQLVQLVPADAWWKWFWWQALVVRHIDIHIAHNRHRPDDPQTHTLHMDGQHCSNPCVPCNPPSSSSSVSRNSTGNNVSSNVSSVCCSVPRNCVDPPD/DDQDDADDQDDFPDQLCLAPPLAHSVLSCCCRVPVLVVLSVQLNVLSVVVVCCVVVNDPDPPVVSVVSNQLSVLSNVQVVLARLQFGRQPLAADDADDPVQVLCCVPQVGDVSVLVVQLVQLVPADAWWKWFWWQALVVRHIDIHIAHNRHRPDDPQTHTLHMDGQHCSNPCVPCNVCSSSSSVSRNSTGNNVSSNVSSVCCSVDRNVVD/DQDDADDQDDFPDQLCQAPPLAHSVLSCCCRVPVLVVLSVQLRVLSVVVVCVVVVNDPDDVVVSVVSNQLSVLSNVQVVLARLQFGRFPLAADDADDPVQVLCCVVQVGDVRVLVVQLVQAVPADAWWKWFWWQALVVRHIDIHIAHNRHRPDDPQTHTLHMDGQHCSNPCVPCNPCSSSSSVSRNSTGNNVSSNVSSVCCSVPRNVVD

GO terms:
  GO:0042802 identical protein binding (F, IPI)

Radius of gyration: 26.15 Å; Cα contacts (8 Å, |Δi|>4): 1689; chains: 4; bounding box: 68×68×68 Å

Solvent-accessible surface area: 27451 Å² total; per-residue (Å²): 93,93,59,21,111,106,10,121,54,38,114,23,81,25,115,48,78,25,0,74,93,54,4,53,80,74,2,1,88,24,2,14,61,84,22,0,46,68,11,8,105,18,0,27,44,2,11,72,81,16,27,73,60,10,97,70,108,63,176,34,60,18,41,9,9,4,16,13,2,1,16,15,0,0,0,9,0,0,0,18,0,2,2,32,0,1,2,49,57,74,139,5,14,62,101,18,47,56,129,1,32,53,22,2,108,148,41,11,44,9,37,122,92,0,56,66,3,0,5,31,0,0,73,56,6,7,6,3,0,0,0,0,0,0,0,0,0,26,5,67,31,1,14,7,0,2,0,13,25,1,0,28,15,0,1,1,6,3,2,0,0,0,0,0,0,0,10,8,2,2,8,3,24,50,29,60,50,71,29,23,37,1,0,80,41,1,12,59,0,0,9,20,69,9,0,46,92,6,0,87,23,0,40,100,19,0,80,53,2,13,106,129,101,10,141,55,36,115,24,80,29,108,54,70,20,0,69,92,53,4,52,82,74,2,2,100,32,3,12,80,112,21,0,47,79,11,7,133,19,0,28,43,2,16,82,82,18,64,81,35,18,135,62,112,69,171,24,62,12,39,7,10,2,17,12,2,1,15,14,0,0,0,9,0,1,0,25,0,2,2,31,0,1,2,50,61,74,134,4,15,59,98,12,46,57,103,0,32,54,10,2,89,80,26,8,21,12,34,129,85,0,56,67,3,0,7,32,0,0,72,58,6,7,7,4,0,0,0,0,0,0,0,0,0,20,15,58,23,1,8,7,0,2,0,12,25,0,0,27,16,1,1,1,6,4,2,0,0,0,0,0,0,0,9,8,3,2,8,2,24,49,27,62,49,71,30,23,40,1,0,79,40,0,12,57,0,0,10,17,85,20,0,50,134,20,0,93,58,0,42,96,19,0,86,31,2,8,71,62,127,109,85,53,21,109,117,9,136,53,34,116,28,78,30,113,71,74,23,0,70,97,52,4,52,79,74,2,2,114,26,3,9,76,101,22,0,45,70,12,9,118,18,0,27,41,2,11,85,84,15,33,86,49,10,103,65,107,69,177,28,58,13,39,8,10,3,16,12,1,0,16,15,0,0,0,9,0,0,0,26,0,2,2,33,0,1,2,48,60,76,139,4,15,59,93,15,45,59,134,0,31,64,19,2,106,100,29,10,50,9,35,124,98,0,53,65,2,0,6,30,0,0,71,53,7,10,6,4,0,0,0,0,0,0,0,0,0,39,11,66,20,1,9,5,0,1,0,13,24,1,0,29,14,0,1,1,6,3,2,0,0,0,0,0,0,0,10,8,2,2,9,3,22,48,28,63,44,63,33,24,47,2,0,77,49,0,8,53,0,0,8,19,68,18,0,50,116,21,0,94,54,0,39,86,23,0,90,65,7,62,132,59,18,104,95,9,132,56,37,114,23,80,27,112,56,77,24,0,75,95,53,4,52,64,62,2,1,66,25,2,12,92,99,21,0,47,81,11,8,138,18,0,23,41,1,10,53,80,14,38,86,33,23,134,58,107,77,148,19,57,11,38,8,10,3,16,16,1,1,14,14,0,0,0,8,1,1,0,38,2,2,2,32,0,1,2,48,61,76,139,5,15,60,103,12,47,56,134,0,23,64,21,1,94,91,22,8,26,8,30,127,92,0,54,65,4,0,6,33,0,0,74,56,7,6,6,3,0,0,0,0,0,0,0,0,0,49,9,56,7,1,9,6,0,2,0,10,24,1,0,28,16,1,1,2,6,4,6,1,0,0,0,0,0,0,8,8,3,2,7,2,24,50,29,64,43,65,31,22,45,1,0,81,45,0,12,58,0,0,10,17,91,19,0,30,134,39,0,49,68,0,56,110,13,0,111,68,2,46